Protein AF-0000000072575997 (afdb_homodimer)

Nearest PDB structures (foldseek):
  5w1e-assembly1_A  TM=9.800E-01  e=3.463E-80  Streptomyces coelicolor A3(2)
  2ia2-assembly3_B  TM=9.191E-01  e=2.306E-19  Rhodococcus jostii RHA1
  2ia2-assembly3_D  TM=6.245E-01  e=1.404E-18  Rhodococcus jostii RHA1
  8ejv-assembly1_B  TM=6.085E-01  e=8.178E-17  Pseudomonas putida KT2440
  2xro-assembly1_E  TM=7.992E-01  e=2.295E-11  Pseudomonas putida

Sequence (1048 aa):
MPAHTTHDAARDEAVAPLLRGIAVLGRLTGADGGTLSLSALERTTGLARSTVDRLTATLARMGYVRLDGRDVVLAPRLMELGNAYLAALRLPALLSARADGLADELDESVSLAVGDRDGIRFIHQATRRRAMSLSFRIGDLLPAERTAPGPLFAAEWTASDWHRWRERRAADPGDHSFPAVPPREPGAPGEDFARRAAKAAADGWALDDQLIEPGLVAVSVPVRDPGTGRVACVASVVSHTSRHTAPDLRAALLPRLRAAVAAMEDDLRAAPAPEPGPPPAGLALWTGASKQELGREFVESLARGLTVLTAFGEGRSALTLTQVAQATGLARATARRALLTHARAGLVAPAAGHTFTLTPRVLSLGFPPLSRTSLPEIAQPHLTALAERVHESASLAVLADSGEEIQYTARASAARVLSARVTVGTRLPARATALGRVLLALPEVRARGYALVDEELEAGLRAIAVPVRDRTGRVVAALNVALHAARRTADDCVAQILPELRHTADLVETELRVAGRFCRVAVVMPAHTTHDAARDEAVAPLLRGIAVLGRLTGADGGTLSLSALERTTGLARSTVDRLTATLARMGYVRLDGRDVVLAPRLMELGNAYLAALRLPALLSARADGLADELDESVSLAVGDRDGIRFIHQATRRRAMSLSFRIGDLLPAERTAPGPLFAAEWTASDWHRWRERRAADPGDHSFPAVPPREPGAPGEDFARRAAKAAADGWALDDQLIEPGLVAVSVPVRDPGTGRVACVASVVSHTSRHTAPDLRAALLPRLRAAVAAMEDDLRAAPAPEPGPPPAGLALWTGASKQELGREFVESLARGLTVLTAFGEGRSALTLTQVAQATGLARATARRALLTHARAGLVAPAAGHTFTLTPRVLSLGFPPLSRTSLPEIAQPHLTALAERVHESASLAVLADSGEEIQYTARASAARVLSARVTVGTRLPARATALGRVLLALPEVRARGYALVDEELEAGLRAIAVPVRDRTGRVVAALNVALHAARRTADDCVAQILPELRHTADLVETELRVAGRFCRVAVV

Structure (mmCIF, N/CA/C/O backbone):
data_AF-0000000072575997-model_v1
#
loop_
_entity.id
_entity.type
_entity.pdbx_description
1 polymer 'Glycerol operon regulatory protein'
#
loop_
_atom_site.group_PDB
_atom_site.id
_atom_site.type_symbol
_atom_site.label_atom_id
_atom_site.label_alt_id
_atom_site.label_comp_id
_atom_site.label_asym_id
_atom_site.label_entity_id
_atom_site.label_seq_id
_atom_site.pdbx_PDB_ins_code
_atom_site.Cartn_x
_atom_site.Cartn_y
_atom_site.Cartn_z
_atom_site.occupancy
_atom_site.B_iso_or_equiv
_atom_site.auth_seq_id
_atom_site.auth_comp_id
_atom_site.auth_asym_id
_atom_site.auth_atom_id
_atom_site.pdbx_PDB_model_num
ATOM 1 N N . MET A 1 1 ? -1.38 -35.688 -47.594 1 30.09 1 MET A N 1
ATOM 2 C CA . MET A 1 1 ? -2.201 -34.469 -47.531 1 30.09 1 MET A CA 1
ATOM 3 C C . MET A 1 1 ? -1.948 -33.719 -46.25 1 30.09 1 MET A C 1
ATOM 5 O O . MET A 1 1 ? -2.439 -34.094 -45.188 1 30.09 1 MET A O 1
ATOM 9 N N . PRO A 1 2 ? -0.881 -32.844 -46.062 1 29.45 2 PRO A N 1
ATOM 10 C CA . PRO A 1 2 ? 0.096 -32.562 -45.031 1 29.45 2 PRO A CA 1
ATOM 11 C C . PRO A 1 2 ? -0.432 -31.609 -43.969 1 29.45 2 PRO A C 1
ATOM 13 O O . PRO A 1 2 ? -1.416 -30.891 -44.188 1 29.45 2 PRO A O 1
ATOM 16 N N . ALA A 1 3 ? 0.316 -31.531 -42.844 1 43.38 3 ALA A N 1
ATOM 17 C CA . ALA A 1 3 ? 0.332 -30.766 -41.594 1 43.38 3 ALA A CA 1
ATOM 18 C C . ALA A 1 3 ? 0.198 -29.266 -41.875 1 43.38 3 ALA A C 1
ATOM 20 O O . ALA A 1 3 ? 0.031 -28.469 -40.969 1 43.38 3 ALA A O 1
ATOM 21 N N . HIS A 1 4 ? 0.609 -28.875 -43.094 1 40.81 4 HIS A N 1
ATOM 22 C CA . HIS A 1 4 ? 0.658 -27.469 -43.469 1 40.81 4 HIS A CA 1
ATOM 23 C C . HIS A 1 4 ? -0.745 -26.891 -43.594 1 40.81 4 HIS A C 1
ATOM 25 O O . HIS A 1 4 ? -0.932 -25.672 -43.438 1 40.81 4 HIS A O 1
ATOM 31 N N . THR A 1 5 ? -1.746 -27.562 -44.125 1 41.81 5 THR A N 1
ATOM 32 C CA . THR A 1 5 ? -3.072 -27.031 -44.438 1 41.81 5 THR A CA 1
ATOM 33 C C . THR A 1 5 ? -3.83 -26.734 -43.125 1 41.81 5 THR A C 1
ATOM 35 O O . THR A 1 5 ? -4.684 -25.844 -43.094 1 41.81 5 THR A O 1
ATOM 38 N N . THR A 1 6 ? -3.602 -27.5 -42.125 1 42.62 6 THR A N 1
ATOM 39 C CA . THR A 1 6 ? -4.324 -27.328 -40.875 1 42.62 6 THR A CA 1
ATOM 40 C C . THR A 1 6 ? -3.818 -26.094 -40.125 1 42.62 6 THR A C 1
ATOM 42 O O . THR A 1 6 ? -4.59 -25.406 -39.469 1 42.62 6 THR A O 1
ATOM 45 N N . HIS A 1 7 ? -2.547 -25.828 -40.312 1 45.91 7 HIS A N 1
ATOM 46 C CA . HIS A 1 7 ? -1.967 -24.656 -39.656 1 45.91 7 HIS A CA 1
ATOM 47 C C . HIS A 1 7 ? -2.43 -23.359 -40.312 1 45.91 7 HIS A C 1
ATOM 49 O O . HIS A 1 7 ? -2.666 -22.359 -39.625 1 45.91 7 HIS A O 1
ATOM 55 N N . ASP A 1 8 ? -2.453 -23.312 -41.625 1 45.69 8 ASP A N 1
ATOM 56 C CA . ASP A 1 8 ? -2.859 -22.109 -42.375 1 45.69 8 ASP A CA 1
ATOM 57 C C . ASP A 1 8 ? -4.336 -21.797 -42.125 1 45.69 8 ASP A C 1
ATOM 59 O O . ASP A 1 8 ? -4.727 -20.625 -42.031 1 45.69 8 ASP A O 1
ATOM 63 N N . ALA A 1 9 ? -5.129 -22.672 -42.156 1 45.5 9 ALA A N 1
ATOM 64 C CA . ALA A 1 9 ? -6.562 -22.5 -41.938 1 45.5 9 ALA A CA 1
ATOM 65 C C . ALA A 1 9 ? -6.84 -22 -40.531 1 45.5 9 ALA A C 1
ATOM 67 O O . ALA A 1 9 ? -7.809 -21.281 -40.312 1 45.5 9 ALA A O 1
ATOM 68 N N . ALA A 1 10 ? -6.078 -22.484 -39.594 1 51 10 ALA A N 1
ATOM 69 C CA . ALA A 1 10 ? -6.238 -22.047 -38.188 1 51 10 ALA A CA 1
ATOM 70 C C . ALA A 1 10 ? -5.949 -20.562 -38.062 1 51 10 ALA A C 1
ATOM 72 O O . ALA A 1 10 ? -6.547 -19.875 -37.219 1 51 10 ALA A O 1
ATOM 73 N N . ARG A 1 11 ? -5.164 -20.047 -38.906 1 56.81 11 ARG A N 1
ATOM 74 C CA . ARG A 1 11 ? -4.809 -18.625 -38.812 1 56.81 11 ARG A CA 1
ATOM 75 C C . ARG A 1 11 ? -5.984 -17.75 -39.219 1 56.81 11 ARG A C 1
ATOM 77 O O . ARG A 1 11 ? -6.199 -16.688 -38.656 1 56.81 11 ARG A O 1
ATOM 84 N N . ASP A 1 12 ? -6.645 -18.188 -40.25 1 63.88 12 ASP A N 1
ATOM 85 C CA . ASP A 1 12 ? -7.75 -17.406 -40.812 1 63.88 12 ASP A CA 1
ATOM 86 C C . ASP A 1 12 ? -8.961 -17.438 -39.875 1 63.88 12 ASP A C 1
ATOM 88 O O . ASP A 1 12 ? -9.805 -16.531 -39.906 1 63.88 12 ASP A O 1
ATOM 92 N N . GLU A 1 13 ? -9.023 -18.406 -38.906 1 75.88 13 GLU A N 1
ATOM 93 C CA . GLU A 1 13 ? -10.211 -18.547 -38.062 1 75.88 13 GLU A CA 1
ATOM 94 C C . GLU A 1 13 ? -9.938 -18.078 -36.625 1 75.88 13 GLU A C 1
ATOM 96 O O . GLU A 1 13 ? -10.812 -18.172 -35.75 1 75.88 13 GLU A O 1
ATOM 101 N N . ALA A 1 14 ? -8.836 -17.484 -36.438 1 83.94 14 ALA A N 1
ATOM 102 C CA . ALA A 1 14 ? -8.5 -17.078 -35.094 1 83.94 14 ALA A CA 1
ATOM 103 C C . ALA A 1 14 ? -9.281 -15.836 -34.688 1 83.94 14 ALA A C 1
ATOM 105 O O . ALA A 1 14 ? -9.477 -14.93 -35.5 1 83.94 14 ALA A O 1
ATOM 106 N N . VAL A 1 15 ? -9.734 -15.875 -33.438 1 92.06 15 VAL A N 1
ATOM 107 C CA . VAL A 1 15 ? -10.445 -14.75 -32.844 1 92.06 15 VAL A CA 1
ATOM 108 C C . VAL A 1 15 ? -9.445 -13.711 -32.344 1 92.06 15 VAL A C 1
ATOM 110 O O . VAL A 1 15 ? -8.867 -13.859 -31.266 1 92.06 15 VAL A O 1
ATOM 113 N N . ALA A 1 16 ? -9.297 -12.648 -33.062 1 93.31 16 ALA A N 1
ATOM 114 C CA . ALA A 1 16 ? -8.258 -11.656 -32.812 1 93.31 16 ALA A CA 1
ATOM 115 C C . ALA A 1 16 ? -8.383 -11.047 -31.422 1 93.31 16 ALA A C 1
ATOM 117 O O . ALA A 1 16 ? -7.406 -10.969 -30.688 1 93.31 16 ALA A O 1
ATOM 118 N N . PRO A 1 17 ? -9.602 -10.656 -31.031 1 94.75 17 PRO A N 1
ATOM 119 C CA . PRO A 1 17 ? -9.727 -10.062 -29.703 1 94.75 17 PRO A CA 1
ATOM 120 C C . PRO A 1 17 ? -9.312 -11.031 -28.594 1 94.75 17 PRO A C 1
ATOM 122 O O . PRO A 1 17 ? -8.797 -10.602 -27.562 1 94.75 17 PRO A O 1
ATOM 125 N N . LEU A 1 18 ? -9.539 -12.297 -28.812 1 96.81 18 LEU A N 1
ATOM 126 C CA . LEU A 1 18 ? -9.141 -13.297 -27.828 1 96.81 18 LEU A CA 1
ATOM 127 C C . LEU A 1 18 ? -7.617 -13.375 -27.719 1 96.81 18 LEU A C 1
ATOM 129 O O . LEU A 1 18 ? -7.07 -13.375 -26.609 1 96.81 18 LEU A O 1
ATOM 133 N N . LEU A 1 19 ? -6.984 -13.398 -28.844 1 97.25 19 LEU A N 1
ATOM 134 C CA . LEU A 1 19 ? -5.527 -13.422 -28.828 1 97.25 19 LEU A CA 1
ATOM 135 C C . LEU A 1 19 ? -4.965 -12.18 -28.156 1 97.25 19 LEU A C 1
ATOM 137 O O . LEU A 1 19 ? -4.004 -12.266 -27.375 1 97.25 19 LEU A O 1
ATOM 141 N N . ARG A 1 20 ? -5.527 -11.062 -28.438 1 97.31 20 ARG A N 1
ATOM 142 C CA . ARG A 1 20 ? -5.082 -9.812 -27.844 1 97.31 20 ARG A CA 1
ATOM 143 C C . ARG A 1 20 ? -5.305 -9.828 -26.328 1 97.31 20 ARG A C 1
ATOM 145 O O . ARG A 1 20 ? -4.461 -9.344 -25.562 1 97.31 20 ARG A O 1
ATOM 152 N N . GLY A 1 21 ? -6.473 -10.32 -25.906 1 97.75 21 GLY A N 1
ATOM 153 C CA . GLY A 1 21 ? -6.742 -10.445 -24.484 1 97.75 21 GLY A CA 1
ATOM 154 C C . GLY A 1 21 ? -5.742 -11.328 -23.75 1 97.75 21 GLY A C 1
ATOM 155 O O . GLY A 1 21 ? -5.305 -11.008 -22.656 1 97.75 21 GLY A O 1
ATOM 156 N N . ILE A 1 22 ? -5.367 -12.438 -24.406 1 97.44 22 ILE A N 1
ATOM 157 C CA . ILE A 1 22 ? -4.375 -13.352 -23.844 1 97.44 22 ILE A CA 1
ATOM 158 C C . ILE A 1 22 ? -3.033 -12.641 -23.703 1 97.44 22 ILE A C 1
ATOM 160 O O . ILE A 1 22 ? -2.342 -12.805 -22.703 1 97.44 22 ILE A O 1
ATOM 164 N N . ALA A 1 23 ? -2.725 -11.836 -24.672 1 96.75 23 ALA A N 1
ATOM 165 C CA . ALA A 1 23 ? -1.479 -11.07 -24.625 1 96.75 23 ALA A CA 1
ATOM 166 C C . ALA A 1 23 ? -1.481 -10.078 -23.469 1 96.75 23 ALA A C 1
ATOM 168 O O . ALA A 1 23 ? -0.481 -9.938 -22.75 1 96.75 23 ALA A O 1
ATOM 169 N N . VAL A 1 24 ? -2.6 -9.398 -23.266 1 97.62 24 VAL A N 1
ATOM 170 C CA . VAL A 1 24 ? -2.738 -8.438 -22.172 1 97.62 24 VAL A CA 1
ATOM 171 C C . VAL A 1 24 ? -2.564 -9.141 -20.828 1 97.62 24 VAL A C 1
ATOM 173 O O . VAL A 1 24 ? -1.806 -8.68 -19.984 1 97.62 24 VAL A O 1
ATOM 176 N N . LEU A 1 25 ? -3.199 -10.281 -20.672 1 97.81 25 LEU A N 1
ATOM 177 C CA . LEU A 1 25 ? -3.094 -11.047 -19.438 1 97.81 25 LEU A CA 1
ATOM 178 C C . LEU A 1 25 ? -1.67 -11.547 -19.219 1 97.81 25 LEU A C 1
ATOM 180 O O . LEU A 1 25 ? -1.175 -11.57 -18.094 1 97.81 25 LEU A O 1
ATOM 184 N N . GLY A 1 26 ? -1.066 -11.938 -20.328 1 96.06 26 GLY A N 1
ATOM 185 C CA . GLY A 1 26 ? 0.32 -12.367 -20.234 1 96.06 26 GLY A CA 1
ATOM 186 C C . GLY A 1 26 ? 1.249 -11.289 -19.719 1 96.06 26 GLY A C 1
ATOM 187 O O . GLY A 1 26 ? 2.08 -11.539 -18.844 1 96.06 26 GLY A O 1
ATOM 188 N N . ARG A 1 27 ? 1.066 -10.047 -20.219 1 95.62 27 ARG A N 1
ATOM 189 C CA . ARG A 1 27 ? 1.904 -8.93 -19.797 1 95.62 27 ARG A CA 1
ATOM 190 C C . ARG A 1 27 ? 1.659 -8.586 -18.344 1 95.62 27 ARG A C 1
ATOM 192 O O . ARG A 1 27 ? 2.602 -8.305 -17.594 1 95.62 27 ARG A O 1
ATOM 199 N N . LEU A 1 28 ? 0.441 -8.625 -17.922 1 96.44 28 LEU A N 1
ATOM 200 C CA . LEU A 1 28 ? 0.113 -8.367 -16.531 1 96.44 28 LEU A CA 1
ATOM 201 C C . LEU A 1 28 ? 0.728 -9.422 -15.617 1 96.44 28 LEU A C 1
ATOM 203 O O . LEU A 1 28 ? 1.26 -9.102 -14.555 1 96.44 28 LEU A O 1
ATOM 207 N N . THR A 1 29 ? 0.674 -10.625 -16.062 1 95.38 29 THR A N 1
ATOM 208 C CA . THR A 1 29 ? 1.187 -11.742 -15.273 1 95.38 29 THR A CA 1
ATOM 209 C C . THR A 1 29 ? 2.688 -11.594 -15.039 1 95.38 29 THR A C 1
ATOM 211 O O . THR A 1 29 ? 3.191 -11.93 -13.961 1 95.38 29 THR A O 1
ATOM 214 N N . GLY A 1 30 ? 3.346 -11.133 -16.031 1 91.12 30 GLY A N 1
ATOM 215 C CA . GLY A 1 30 ? 4.789 -10.992 -15.945 1 91.12 30 GLY A CA 1
ATOM 216 C C . GLY A 1 30 ? 5.223 -9.734 -15.219 1 91.12 30 GLY A C 1
ATOM 217 O O . GLY A 1 30 ? 6.402 -9.562 -14.906 1 91.12 30 GLY A O 1
ATOM 218 N N . ALA A 1 31 ? 4.277 -8.898 -14.93 1 89.69 31 ALA A N 1
ATOM 219 C CA . ALA A 1 31 ? 4.59 -7.621 -14.305 1 89.69 31 ALA A CA 1
ATOM 220 C C . ALA A 1 31 ? 4.688 -7.762 -12.789 1 89.69 31 ALA A C 1
ATOM 222 O O . ALA A 1 31 ? 4.105 -8.68 -12.203 1 89.69 31 ALA A O 1
ATOM 223 N N . ASP A 1 32 ? 5.445 -6.883 -12.164 1 80.38 32 ASP A N 1
ATOM 224 C CA . ASP A 1 32 ? 5.547 -6.848 -10.711 1 80.38 32 ASP A CA 1
ATOM 225 C C . ASP A 1 32 ? 4.184 -6.602 -10.062 1 80.38 32 ASP A C 1
ATOM 227 O O . ASP A 1 32 ? 3.484 -5.656 -10.43 1 80.38 32 ASP A O 1
ATOM 231 N N . GLY A 1 33 ? 3.867 -7.578 -9.266 1 81.12 33 GLY A N 1
ATOM 232 C CA . GLY A 1 33 ? 2.615 -7.449 -8.539 1 81.12 33 GLY A CA 1
ATOM 233 C C . GLY A 1 33 ? 1.393 -7.648 -9.414 1 81.12 33 GLY A C 1
ATOM 234 O O . GLY A 1 33 ? 0.265 -7.402 -8.977 1 81.12 33 GLY A O 1
ATOM 235 N N . GLY A 1 34 ? 1.575 -7.949 -10.656 1 92.44 34 GLY A N 1
ATOM 236 C CA . GLY A 1 34 ? 0.452 -8.156 -11.555 1 92.44 34 GLY A CA 1
ATOM 237 C C . GLY A 1 34 ? -0.254 -6.871 -11.938 1 92.44 34 GLY A C 1
ATOM 238 O O . GLY A 1 34 ? -1.475 -6.852 -12.109 1 92.44 34 GLY A O 1
ATOM 239 N N . THR A 1 35 ? 0.409 -5.785 -11.906 1 92.38 35 THR A N 1
ATOM 240 C CA . THR A 1 35 ? -0.171 -4.473 -12.172 1 92.38 35 THR A CA 1
ATOM 241 C C . THR A 1 35 ? 0.604 -3.75 -13.266 1 92.38 35 THR A C 1
ATOM 243 O O . THR A 1 35 ? 1.837 -3.771 -13.281 1 92.38 35 THR A O 1
ATOM 246 N N . LEU A 1 36 ? -0.066 -3.219 -14.227 1 93.62 36 LEU A N 1
ATOM 247 C CA . LEU A 1 36 ? 0.489 -2.336 -15.242 1 93.62 36 LEU A CA 1
ATOM 248 C C . LEU A 1 36 ? -0.448 -1.163 -15.516 1 93.62 36 LEU A C 1
ATOM 250 O O . LEU A 1 36 ? -1.668 -1.295 -15.391 1 93.62 36 LEU A O 1
ATOM 254 N N . SER A 1 37 ? 0.12 -0.083 -15.836 1 89.56 37 SER A N 1
ATOM 255 C CA . SER A 1 37 ? -0.711 1.017 -16.312 1 89.56 37 SER A CA 1
ATOM 256 C C . SER A 1 37 ? -1.25 0.734 -17.719 1 89.56 37 SER A C 1
ATOM 258 O O . SER A 1 37 ? -0.704 -0.1 -18.438 1 89.56 37 SER A O 1
ATOM 260 N N . LEU A 1 38 ? -2.297 1.42 -18.062 1 91.56 38 LEU A N 1
ATOM 261 C CA . LEU A 1 38 ? -2.855 1.308 -19.406 1 91.56 38 LEU A CA 1
ATOM 262 C C . LEU A 1 38 ? -1.822 1.693 -20.453 1 91.56 38 LEU A C 1
ATOM 264 O O . LEU A 1 38 ? -1.717 1.041 -21.5 1 91.56 38 LEU A O 1
ATOM 268 N N . SER A 1 39 ? -0.989 2.643 -20.141 1 88.31 39 SER A N 1
ATOM 269 C CA . SER A 1 39 ? 0.058 3.066 -21.062 1 88.31 39 SER A CA 1
ATOM 270 C C . SER A 1 39 ? 1.146 2.006 -21.188 1 88.31 39 SER A C 1
ATOM 272 O O . SER A 1 39 ? 1.672 1.778 -22.281 1 88.31 39 SER A O 1
ATOM 274 N N . ALA A 1 40 ? 1.485 1.41 -20.109 1 91.25 40 ALA A N 1
ATOM 275 C CA . ALA A 1 40 ? 2.48 0.341 -20.141 1 91.25 40 ALA A CA 1
ATOM 276 C C . ALA A 1 40 ? 1.971 -0.853 -20.953 1 91.25 40 ALA A C 1
ATOM 278 O O . ALA A 1 40 ? 2.734 -1.483 -21.688 1 91.25 40 ALA A O 1
ATOM 279 N N . LEU A 1 41 ? 0.707 -1.176 -20.766 1 95.5 41 LEU A N 1
ATOM 280 C CA . LEU A 1 41 ? 0.109 -2.254 -21.547 1 95.5 41 LEU A CA 1
ATOM 281 C C . LEU A 1 41 ? 0.157 -1.937 -23.047 1 95.5 41 LEU A C 1
ATOM 283 O O . LEU A 1 41 ? 0.442 -2.814 -23.859 1 95.5 41 LEU A O 1
ATOM 287 N N . GLU A 1 42 ? -0.131 -0.672 -23.359 1 95.25 42 GLU A N 1
ATOM 288 C CA . GLU A 1 42 ? -0.022 -0.235 -24.75 1 95.25 42 GLU A CA 1
ATOM 289 C C . GLU A 1 42 ? 1.389 -0.456 -25.281 1 95.25 42 GLU A C 1
ATOM 291 O O . GLU A 1 42 ? 1.567 -1.07 -26.344 1 95.25 42 GLU A O 1
ATOM 296 N N . ARG A 1 43 ? 2.334 -0.079 -24.578 1 93.88 43 ARG A N 1
ATOM 297 C CA . ARG A 1 43 ? 3.73 -0.141 -25 1 93.88 43 ARG A CA 1
ATOM 298 C C . ARG A 1 43 ? 4.207 -1.585 -25.109 1 93.88 43 ARG A C 1
ATOM 300 O O . ARG A 1 43 ? 4.871 -1.959 -26.078 1 93.88 43 ARG A O 1
ATOM 307 N N . THR A 1 44 ? 3.861 -2.371 -24.172 1 93.38 44 THR A N 1
ATOM 308 C CA . THR A 1 44 ? 4.426 -3.713 -24.094 1 93.38 44 THR A CA 1
ATOM 309 C C . THR A 1 44 ? 3.693 -4.668 -25.031 1 93.38 44 THR A C 1
ATOM 311 O O . THR A 1 44 ? 4.27 -5.652 -25.5 1 93.38 44 THR A O 1
ATOM 314 N N . THR A 1 45 ? 2.424 -4.441 -25.328 1 95.25 45 THR A N 1
ATOM 315 C CA . THR A 1 45 ? 1.675 -5.316 -26.219 1 95.25 45 THR A CA 1
ATOM 316 C C . THR A 1 45 ? 1.754 -4.816 -27.672 1 95.25 45 THR A C 1
ATOM 318 O O . THR A 1 45 ? 1.503 -5.57 -28.609 1 95.25 45 THR A O 1
ATOM 321 N N . GLY A 1 46 ? 1.952 -3.512 -27.812 1 95.94 46 GLY A N 1
ATOM 322 C CA . GLY A 1 46 ? 1.938 -2.912 -29.141 1 95.94 46 GLY A CA 1
ATOM 323 C C . GLY A 1 46 ? 0.538 -2.639 -29.656 1 95.94 46 GLY A C 1
ATOM 324 O O . GLY A 1 46 ? 0.361 -2.273 -30.828 1 95.94 46 GLY A O 1
ATOM 325 N N . LEU A 1 47 ? -0.455 -2.768 -28.875 1 96.69 47 LEU A N 1
ATOM 326 C CA . LEU A 1 47 ? -1.846 -2.529 -29.25 1 96.69 47 LEU A CA 1
ATOM 327 C C . LEU A 1 47 ? -2.197 -1.051 -29.125 1 96.69 47 LEU A C 1
ATOM 329 O O . LEU A 1 47 ? -1.585 -0.327 -28.328 1 96.69 47 LEU A O 1
ATOM 333 N N . ALA A 1 48 ? -3.182 -0.675 -29.875 1 95.62 48 ALA A N 1
ATOM 334 C CA . ALA A 1 48 ? -3.682 0.691 -29.734 1 95.62 48 ALA A CA 1
ATOM 335 C C . ALA A 1 48 ? -4.328 0.909 -28.375 1 95.62 48 ALA A C 1
ATOM 337 O O . ALA A 1 48 ? -4.887 -0.023 -27.781 1 95.62 48 ALA A O 1
ATOM 338 N N . ARG A 1 49 ? -4.277 2.207 -27.922 1 92.56 49 ARG A N 1
ATOM 339 C CA . ARG A 1 49 ? -4.828 2.539 -26.609 1 92.56 49 ARG A CA 1
ATOM 340 C C . ARG A 1 49 ? -6.316 2.207 -26.531 1 92.56 49 ARG A C 1
ATOM 342 O O . ARG A 1 49 ? -6.793 1.677 -25.531 1 92.56 49 ARG A O 1
ATOM 349 N N . SER A 1 50 ? -6.988 2.496 -27.547 1 93.94 50 SER A N 1
ATOM 350 C CA . SER A 1 50 ? -8.422 2.221 -27.578 1 93.94 50 SER A CA 1
ATOM 351 C C . SER A 1 50 ? -8.703 0.729 -27.438 1 93.94 50 SER A C 1
ATOM 353 O O . SER A 1 50 ? -9.656 0.331 -26.766 1 93.94 50 SER A O 1
ATOM 355 N N . THR A 1 51 ? -7.863 -0.092 -28.047 1 96.06 51 THR A N 1
ATOM 356 C CA . THR A 1 51 ? -7.988 -1.543 -27.953 1 96.06 51 THR A CA 1
ATOM 357 C C . THR A 1 51 ? -7.699 -2.014 -26.516 1 96.06 51 THR A C 1
ATOM 359 O O . THR A 1 51 ? -8.461 -2.803 -25.953 1 96.06 51 THR A O 1
ATOM 362 N N . VAL A 1 52 ? -6.621 -1.485 -25.953 1 96.88 52 VAL A N 1
ATOM 363 C CA . VAL A 1 52 ? -6.258 -1.834 -24.594 1 96.88 52 VAL A CA 1
ATOM 364 C C . VAL A 1 52 ? -7.398 -1.476 -23.641 1 96.88 52 VAL A C 1
ATOM 366 O O . VAL A 1 52 ? -7.773 -2.273 -22.781 1 96.88 52 VAL A O 1
ATOM 369 N N . ASP A 1 53 ? -7.98 -0.378 -23.875 1 94.38 53 ASP A N 1
ATOM 370 C CA . ASP A 1 53 ? -9.07 0.089 -23.031 1 94.38 53 ASP A CA 1
ATOM 371 C C . ASP A 1 53 ? -10.273 -0.845 -23.109 1 94.38 53 ASP A C 1
ATOM 373 O O . ASP A 1 53 ? -10.852 -1.213 -22.094 1 94.38 53 ASP A O 1
ATOM 377 N N . ARG A 1 54 ? -10.625 -1.227 -24.281 1 95.69 54 ARG A N 1
ATOM 378 C CA . ARG A 1 54 ? -11.781 -2.096 -24.469 1 95.69 54 ARG A CA 1
ATOM 379 C C . ARG A 1 54 ? -11.523 -3.48 -23.891 1 95.69 54 ARG A C 1
ATOM 381 O O . ARG A 1 54 ? -12.406 -4.07 -23.266 1 95.69 54 ARG A O 1
ATOM 388 N N . LEU A 1 55 ? -10.32 -3.977 -24.125 1 97.5 55 LEU A N 1
ATOM 389 C CA . LEU A 1 55 ? -9.969 -5.289 -23.594 1 97.5 55 LEU A CA 1
ATOM 390 C C . LEU A 1 55 ? -9.992 -5.277 -22.062 1 97.5 55 LEU A C 1
ATOM 392 O O . LEU A 1 55 ? -10.578 -6.168 -21.453 1 97.5 55 LEU A O 1
ATOM 396 N N . THR A 1 56 ? -9.391 -4.254 -21.453 1 97.06 56 THR A N 1
ATOM 397 C CA . THR A 1 56 ? -9.297 -4.195 -19.984 1 97.06 56 THR A CA 1
ATOM 398 C C . THR A 1 56 ? -10.664 -3.934 -19.375 1 97.06 56 THR A C 1
ATOM 400 O O . THR A 1 56 ? -10.969 -4.43 -18.281 1 97.06 56 THR A O 1
ATOM 403 N N . ALA A 1 57 ? -11.477 -3.178 -20.047 1 95.31 57 ALA A N 1
ATOM 404 C CA . ALA A 1 57 ? -12.844 -2.969 -19.578 1 95.31 57 ALA A CA 1
ATOM 405 C C . ALA A 1 57 ? -13.625 -4.277 -19.578 1 95.31 57 ALA A C 1
ATOM 407 O O . ALA A 1 57 ? -14.367 -4.555 -18.625 1 95.31 57 ALA A O 1
ATOM 408 N N . THR A 1 58 ? -13.477 -5.027 -20.609 1 96.12 58 THR A N 1
ATOM 409 C CA . THR A 1 58 ? -14.141 -6.328 -20.703 1 96.12 58 THR A CA 1
ATOM 410 C C . THR A 1 58 ? -13.641 -7.266 -19.609 1 96.12 58 THR A C 1
ATOM 412 O O . THR A 1 58 ? -14.445 -7.902 -18.922 1 96.12 58 THR A O 1
ATOM 415 N N . LEU A 1 59 ? -12.32 -7.32 -19.438 1 97.44 59 LEU A N 1
ATOM 416 C CA . LEU A 1 59 ? -11.727 -8.164 -18.406 1 97.44 59 LEU A CA 1
ATOM 417 C C . LEU A 1 59 ? -12.18 -7.719 -17.031 1 97.44 59 LEU A C 1
ATOM 419 O O . LEU A 1 59 ? -12.375 -8.555 -16.141 1 97.44 59 LEU A O 1
ATOM 423 N N . ALA A 1 60 ? -12.273 -6.422 -16.812 1 95.94 60 ALA A N 1
ATOM 424 C CA . ALA A 1 60 ? -12.758 -5.887 -15.547 1 95.94 60 ALA A CA 1
ATOM 425 C C . ALA A 1 60 ? -14.203 -6.305 -15.289 1 95.94 60 ALA A C 1
ATOM 427 O O . ALA A 1 60 ? -14.555 -6.684 -14.172 1 95.94 60 ALA A O 1
ATOM 428 N N . ARG A 1 61 ? -15.023 -6.246 -16.312 1 94.19 61 ARG A N 1
ATOM 429 C CA . ARG A 1 61 ? -16.422 -6.672 -16.203 1 94.19 61 ARG A CA 1
ATOM 430 C C . ARG A 1 61 ? -16.516 -8.148 -15.844 1 94.19 61 ARG A C 1
ATOM 432 O O . ARG A 1 61 ? -17.406 -8.562 -15.109 1 94.19 61 ARG A O 1
ATOM 439 N N . MET A 1 62 ? -15.57 -8.914 -16.344 1 94.56 62 MET A N 1
ATOM 440 C CA . MET A 1 62 ? -15.531 -10.344 -16.062 1 94.56 62 MET A CA 1
ATOM 441 C C . MET A 1 62 ? -15 -10.602 -14.656 1 94.56 62 MET A C 1
ATOM 443 O O . MET A 1 62 ? -15.07 -11.727 -14.156 1 94.56 62 MET A O 1
ATOM 447 N N . GLY A 1 63 ? -14.375 -9.578 -14.039 1 94.94 63 GLY A N 1
ATOM 448 C CA . GLY A 1 63 ? -13.789 -9.711 -12.719 1 94.94 63 GLY A CA 1
ATOM 449 C C . GLY A 1 63 ? -12.359 -10.234 -12.742 1 94.94 63 GLY A C 1
ATOM 450 O O . GLY A 1 63 ? -11.82 -10.617 -11.711 1 94.94 63 GLY A O 1
ATOM 451 N N . TYR A 1 64 ? -11.766 -10.242 -13.938 1 97.62 64 TYR A N 1
ATOM 452 C CA . TYR A 1 64 ? -10.438 -10.828 -14.086 1 97.62 64 TYR A CA 1
ATOM 453 C C . TYR A 1 64 ? -9.352 -9.805 -13.766 1 97.62 64 TYR A C 1
ATOM 455 O O . TYR A 1 64 ? -8.227 -10.18 -13.422 1 97.62 64 TYR A O 1
ATOM 463 N N . VAL A 1 65 ? -9.703 -8.508 -13.914 1 97.88 65 VAL A N 1
ATOM 464 C CA . VAL A 1 65 ? -8.82 -7.422 -13.516 1 97.88 65 VAL A CA 1
ATOM 465 C C . VAL A 1 65 ? -9.617 -6.332 -12.812 1 97.88 65 VAL A C 1
ATOM 467 O O . VAL A 1 65 ? -10.852 -6.344 -12.836 1 97.88 65 VAL A O 1
ATOM 470 N N . ARG A 1 66 ? -8.945 -5.566 -12.109 1 96 66 ARG A N 1
ATOM 471 C CA . ARG A 1 66 ? -9.516 -4.352 -11.531 1 96 66 ARG A CA 1
ATOM 472 C C . ARG A 1 66 ? -8.836 -3.107 -12.102 1 96 66 ARG A C 1
ATOM 474 O O . ARG A 1 66 ? -7.617 -3.078 -12.258 1 96 66 ARG A O 1
ATOM 481 N N . LEU A 1 67 ? -9.672 -2.191 -12.398 1 92.5 67 LEU A N 1
ATOM 482 C CA . LEU A 1 67 ? -9.156 -0.896 -12.828 1 92.5 67 LEU A CA 1
ATOM 483 C C . LEU A 1 67 ? -9.039 0.062 -11.648 1 92.5 67 LEU A C 1
ATOM 485 O O . LEU A 1 67 ? -10.039 0.358 -10.984 1 92.5 67 LEU A O 1
ATOM 489 N N . ASP A 1 68 ? -7.891 0.415 -11.336 1 84.62 68 ASP A N 1
ATOM 490 C CA . ASP A 1 68 ? -7.605 1.4 -10.297 1 84.62 68 ASP A CA 1
ATOM 491 C C . ASP A 1 68 ? -6.945 2.645 -10.891 1 84.62 68 ASP A C 1
ATOM 493 O O . ASP A 1 68 ? -5.719 2.73 -10.953 1 84.62 68 ASP A O 1
ATOM 497 N N . GLY A 1 69 ? -7.797 3.574 -11.203 1 77.75 69 GLY A N 1
ATOM 498 C CA . GLY A 1 69 ? -7.281 4.688 -11.984 1 77.75 69 GLY A CA 1
ATOM 499 C C . GLY A 1 69 ? -6.789 4.277 -13.359 1 77.75 69 GLY A C 1
ATOM 500 O O . GLY A 1 69 ? -7.562 3.791 -14.188 1 77.75 69 GLY A O 1
ATOM 501 N N . ARG A 1 70 ? -5.52 4.41 -13.539 1 81.75 70 ARG A N 1
ATOM 502 C CA . ARG A 1 70 ? -4.969 4.047 -14.836 1 81.75 70 ARG A CA 1
ATOM 503 C C . ARG A 1 70 ? -4.215 2.727 -14.766 1 81.75 70 ARG A C 1
ATOM 505 O O . ARG A 1 70 ? -3.6 2.301 -15.742 1 81.75 70 ARG A O 1
ATOM 512 N N . ASP A 1 71 ? -4.297 2.172 -13.633 1 88.94 71 ASP A N 1
ATOM 513 C CA . ASP A 1 71 ? -3.623 0.887 -13.469 1 88.94 71 ASP A CA 1
ATOM 514 C C . ASP A 1 71 ? -4.605 -0.271 -13.641 1 88.94 71 ASP A C 1
ATOM 516 O O . ASP A 1 71 ? -5.781 -0.152 -13.297 1 88.94 71 ASP A O 1
ATOM 520 N N . VAL A 1 72 ? -4.086 -1.234 -14.188 1 95.38 72 VAL A N 1
ATOM 521 C CA . VAL A 1 72 ? -4.793 -2.504 -14.336 1 95.38 72 VAL A CA 1
ATOM 522 C C . VAL A 1 72 ? -4.152 -3.557 -13.43 1 95.38 72 VAL A C 1
ATOM 524 O O . VAL A 1 72 ? -2.945 -3.801 -13.516 1 95.38 72 VAL A O 1
ATOM 527 N N . VAL A 1 73 ? -4.949 -4.121 -12.562 1 95.94 73 VAL A N 1
ATOM 528 C CA . VAL A 1 73 ? -4.438 -5.074 -11.578 1 95.94 73 VAL A CA 1
ATOM 529 C C . VAL A 1 73 ? -5.141 -6.418 -11.742 1 95.94 73 VAL A C 1
ATOM 531 O O . VAL A 1 73 ? -6.367 -6.473 -11.852 1 95.94 73 VAL A O 1
ATOM 534 N N . LEU A 1 74 ? -4.375 -7.484 -11.734 1 97.81 74 LEU A N 1
ATOM 535 C CA . LEU A 1 74 ? -4.973 -8.812 -11.773 1 97.81 74 LEU A CA 1
ATOM 536 C C . LEU A 1 74 ? -5.867 -9.039 -10.555 1 97.81 74 LEU A C 1
ATOM 538 O O . LEU A 1 74 ? -5.527 -8.617 -9.445 1 97.81 74 LEU A O 1
ATOM 542 N N . ALA A 1 75 ? -6.996 -9.711 -10.773 1 97.75 75 ALA A N 1
ATOM 543 C CA . ALA A 1 75 ? -7.941 -9.969 -9.695 1 97.75 75 ALA A CA 1
ATOM 544 C C . ALA A 1 75 ? -8.117 -11.469 -9.469 1 97.75 75 ALA A C 1
ATOM 546 O O . ALA A 1 75 ? -7.98 -12.266 -10.406 1 97.75 75 ALA A O 1
ATOM 547 N N . PRO A 1 76 ? -8.469 -11.883 -8.273 1 97.44 76 PRO A N 1
ATOM 548 C CA . PRO A 1 76 ? -8.484 -13.297 -7.883 1 97.44 76 PRO A CA 1
ATOM 549 C C . PRO A 1 76 ? -9.414 -14.141 -8.758 1 97.44 76 PRO A C 1
ATOM 551 O O . PRO A 1 76 ? -9.141 -15.32 -8.984 1 97.44 76 PRO A O 1
ATOM 554 N N . ARG A 1 77 ? -10.484 -13.617 -9.273 1 97.06 77 ARG A N 1
ATOM 555 C CA . ARG A 1 77 ? -11.43 -14.391 -10.078 1 97.06 77 ARG A CA 1
ATOM 556 C C . ARG A 1 77 ? -10.758 -14.961 -11.32 1 97.06 77 ARG A C 1
ATOM 558 O O . ARG A 1 77 ? -11.195 -15.984 -11.852 1 97.06 77 ARG A O 1
ATOM 565 N N . LEU A 1 78 ? -9.734 -14.289 -11.773 1 97.94 78 LEU A N 1
ATOM 566 C CA . LEU A 1 78 ? -9 -14.758 -12.945 1 97.94 78 LEU A CA 1
ATOM 567 C C . LEU A 1 78 ? -8.453 -16.156 -12.727 1 97.94 78 LEU A C 1
ATOM 569 O O . LEU A 1 78 ? -8.273 -16.922 -13.688 1 97.94 78 LEU A O 1
ATOM 573 N N . MET A 1 79 ? -8.281 -16.562 -11.516 1 98.06 79 MET A N 1
ATOM 574 C CA . MET A 1 79 ? -7.668 -17.859 -11.195 1 98.06 79 MET A CA 1
ATOM 575 C C . MET A 1 79 ? -8.578 -19 -11.617 1 98.06 79 MET A C 1
ATOM 577 O O . MET A 1 79 ? -8.141 -20.156 -11.664 1 98.06 79 MET A O 1
ATOM 581 N N . GLU A 1 80 ? -9.859 -18.719 -11.953 1 96.38 80 GLU A N 1
ATOM 582 C CA . GLU A 1 80 ? -10.758 -19.797 -12.375 1 96.38 80 GLU A CA 1
ATOM 583 C C . GLU A 1 80 ? -10.25 -20.469 -13.648 1 96.38 80 GLU A C 1
ATOM 585 O O . GLU A 1 80 ? -10.484 -21.656 -13.859 1 96.38 80 GLU A O 1
ATOM 590 N N . LEU A 1 81 ? -9.523 -19.688 -14.477 1 97.62 81 LEU A N 1
ATOM 591 C CA . LEU A 1 81 ? -8.977 -20.266 -15.695 1 97.62 81 LEU A CA 1
ATOM 592 C C . LEU A 1 81 ? -7.918 -21.312 -15.367 1 97.62 81 LEU A C 1
ATOM 594 O O . LEU A 1 81 ? -7.953 -22.422 -15.891 1 97.62 81 LEU A O 1
ATOM 598 N N . GLY A 1 82 ? -6.953 -20.953 -14.5 1 98.38 82 GLY A N 1
ATOM 599 C CA . GLY A 1 82 ? -5.953 -21.906 -14.062 1 98.38 82 GLY A CA 1
ATOM 600 C C . GLY A 1 82 ? -6.535 -23.047 -13.242 1 98.38 82 GLY A C 1
ATOM 601 O O . GLY A 1 82 ? -6.07 -24.188 -13.336 1 98.38 82 GLY A O 1
ATOM 602 N N . ASN A 1 83 ? -7.559 -22.75 -12.445 1 97.5 83 ASN A N 1
ATOM 603 C CA . ASN A 1 83 ? -8.234 -23.781 -11.672 1 97.5 83 ASN A CA 1
ATOM 604 C C . ASN A 1 83 ? -8.859 -24.844 -12.57 1 97.5 83 ASN A C 1
ATOM 606 O O . ASN A 1 83 ? -8.898 -26.016 -12.203 1 97.5 83 AS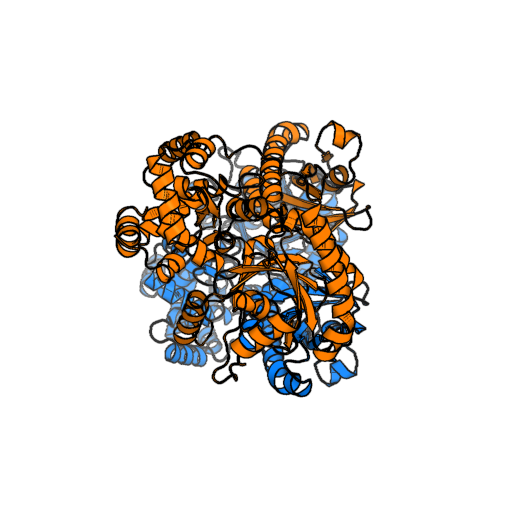N A O 1
ATOM 610 N N . ALA A 1 84 ? -9.367 -24.422 -13.711 1 96.75 84 ALA A N 1
ATOM 611 C CA . ALA A 1 84 ? -9.914 -25.375 -14.664 1 96.75 84 ALA A CA 1
ATOM 612 C C . ALA A 1 84 ? -8.859 -26.406 -15.078 1 96.75 84 ALA A C 1
ATOM 614 O O . ALA A 1 84 ? -9.125 -27.609 -15.094 1 96.75 84 ALA A O 1
ATOM 615 N N . TYR A 1 85 ? -7.703 -25.938 -15.344 1 98.06 85 TYR A N 1
ATOM 616 C CA . TYR A 1 85 ? -6.605 -26.812 -15.719 1 98.06 85 TYR A CA 1
ATOM 617 C C . TYR A 1 85 ? -6.227 -27.734 -14.57 1 98.06 85 TYR A C 1
ATOM 619 O O . TYR A 1 85 ? -6.129 -28.953 -14.742 1 98.06 85 TYR A O 1
ATOM 627 N N . LEU A 1 86 ? -5.988 -27.141 -13.375 1 98.31 86 LEU A N 1
ATOM 628 C CA . LEU A 1 86 ? -5.543 -27.922 -12.227 1 98.31 86 LEU A CA 1
ATOM 629 C C . LEU A 1 86 ? -6.586 -28.953 -11.828 1 98.31 86 LEU A C 1
ATOM 631 O O . LEU A 1 86 ? -6.238 -30.078 -11.453 1 98.31 86 LEU A O 1
ATOM 635 N N . ALA A 1 87 ? -7.836 -28.578 -11.93 1 96.5 87 ALA A N 1
ATOM 636 C CA . ALA A 1 87 ? -8.906 -29.531 -11.641 1 96.5 87 ALA A CA 1
ATOM 637 C C . ALA A 1 87 ? -8.938 -30.656 -12.664 1 96.5 87 ALA A C 1
ATOM 639 O O . ALA A 1 87 ? -9.109 -31.828 -12.305 1 96.5 87 ALA A O 1
ATOM 640 N N . ALA A 1 88 ? -8.781 -30.297 -13.93 1 96.38 88 ALA A N 1
ATOM 641 C CA . ALA A 1 88 ? -8.766 -31.297 -15 1 96.38 88 ALA A CA 1
ATOM 642 C C . ALA A 1 88 ? -7.59 -32.25 -14.836 1 96.38 88 ALA A C 1
ATOM 644 O O . ALA A 1 88 ? -7.715 -33.438 -15.109 1 96.38 88 ALA A O 1
ATOM 645 N N . LEU A 1 89 ? -6.488 -31.703 -14.398 1 96.44 89 LEU A N 1
ATOM 646 C CA . LEU A 1 89 ? -5.262 -32.469 -14.211 1 96.44 89 LEU A CA 1
ATOM 647 C C . LEU A 1 89 ? -5.418 -33.469 -13.078 1 96.44 89 LEU A C 1
ATOM 649 O O . LEU A 1 89 ? -4.863 -34.594 -13.133 1 96.44 89 LEU A O 1
ATOM 653 N N . ARG A 1 90 ? -6.082 -33.125 -11.945 1 96.5 90 ARG A N 1
ATOM 654 C CA . ARG A 1 90 ? -6.434 -33.906 -10.766 1 96.5 90 ARG A CA 1
ATOM 655 C C . ARG A 1 90 ? -5.211 -34.156 -9.883 1 96.5 90 ARG A C 1
ATOM 657 O O . ARG A 1 90 ? -5.344 -34.5 -8.711 1 96.5 90 ARG A O 1
ATOM 664 N N . LEU A 1 91 ? -3.969 -34 -10.445 1 97.75 91 LEU A N 1
ATOM 665 C CA . LEU A 1 91 ? -2.746 -34.344 -9.727 1 97.75 91 LEU A CA 1
ATOM 666 C C . LEU A 1 91 ? -2.631 -33.531 -8.438 1 97.75 91 LEU A C 1
ATOM 668 O O . LEU A 1 91 ? -2.354 -34.094 -7.375 1 97.75 91 LEU A O 1
ATOM 672 N N . PRO A 1 92 ? -2.883 -32.188 -8.492 1 97.38 92 PRO A N 1
ATOM 673 C CA . PRO A 1 92 ? -2.787 -31.469 -7.227 1 97.38 92 PRO A CA 1
ATOM 674 C C . PRO A 1 92 ? -3.754 -31.984 -6.168 1 97.38 92 PRO A C 1
ATOM 676 O O . PRO A 1 92 ? -3.369 -32.156 -5.012 1 97.38 92 PRO A O 1
ATOM 679 N N . ALA A 1 93 ? -4.98 -32.281 -6.543 1 95.31 93 ALA A N 1
ATOM 680 C CA . ALA A 1 93 ? -5.984 -32.781 -5.602 1 95.31 93 ALA A CA 1
ATOM 681 C C . ALA A 1 93 ? -5.594 -34.125 -5.043 1 95.31 93 ALA A C 1
ATOM 683 O O . ALA A 1 93 ? -5.824 -34.406 -3.863 1 95.31 93 ALA A O 1
ATOM 684 N N . LEU A 1 94 ? -4.957 -34.969 -5.836 1 97 94 LEU A N 1
ATOM 685 C CA . LEU A 1 94 ? -4.68 -36.344 -5.465 1 97 94 LEU A CA 1
ATOM 686 C C . LEU A 1 94 ? -3.363 -36.438 -4.699 1 97 94 LEU A C 1
ATOM 688 O O . LEU A 1 94 ? -3.197 -37.312 -3.859 1 97 94 LEU A O 1
ATOM 692 N N . LEU A 1 95 ? -2.42 -35.531 -4.969 1 98.25 95 LEU A N 1
ATOM 693 C CA . LEU A 1 95 ? -1.056 -35.781 -4.523 1 98.25 95 LEU A CA 1
ATOM 694 C C . LEU A 1 95 ? -0.595 -34.719 -3.525 1 98.25 95 LEU A C 1
ATOM 696 O O . LEU A 1 95 ? 0.434 -34.906 -2.867 1 98.25 95 LEU A O 1
ATOM 700 N N . SER A 1 96 ? -1.296 -33.594 -3.387 1 97 96 SER A N 1
ATOM 701 C CA . SER A 1 96 ? -0.834 -32.469 -2.584 1 97 96 SER A CA 1
ATOM 702 C C . SER A 1 96 ? -0.632 -32.875 -1.127 1 97 96 SER A C 1
ATOM 704 O O . SER A 1 96 ? 0.311 -32.406 -0.477 1 97 96 SER A O 1
ATOM 706 N N . ALA A 1 97 ? -1.52 -33.719 -0.594 1 96.38 97 ALA A N 1
ATOM 707 C CA . ALA A 1 97 ? -1.409 -34.125 0.802 1 96.38 97 ALA A CA 1
ATOM 708 C C . ALA A 1 97 ? -0.087 -34.844 1.06 1 96.38 97 ALA A C 1
ATOM 710 O O . ALA A 1 97 ? 0.549 -34.625 2.096 1 96.38 97 ALA A O 1
ATOM 711 N N . ARG A 1 98 ? 0.298 -35.719 0.11 1 97.56 98 ARG A N 1
ATOM 712 C CA . ARG A 1 98 ? 1.569 -36.438 0.218 1 97.56 98 ARG A CA 1
ATOM 713 C C . ARG A 1 98 ? 2.744 -35.469 0.153 1 97.56 98 ARG A C 1
ATOM 715 O O . ARG A 1 98 ? 3.721 -35.625 0.89 1 97.56 98 ARG A O 1
ATOM 722 N N . ALA A 1 99 ? 2.662 -34.531 -0.747 1 97.94 99 ALA A N 1
ATOM 723 C CA . ALA A 1 99 ? 3.719 -33.531 -0.89 1 97.94 99 ALA A CA 1
ATOM 724 C C . ALA A 1 99 ? 3.846 -32.688 0.373 1 97.94 99 ALA A C 1
ATOM 726 O O . ALA A 1 99 ? 4.957 -32.438 0.852 1 97.94 99 ALA A O 1
ATOM 727 N N . ASP A 1 100 ? 2.695 -32.219 0.917 1 96.81 100 ASP A N 1
ATOM 728 C CA . ASP A 1 100 ? 2.688 -31.438 2.145 1 96.81 100 ASP A CA 1
ATOM 729 C C . ASP A 1 100 ? 3.273 -32.219 3.311 1 96.81 100 ASP A C 1
ATOM 731 O O . ASP A 1 100 ? 4.082 -31.703 4.082 1 96.81 100 ASP A O 1
ATOM 735 N N . GLY A 1 101 ? 2.836 -33.469 3.432 1 97.06 101 GLY A N 1
ATOM 736 C CA . GLY A 1 101 ? 3.367 -34.344 4.477 1 97.06 101 GLY A CA 1
ATOM 737 C C . GLY A 1 101 ? 4.867 -34.531 4.387 1 97.06 101 GLY A C 1
ATOM 738 O O . GLY A 1 101 ? 5.562 -34.531 5.402 1 97.06 101 GLY A O 1
ATOM 739 N N . LEU A 1 102 ? 5.367 -34.719 3.201 1 97.75 102 LEU A N 1
ATOM 740 C CA . LEU A 1 102 ? 6.801 -34.875 2.99 1 97.75 102 LEU A CA 1
ATOM 741 C C . LEU A 1 102 ? 7.559 -33.594 3.383 1 97.75 102 LEU A C 1
ATOM 743 O O . LEU A 1 102 ? 8.625 -33.688 3.99 1 97.75 102 LEU A O 1
ATOM 747 N N . ALA A 1 103 ? 7.074 -32.469 2.984 1 96.5 103 ALA A N 1
ATOM 748 C CA . ALA A 1 103 ? 7.68 -31.188 3.357 1 96.5 103 ALA A CA 1
ATOM 749 C C . ALA A 1 103 ? 7.789 -31.062 4.875 1 96.5 103 ALA A C 1
ATOM 751 O O . ALA A 1 103 ? 8.836 -30.656 5.395 1 96.5 103 ALA A O 1
ATOM 752 N N . ASP A 1 104 ? 6.695 -31.422 5.559 1 95.38 104 ASP A N 1
ATOM 753 C CA . ASP A 1 104 ? 6.68 -31.359 7.02 1 95.38 104 ASP A CA 1
ATOM 754 C C . ASP A 1 104 ? 7.715 -32.312 7.613 1 95.38 104 ASP A C 1
ATOM 756 O O . ASP A 1 104 ? 8.453 -31.953 8.531 1 95.38 104 ASP A O 1
ATOM 760 N N . GLU A 1 105 ? 7.754 -33.5 7.078 1 95.81 105 GLU A N 1
ATOM 761 C CA . GLU A 1 105 ? 8.664 -34.531 7.574 1 95.81 105 GLU A CA 1
ATOM 762 C C . GLU A 1 105 ? 10.117 -34.094 7.406 1 95.81 105 GLU A C 1
ATOM 764 O O . GLU A 1 105 ? 10.922 -34.25 8.328 1 95.81 105 GLU A O 1
ATOM 769 N N . LEU A 1 106 ? 10.406 -33.531 6.262 1 95.38 106 LEU A N 1
ATOM 770 C CA . LEU A 1 106 ? 11.797 -33.219 5.926 1 95.38 106 LEU A CA 1
ATOM 771 C C . LEU A 1 106 ? 12.172 -31.812 6.387 1 95.38 106 LEU A C 1
ATOM 773 O O . LEU A 1 106 ? 13.359 -31.469 6.406 1 95.38 106 LEU A O 1
ATOM 777 N N . ASP A 1 107 ? 11.195 -31.016 6.723 1 92.69 107 ASP A N 1
ATOM 778 C CA . ASP A 1 107 ? 11.391 -29.594 7.012 1 92.69 107 ASP A CA 1
ATOM 779 C C . ASP A 1 107 ? 12.102 -28.891 5.859 1 92.69 107 ASP A C 1
ATOM 781 O O . ASP A 1 107 ? 13.102 -28.203 6.07 1 92.69 107 ASP A O 1
ATOM 785 N N . GLU A 1 108 ? 11.734 -29.25 4.648 1 94.38 108 GLU A N 1
ATOM 786 C CA . GLU A 1 108 ? 12.172 -28.656 3.385 1 94.38 108 GLU A CA 1
ATOM 787 C C . GLU A 1 108 ? 10.977 -28.391 2.465 1 94.38 108 GLU A C 1
ATOM 789 O O . GLU A 1 108 ? 9.914 -28.984 2.631 1 94.38 108 GLU A O 1
ATOM 794 N N . SER A 1 109 ? 11.164 -27.5 1.546 1 94.38 109 SER A N 1
ATOM 795 C CA . SER A 1 109 ? 10.102 -27.234 0.586 1 94.38 109 SER A CA 1
ATOM 796 C C . SER A 1 109 ? 9.961 -28.375 -0.413 1 94.38 109 SER A C 1
ATOM 798 O O . SER A 1 109 ? 10.961 -28.969 -0.821 1 94.38 109 SER A O 1
ATOM 800 N N . VAL A 1 110 ? 8.781 -28.703 -0.708 1 97.25 110 VAL A N 1
ATOM 801 C CA . VAL A 1 110 ? 8.477 -29.734 -1.689 1 97.25 110 VAL A CA 1
ATOM 802 C C . VAL A 1 110 ? 7.57 -29.172 -2.779 1 97.25 110 VAL A C 1
ATOM 804 O O . VAL A 1 110 ? 6.656 -28.406 -2.492 1 97.25 110 VAL A O 1
ATOM 807 N N . SER A 1 111 ? 7.848 -29.516 -4.016 1 97.38 111 SER A N 1
ATOM 808 C CA . SER A 1 111 ? 7.031 -29.031 -5.129 1 97.38 111 SER A CA 1
ATOM 809 C C . SER A 1 111 ? 6.656 -30.172 -6.07 1 97.38 111 SER A C 1
ATOM 811 O O . SER A 1 111 ? 7.305 -31.234 -6.074 1 97.38 111 SER A O 1
ATOM 813 N N . LEU A 1 112 ? 5.555 -30.078 -6.711 1 98.62 112 LEU A N 1
ATOM 814 C CA . LEU A 1 112 ? 5.148 -30.891 -7.855 1 98.62 112 LEU A CA 1
ATOM 815 C C . LEU A 1 112 ? 5.121 -30.047 -9.133 1 98.62 112 LEU A C 1
ATOM 817 O O . LEU A 1 112 ? 4.605 -28.938 -9.133 1 98.62 112 LEU A O 1
ATOM 821 N N . ALA A 1 113 ? 5.711 -30.594 -10.18 1 98.69 113 ALA A N 1
ATOM 822 C CA . ALA A 1 113 ? 5.785 -29.844 -11.438 1 98.69 113 ALA A CA 1
ATOM 823 C C . ALA A 1 113 ? 5.422 -30.734 -12.625 1 98.69 113 ALA A C 1
ATOM 825 O O . ALA A 1 113 ? 5.566 -31.953 -12.562 1 98.69 113 ALA A O 1
ATOM 826 N N . VAL A 1 114 ? 4.895 -30.156 -13.648 1 98.62 114 VAL A N 1
ATOM 827 C CA . VAL A 1 114 ? 4.637 -30.812 -14.922 1 98.62 114 VAL A CA 1
ATOM 828 C C . VAL A 1 114 ? 5.48 -30.172 -16.016 1 98.62 114 VAL A C 1
ATOM 830 O O . VAL A 1 114 ? 6.02 -29.078 -15.836 1 98.62 114 VAL A O 1
ATOM 833 N N . GLY A 1 115 ? 5.645 -30.922 -17.062 1 97.94 115 GLY A N 1
ATOM 834 C CA . GLY A 1 115 ? 6.332 -30.359 -18.219 1 97.94 115 GLY A CA 1
ATOM 835 C C . GLY A 1 115 ? 5.473 -29.391 -19.016 1 97.94 115 GLY A C 1
ATOM 836 O O . GLY A 1 115 ? 4.266 -29.594 -19.141 1 97.94 115 GLY A O 1
ATOM 837 N N . ASP A 1 116 ? 6.039 -28.359 -19.484 1 97.19 116 ASP A N 1
ATOM 838 C CA . ASP A 1 116 ? 5.441 -27.422 -20.438 1 97.19 116 ASP A CA 1
ATOM 839 C C . ASP A 1 116 ? 6.418 -27.062 -21.547 1 97.19 116 ASP A C 1
ATOM 841 O O . ASP A 1 116 ? 7.148 -26.078 -21.453 1 97.19 116 ASP A O 1
ATOM 845 N N . ARG A 1 117 ? 6.309 -27.828 -22.609 1 94.5 117 ARG A N 1
ATOM 846 C CA . ARG A 1 117 ? 7.242 -27.719 -23.734 1 94.5 117 ARG A CA 1
ATOM 847 C C . ARG A 1 117 ? 8.688 -27.828 -23.25 1 94.5 117 ARG A C 1
ATOM 849 O O . ARG A 1 117 ? 9.062 -28.828 -22.641 1 94.5 117 ARG A O 1
ATOM 856 N N . ASP A 1 118 ? 9.469 -26.797 -23.391 1 94.5 118 ASP A N 1
ATOM 857 C CA . ASP A 1 118 ? 10.875 -26.891 -23 1 94.5 118 ASP A CA 1
ATOM 858 C C . ASP A 1 118 ? 11.094 -26.297 -21.609 1 94.5 118 ASP A C 1
ATOM 860 O O . ASP A 1 118 ? 12.219 -25.969 -21.25 1 94.5 118 ASP A O 1
ATOM 864 N N . GLY A 1 119 ? 10.008 -26.203 -20.875 1 96.88 119 GLY A N 1
ATOM 865 C CA . GLY A 1 119 ? 10.094 -25.75 -19.484 1 96.88 119 GLY A CA 1
ATOM 866 C C . GLY A 1 119 ? 9.297 -26.625 -18.531 1 96.88 119 GLY A C 1
ATOM 867 O O . GLY A 1 119 ? 8.797 -27.688 -18.922 1 96.88 119 GLY A O 1
ATOM 868 N N . ILE A 1 120 ? 9.289 -26.266 -17.281 1 97.88 120 ILE A N 1
ATOM 869 C CA . ILE A 1 120 ? 8.477 -26.938 -16.266 1 97.88 120 ILE A CA 1
ATOM 870 C C . ILE A 1 120 ? 7.578 -25.906 -15.57 1 97.88 120 ILE A C 1
ATOM 872 O O . ILE A 1 120 ? 7.914 -24.734 -15.5 1 97.88 120 ILE A O 1
ATOM 876 N N . ARG A 1 121 ? 6.422 -26.297 -15.094 1 98 121 ARG A N 1
ATOM 877 C CA . ARG A 1 121 ? 5.5 -25.453 -14.336 1 98 121 ARG A CA 1
ATOM 878 C C . ARG A 1 121 ? 5.102 -26.109 -13.023 1 98 121 ARG A C 1
ATOM 880 O O . ARG A 1 121 ? 4.797 -27.312 -12.992 1 98 121 ARG A O 1
ATOM 887 N N . PHE A 1 122 ? 5.156 -25.344 -12.016 1 97.81 122 PHE A N 1
ATOM 888 C CA . PHE A 1 122 ? 4.75 -25.859 -10.711 1 97.81 122 PHE A CA 1
ATOM 889 C C . PHE A 1 122 ? 3.232 -25.969 -10.625 1 97.81 122 PHE A C 1
ATOM 891 O O . PHE A 1 122 ? 2.514 -25.062 -11.055 1 97.81 122 PHE A O 1
ATOM 898 N N . ILE A 1 123 ? 2.75 -27.078 -10.094 1 98.44 123 ILE A N 1
ATOM 899 C CA . ILE A 1 123 ? 1.312 -27.25 -9.945 1 98.44 123 ILE A CA 1
ATOM 900 C C . ILE A 1 123 ? 0.958 -27.359 -8.461 1 98.44 123 ILE A C 1
ATOM 902 O O . ILE A 1 123 ? -0.218 -27.297 -8.094 1 98.44 123 ILE A O 1
ATOM 906 N N . HIS A 1 124 ? 1.954 -27.5 -7.672 1 97.81 124 HIS A N 1
ATOM 907 C CA . HIS A 1 124 ? 1.804 -27.469 -6.223 1 97.81 124 HIS A CA 1
ATOM 908 C C . HIS A 1 124 ? 3.104 -27.062 -5.539 1 97.81 124 HIS A C 1
ATOM 910 O O . HIS A 1 124 ? 4.191 -27.422 -6 1 97.81 124 HIS A O 1
ATOM 916 N N . GLN A 1 125 ? 2.994 -26.328 -4.527 1 94.69 125 GLN A N 1
ATOM 917 C CA . GLN A 1 125 ? 4.137 -25.875 -3.744 1 94.69 125 GLN A CA 1
ATOM 918 C C . GLN A 1 125 ? 3.857 -25.969 -2.248 1 94.69 125 GLN A C 1
ATOM 920 O O . GLN A 1 125 ? 2.961 -25.312 -1.729 1 94.69 125 GLN A O 1
ATOM 925 N N . ALA A 1 126 ? 4.527 -26.797 -1.582 1 94.31 126 ALA A N 1
ATOM 926 C CA . ALA A 1 126 ? 4.562 -26.828 -0.122 1 94.31 126 ALA A CA 1
ATOM 927 C C . ALA A 1 126 ? 5.805 -26.125 0.415 1 94.31 126 ALA A C 1
ATOM 929 O O . ALA A 1 126 ? 6.848 -26.75 0.615 1 94.31 126 ALA A O 1
ATOM 930 N N . THR A 1 127 ? 5.625 -24.844 0.663 1 87.38 127 THR A N 1
ATOM 931 C CA . THR A 1 127 ? 6.773 -24.031 1.054 1 87.38 127 THR A CA 1
ATOM 932 C C . THR A 1 127 ? 6.898 -23.969 2.574 1 87.38 127 THR A C 1
ATOM 934 O O . THR A 1 127 ? 5.891 -23.922 3.283 1 87.38 127 THR A O 1
ATOM 937 N N . ARG A 1 128 ? 8.086 -24 2.977 1 82.88 128 ARG A N 1
ATOM 938 C CA . ARG A 1 128 ? 8.344 -23.781 4.398 1 82.88 128 ARG A CA 1
ATOM 939 C C . ARG A 1 128 ? 8.492 -22.297 4.707 1 82.88 128 ARG A C 1
ATOM 941 O O . ARG A 1 128 ? 9.125 -21.562 3.951 1 82.88 128 ARG A O 1
ATOM 948 N N . ARG A 1 129 ? 7.75 -21.906 5.75 1 73.94 129 ARG A N 1
ATOM 949 C CA . ARG A 1 129 ? 7.832 -20.516 6.172 1 73.94 129 ARG A CA 1
ATOM 950 C C . ARG A 1 129 ? 9.047 -20.281 7.062 1 73.94 129 ARG A C 1
ATOM 952 O O . ARG A 1 129 ? 9.062 -20.703 8.219 1 73.94 129 ARG A O 1
ATOM 959 N N . ARG A 1 130 ? 10.086 -19.75 6.438 1 81.75 130 ARG A N 1
ATOM 960 C CA . ARG A 1 130 ? 11.32 -19.375 7.117 1 81.75 130 ARG A CA 1
ATOM 961 C C . ARG A 1 130 ? 11.781 -17.984 6.699 1 81.75 130 ARG A C 1
ATOM 963 O O . ARG A 1 130 ? 11.125 -17.328 5.879 1 81.75 130 ARG A O 1
ATOM 970 N N . ALA A 1 131 ? 12.836 -17.484 7.438 1 78.62 131 ALA A N 1
ATOM 971 C CA . ALA A 1 131 ? 13.406 -16.203 7.062 1 78.62 131 ALA A CA 1
ATOM 972 C C . ALA A 1 131 ? 13.961 -16.25 5.641 1 78.62 131 ALA A C 1
ATOM 974 O O . ALA A 1 131 ? 13.805 -15.289 4.879 1 78.62 131 ALA A O 1
ATOM 975 N N . MET A 1 132 ? 14.492 -17.344 5.363 1 81.62 132 MET A N 1
ATOM 976 C CA . MET A 1 132 ? 14.859 -17.625 3.975 1 81.62 132 MET A CA 1
ATOM 977 C C . MET A 1 132 ? 13.781 -18.438 3.275 1 81.62 132 MET A C 1
ATOM 979 O O . MET A 1 132 ? 13.43 -19.531 3.73 1 81.62 132 MET A O 1
ATOM 983 N N . SER A 1 133 ? 13.195 -17.875 2.264 1 83.94 133 SER A N 1
ATOM 984 C CA . SER A 1 133 ? 12.078 -18.562 1.628 1 83.94 133 SER A CA 1
ATOM 985 C C . SER A 1 133 ? 12.227 -18.578 0.111 1 83.94 133 SER A C 1
ATOM 987 O O . SER A 1 133 ? 12.961 -17.766 -0.453 1 83.94 133 SER A O 1
ATOM 989 N N . LEU A 1 134 ? 11.594 -19.594 -0.478 1 87.38 134 LEU A N 1
ATOM 990 C CA . LEU A 1 134 ? 11.555 -19.734 -1.93 1 87.38 134 LEU A CA 1
ATOM 991 C C . LEU A 1 134 ? 10.438 -18.875 -2.523 1 87.38 134 LEU A C 1
ATOM 993 O O . LEU A 1 134 ? 9.344 -18.781 -1.96 1 87.38 134 LEU A O 1
ATOM 997 N N . SER A 1 135 ? 10.758 -18.266 -3.668 1 85.62 135 SER A N 1
ATOM 998 C CA . SER A 1 135 ? 9.812 -17.328 -4.254 1 85.62 135 SER A CA 1
ATOM 999 C C . SER A 1 135 ? 8.977 -18 -5.348 1 85.62 135 SER A C 1
ATOM 1001 O O . SER A 1 135 ? 8.047 -17.391 -5.879 1 85.62 135 SER A O 1
ATOM 1003 N N . PHE A 1 136 ? 9.297 -19.266 -5.711 1 90.81 136 PHE A N 1
ATOM 1004 C CA . PHE A 1 136 ? 8.562 -19.922 -6.781 1 90.81 136 PHE A CA 1
ATOM 1005 C C . PHE A 1 136 ? 7.074 -20 -6.453 1 90.81 136 PHE A C 1
ATOM 1007 O O . PHE A 1 136 ? 6.699 -20.281 -5.312 1 90.81 136 PHE A O 1
ATOM 1014 N N . ARG A 1 137 ? 6.305 -19.844 -7.504 1 93.31 137 ARG A N 1
ATOM 1015 C CA . ARG A 1 137 ? 4.848 -19.844 -7.395 1 93.31 137 ARG A CA 1
ATOM 1016 C C . ARG A 1 137 ? 4.238 -20.953 -8.25 1 93.31 137 ARG A C 1
ATOM 1018 O O . ARG A 1 137 ? 4.871 -21.438 -9.188 1 93.31 137 ARG A O 1
ATOM 1025 N N . ILE A 1 138 ? 3.062 -21.266 -7.844 1 97 138 ILE A N 1
ATOM 1026 C CA . ILE A 1 138 ? 2.326 -22.156 -8.727 1 97 138 ILE A CA 1
ATOM 1027 C C . ILE A 1 138 ? 2.119 -21.484 -10.086 1 97 138 ILE A C 1
ATOM 1029 O O . ILE A 1 138 ? 1.738 -20.312 -10.148 1 97 138 ILE A O 1
ATOM 1033 N N . GLY A 1 139 ? 2.449 -22.188 -11.148 1 97.19 139 GLY A N 1
ATOM 1034 C CA . GLY A 1 139 ? 2.266 -21.688 -12.5 1 97.19 139 GLY A CA 1
ATOM 1035 C C . GLY A 1 139 ? 3.518 -21.047 -13.07 1 97.19 139 GLY A C 1
ATOM 1036 O O . GLY A 1 139 ? 3.594 -20.797 -14.273 1 97.19 139 GLY A O 1
ATOM 1037 N N . ASP A 1 140 ? 4.5 -20.781 -12.273 1 96.06 140 ASP A N 1
ATOM 1038 C CA . ASP A 1 140 ? 5.754 -20.234 -12.781 1 96.06 140 ASP A CA 1
ATOM 1039 C C . ASP A 1 140 ? 6.391 -21.172 -13.805 1 96.06 140 ASP A C 1
ATOM 1041 O O . ASP A 1 140 ? 6.398 -22.391 -13.617 1 96.06 140 ASP A O 1
ATOM 1045 N N . LEU A 1 141 ? 6.879 -20.609 -14.875 1 96.88 141 LEU A N 1
ATOM 1046 C CA . LEU A 1 141 ? 7.598 -21.359 -15.906 1 96.88 141 LEU A CA 1
ATOM 1047 C C . LEU A 1 141 ? 9.102 -21.234 -15.703 1 96.88 141 LEU A C 1
ATOM 1049 O O . LEU A 1 141 ? 9.641 -20.141 -15.617 1 96.88 141 LEU A O 1
ATOM 1053 N N . LEU A 1 142 ? 9.758 -22.359 -15.562 1 96.75 142 LEU A N 1
ATOM 1054 C CA . LEU A 1 142 ? 11.211 -22.406 -15.445 1 96.75 142 LEU A CA 1
ATOM 1055 C C . LEU A 1 142 ? 11.82 -23.188 -16.609 1 96.75 142 LEU A C 1
ATOM 1057 O O . LEU A 1 142 ? 11.203 -24.109 -17.141 1 96.75 142 LEU A O 1
ATOM 1061 N N . PRO A 1 143 ? 12.977 -22.797 -17.062 1 96.06 143 PRO A N 1
ATOM 1062 C CA . PRO A 1 143 ? 13.617 -23.562 -18.141 1 96.06 143 PRO A CA 1
ATOM 1063 C C . PRO A 1 143 ? 14.023 -24.969 -17.703 1 96.06 143 PRO A C 1
ATOM 1065 O O . PRO A 1 143 ? 14.656 -25.141 -16.672 1 96.06 143 PRO A O 1
ATOM 1068 N N . ALA A 1 144 ? 13.711 -25.922 -18.516 1 96.94 144 ALA A N 1
ATOM 1069 C CA . ALA A 1 144 ? 13.953 -27.328 -18.188 1 96.94 144 ALA A CA 1
ATOM 1070 C C . ALA A 1 144 ? 15.422 -27.562 -17.844 1 96.94 144 ALA A C 1
ATOM 1072 O O . ALA A 1 144 ? 15.742 -28.281 -16.891 1 96.94 144 ALA A O 1
ATOM 1073 N N . GLU A 1 145 ? 16.312 -26.922 -18.531 1 95.31 145 GLU A N 1
ATOM 1074 C CA . GLU A 1 145 ? 17.734 -27.219 -18.438 1 95.31 145 GLU A CA 1
ATOM 1075 C C . GLU A 1 145 ? 18.344 -26.609 -17.172 1 95.31 145 GLU A C 1
ATOM 1077 O O . GLU A 1 145 ? 19.5 -26.891 -16.828 1 95.31 145 GLU A O 1
ATOM 1082 N N . ARG A 1 146 ? 17.594 -25.828 -16.391 1 95.06 146 ARG A N 1
ATOM 1083 C CA . ARG A 1 146 ? 18.141 -25.188 -15.203 1 95.06 146 ARG A CA 1
ATOM 1084 C C . ARG A 1 146 ? 17.469 -25.734 -13.938 1 95.06 146 ARG A C 1
ATOM 1086 O O . ARG A 1 146 ? 17.594 -25.125 -12.867 1 95.06 146 ARG A O 1
ATOM 1093 N N . THR A 1 147 ? 16.75 -26.812 -14.07 1 96.06 147 THR A N 1
ATOM 1094 C CA . THR A 1 147 ? 16.031 -27.359 -12.922 1 96.06 147 THR A CA 1
ATOM 1095 C C . THR A 1 147 ? 16.281 -28.859 -12.797 1 96.06 147 THR A C 1
ATOM 1097 O O . THR A 1 147 ? 16.75 -29.5 -13.75 1 96.06 147 THR A O 1
ATOM 1100 N N . ALA A 1 148 ? 16.031 -29.375 -11.641 1 97.06 148 ALA A N 1
ATOM 1101 C CA . ALA A 1 148 ? 16.156 -30.828 -11.422 1 97.06 148 ALA A CA 1
ATOM 1102 C C . ALA A 1 148 ? 15.047 -31.578 -12.156 1 97.06 148 ALA A C 1
ATOM 1104 O O . ALA A 1 148 ? 15.289 -32.625 -12.742 1 97.06 148 ALA A O 1
ATOM 1105 N N . PRO A 1 149 ? 13.781 -31.078 -12.203 1 98.19 149 PRO A N 1
ATOM 1106 C CA . PRO A 1 149 ? 12.727 -31.797 -12.93 1 98.19 149 PRO A CA 1
ATOM 1107 C C . PRO A 1 149 ? 12.992 -31.859 -14.438 1 98.19 149 PRO A C 1
ATOM 1109 O O . PRO A 1 149 ? 12.547 -32.781 -15.109 1 98.19 149 PRO A O 1
ATOM 1112 N N . GLY A 1 150 ? 13.648 -30.891 -14.969 1 98 150 GLY A N 1
ATOM 1113 C CA . GLY A 1 150 ? 13.836 -30.719 -16.406 1 98 150 GLY A CA 1
ATOM 1114 C C . GLY A 1 150 ? 14.375 -31.953 -17.094 1 98 150 GLY A C 1
ATOM 1115 O O . GLY A 1 150 ? 13.742 -32.469 -18.016 1 98 150 GLY A O 1
ATOM 1116 N N . PRO A 1 151 ? 15.539 -32.469 -16.656 1 97.88 151 PRO A N 1
ATOM 1117 C CA . PRO A 1 151 ? 16.125 -33.688 -17.266 1 97.88 151 PRO A CA 1
ATOM 1118 C C . PRO A 1 151 ? 15.195 -34.875 -17.219 1 97.88 151 PRO A C 1
ATOM 1120 O O . PRO A 1 151 ? 15.227 -35.719 -18.125 1 97.88 151 PRO A O 1
ATOM 1123 N N . LEU A 1 152 ? 14.414 -34.969 -16.188 1 98.56 152 LEU A N 1
ATOM 1124 C CA . LEU A 1 152 ? 13.492 -36.094 -16.047 1 98.56 152 LEU A CA 1
ATOM 1125 C C . LEU A 1 152 ? 12.398 -36.031 -17.109 1 98.56 152 LEU A C 1
ATOM 1127 O O . LEU A 1 152 ? 12.008 -37.062 -17.656 1 98.56 152 LEU A O 1
ATOM 1131 N N . PHE A 1 153 ? 11.883 -34.875 -17.391 1 98.38 153 PHE A N 1
ATOM 1132 C CA . PHE A 1 153 ? 10.93 -34.688 -18.484 1 98.38 153 PHE A CA 1
ATOM 1133 C C . PHE A 1 153 ? 11.609 -34.906 -19.828 1 98.38 153 PHE A C 1
ATOM 1135 O O . PHE A 1 153 ? 11.062 -35.562 -20.719 1 98.38 153 PHE A O 1
ATOM 1142 N N . ALA A 1 154 ? 12.805 -34.344 -20 1 97.88 154 ALA A N 1
ATOM 1143 C CA . ALA A 1 154 ? 13.523 -34.375 -21.266 1 97.88 154 ALA A CA 1
ATOM 1144 C C . ALA A 1 154 ? 13.883 -35.781 -21.656 1 97.88 154 ALA A C 1
ATOM 1146 O O . ALA A 1 154 ? 14.078 -36.094 -22.828 1 97.88 154 ALA A O 1
ATOM 1147 N N . ALA A 1 155 ? 13.992 -36.656 -20.656 1 97.31 155 ALA A N 1
ATOM 1148 C CA . ALA A 1 155 ? 14.273 -38.062 -20.922 1 97.31 155 ALA A CA 1
ATOM 1149 C C . ALA A 1 155 ? 13.211 -38.688 -21.828 1 97.31 155 ALA A C 1
ATOM 1151 O O . ALA A 1 155 ? 13.461 -39.688 -22.5 1 97.31 155 ALA A O 1
ATOM 1152 N N . GLU A 1 156 ? 12.039 -38.094 -21.875 1 96.88 156 GLU A N 1
ATOM 1153 C CA . GLU A 1 156 ? 10.938 -38.625 -22.688 1 96.88 156 GLU A CA 1
ATOM 1154 C C . GLU A 1 156 ? 10.656 -37.719 -23.891 1 96.88 156 GLU A C 1
ATOM 1156 O O . GLU A 1 156 ? 9.648 -37.906 -24.578 1 96.88 156 GLU A O 1
ATOM 1161 N N . TRP A 1 157 ? 11.531 -36.781 -24.109 1 97.56 157 TRP A N 1
ATOM 1162 C CA . TRP A 1 157 ? 11.336 -35.844 -25.219 1 97.56 157 TRP A CA 1
ATOM 1163 C C . TRP A 1 157 ? 11.539 -36.562 -26.562 1 97.56 157 TRP A C 1
ATOM 1165 O O . TRP A 1 157 ? 12.43 -37.406 -26.688 1 97.56 157 TRP A O 1
ATOM 1175 N N . THR A 1 158 ? 10.734 -36.188 -27.5 1 96.62 158 THR A N 1
ATOM 1176 C CA . THR A 1 158 ? 10.922 -36.625 -28.875 1 96.62 158 THR A CA 1
ATOM 1177 C C . THR A 1 158 ? 12 -35.812 -29.578 1 96.62 158 THR A C 1
ATOM 1179 O O . THR A 1 158 ? 12.484 -34.812 -29.016 1 96.62 158 THR A O 1
ATOM 1182 N N . ALA A 1 159 ? 12.336 -36.219 -30.766 1 97.06 159 ALA A N 1
ATOM 1183 C CA . ALA A 1 159 ? 13.289 -35.469 -31.562 1 97.06 159 ALA A CA 1
ATOM 1184 C C . ALA A 1 159 ? 12.773 -34.031 -31.812 1 97.06 159 ALA A C 1
ATOM 1186 O O . ALA A 1 159 ? 13.555 -33.094 -31.812 1 97.06 159 ALA A O 1
ATOM 1187 N N . SER A 1 160 ? 11.547 -33.938 -32.031 1 96.25 160 SER A N 1
ATOM 1188 C CA . SER A 1 160 ? 10.938 -32.625 -32.281 1 96.25 160 SER A CA 1
ATOM 1189 C C . SER A 1 160 ? 11.023 -31.75 -31.031 1 96.25 160 SER A C 1
ATOM 1191 O O . SER A 1 160 ? 11.242 -30.531 -31.125 1 96.25 160 SER A O 1
ATOM 1193 N N . ASP A 1 161 ? 10.812 -32.344 -29.875 1 96.62 161 ASP A N 1
ATOM 1194 C CA . ASP A 1 161 ? 10.93 -31.609 -28.625 1 96.62 161 ASP A CA 1
ATOM 1195 C C . ASP A 1 161 ? 12.344 -31.078 -28.422 1 96.62 161 ASP A C 1
ATOM 1197 O O . ASP A 1 161 ? 12.531 -29.922 -28.047 1 96.62 161 ASP A O 1
ATOM 1201 N N . TRP A 1 162 ? 13.344 -31.906 -28.688 1 96.81 162 TRP A N 1
ATOM 1202 C CA . TRP A 1 162 ? 14.742 -31.5 -28.562 1 96.81 162 TRP A CA 1
ATOM 1203 C C . TRP A 1 162 ? 15.062 -30.359 -29.531 1 96.81 162 TRP A C 1
ATOM 1205 O O . TRP A 1 162 ? 15.781 -29.422 -29.172 1 96.81 162 TRP A O 1
ATOM 1215 N N . HIS A 1 163 ? 14.523 -30.453 -30.719 1 96.38 163 HIS A N 1
ATOM 1216 C CA . HIS A 1 163 ? 14.742 -29.406 -31.719 1 96.38 163 HIS A CA 1
ATOM 1217 C C . HIS A 1 163 ? 14.156 -28.078 -31.25 1 96.38 163 HIS A C 1
ATOM 1219 O O . HIS A 1 163 ? 14.797 -27.031 -31.359 1 96.38 163 HIS A O 1
ATOM 1225 N N . ARG A 1 164 ? 12.961 -28.156 -30.75 1 95.06 164 ARG A N 1
ATOM 1226 C CA . ARG A 1 164 ? 12.312 -26.953 -30.234 1 95.06 164 ARG A CA 1
ATOM 1227 C C . ARG A 1 164 ? 13.141 -26.312 -29.125 1 95.06 164 ARG A C 1
ATOM 1229 O O . ARG A 1 164 ? 13.289 -25.094 -29.078 1 95.06 164 ARG A O 1
ATOM 1236 N N . TRP A 1 165 ? 13.625 -27.094 -28.203 1 95.75 165 TRP A N 1
ATOM 1237 C CA . TRP A 1 165 ? 14.453 -26.625 -27.109 1 95.75 165 TRP A CA 1
ATOM 1238 C C . TRP A 1 165 ? 15.703 -25.922 -27.641 1 95.75 165 TRP A C 1
ATOM 1240 O O . TRP A 1 165 ? 16.062 -24.828 -27.188 1 95.75 165 TRP A O 1
ATOM 1250 N N . ARG A 1 166 ? 16.375 -26.562 -28.609 1 95.12 166 ARG A N 1
ATOM 1251 C CA . ARG A 1 166 ? 17.594 -26 -29.172 1 95.12 166 ARG A CA 1
ATOM 1252 C C . ARG A 1 166 ? 17.312 -24.656 -29.859 1 95.12 166 ARG A C 1
ATOM 1254 O O . ARG A 1 166 ? 18.109 -23.719 -29.766 1 95.12 166 ARG A O 1
ATOM 1261 N N . GLU A 1 167 ? 16.219 -24.594 -30.5 1 95.38 167 GLU A N 1
ATOM 1262 C CA . GLU A 1 167 ? 15.82 -23.359 -31.172 1 95.38 167 GLU A CA 1
ATOM 1263 C C . GLU A 1 167 ? 15.562 -22.25 -30.156 1 95.38 167 GLU A C 1
ATOM 1265 O O . GLU A 1 167 ? 15.992 -21.109 -30.344 1 95.38 167 GLU A O 1
ATOM 1270 N N . ARG A 1 168 ? 14.836 -22.562 -29.141 1 94.31 168 ARG A N 1
ATOM 1271 C CA . ARG A 1 168 ? 14.555 -21.578 -28.109 1 94.31 168 ARG A CA 1
ATOM 1272 C C . ARG A 1 168 ? 15.844 -21.094 -27.453 1 94.31 168 ARG A C 1
ATOM 1274 O O . ARG A 1 168 ? 16.016 -19.891 -27.234 1 94.31 168 ARG A O 1
ATOM 1281 N N . ARG A 1 169 ? 16.781 -22 -27.078 1 92.44 169 ARG A N 1
ATOM 1282 C CA . ARG A 1 169 ? 18.047 -21.656 -26.453 1 92.44 169 ARG A CA 1
ATOM 1283 C C . ARG A 1 169 ? 18.859 -20.719 -27.344 1 92.44 169 ARG A C 1
ATOM 1285 O O . ARG A 1 169 ? 19.5 -19.781 -26.844 1 92.44 169 ARG A O 1
ATOM 1292 N N . ALA A 1 170 ? 18.797 -20.984 -28.578 1 92.25 170 ALA A N 1
ATOM 1293 C CA . ALA A 1 170 ? 19.516 -20.141 -29.531 1 92.25 170 ALA A CA 1
ATOM 1294 C C . ALA A 1 170 ? 18.875 -18.766 -29.625 1 92.25 170 ALA A C 1
ATOM 1296 O O . ALA A 1 170 ? 19.578 -17.75 -29.703 1 92.25 170 ALA A O 1
ATOM 1297 N N . ALA A 1 171 ? 17.594 -18.734 -29.625 1 94 171 ALA A N 1
ATOM 1298 C CA . ALA A 1 171 ? 16.844 -17.484 -29.812 1 94 171 ALA A CA 1
ATOM 1299 C C . ALA A 1 171 ? 16.859 -16.641 -28.547 1 94 171 ALA A C 1
ATOM 1301 O O . ALA A 1 171 ? 16.75 -15.414 -28.609 1 94 171 ALA A O 1
ATOM 1302 N N . ASP A 1 172 ? 16.969 -17.266 -27.406 1 93.5 172 ASP A N 1
ATOM 1303 C CA . ASP A 1 172 ? 16.875 -16.578 -26.125 1 93.5 172 ASP A CA 1
ATOM 1304 C C . ASP A 1 172 ? 17.953 -17.078 -25.156 1 93.5 172 ASP A C 1
ATOM 1306 O O . ASP A 1 172 ? 17.641 -17.641 -24.109 1 93.5 172 ASP A O 1
ATOM 1310 N N . PRO A 1 173 ? 19.188 -16.766 -25.438 1 89.31 173 PRO A N 1
ATOM 1311 C CA . PRO A 1 173 ? 20.297 -17.297 -24.625 1 89.31 173 PRO A CA 1
ATOM 1312 C C . PRO A 1 173 ? 20.266 -16.766 -23.188 1 89.31 173 PRO A C 1
ATOM 1314 O O . PRO A 1 173 ? 20.844 -17.375 -22.297 1 89.31 173 PRO A O 1
ATOM 1317 N N . GLY A 1 174 ? 19.609 -15.672 -22.969 1 91.19 174 GLY A N 1
ATOM 1318 C CA . GLY A 1 174 ? 19.562 -15.078 -21.656 1 91.19 174 GLY A CA 1
ATOM 1319 C C . GLY A 1 174 ? 18.375 -15.547 -20.828 1 91.19 174 GLY A C 1
ATOM 1320 O O . GLY A 1 174 ? 18.219 -15.156 -19.672 1 91.19 174 GLY A O 1
ATOM 1321 N N . ASP A 1 175 ? 17.5 -16.391 -21.391 1 92.44 175 ASP A N 1
ATOM 1322 C CA . ASP A 1 175 ? 16.312 -16.953 -20.734 1 92.44 175 ASP A CA 1
ATOM 1323 C C . ASP A 1 175 ? 15.336 -15.844 -20.359 1 92.44 175 ASP A C 1
ATOM 1325 O O . ASP A 1 175 ? 14.727 -15.883 -19.281 1 92.44 175 ASP A O 1
ATOM 1329 N N . HIS A 1 176 ? 15.148 -14.828 -21.156 1 89.25 176 HIS A N 1
ATOM 1330 C CA . HIS A 1 176 ? 14.258 -13.703 -20.891 1 89.25 176 HIS A CA 1
ATOM 1331 C C . HIS A 1 176 ? 12.797 -14.133 -20.953 1 89.25 176 HIS A C 1
ATOM 1333 O O . HIS A 1 176 ? 11.922 -13.453 -20.406 1 89.25 176 HIS A O 1
ATOM 1339 N N . SER A 1 177 ? 12.516 -15.203 -21.562 1 89.94 177 SER A N 1
ATOM 1340 C CA . SER A 1 177 ? 11.148 -15.711 -21.656 1 89.94 177 SER A CA 1
ATOM 1341 C C . SER A 1 177 ? 10.742 -16.453 -20.391 1 89.94 177 SER A C 1
ATOM 1343 O O . SER A 1 177 ? 9.594 -16.891 -20.266 1 89.94 177 SER A O 1
ATOM 1345 N N . PHE A 1 178 ? 11.656 -16.625 -19.453 1 92.88 178 PHE A N 1
ATOM 1346 C CA . PHE A 1 178 ? 11.383 -17.25 -18.172 1 92.88 178 PHE A CA 1
ATOM 1347 C C . PHE A 1 178 ? 11.508 -16.234 -17.047 1 92.88 178 PHE A C 1
ATOM 1349 O O . PHE A 1 178 ? 12.492 -16.234 -16.297 1 92.88 178 PHE A O 1
ATOM 1356 N N . PRO A 1 179 ? 10.484 -15.453 -16.781 1 86.5 179 PRO A N 1
ATOM 1357 C CA . PRO A 1 179 ? 10.57 -14.336 -15.836 1 86.5 179 PRO A CA 1
ATOM 1358 C C . PRO A 1 179 ? 10.711 -14.797 -14.391 1 86.5 179 PRO A C 1
ATOM 1360 O O . PRO A 1 179 ? 11.055 -14 -13.516 1 86.5 179 PRO A O 1
ATOM 1363 N N . ALA A 1 180 ? 10.438 -16.016 -14.117 1 89.62 180 ALA A N 1
ATOM 1364 C CA . ALA A 1 180 ? 10.477 -16.516 -12.742 1 89.62 180 ALA A CA 1
ATOM 1365 C C . ALA A 1 180 ? 11.906 -16.781 -12.289 1 89.62 180 ALA A C 1
ATOM 1367 O O . ALA A 1 180 ? 12.156 -17.047 -11.109 1 89.62 180 ALA A O 1
ATOM 1368 N N . VAL A 1 181 ? 12.875 -16.797 -13.195 1 91.12 181 VAL A N 1
ATOM 1369 C CA . VAL A 1 181 ? 14.266 -17.062 -12.844 1 91.12 181 VAL A CA 1
ATOM 1370 C C . VAL A 1 181 ? 15.141 -15.883 -13.289 1 91.12 181 VAL A C 1
ATOM 1372 O O . VAL A 1 181 ? 14.789 -15.164 -14.227 1 91.12 181 VAL A O 1
ATOM 1375 N N . PRO A 1 182 ? 16.234 -15.656 -12.586 1 86.62 182 PRO A N 1
ATOM 1376 C CA . PRO A 1 182 ? 17.156 -14.625 -13.062 1 86.62 182 PRO A CA 1
ATOM 1377 C C . PRO A 1 182 ? 17.734 -14.938 -14.438 1 86.62 182 PRO A C 1
ATOM 1379 O O . PRO A 1 182 ? 17.891 -16.109 -14.797 1 86.62 182 PRO A O 1
ATOM 1382 N N . PRO A 1 183 ? 18.031 -13.844 -15.148 1 87.56 183 PRO A N 1
ATOM 1383 C CA . PRO A 1 183 ? 18.641 -14.078 -16.453 1 87.56 183 PRO A CA 1
ATOM 1384 C C . PRO A 1 183 ? 19.969 -14.844 -16.359 1 87.56 183 PRO A C 1
ATOM 1386 O O . PRO A 1 183 ? 20.672 -14.719 -15.359 1 87.56 183 PRO A O 1
ATOM 1389 N N . ARG A 1 184 ? 20.188 -15.625 -17.375 1 86.81 184 ARG A N 1
ATOM 1390 C CA . ARG A 1 184 ? 21.438 -16.375 -17.438 1 86.81 184 ARG A CA 1
ATOM 1391 C C . ARG A 1 184 ? 22.625 -15.438 -17.656 1 86.81 184 ARG A C 1
ATOM 1393 O O . ARG A 1 184 ? 22.531 -14.492 -18.453 1 86.81 184 ARG A O 1
ATOM 1400 N N . GLU A 1 185 ? 23.625 -15.703 -16.797 1 78.06 185 GLU A N 1
ATOM 1401 C CA . GLU A 1 185 ? 24.828 -14.93 -17.016 1 78.06 185 GLU A CA 1
ATOM 1402 C C . GLU A 1 185 ? 25.516 -15.336 -18.312 1 78.06 185 GLU A C 1
ATOM 1404 O O . GLU A 1 185 ? 25.531 -16.516 -18.672 1 78.06 185 GLU A O 1
ATOM 1409 N N . PRO A 1 186 ? 26.062 -14.305 -18.922 1 73.5 186 PRO A N 1
ATOM 1410 C CA . PRO A 1 186 ? 26.781 -14.617 -20.156 1 73.5 186 PRO A CA 1
ATOM 1411 C C . PRO A 1 186 ? 27.953 -15.578 -19.938 1 73.5 186 PRO A C 1
ATOM 1413 O O . PRO A 1 186 ? 28.672 -15.438 -18.938 1 73.5 186 PRO A O 1
ATOM 1416 N N . GLY A 1 187 ? 28.109 -16.594 -20.672 1 63.38 187 GLY A N 1
ATOM 1417 C CA . GLY A 1 187 ? 29.25 -17.484 -20.609 1 63.38 187 GLY A CA 1
ATOM 1418 C C . GLY A 1 187 ? 29.047 -18.656 -19.656 1 63.38 187 GLY A C 1
ATOM 1419 O O . GLY A 1 187 ? 29.953 -19.469 -19.453 1 63.38 187 GLY A O 1
ATOM 1420 N N . ALA A 1 188 ? 28.031 -18.609 -18.891 1 64.06 188 ALA A N 1
ATOM 1421 C CA . ALA A 1 188 ? 27.812 -19.719 -17.969 1 64.06 188 ALA A CA 1
ATOM 1422 C C . ALA A 1 188 ? 27.844 -21.062 -18.703 1 64.06 188 ALA A C 1
ATOM 1424 O O . ALA A 1 188 ? 27.297 -21.188 -19.797 1 64.06 188 ALA A O 1
ATOM 1425 N N . PRO A 1 189 ? 28.891 -21.875 -18.219 1 56.38 189 PRO A N 1
ATOM 1426 C CA . PRO A 1 189 ? 28.969 -23.156 -18.922 1 56.38 189 PRO A CA 1
ATOM 1427 C C . PRO A 1 189 ? 27.609 -23.828 -19.062 1 56.38 189 PRO A C 1
ATOM 1429 O O . PRO A 1 189 ? 26.766 -23.734 -18.172 1 56.38 189 PRO A O 1
ATOM 1432 N N . GLY A 1 190 ? 27.094 -23.891 -20.172 1 56.97 190 GLY A N 1
ATOM 1433 C CA . GLY A 1 190 ? 25.875 -24.672 -20.375 1 56.97 190 GLY A CA 1
ATOM 1434 C C . GLY A 1 190 ? 26.062 -26.156 -20.094 1 56.97 190 GLY A C 1
ATOM 1435 O O . GLY A 1 190 ? 26.969 -26.781 -20.656 1 56.97 190 GLY A O 1
ATOM 1436 N N . GLU A 1 191 ? 25.781 -26.641 -18.844 1 62.69 191 GLU A N 1
ATOM 1437 C CA . GLU A 1 191 ? 25.812 -28.078 -18.625 1 62.69 191 GLU A CA 1
ATOM 1438 C C . GLU A 1 191 ? 25.156 -28.828 -19.797 1 62.69 191 GLU A C 1
ATOM 1440 O O . GLU A 1 191 ? 24.25 -28.297 -20.438 1 62.69 191 GLU A O 1
ATOM 1445 N N . ASP A 1 192 ? 25.766 -29.891 -20.203 1 86.94 192 ASP A N 1
ATOM 1446 C CA . ASP A 1 192 ? 25.172 -30.656 -21.281 1 86.94 192 ASP A CA 1
ATOM 1447 C C . ASP A 1 192 ? 23.812 -31.219 -20.891 1 86.94 192 ASP A C 1
ATOM 1449 O O . ASP A 1 192 ? 23.734 -32.219 -20.172 1 86.94 192 ASP A O 1
ATOM 1453 N N . PHE A 1 193 ? 22.828 -30.5 -21.125 1 94.62 193 PHE A N 1
ATOM 1454 C CA . PHE A 1 193 ? 21.453 -30.828 -20.797 1 94.62 193 PHE A CA 1
ATOM 1455 C C . PHE A 1 193 ? 21.094 -32.219 -21.312 1 94.62 193 PHE A C 1
ATOM 1457 O O . PHE A 1 193 ? 20.422 -33 -20.625 1 94.62 193 PHE A O 1
ATOM 1464 N N . ALA A 1 194 ? 21.578 -32.531 -22.484 1 94.88 194 ALA A N 1
ATOM 1465 C CA . ALA A 1 194 ? 21.312 -33.844 -23.062 1 94.88 194 ALA A CA 1
ATOM 1466 C C . ALA A 1 194 ? 21.922 -34.969 -22.219 1 94.88 194 ALA A C 1
ATOM 1468 O O . ALA A 1 194 ? 21.312 -36.031 -22.031 1 94.88 194 ALA A O 1
ATOM 1469 N N . ARG A 1 195 ? 23.141 -34.719 -21.797 1 95.69 195 ARG A N 1
ATOM 1470 C CA . ARG A 1 195 ? 23.812 -35.688 -20.938 1 95.69 195 ARG A CA 1
ATOM 1471 C C . ARG A 1 195 ? 23.062 -35.875 -19.625 1 95.69 195 ARG A C 1
ATOM 1473 O O . ARG A 1 195 ? 22.891 -36.969 -19.125 1 95.69 195 ARG A O 1
ATOM 1480 N N . ARG A 1 196 ? 22.625 -34.781 -19.031 1 96.38 196 ARG A N 1
ATOM 1481 C CA . ARG A 1 196 ? 21.875 -34.844 -17.781 1 96.38 196 ARG A CA 1
ATOM 1482 C C . ARG A 1 196 ? 20.547 -35.562 -17.953 1 96.38 196 ARG A C 1
ATOM 1484 O O . ARG A 1 196 ? 20.109 -36.281 -17.062 1 96.38 196 ARG A O 1
ATOM 1491 N N . ALA A 1 197 ? 19.891 -35.375 -19.078 1 97.44 197 ALA A N 1
ATOM 1492 C CA . ALA A 1 197 ? 18.641 -36.062 -19.375 1 97.44 197 ALA A CA 1
ATOM 1493 C C . ALA A 1 197 ? 18.859 -37.562 -19.484 1 97.44 197 ALA A C 1
ATOM 1495 O O . ALA A 1 197 ? 18.062 -38.344 -18.953 1 97.44 197 ALA A O 1
ATOM 1496 N N . ALA A 1 198 ? 19.938 -37.938 -20.172 1 97.06 198 ALA A N 1
ATOM 1497 C CA . ALA A 1 198 ? 20.25 -39.344 -20.312 1 97.06 198 ALA A CA 1
ATOM 1498 C C . ALA A 1 198 ? 20.547 -39.969 -18.953 1 97.06 198 ALA A C 1
ATOM 1500 O O . ALA A 1 198 ? 20.094 -41.094 -18.672 1 97.06 198 ALA A O 1
ATOM 1501 N N . LYS A 1 199 ? 21.312 -39.281 -18.156 1 97.25 199 LYS A N 1
ATOM 1502 C CA . LYS A 1 199 ? 21.625 -39.75 -16.812 1 97.25 199 LYS A CA 1
ATOM 1503 C C . LYS A 1 199 ? 20.359 -39.875 -15.961 1 97.25 199 LYS A C 1
ATOM 1505 O O . LYS A 1 199 ? 20.219 -40.844 -15.211 1 97.25 199 LYS A O 1
ATOM 1510 N N . ALA A 1 200 ? 19.484 -38.938 -16.047 1 97.94 200 ALA A N 1
ATOM 1511 C CA . ALA A 1 200 ? 18.234 -38.938 -15.297 1 97.94 200 ALA A CA 1
ATOM 1512 C C . ALA A 1 200 ? 17.375 -40.156 -15.695 1 97.94 200 ALA A C 1
ATOM 1514 O O . ALA A 1 200 ? 16.719 -40.75 -14.852 1 97.94 200 ALA A O 1
ATOM 1515 N N . ALA A 1 201 ? 17.344 -40.438 -16.984 1 97.25 201 ALA A N 1
ATOM 1516 C CA . ALA A 1 201 ? 16.609 -41.594 -17.484 1 97.25 201 ALA A CA 1
ATOM 1517 C C . ALA A 1 201 ? 17.141 -42.906 -16.859 1 97.25 201 ALA A C 1
ATOM 1519 O O . ALA A 1 201 ? 16.375 -43.781 -16.5 1 97.25 201 ALA A O 1
ATOM 1520 N N . ALA A 1 202 ? 18.438 -42.969 -16.766 1 97.69 202 ALA A N 1
ATOM 1521 C CA . ALA A 1 202 ? 19.094 -44.156 -16.25 1 97.69 202 ALA A CA 1
ATOM 1522 C C . ALA A 1 202 ? 18.922 -44.281 -14.742 1 97.69 202 ALA A C 1
ATOM 1524 O O . ALA A 1 202 ? 18.656 -45.375 -14.227 1 97.69 202 ALA A O 1
ATOM 1525 N N . ASP A 1 203 ? 19.047 -43.188 -14.031 1 97.19 203 ASP A N 1
ATOM 1526 C CA . ASP A 1 203 ? 19.094 -43.188 -12.57 1 97.19 203 ASP A CA 1
ATOM 1527 C C . ASP A 1 203 ? 17.672 -43.125 -11.992 1 97.19 203 ASP A C 1
ATOM 1529 O O . ASP A 1 203 ? 17.438 -43.562 -10.859 1 97.19 203 ASP A O 1
ATOM 1533 N N . GLY A 1 204 ? 16.75 -42.5 -12.711 1 97.5 204 GLY A N 1
ATOM 1534 C CA . GLY A 1 204 ? 15.391 -42.312 -12.242 1 97.5 204 GLY A CA 1
ATOM 1535 C C . GLY A 1 204 ? 15.25 -41.156 -11.289 1 97.5 204 GLY A C 1
ATOM 1536 O O . GLY A 1 204 ? 14.289 -41.062 -10.516 1 97.5 204 GLY A O 1
ATOM 1537 N N . TRP A 1 205 ? 16.234 -40.375 -11.125 1 98.12 205 TRP A N 1
ATOM 1538 C CA . TRP A 1 205 ? 16.234 -39.156 -10.336 1 98.12 205 TRP A CA 1
ATOM 1539 C C . TRP A 1 205 ? 17.203 -38.125 -10.93 1 98.12 205 TRP A C 1
ATOM 1541 O O . TRP A 1 205 ? 18 -38.469 -11.812 1 98.12 205 TRP A O 1
ATOM 1551 N N . ALA A 1 206 ? 17.078 -36.844 -10.539 1 98.06 206 ALA A N 1
ATOM 1552 C CA . ALA A 1 206 ? 17.969 -35.781 -11.008 1 98.06 206 ALA A CA 1
ATOM 1553 C C . ALA A 1 206 ? 18.266 -34.781 -9.906 1 98.06 206 ALA A C 1
ATOM 1555 O O . ALA A 1 206 ? 17.484 -34.625 -8.961 1 98.06 206 ALA A O 1
ATOM 1556 N N . LEU A 1 207 ? 19.391 -34.125 -10.023 1 96.75 207 LEU A N 1
ATOM 1557 C CA . LEU A 1 207 ? 19.875 -33.188 -9.016 1 96.75 207 LEU A CA 1
ATOM 1558 C C . LEU A 1 207 ? 20.125 -31.812 -9.633 1 96.75 207 LEU A C 1
ATOM 1560 O O . LEU A 1 207 ? 20.656 -31.703 -10.742 1 96.75 207 LEU A O 1
ATOM 1564 N N . ASP A 1 208 ? 19.625 -30.781 -9.039 1 95.31 208 ASP A N 1
ATOM 1565 C CA . ASP A 1 208 ? 19.969 -29.406 -9.336 1 95.31 208 ASP A CA 1
ATOM 1566 C C . ASP A 1 208 ? 21.031 -28.891 -8.367 1 95.31 208 ASP A C 1
ATOM 1568 O O . ASP A 1 208 ? 20.781 -28.75 -7.172 1 95.31 208 ASP A O 1
ATOM 1572 N N . ASP A 1 209 ? 22.172 -28.656 -8.781 1 94.62 209 ASP A N 1
ATOM 1573 C CA . ASP A 1 209 ? 23.266 -28.078 -8 1 94.62 209 ASP A CA 1
ATOM 1574 C C . ASP A 1 209 ? 23.516 -26.625 -8.391 1 94.62 209 ASP A C 1
ATOM 1576 O O . ASP A 1 209 ? 24.484 -26.328 -9.07 1 94.62 209 ASP A O 1
ATOM 1580 N N . GLN A 1 210 ? 22.578 -25.781 -7.859 1 91.88 210 GLN A N 1
ATOM 1581 C CA . GLN A 1 210 ? 22.734 -24.344 -7.934 1 91.88 210 GLN A CA 1
ATOM 1582 C C . GLN A 1 210 ? 22.672 -23.859 -9.383 1 91.88 210 GLN A C 1
ATOM 1584 O O . GLN A 1 210 ? 23.469 -23 -9.789 1 91.88 210 GLN A O 1
ATOM 1589 N N . LEU A 1 211 ? 21.766 -24.422 -10.141 1 91.62 211 LEU A N 1
ATOM 1590 C CA . LEU A 1 211 ? 21.656 -24.109 -11.562 1 91.62 211 LEU A CA 1
ATOM 1591 C C . LEU A 1 211 ? 20.938 -22.781 -11.781 1 91.62 211 LEU A C 1
ATOM 1593 O O . LEU A 1 211 ? 21.219 -22.062 -12.742 1 91.62 211 LEU A O 1
ATOM 1597 N N . ILE A 1 212 ? 19.906 -22.484 -11.008 1 90.44 212 ILE A N 1
ATOM 1598 C CA . ILE A 1 212 ? 19.141 -21.25 -11.156 1 90.44 212 ILE A CA 1
ATOM 1599 C C . ILE A 1 212 ? 19.844 -20.109 -10.43 1 90.44 212 ILE A C 1
ATOM 1601 O O . ILE A 1 212 ? 19.984 -19.016 -10.977 1 90.44 212 ILE A O 1
ATOM 1605 N N . GLU A 1 213 ? 20.297 -20.328 -9.25 1 87.81 213 GLU A N 1
ATOM 1606 C CA . GLU A 1 213 ? 20.984 -19.328 -8.438 1 87.81 213 GLU A CA 1
ATOM 1607 C C . GLU A 1 213 ? 21.953 -19.984 -7.449 1 87.81 213 GLU A C 1
ATOM 1609 O O . GLU A 1 213 ? 21.703 -21.094 -6.977 1 87.81 213 GLU A O 1
ATOM 1614 N N . PRO A 1 214 ? 23.031 -19.266 -7.148 1 87 214 PRO A N 1
ATOM 1615 C CA . PRO A 1 214 ? 23.938 -19.797 -6.133 1 87 214 PRO A CA 1
ATOM 1616 C C . PRO A 1 214 ? 23.234 -20.078 -4.805 1 87 214 PRO A C 1
ATOM 1618 O O . PRO A 1 214 ? 22.438 -19.25 -4.344 1 87 214 PRO A O 1
ATOM 1621 N N . GLY A 1 215 ? 23.453 -21.297 -4.293 1 89.94 215 GLY A N 1
ATOM 1622 C CA . GLY A 1 215 ? 22.922 -21.641 -2.986 1 89.94 215 GLY A CA 1
ATOM 1623 C C . GLY A 1 215 ? 21.672 -22.5 -3.064 1 89.94 215 GLY A C 1
ATOM 1624 O O . GLY A 1 215 ? 21.281 -23.141 -2.082 1 89.94 215 GLY A O 1
ATOM 1625 N N . LEU A 1 216 ? 21.016 -22.516 -4.254 1 92.31 216 LEU A N 1
ATOM 1626 C CA . LEU A 1 216 ? 19.766 -23.266 -4.414 1 92.31 216 LEU A CA 1
ATOM 1627 C C . LEU A 1 216 ? 20.047 -24.672 -4.914 1 92.31 216 LEU A C 1
ATOM 1629 O O . LEU A 1 216 ? 20.703 -24.859 -5.938 1 92.31 216 LEU A O 1
ATOM 1633 N N . VAL A 1 217 ? 19.609 -25.672 -4.184 1 94.75 217 VAL A N 1
ATOM 1634 C CA . VAL A 1 217 ? 19.797 -27.062 -4.582 1 94.75 217 VAL A CA 1
ATOM 1635 C C . VAL A 1 217 ? 18.453 -27.797 -4.531 1 94.75 217 VAL A C 1
ATOM 1637 O O . VAL A 1 217 ? 17.562 -27.422 -3.777 1 94.75 217 VAL A O 1
ATOM 1640 N N . ALA A 1 218 ? 18.312 -28.828 -5.352 1 97.06 218 ALA A N 1
ATOM 1641 C CA . ALA A 1 218 ? 17.078 -29.609 -5.367 1 97.06 218 ALA A CA 1
ATOM 1642 C C . ALA A 1 218 ? 17.328 -31.016 -5.879 1 97.06 218 ALA A C 1
ATOM 1644 O O . ALA A 1 218 ? 18.281 -31.266 -6.637 1 97.06 218 ALA A O 1
ATOM 1645 N N . VAL A 1 219 ? 16.578 -31.938 -5.41 1 98.38 219 VAL A N 1
ATOM 1646 C CA . VAL A 1 219 ? 16.547 -33.312 -5.918 1 98.38 219 VAL A CA 1
ATOM 1647 C C . VAL A 1 219 ? 15.133 -33.688 -6.336 1 98.38 219 VAL A C 1
ATOM 1649 O O . VAL A 1 219 ? 14.164 -33.281 -5.676 1 98.38 219 VAL A O 1
ATOM 1652 N N . SER A 1 220 ? 15.023 -34.375 -7.492 1 98.75 220 SER A N 1
ATOM 1653 C CA . SER A 1 220 ? 13.711 -34.625 -8.07 1 98.75 220 SER A CA 1
ATOM 1654 C C . SER A 1 220 ? 13.578 -36.125 -8.445 1 98.75 220 SER A C 1
ATOM 1656 O O . SER A 1 220 ? 14.555 -36.75 -8.812 1 98.75 220 SER A O 1
ATOM 1658 N N . VAL A 1 221 ? 12.383 -36.625 -8.305 1 98.81 221 VAL A N 1
ATOM 1659 C CA . VAL A 1 221 ? 11.992 -38 -8.703 1 98.81 221 VAL A CA 1
ATOM 1660 C C . VAL A 1 221 ? 10.68 -37.938 -9.477 1 98.81 221 VAL A C 1
ATOM 1662 O O . VAL A 1 221 ? 9.734 -37.25 -9.07 1 98.81 221 VAL A O 1
ATOM 1665 N N . PRO A 1 222 ? 10.555 -38.594 -10.625 1 98.75 222 PRO A N 1
ATOM 1666 C CA . PRO A 1 222 ? 9.32 -38.562 -11.406 1 98.75 222 PRO A CA 1
ATOM 1667 C C . PRO A 1 222 ? 8.219 -39.438 -10.797 1 98.75 222 PRO A C 1
ATOM 1669 O O . PRO A 1 222 ? 8.492 -40.5 -10.258 1 98.75 222 PRO A O 1
ATOM 1672 N N . VAL A 1 223 ? 7.035 -38.938 -10.773 1 98.81 223 VAL A N 1
ATOM 1673 C CA . VAL A 1 223 ? 5.82 -39.688 -10.5 1 98.81 223 VAL A CA 1
ATOM 1674 C C . VAL A 1 223 ? 5.223 -40.188 -11.805 1 98.81 223 VAL A C 1
ATOM 1676 O O . VAL A 1 223 ? 4.852 -39.406 -12.68 1 98.81 223 VAL A O 1
ATOM 1679 N N . ARG A 1 224 ? 5.055 -41.406 -11.922 1 97.94 224 ARG A N 1
ATOM 1680 C CA . ARG A 1 224 ? 4.645 -41.969 -13.203 1 97.94 224 ARG A CA 1
ATOM 1681 C C . ARG A 1 224 ? 3.16 -42.312 -13.195 1 97.94 224 ARG A C 1
ATOM 1683 O O . ARG A 1 224 ? 2.615 -42.719 -12.164 1 97.94 224 ARG A O 1
ATOM 1690 N N . ASP A 1 225 ? 2.566 -42.094 -14.289 1 95.94 225 ASP A N 1
ATOM 1691 C CA . ASP A 1 225 ? 1.187 -42.531 -14.508 1 95.94 225 ASP A CA 1
ATOM 1692 C C . ASP A 1 225 ? 1.076 -44.062 -14.508 1 95.94 225 ASP A C 1
ATOM 1694 O O . ASP A 1 225 ? 1.745 -44.719 -15.297 1 95.94 225 ASP A O 1
ATOM 1698 N N . PRO A 1 226 ? 0.265 -44.594 -13.711 1 93.25 226 PRO A N 1
ATOM 1699 C CA . PRO A 1 226 ? 0.201 -46.062 -13.602 1 93.25 226 PRO A CA 1
ATOM 1700 C C . PRO A 1 226 ? -0.282 -46.719 -14.883 1 93.25 226 PRO A C 1
ATOM 1702 O O . PRO A 1 226 ? 0.05 -47.906 -15.148 1 93.25 226 PRO A O 1
ATOM 1705 N N . GLY A 1 227 ? -1.021 -46.156 -15.609 1 91.81 227 GLY A N 1
ATOM 1706 C CA . GLY A 1 227 ? -1.537 -46.719 -16.828 1 91.81 227 GLY A CA 1
ATOM 1707 C C . GLY A 1 227 ? -0.542 -46.688 -17.984 1 91.81 227 GLY A C 1
ATOM 1708 O O . GLY A 1 227 ? -0.334 -47.688 -18.672 1 91.81 227 GLY A O 1
ATOM 1709 N N . THR A 1 228 ? 0.173 -45.625 -18.141 1 92.56 228 THR A N 1
ATOM 1710 C CA . THR A 1 228 ? 1.018 -45.438 -19.312 1 92.56 228 THR A CA 1
ATOM 1711 C C . THR A 1 228 ? 2.49 -45.625 -18.953 1 92.56 228 THR A C 1
ATOM 1713 O O . THR A 1 228 ? 3.324 -45.844 -19.828 1 92.56 228 THR A O 1
ATOM 1716 N N . GLY A 1 229 ? 2.797 -45.406 -17.703 1 94.62 229 GLY A N 1
ATOM 1717 C CA . GLY A 1 229 ? 4.188 -45.438 -17.266 1 94.62 229 GLY A CA 1
ATOM 1718 C C . GLY A 1 229 ? 4.945 -44.156 -17.562 1 94.62 229 GLY A C 1
ATOM 1719 O O . GLY A 1 229 ? 6.105 -44.031 -17.156 1 94.62 229 GLY A O 1
ATOM 1720 N N . ARG A 1 230 ? 4.348 -43.281 -18.234 1 96 230 ARG A N 1
ATOM 1721 C CA . ARG A 1 230 ? 4.973 -42 -18.547 1 96 230 ARG A CA 1
ATOM 1722 C C . ARG A 1 230 ? 5.012 -41.094 -17.312 1 96 230 ARG A C 1
ATOM 1724 O O . ARG A 1 230 ? 4.266 -41.312 -16.359 1 96 230 ARG A O 1
ATOM 1731 N N . VAL A 1 231 ? 5.852 -40.125 -17.344 1 97.94 231 VAL A N 1
ATOM 1732 C CA . VAL A 1 231 ? 5.961 -39.188 -16.234 1 97.94 231 VAL A CA 1
ATOM 1733 C C . VAL A 1 231 ? 4.703 -38.312 -16.156 1 97.94 231 VAL A C 1
ATOM 1735 O O . VAL A 1 231 ? 4.41 -37.562 -17.078 1 97.94 231 VAL A O 1
ATOM 1738 N N . ALA A 1 232 ? 3.953 -38.469 -15.117 1 97.94 232 ALA A N 1
ATOM 1739 C CA . ALA A 1 232 ? 2.77 -37.625 -14.883 1 97.94 232 ALA A CA 1
ATOM 1740 C C . ALA A 1 232 ? 3.156 -36.25 -14.312 1 97.94 232 ALA A C 1
ATOM 1742 O O . ALA A 1 232 ? 2.637 -35.25 -14.75 1 97.94 232 ALA A O 1
ATOM 1743 N N . CYS A 1 233 ? 4.008 -36.219 -13.375 1 98.69 233 CYS A N 1
ATOM 1744 C CA . CYS A 1 233 ? 4.621 -35.031 -12.789 1 98.69 233 CYS A CA 1
ATOM 1745 C C . CYS A 1 233 ? 5.926 -35.406 -12.086 1 98.69 233 CYS A C 1
ATOM 1747 O O . CYS A 1 233 ? 6.344 -36.562 -12.086 1 98.69 233 CYS A O 1
ATOM 1749 N N . VAL A 1 234 ? 6.641 -34.406 -11.625 1 98.81 234 VAL A N 1
ATOM 1750 C CA . VAL A 1 234 ? 7.906 -34.625 -10.93 1 98.81 234 VAL A CA 1
ATOM 1751 C C . VAL A 1 234 ? 7.832 -34 -9.531 1 98.81 234 VAL A C 1
ATOM 1753 O O . VAL A 1 234 ? 7.379 -32.875 -9.359 1 98.81 234 VAL A O 1
ATOM 1756 N N . ALA A 1 235 ? 8.148 -34.75 -8.523 1 98.81 235 ALA A N 1
ATOM 1757 C CA . ALA A 1 235 ? 8.258 -34.281 -7.145 1 98.81 235 ALA A CA 1
ATOM 1758 C C . ALA A 1 235 ? 9.688 -33.844 -6.824 1 98.81 235 ALA A C 1
ATOM 1760 O O . ALA A 1 235 ? 10.641 -34.562 -7.152 1 98.81 235 ALA A O 1
ATOM 1761 N N . SER A 1 236 ? 9.836 -32.688 -6.227 1 98.31 236 SER A N 1
ATOM 1762 C CA . SER A 1 236 ? 11.156 -32.156 -5.91 1 98.31 236 SER A CA 1
ATOM 1763 C C . SER A 1 236 ? 11.25 -31.719 -4.457 1 98.31 236 SER A C 1
ATOM 1765 O O . SER A 1 236 ? 10.289 -31.172 -3.912 1 98.31 236 SER A O 1
ATOM 1767 N N . VAL A 1 237 ? 12.328 -31.969 -3.807 1 97.69 237 VAL A N 1
ATOM 1768 C CA . VAL A 1 237 ? 12.703 -31.359 -2.539 1 97.69 237 VAL A CA 1
ATOM 1769 C C . VAL A 1 237 ? 13.75 -30.266 -2.783 1 97.69 237 VAL A C 1
ATOM 1771 O O . VAL A 1 237 ? 14.773 -30.516 -3.424 1 97.69 237 VAL A O 1
ATOM 1774 N N . VAL A 1 238 ? 13.453 -29.094 -2.324 1 95.06 238 VAL A N 1
ATOM 1775 C CA . VAL A 1 238 ? 14.32 -27.953 -2.559 1 95.06 238 VAL A CA 1
ATOM 1776 C C . VAL A 1 238 ? 14.898 -27.453 -1.233 1 95.06 238 VAL A C 1
ATOM 1778 O O . VAL A 1 238 ? 14.188 -27.359 -0.236 1 95.06 238 VAL A O 1
ATOM 1781 N N . SER A 1 239 ? 16.141 -27.203 -1.219 1 92.81 239 SER A N 1
ATOM 1782 C CA . SER A 1 239 ? 16.875 -26.719 -0.058 1 92.81 239 SER A CA 1
ATOM 1783 C C . SER A 1 239 ? 17.922 -25.672 -0.462 1 92.81 239 SER A C 1
ATOM 1785 O O . SER A 1 239 ? 17.812 -25.078 -1.534 1 92.81 239 SER A O 1
ATOM 1787 N N . HIS A 1 240 ? 18.766 -25.281 0.409 1 90.5 240 HIS A N 1
ATOM 1788 C CA . HIS A 1 240 ? 19.875 -24.375 0.107 1 90.5 240 HIS A CA 1
ATOM 1789 C C . HIS A 1 240 ? 21.188 -24.875 0.715 1 90.5 240 HIS A C 1
ATOM 1791 O O . HIS A 1 240 ? 21.172 -25.688 1.652 1 90.5 240 HIS A O 1
ATOM 1797 N N . THR A 1 241 ? 22.25 -24.422 0.281 1 90.62 241 THR A N 1
ATOM 1798 C CA . THR A 1 241 ? 23.578 -25 0.516 1 90.62 241 THR A CA 1
ATOM 1799 C C . THR A 1 241 ? 23.984 -24.828 1.974 1 90.62 241 THR A C 1
ATOM 1801 O O . THR A 1 241 ? 24.859 -25.547 2.463 1 90.62 241 THR A O 1
ATOM 1804 N N . SER A 1 242 ? 23.453 -23.922 2.684 1 88.38 242 SER A N 1
ATOM 1805 C CA . SER A 1 242 ? 23.797 -23.75 4.094 1 88.38 242 SER A CA 1
ATOM 1806 C C . SER A 1 242 ? 23.172 -24.859 4.941 1 88.38 242 SER A C 1
ATOM 1808 O O . SER A 1 242 ? 23.609 -25.109 6.07 1 88.38 242 SER A O 1
ATOM 1810 N N . ARG A 1 243 ? 22.219 -25.547 4.449 1 88.81 243 ARG A N 1
ATOM 1811 C CA . ARG A 1 243 ? 21.609 -26.688 5.133 1 88.81 243 ARG A CA 1
ATOM 1812 C C . ARG A 1 243 ? 22.125 -28 4.551 1 88.81 243 ARG A C 1
ATOM 1814 O O . ARG A 1 243 ? 22.484 -28.906 5.293 1 88.81 243 ARG A O 1
ATOM 1821 N N . HIS A 1 244 ? 22.109 -28.031 3.199 1 91.19 244 HIS A N 1
ATOM 1822 C CA . HIS A 1 244 ? 22.547 -29.219 2.475 1 91.19 244 HIS A CA 1
ATOM 1823 C C . HIS A 1 244 ? 23.375 -28.844 1.249 1 91.19 244 HIS A C 1
ATOM 1825 O O . HIS A 1 244 ? 22.906 -28.078 0.395 1 91.19 244 HIS A O 1
ATOM 1831 N N . THR A 1 245 ? 24.516 -29.484 1.155 1 91.5 245 THR A N 1
ATOM 1832 C CA . THR A 1 245 ? 25.125 -29.484 -0.167 1 91.5 245 THR A CA 1
ATOM 1833 C C . THR A 1 245 ? 24.359 -30.375 -1.129 1 91.5 245 THR A C 1
ATOM 1835 O O . THR A 1 245 ? 23.531 -31.188 -0.703 1 91.5 245 THR A O 1
ATOM 1838 N N . ALA A 1 246 ? 24.641 -30.25 -2.434 1 92.12 246 ALA A N 1
ATOM 1839 C CA . ALA A 1 246 ? 23.922 -31.047 -3.42 1 92.12 246 ALA A CA 1
ATOM 1840 C C . ALA A 1 246 ? 24.141 -32.531 -3.184 1 92.12 246 ALA A C 1
ATOM 1842 O O . ALA A 1 246 ? 23.172 -33.312 -3.123 1 92.12 246 ALA A O 1
ATOM 1843 N N . PRO A 1 247 ? 25.328 -32.969 -2.957 1 93.06 247 PRO A N 1
ATOM 1844 C CA . PRO A 1 247 ? 25.531 -34.406 -2.68 1 93.06 247 PRO A CA 1
ATOM 1845 C C . PRO A 1 247 ? 24.875 -34.844 -1.372 1 93.06 247 PRO A C 1
ATOM 1847 O O . PRO A 1 247 ? 24.328 -35.938 -1.295 1 93.06 247 PRO A O 1
ATOM 1850 N N . ASP A 1 248 ? 24.922 -33.969 -0.433 1 94.5 248 ASP A N 1
ATOM 1851 C CA . ASP A 1 248 ? 24.312 -34.312 0.858 1 94.5 248 ASP A CA 1
ATOM 1852 C C . ASP A 1 248 ? 22.797 -34.375 0.749 1 94.5 248 ASP A C 1
ATOM 1854 O O . ASP A 1 248 ? 22.172 -35.219 1.404 1 94.5 248 ASP A O 1
ATOM 1858 N N . LEU A 1 249 ? 22.266 -33.469 -0.016 1 94.5 249 LEU A N 1
ATOM 1859 C CA . LEU A 1 249 ? 20.828 -33.5 -0.242 1 94.5 249 LEU A CA 1
ATOM 1860 C C . LEU A 1 249 ? 20.375 -34.812 -0.834 1 94.5 249 LEU A C 1
ATOM 1862 O O . LEU A 1 249 ? 19.422 -35.438 -0.357 1 94.5 249 LEU A O 1
ATOM 1866 N N . ARG A 1 250 ? 21.062 -35.25 -1.809 1 94.81 250 ARG A N 1
ATOM 1867 C CA . ARG A 1 250 ? 20.75 -36.531 -2.447 1 94.81 250 ARG A CA 1
ATOM 1868 C C . ARG A 1 250 ? 20.859 -37.688 -1.452 1 94.81 250 ARG A C 1
ATOM 1870 O O . ARG A 1 250 ? 19.938 -38.469 -1.328 1 94.81 250 ARG A O 1
ATOM 1877 N N . ALA A 1 251 ? 21.938 -37.719 -0.774 1 95.38 251 ALA A N 1
ATOM 1878 C CA . ALA A 1 251 ? 22.203 -38.812 0.152 1 95.38 251 ALA A CA 1
ATOM 1879 C C . ALA A 1 251 ? 21.156 -38.844 1.272 1 95.38 251 ALA A C 1
ATOM 1881 O O . ALA A 1 251 ? 20.672 -39.906 1.654 1 95.38 251 ALA A O 1
ATOM 1882 N N . ALA A 1 252 ? 20.828 -37.688 1.708 1 95.12 252 ALA A N 1
ATOM 1883 C CA . ALA A 1 252 ? 19.984 -37.594 2.906 1 95.12 252 ALA A CA 1
ATOM 1884 C C . ALA A 1 252 ? 18.516 -37.688 2.555 1 95.12 252 ALA A C 1
ATOM 1886 O O . ALA A 1 252 ? 17.719 -38.219 3.318 1 95.12 252 ALA A O 1
ATOM 1887 N N . LEU A 1 253 ? 18.109 -37.125 1.398 1 96.75 253 LEU A N 1
ATOM 1888 C CA . LEU A 1 253 ? 16.688 -36.875 1.234 1 96.75 253 LEU A CA 1
ATOM 1889 C C . LEU A 1 253 ? 16.109 -37.719 0.096 1 96.75 253 LEU A C 1
ATOM 1891 O O . LEU A 1 253 ? 14.898 -37.938 0.026 1 96.75 253 LEU A O 1
ATOM 1895 N N . LEU A 1 254 ? 16.891 -38.281 -0.792 1 97.56 254 LEU A N 1
ATOM 1896 C CA . LEU A 1 254 ? 16.422 -39 -1.953 1 97.56 254 LEU A CA 1
ATOM 1897 C C . LEU A 1 254 ? 15.641 -40.25 -1.522 1 97.56 254 LEU A C 1
ATOM 1899 O O . LEU A 1 254 ? 14.578 -40.562 -2.072 1 97.56 254 LEU A O 1
ATOM 1903 N N . PRO A 1 255 ? 16.125 -41.031 -0.52 1 97.75 255 PRO A N 1
ATOM 1904 C CA . PRO A 1 255 ? 15.359 -42.219 -0.139 1 97.75 255 PRO A CA 1
ATOM 1905 C C . PRO A 1 255 ? 13.938 -41.906 0.31 1 97.75 255 PRO A C 1
ATOM 1907 O O . PRO A 1 255 ? 12.992 -42.594 -0.079 1 97.75 255 PRO A O 1
ATOM 1910 N N . ARG A 1 256 ? 13.812 -40.844 1.082 1 97.88 256 ARG A N 1
ATOM 1911 C CA . ARG A 1 256 ? 12.492 -40.438 1.558 1 97.88 256 ARG A CA 1
ATOM 1912 C C . ARG A 1 256 ? 11.633 -39.938 0.414 1 97.88 256 ARG A C 1
ATOM 1914 O O . ARG A 1 256 ? 10.422 -40.156 0.372 1 97.88 256 ARG A O 1
ATOM 1921 N N . LEU A 1 257 ? 12.242 -39.219 -0.485 1 98.56 257 LEU A N 1
ATOM 1922 C CA . LEU A 1 257 ? 11.531 -38.719 -1.655 1 98.56 257 LEU A CA 1
ATOM 1923 C C . LEU A 1 257 ? 11.031 -39.844 -2.521 1 98.56 257 LEU A C 1
ATOM 1925 O O . LEU A 1 257 ? 9.891 -39.844 -2.988 1 98.56 257 LEU A O 1
ATOM 1929 N N . ARG A 1 258 ? 11.805 -40.906 -2.713 1 98.38 258 ARG A N 1
ATOM 1930 C CA . ARG A 1 258 ? 11.43 -42.062 -3.494 1 98.38 258 ARG A CA 1
ATOM 1931 C C . ARG A 1 258 ? 10.258 -42.781 -2.848 1 98.38 258 ARG A C 1
ATOM 1933 O O . ARG A 1 258 ? 9.336 -43.25 -3.541 1 98.38 258 ARG A O 1
ATOM 1940 N N . ALA A 1 259 ? 10.352 -42.875 -1.55 1 98.31 259 ALA A N 1
ATOM 1941 C CA . ALA A 1 259 ? 9.25 -43.531 -0.832 1 98.31 259 ALA A CA 1
ATOM 1942 C C . ALA A 1 259 ? 7.953 -42.719 -0.996 1 98.31 259 ALA A C 1
ATOM 1944 O O . ALA A 1 259 ? 6.887 -43.312 -1.186 1 98.31 259 ALA A O 1
ATOM 1945 N N . ALA A 1 260 ? 8.047 -41.469 -0.854 1 98.44 260 ALA A N 1
ATOM 1946 C CA . ALA A 1 260 ? 6.875 -40.625 -1.026 1 98.44 260 ALA A CA 1
ATOM 1947 C C . ALA A 1 260 ? 6.305 -40.75 -2.436 1 98.44 260 ALA A C 1
ATOM 1949 O O . ALA A 1 260 ? 5.086 -40.781 -2.619 1 98.44 260 ALA A O 1
ATOM 1950 N N . VAL A 1 261 ? 7.148 -40.781 -3.434 1 98.56 261 VAL A N 1
ATOM 1951 C CA . VAL A 1 261 ? 6.727 -40.875 -4.828 1 98.56 261 VAL A CA 1
ATOM 1952 C C . VAL A 1 261 ? 6.039 -42.219 -5.051 1 98.56 261 VAL A C 1
ATOM 1954 O O . VAL A 1 261 ? 5.031 -42.312 -5.758 1 98.56 261 VAL A O 1
ATOM 1957 N N . ALA A 1 262 ? 6.586 -43.25 -4.457 1 98.06 262 ALA A N 1
ATOM 1958 C CA . ALA A 1 262 ? 5.938 -44.562 -4.555 1 98.06 262 ALA A CA 1
ATOM 1959 C C . ALA A 1 262 ? 4.52 -44.5 -3.992 1 98.06 262 ALA A C 1
ATOM 1961 O O . ALA A 1 262 ? 3.592 -45.062 -4.582 1 98.06 262 ALA A O 1
ATOM 1962 N N . ALA A 1 263 ? 4.426 -43.875 -2.885 1 98.19 263 ALA A N 1
ATOM 1963 C CA . ALA A 1 263 ? 3.107 -43.719 -2.281 1 98.19 263 ALA A CA 1
ATOM 1964 C C . ALA A 1 263 ? 2.195 -42.875 -3.174 1 98.19 263 ALA A C 1
ATOM 1966 O O . ALA A 1 263 ? 0.997 -43.156 -3.277 1 98.19 263 ALA A O 1
ATOM 1967 N N . MET A 1 264 ? 2.721 -41.844 -3.818 1 98.5 264 MET A N 1
ATOM 1968 C CA . MET A 1 264 ? 1.959 -41 -4.758 1 98.5 264 MET A CA 1
ATOM 1969 C C . MET A 1 264 ? 1.453 -41.844 -5.926 1 98.5 264 MET A C 1
ATOM 1971 O O . MET A 1 264 ? 0.304 -41.688 -6.348 1 98.5 264 MET A O 1
ATOM 1975 N N . GLU A 1 265 ? 2.293 -42.656 -6.43 1 98.25 265 GLU A N 1
ATOM 1976 C CA . GLU A 1 265 ? 1.902 -43.531 -7.539 1 98.25 265 GLU A CA 1
ATOM 1977 C C . GLU A 1 265 ? 0.812 -44.5 -7.117 1 98.25 265 GLU A C 1
ATOM 1979 O O . GLU A 1 265 ? -0.087 -44.812 -7.902 1 98.25 265 GLU A O 1
ATOM 1984 N N . ASP A 1 266 ? 0.896 -45 -5.898 1 97.81 266 ASP A N 1
ATOM 1985 C CA . ASP A 1 266 ? -0.172 -45.812 -5.355 1 97.81 266 ASP A CA 1
ATOM 1986 C C . ASP A 1 266 ? -1.488 -45.062 -5.285 1 97.81 266 ASP A C 1
ATOM 1988 O O . ASP A 1 266 ? -2.551 -45.594 -5.582 1 97.81 266 ASP A O 1
ATOM 1992 N N . ASP A 1 267 ? -1.4 -43.844 -4.812 1 97.56 267 ASP A N 1
ATOM 1993 C CA . ASP A 1 267 ? -2.586 -42.969 -4.758 1 97.56 267 ASP A CA 1
ATOM 1994 C C . ASP A 1 267 ? -3.199 -42.812 -6.145 1 97.56 267 ASP A C 1
ATOM 1996 O O . ASP A 1 267 ? -4.422 -42.812 -6.293 1 97.56 267 ASP A O 1
ATOM 2000 N N . LEU A 1 268 ? -2.344 -42.625 -7.152 1 97.38 268 LEU A N 1
ATOM 2001 C CA . LEU A 1 268 ? -2.838 -42.469 -8.516 1 97.38 268 LEU A CA 1
ATOM 2002 C C . LEU A 1 268 ? -3.527 -43.75 -8.984 1 97.38 268 LEU A C 1
ATOM 2004 O O . LEU A 1 268 ? -4.547 -43.688 -9.68 1 97.38 268 LEU A O 1
ATOM 2008 N N . ARG A 1 269 ? -3.018 -44.875 -8.633 1 96.56 269 ARG A N 1
ATOM 2009 C CA . ARG A 1 269 ? -3.6 -46.156 -9.016 1 96.56 269 ARG A CA 1
ATOM 2010 C C . ARG A 1 269 ? -4.965 -46.344 -8.367 1 96.56 269 ARG A C 1
ATOM 2012 O O . ARG A 1 269 ? -5.887 -46.875 -8.984 1 96.56 269 ARG A O 1
ATOM 2019 N N . ALA A 1 270 ? -5.047 -45.875 -7.184 1 96.19 270 ALA A N 1
ATOM 2020 C CA . ALA A 1 270 ? -6.254 -46.125 -6.395 1 96.19 270 ALA A CA 1
ATOM 2021 C C . ALA A 1 270 ? -7.246 -44.969 -6.555 1 96.19 270 ALA A C 1
ATOM 2023 O O . ALA A 1 270 ? -8.32 -45 -5.949 1 96.19 270 ALA A O 1
ATOM 2024 N N . ALA A 1 271 ? -6.906 -44 -7.289 1 94.56 271 ALA A N 1
ATOM 2025 C CA . ALA A 1 271 ? -7.719 -42.812 -7.375 1 94.56 271 ALA A CA 1
ATOM 2026 C C . ALA A 1 271 ? -9.133 -43.125 -7.848 1 94.56 271 ALA A C 1
ATOM 2028 O O . ALA A 1 271 ? -9.32 -43.844 -8.82 1 94.56 271 ALA A O 1
ATOM 2029 N N . PRO A 1 272 ? -10.156 -42.625 -7.148 1 91.56 272 PRO A N 1
ATOM 2030 C CA . PRO A 1 272 ? -11.531 -42.812 -7.613 1 91.56 272 PRO A CA 1
ATOM 2031 C C . PRO A 1 272 ? -11.82 -42.094 -8.922 1 91.56 272 PRO A C 1
ATOM 2033 O O . PRO A 1 272 ? -11.078 -41.188 -9.305 1 91.56 272 PRO A O 1
ATOM 2036 N N . ALA A 1 273 ? -12.844 -42.5 -9.555 1 90.56 273 ALA A N 1
ATOM 2037 C CA . ALA A 1 273 ? -13.289 -41.781 -10.758 1 90.56 273 ALA A CA 1
ATOM 2038 C C . ALA A 1 273 ? -13.625 -40.344 -10.453 1 90.56 273 ALA A C 1
ATOM 2040 O O . ALA A 1 273 ? -14.188 -40.031 -9.398 1 90.56 273 ALA A O 1
ATOM 2041 N N . PRO A 1 274 ? -13.188 -39.469 -11.344 1 89.12 274 PRO A N 1
ATOM 2042 C CA . PRO A 1 274 ? -13.492 -38.062 -11.109 1 89.12 274 PRO A CA 1
ATOM 2043 C C . PRO A 1 274 ? -14.992 -37.75 -11.07 1 89.12 274 PRO A C 1
ATOM 2045 O O . PRO A 1 274 ? -15.773 -38.469 -11.703 1 89.12 274 PRO A O 1
ATOM 2048 N N . GLU A 1 275 ? -15.398 -36.844 -10.25 1 84.19 275 GLU A N 1
ATOM 2049 C CA . GLU A 1 275 ? -16.766 -36.344 -10.188 1 84.19 275 GLU A CA 1
ATOM 2050 C C . GLU A 1 275 ? -16.891 -34.969 -10.828 1 84.19 275 GLU A C 1
ATOM 2052 O O . GLU A 1 275 ? -16.484 -33.969 -10.234 1 84.19 275 GLU A O 1
ATOM 2057 N N . PRO A 1 276 ? -17.453 -35.031 -12.008 1 81.44 276 PRO A N 1
ATOM 2058 C CA . PRO A 1 276 ? -17.547 -33.719 -12.664 1 81.44 276 PRO A CA 1
ATOM 2059 C C . PRO A 1 276 ? -18.438 -32.75 -11.914 1 81.44 276 PRO A C 1
ATOM 2061 O O . PRO A 1 276 ? -19.484 -33.156 -11.367 1 81.44 276 PRO A O 1
ATOM 2064 N N . GLY A 1 277 ? -17.922 -31.625 -11.555 1 75.81 277 GLY A N 1
ATOM 2065 C CA . GLY A 1 277 ? -18.734 -30.562 -11.008 1 75.81 277 GLY A CA 1
ATOM 2066 C C . GLY A 1 277 ? -19.656 -29.922 -12.039 1 75.81 277 GLY A C 1
ATOM 2067 O O . GLY A 1 277 ? -19.703 -30.359 -13.188 1 75.81 277 GLY A O 1
ATOM 2068 N N . PRO A 1 278 ? -20.469 -28.984 -11.539 1 72.94 278 PRO A N 1
ATOM 2069 C CA . PRO A 1 278 ? -21.344 -28.297 -12.484 1 72.94 278 PRO A CA 1
ATOM 2070 C C . PRO A 1 278 ? -20.578 -27.5 -13.531 1 72.94 278 PRO A C 1
ATOM 2072 O O . PRO A 1 278 ? -19.547 -26.906 -13.219 1 72.94 278 PRO A O 1
ATOM 2075 N N . PRO A 1 279 ? -21.016 -27.656 -14.797 1 70.88 279 PRO A N 1
ATOM 2076 C CA . PRO A 1 279 ? -20.375 -26.812 -15.812 1 70.88 279 PRO A CA 1
ATOM 2077 C C . PRO A 1 279 ? -20.641 -25.328 -15.609 1 70.88 279 PRO A C 1
ATOM 2079 O O . PRO A 1 279 ? -21.562 -24.953 -14.859 1 70.88 279 PRO A O 1
ATOM 2082 N N . PRO A 1 280 ? -19.719 -24.516 -16.219 1 73.44 280 PRO A N 1
ATOM 2083 C CA . PRO A 1 280 ? -20 -23.094 -16.141 1 73.44 280 PRO A CA 1
ATOM 2084 C C . PRO A 1 280 ? -21.359 -22.734 -16.734 1 73.44 280 PRO A C 1
ATOM 2086 O O . PRO A 1 280 ? -21.781 -23.328 -17.734 1 73.44 280 PRO A O 1
ATOM 2089 N N . ALA A 1 281 ? -22.375 -22.25 -15.961 1 64.19 281 ALA A N 1
ATOM 2090 C CA . ALA A 1 281 ? -23.719 -21.922 -16.438 1 64.19 281 ALA A CA 1
ATOM 2091 C C . ALA A 1 281 ? -23.875 -20.422 -16.641 1 64.19 281 ALA A C 1
ATOM 2093 O O . ALA A 1 281 ? -23.188 -19.625 -16 1 64.19 281 ALA A O 1
ATOM 2094 N N . GLY A 1 282 ? -24.625 -20.078 -17.594 1 67.88 282 GLY A N 1
ATOM 2095 C CA . GLY A 1 282 ? -25.188 -18.75 -17.734 1 67.88 282 GLY A CA 1
ATOM 2096 C C . GLY A 1 282 ? -24.266 -17.797 -18.469 1 67.88 282 GLY A C 1
ATOM 2097 O O . GLY A 1 282 ? -24.484 -16.578 -18.422 1 67.88 282 GLY A O 1
ATOM 2098 N N . LEU A 1 283 ? -23.266 -18.328 -19.156 1 71.62 283 LEU A N 1
ATOM 2099 C CA . LEU A 1 283 ? -22.281 -17.469 -19.812 1 71.62 283 LEU A CA 1
ATOM 2100 C C . LEU A 1 283 ? -22.938 -16.656 -20.922 1 71.62 283 LEU A C 1
ATOM 2102 O O . LEU A 1 283 ? -22.719 -15.453 -21.031 1 71.62 283 LEU A O 1
ATOM 2106 N N . ALA A 1 284 ? -23.703 -17.438 -21.719 1 70.62 284 ALA A N 1
ATOM 2107 C CA . ALA A 1 284 ? -24.344 -16.75 -22.844 1 70.62 284 ALA A CA 1
ATOM 2108 C C . ALA A 1 284 ? -25.219 -15.602 -22.359 1 70.62 284 ALA A C 1
ATOM 2110 O O . ALA A 1 284 ? -25.188 -14.508 -22.922 1 70.62 284 ALA A O 1
ATOM 2111 N N . LEU A 1 285 ? -25.969 -15.883 -21.312 1 71.06 285 LEU A N 1
ATOM 2112 C CA . LEU A 1 285 ? -26.844 -14.859 -20.766 1 71.06 285 LEU A CA 1
ATOM 2113 C C . LEU A 1 285 ? -26.031 -13.695 -20.219 1 71.06 285 LEU A C 1
ATOM 2115 O O . LEU A 1 285 ? -26.375 -12.531 -20.438 1 71.06 285 LEU A O 1
ATOM 2119 N N . TRP A 1 286 ? -25.078 -14.016 -19.562 1 79.06 286 TRP A N 1
ATOM 2120 C CA . TRP A 1 286 ? -24.25 -12.984 -18.953 1 79.06 286 TRP A CA 1
ATOM 2121 C C . TRP A 1 286 ? -23.562 -12.125 -20.016 1 79.06 286 TRP A C 1
ATOM 2123 O O . TRP A 1 286 ? -23.531 -10.898 -19.891 1 79.06 286 TRP A O 1
ATOM 2133 N N . THR A 1 287 ? -23.031 -12.719 -21.016 1 78.5 287 THR A N 1
ATOM 2134 C CA . THR A 1 287 ? -22.328 -11.992 -22.078 1 78.5 287 THR A CA 1
ATOM 2135 C C . THR A 1 287 ? -23.297 -11.062 -22.812 1 78.5 287 THR A C 1
ATOM 2137 O O . THR A 1 287 ? -22.938 -9.93 -23.141 1 78.5 287 THR A O 1
ATOM 2140 N N . GLY A 1 288 ? -24.5 -11.578 -23.062 1 75.19 288 GLY A N 1
ATOM 2141 C CA . GLY A 1 288 ? -25.516 -10.734 -23.688 1 75.19 288 GLY A CA 1
ATOM 2142 C C . GLY A 1 288 ? -25.859 -9.516 -22.859 1 75.19 288 GLY A C 1
ATOM 2143 O O . GLY A 1 288 ? -25.922 -8.398 -23.375 1 75.19 288 GLY A O 1
ATOM 2144 N N . ALA A 1 289 ? -26.016 -9.719 -21.641 1 78.5 289 ALA A N 1
ATOM 2145 C CA . ALA A 1 289 ? -26.359 -8.633 -20.719 1 78.5 289 ALA A CA 1
ATOM 2146 C C . ALA A 1 289 ? -25.219 -7.617 -20.625 1 78.5 289 ALA A C 1
ATOM 2148 O O . ALA A 1 289 ? -25.453 -6.41 -20.578 1 78.5 289 ALA A O 1
ATOM 2149 N N . SER A 1 290 ? -24.062 -8.086 -20.578 1 81 290 SER A N 1
ATOM 2150 C CA . SER A 1 290 ? -22.891 -7.223 -20.484 1 81 290 SER A CA 1
ATOM 2151 C C . SER A 1 290 ? -22.734 -6.371 -21.75 1 81 290 SER A C 1
ATOM 2153 O O . SER A 1 290 ? -22.391 -5.188 -21.656 1 81 290 SER A O 1
ATOM 2155 N N . LYS A 1 291 ? -23.031 -6.98 -22.828 1 82.38 291 LYS A N 1
ATOM 2156 C CA . LYS A 1 291 ? -22.953 -6.258 -24.109 1 82.38 291 LYS A CA 1
ATOM 2157 C C . LYS A 1 291 ? -24 -5.141 -24.156 1 82.38 291 LYS A C 1
ATOM 2159 O O . LYS A 1 291 ? -23.703 -4.047 -24.641 1 82.38 291 LYS A O 1
ATOM 2164 N N . GLN A 1 292 ? -25.125 -5.383 -23.625 1 80.81 292 GLN A N 1
ATOM 2165 C CA . GLN A 1 292 ? -26.188 -4.379 -23.594 1 80.81 292 GLN A CA 1
ATOM 2166 C C . GLN A 1 292 ? -25.797 -3.213 -22.688 1 80.81 292 GLN A C 1
ATOM 2168 O O . GLN A 1 292 ? -26.062 -2.053 -23 1 80.81 292 GLN A O 1
ATOM 2173 N N . GLU A 1 293 ? -25.188 -3.5 -21.625 1 80 293 GLU A N 1
ATOM 2174 C CA . GLU A 1 293 ? -24.828 -2.496 -20.625 1 80 293 GLU A CA 1
ATOM 2175 C C . GLU A 1 293 ? -23.625 -1.671 -21.062 1 80 293 GLU A C 1
ATOM 2177 O O . GLU A 1 293 ? -23.625 -0.444 -20.953 1 80 293 GLU A O 1
ATOM 2182 N N . LEU A 1 294 ? -22.578 -2.262 -21.625 1 81.38 294 LEU A N 1
ATOM 2183 C CA . LEU A 1 294 ? -21.312 -1.58 -21.875 1 81.38 294 LEU A CA 1
ATOM 2184 C C . LEU A 1 294 ? -21.188 -1.225 -23.359 1 81.38 294 LEU A C 1
ATOM 2186 O O . LEU A 1 294 ? -20.328 -0.421 -23.734 1 81.38 294 LEU A O 1
ATOM 2190 N N . GLY A 1 295 ? -22.031 -1.789 -24.141 1 87 295 GLY A N 1
ATOM 2191 C CA . GLY A 1 295 ? -22.047 -1.47 -25.547 1 87 295 GLY A CA 1
ATOM 2192 C C . GLY A 1 295 ? -20.766 -1.826 -26.266 1 87 295 GLY A C 1
ATOM 2193 O O . GLY A 1 295 ? -20.281 -2.957 -26.156 1 87 295 GLY A O 1
ATOM 2194 N N . ARG A 1 296 ? -20.172 -0.801 -26.906 1 83 296 ARG A N 1
ATOM 2195 C CA . ARG A 1 296 ? -19 -1.009 -27.75 1 83 296 ARG A CA 1
ATOM 2196 C C . ARG A 1 296 ? -17.75 -1.27 -26.906 1 83 296 ARG A C 1
ATOM 2198 O O . ARG A 1 296 ? -16.75 -1.799 -27.406 1 83 296 ARG A O 1
ATOM 2205 N N . GLU A 1 297 ? -17.844 -0.985 -25.719 1 87.62 297 GLU A N 1
ATOM 2206 C CA . GLU A 1 297 ? -16.688 -1.139 -24.844 1 87.62 297 GLU A CA 1
ATOM 2207 C C . GLU A 1 297 ? -16.5 -2.594 -24.406 1 87.62 297 GLU A C 1
ATOM 2209 O O . GLU A 1 297 ? -15.422 -2.988 -23.969 1 87.62 297 GLU A O 1
ATOM 2214 N N . PHE A 1 298 ? -17.516 -3.332 -24.719 1 91.88 298 PHE A N 1
ATOM 2215 C CA . PHE A 1 298 ? -17.469 -4.734 -24.312 1 91.88 298 PHE A CA 1
ATOM 2216 C C . PHE A 1 298 ? -17.094 -5.621 -25.5 1 91.88 298 PHE A C 1
ATOM 2218 O O . PHE A 1 298 ? -17.812 -5.664 -26.5 1 91.88 298 PHE A O 1
ATOM 2225 N N . VAL A 1 299 ? -16.047 -6.336 -25.328 1 94.19 299 VAL A N 1
ATOM 2226 C CA . VAL A 1 299 ? -15.57 -7.234 -26.375 1 94.19 299 VAL A CA 1
ATOM 2227 C C . VAL A 1 299 ? -16.094 -8.648 -26.125 1 94.19 299 VAL A C 1
ATOM 2229 O O . VAL A 1 299 ? -15.414 -9.469 -25.5 1 94.19 299 VAL A O 1
ATOM 2232 N N . GLU A 1 300 ? -17.141 -8.984 -26.734 1 92.56 300 GLU A N 1
ATOM 2233 C CA . GLU A 1 300 ? -17.859 -10.234 -26.5 1 92.56 300 GLU A CA 1
ATOM 2234 C C . GLU A 1 300 ? -17 -11.438 -26.859 1 92.56 300 GLU A C 1
ATOM 2236 O O . GLU A 1 300 ? -17.016 -12.445 -26.141 1 92.56 300 GLU A O 1
ATOM 2241 N N . SER A 1 301 ? -16.312 -11.375 -27.984 1 93.56 301 SER A N 1
ATOM 2242 C CA . SER A 1 301 ? -15.508 -12.5 -28.438 1 93.56 301 SER A CA 1
ATOM 2243 C C . SER A 1 301 ? -14.406 -12.836 -27.453 1 93.56 301 SER A C 1
ATOM 2245 O O . SER A 1 301 ? -14.031 -14 -27.297 1 93.56 301 SER A O 1
ATOM 2247 N N . LEU A 1 302 ? -13.898 -11.828 -26.75 1 95.56 302 LEU A N 1
ATOM 2248 C CA . LEU A 1 302 ? -12.914 -12.062 -25.703 1 95.56 302 LEU A CA 1
ATOM 2249 C C . LEU A 1 302 ? -13.539 -12.789 -24.531 1 95.56 302 LEU A C 1
ATOM 2251 O O . LEU A 1 302 ? -13.016 -13.812 -24.062 1 95.56 302 LEU A O 1
ATOM 2255 N N . ALA A 1 303 ? -14.656 -12.297 -24.062 1 94.44 303 ALA A N 1
ATOM 2256 C CA . ALA A 1 303 ? -15.336 -12.875 -22.906 1 94.44 303 ALA A CA 1
ATOM 2257 C C . ALA A 1 303 ? -15.75 -14.32 -23.188 1 94.44 303 ALA A C 1
ATOM 2259 O O . ALA A 1 303 ? -15.492 -15.211 -22.375 1 94.44 303 ALA A O 1
ATOM 2260 N N . ARG A 1 304 ? -16.312 -14.562 -24.328 1 93 304 ARG A N 1
ATOM 2261 C CA . ARG A 1 304 ? -16.75 -15.898 -24.719 1 93 304 ARG A CA 1
ATOM 2262 C C . ARG A 1 304 ? -15.555 -16.844 -24.828 1 93 304 ARG A C 1
ATOM 2264 O O . ARG A 1 304 ? -15.609 -17.984 -24.359 1 93 304 ARG A O 1
ATOM 2271 N N . GLY A 1 305 ? -14.531 -16.344 -25.453 1 95.12 305 GLY A N 1
ATOM 2272 C CA . GLY A 1 305 ? -13.336 -17.156 -25.641 1 95.12 305 GLY A CA 1
ATOM 2273 C C . GLY A 1 305 ? -12.711 -17.594 -24.328 1 95.12 305 GLY A C 1
ATOM 2274 O O . GLY A 1 305 ? -12.367 -18.766 -24.172 1 95.12 305 GLY A O 1
ATOM 2275 N N . LEU A 1 306 ? -12.57 -16.672 -23.391 1 95.19 306 LEU A N 1
ATOM 2276 C CA . LEU A 1 306 ? -11.945 -17.016 -22.109 1 95.19 306 LEU A CA 1
ATOM 2277 C C . LEU A 1 306 ? -12.82 -17.984 -21.328 1 95.19 306 LEU A C 1
ATOM 2279 O O . LEU A 1 306 ? -12.305 -18.875 -20.641 1 95.19 306 LEU A O 1
ATOM 2283 N N . THR A 1 307 ? -14.062 -17.891 -21.453 1 91.69 307 THR A N 1
ATOM 2284 C CA . THR A 1 307 ? -14.984 -18.75 -20.719 1 91.69 307 THR A CA 1
ATOM 2285 C C . THR A 1 307 ? -14.883 -20.203 -21.203 1 91.69 307 THR A C 1
ATOM 2287 O O . THR A 1 307 ? -15.156 -21.125 -20.438 1 91.69 307 THR A O 1
ATOM 2290 N N . VAL A 1 308 ? -14.516 -20.344 -22.453 1 94.75 308 VAL A N 1
ATOM 2291 C CA . VAL A 1 308 ? -14.375 -21.672 -23.016 1 94.75 308 VAL A CA 1
ATOM 2292 C C . VAL A 1 308 ? -13.398 -22.5 -22.188 1 94.75 308 VAL A C 1
ATOM 2294 O O . VAL A 1 308 ? -13.586 -23.703 -22 1 94.75 308 VAL A O 1
ATOM 2297 N N . LEU A 1 309 ? -12.352 -21.859 -21.609 1 96.44 309 LEU A N 1
ATOM 2298 C CA . LEU A 1 309 ? -11.375 -22.578 -20.797 1 96.44 309 LEU A CA 1
ATOM 2299 C C . LEU A 1 309 ? -12.016 -23.141 -19.531 1 96.44 309 LEU A C 1
ATOM 2301 O O . LEU A 1 309 ? -11.594 -24.188 -19.031 1 96.44 309 LEU A O 1
ATOM 2305 N N . THR A 1 310 ? -13.07 -22.516 -19.031 1 94.44 310 THR A N 1
ATOM 2306 C CA . THR A 1 310 ? -13.703 -22.906 -17.766 1 94.44 310 THR A CA 1
ATOM 2307 C C . THR A 1 310 ? -14.617 -24.109 -17.984 1 94.44 310 THR A C 1
ATOM 2309 O O . THR A 1 310 ? -15.141 -24.672 -17.016 1 94.44 310 THR A O 1
ATOM 2312 N N . ALA A 1 311 ? -14.82 -24.469 -19.25 1 94.25 311 ALA A N 1
ATOM 2313 C CA . ALA A 1 311 ? -15.594 -25.688 -19.531 1 94.25 311 ALA A CA 1
ATOM 2314 C C . ALA A 1 311 ? -14.875 -26.922 -19.016 1 94.25 311 ALA A C 1
ATOM 2316 O O . ALA A 1 311 ? -15.516 -27.938 -18.734 1 94.25 311 ALA A O 1
ATOM 2317 N N . PHE A 1 312 ? -13.594 -26.844 -19 1 95.94 312 PHE A N 1
ATOM 2318 C CA . PHE A 1 312 ? -12.781 -27.969 -18.531 1 95.94 312 PHE A CA 1
ATOM 2319 C C . PHE A 1 312 ? -12.719 -28 -17.016 1 95.94 312 PHE A C 1
ATOM 2321 O O . PHE A 1 312 ? -12.984 -27 -16.359 1 95.94 312 PHE A O 1
ATOM 2328 N N . GLY A 1 313 ? -12.391 -29.125 -16.391 1 94.69 313 GLY A N 1
ATOM 2329 C CA . GLY A 1 313 ? -12.305 -29.328 -14.953 1 94.69 313 GLY A CA 1
ATOM 2330 C C . GLY A 1 313 ? -12.266 -30.781 -14.547 1 94.69 313 GLY A C 1
ATOM 2331 O O . GLY A 1 313 ? -11.93 -31.641 -15.367 1 94.69 313 GLY A O 1
ATOM 2332 N N . GLU A 1 314 ? -12.516 -31.016 -13.328 1 93.69 314 GLU A N 1
ATOM 2333 C CA . GLU A 1 314 ? -12.531 -32.406 -12.859 1 93.69 314 GLU A CA 1
ATOM 2334 C C . GLU A 1 314 ? -13.586 -33.219 -13.602 1 93.69 314 GLU A C 1
ATOM 2336 O O . GLU A 1 314 ? -14.75 -32.812 -13.68 1 93.69 314 GLU A O 1
ATOM 2341 N N . GLY A 1 315 ? -13.18 -34.281 -14.133 1 92.62 315 GLY A N 1
ATOM 2342 C CA . GLY A 1 315 ? -14.078 -35.125 -14.906 1 92.62 315 GLY A CA 1
ATOM 2343 C C . GLY A 1 315 ? -14.281 -34.656 -16.328 1 92.62 315 GLY A C 1
ATOM 2344 O O . GLY A 1 315 ? -15.016 -35.281 -17.094 1 92.62 315 GLY A O 1
ATOM 2345 N N . ARG A 1 316 ? -13.711 -33.562 -16.609 1 94.5 316 ARG A N 1
ATOM 2346 C CA . ARG A 1 316 ? -13.797 -32.969 -17.938 1 94.5 316 ARG A CA 1
ATOM 2347 C C . ARG A 1 316 ? -12.414 -32.562 -18.453 1 94.5 316 ARG A C 1
ATOM 2349 O O . ARG A 1 316 ? -12.203 -31.438 -18.875 1 94.5 316 ARG A O 1
ATOM 2356 N N . SER A 1 317 ? -11.516 -33.531 -18.391 1 95.06 317 SER A N 1
ATOM 2357 C CA . SER A 1 317 ? -10.133 -33.25 -18.766 1 95.06 317 SER A CA 1
ATOM 2358 C C . SER A 1 317 ? -9.969 -33.219 -20.281 1 95.06 317 SER A C 1
ATOM 2360 O O . SER A 1 317 ? -9.055 -32.594 -20.797 1 95.06 317 SER A O 1
ATOM 2362 N N . ALA A 1 318 ? -10.789 -33.938 -20.984 1 96.06 318 ALA A N 1
ATOM 2363 C CA . ALA A 1 318 ? -10.836 -34 -22.438 1 96.06 318 ALA A CA 1
ATOM 2364 C C . ALA A 1 318 ? -12.266 -33.844 -22.953 1 96.06 318 ALA A C 1
ATOM 2366 O O . ALA A 1 318 ? -13.148 -34.625 -22.578 1 96.06 318 ALA A O 1
ATOM 2367 N N . LEU A 1 319 ? -12.461 -32.875 -23.766 1 96.12 319 LEU A N 1
ATOM 2368 C CA . LEU A 1 319 ? -13.812 -32.562 -24.25 1 96.12 319 LEU A CA 1
ATOM 2369 C C . LEU A 1 319 ? -13.844 -32.469 -25.766 1 96.12 319 LEU A C 1
ATOM 2371 O O . LEU A 1 319 ? -12.914 -31.938 -26.375 1 96.12 319 LEU A O 1
ATOM 2375 N N . THR A 1 320 ? -14.898 -33 -26.312 1 96.94 320 THR A N 1
ATOM 2376 C CA . THR A 1 320 ? -15.156 -32.75 -27.719 1 96.94 320 THR A CA 1
ATOM 2377 C C . THR A 1 320 ? -15.672 -31.328 -27.938 1 96.94 320 THR A C 1
ATOM 2379 O O . THR A 1 320 ? -16.047 -30.641 -26.984 1 96.94 320 THR A O 1
ATOM 2382 N N . LEU A 1 321 ? -15.633 -30.922 -29.188 1 96.31 321 LEU A N 1
ATOM 2383 C CA . LEU A 1 321 ? -16.188 -29.625 -29.531 1 96.31 321 LEU A CA 1
ATOM 2384 C C . LEU A 1 321 ? -17.625 -29.5 -29.062 1 96.31 321 LEU A C 1
ATOM 2386 O O . LEU A 1 321 ? -18.031 -28.469 -28.531 1 96.31 321 LEU A O 1
ATOM 2390 N N . THR A 1 322 ? -18.375 -30.516 -29.234 1 95.56 322 THR A N 1
ATOM 2391 C CA . THR A 1 322 ? -19.781 -30.516 -28.859 1 95.56 322 THR A CA 1
ATOM 2392 C C . THR A 1 322 ? -19.938 -30.375 -27.344 1 95.56 322 THR A C 1
ATOM 2394 O O . THR A 1 322 ? -20.797 -29.625 -26.875 1 95.56 322 THR A O 1
ATOM 2397 N N . GLN A 1 323 ? -19.156 -31.062 -26.672 1 94.31 323 GLN A N 1
ATOM 2398 C CA . GLN A 1 323 ? -19.219 -31 -25.219 1 94.31 323 GLN A CA 1
ATOM 2399 C C . GLN A 1 323 ? -18.828 -29.609 -24.703 1 94.31 323 GLN A C 1
ATOM 2401 O O . GLN A 1 323 ? -19.422 -29.109 -23.75 1 94.31 323 GLN A O 1
ATOM 2406 N N . VAL A 1 324 ? -17.828 -28.953 -25.297 1 94.62 324 VAL A N 1
ATOM 2407 C CA . VAL A 1 324 ? -17.438 -27.594 -24.922 1 94.62 324 VAL A CA 1
ATOM 2408 C C . VAL A 1 324 ? -18.578 -26.625 -25.203 1 94.62 324 VAL A C 1
ATOM 2410 O O . VAL A 1 324 ? -18.906 -25.781 -24.359 1 94.62 324 VAL A O 1
ATOM 2413 N N . ALA A 1 325 ? -19.203 -26.766 -26.344 1 93.56 325 ALA A N 1
ATOM 2414 C CA . ALA A 1 325 ? -20.344 -25.906 -26.719 1 93.56 325 ALA A CA 1
ATOM 2415 C C . ALA A 1 325 ? -21.484 -26.062 -25.719 1 93.56 325 ALA A C 1
ATOM 2417 O O . ALA A 1 325 ? -22.078 -25.078 -25.281 1 93.56 325 ALA A O 1
ATOM 2418 N N . GLN A 1 326 ? -21.781 -27.25 -25.344 1 91.69 326 GLN A N 1
ATOM 2419 C CA . GLN A 1 326 ? -22.844 -27.547 -24.391 1 91.69 326 GLN A CA 1
ATOM 2420 C C . GLN A 1 326 ? -22.531 -26.969 -23.016 1 91.69 326 GLN A C 1
ATOM 2422 O O . GLN A 1 326 ? -23.375 -26.359 -22.375 1 91.69 326 GLN A O 1
ATOM 2427 N N . ALA A 1 327 ? -21.297 -27.188 -22.578 1 90.19 327 ALA A N 1
ATOM 2428 C CA . ALA A 1 327 ? -20.891 -26.75 -21.25 1 90.19 327 ALA A CA 1
ATOM 2429 C C . ALA A 1 327 ? -20.938 -25.219 -21.125 1 90.19 327 ALA A C 1
ATOM 2431 O O . ALA A 1 327 ? -21.219 -24.688 -20.062 1 90.19 327 ALA A O 1
ATOM 2432 N N . THR A 1 328 ? -20.672 -24.484 -22.156 1 89.94 328 THR A N 1
ATOM 2433 C CA . THR A 1 328 ? -20.562 -23.031 -22.094 1 89.94 328 THR A CA 1
ATOM 2434 C C . THR A 1 328 ? -21.844 -22.375 -22.578 1 89.94 328 THR A C 1
ATOM 2436 O O . THR A 1 328 ? -22.062 -21.172 -22.375 1 89.94 328 THR A O 1
ATOM 2439 N N . GLY A 1 329 ? -22.672 -23.078 -23.297 1 88.19 329 GLY A N 1
ATOM 2440 C CA . GLY A 1 329 ? -23.875 -22.531 -23.891 1 88.19 329 GLY A CA 1
ATOM 2441 C C . GLY A 1 329 ? -23.609 -21.719 -25.141 1 88.19 329 GLY A C 1
ATOM 2442 O O . GLY A 1 329 ? -24.453 -20.953 -25.594 1 88.19 329 GLY A O 1
ATOM 2443 N N . LEU A 1 330 ? -22.484 -21.906 -25.719 1 90.5 330 LEU A N 1
ATOM 2444 C CA . LEU A 1 330 ? -22.109 -21.172 -26.922 1 90.5 330 LEU A CA 1
ATOM 2445 C C . LEU A 1 330 ? -22.5 -21.953 -28.172 1 90.5 330 LEU A C 1
ATOM 2447 O O . LEU A 1 330 ? -22.672 -23.188 -28.125 1 90.5 330 LEU A O 1
ATOM 2451 N N . ALA A 1 331 ? -22.672 -21.203 -29.281 1 91.88 331 ALA A N 1
ATOM 2452 C CA . ALA A 1 331 ? -22.812 -21.859 -30.578 1 91.88 331 ALA A CA 1
ATOM 2453 C C . ALA A 1 331 ? -21.562 -22.672 -30.906 1 91.88 331 ALA A C 1
ATOM 2455 O O . ALA A 1 331 ? -20.453 -22.281 -30.578 1 91.88 331 ALA A O 1
ATOM 2456 N N . ARG A 1 332 ? -21.781 -23.828 -31.562 1 94.25 332 ARG A N 1
ATOM 2457 C CA . ARG A 1 332 ? -20.703 -24.734 -31.906 1 94.25 332 ARG A CA 1
ATOM 2458 C C . ARG A 1 332 ? -19.609 -24.016 -32.688 1 94.25 332 ARG A C 1
ATOM 2460 O O . ARG A 1 332 ? -18.422 -24.234 -32.469 1 94.25 332 ARG A O 1
ATOM 2467 N N . ALA A 1 333 ? -20.016 -23.156 -33.562 1 94.56 333 ALA A N 1
ATOM 2468 C CA . ALA A 1 333 ? -19.062 -22.422 -34.375 1 94.56 333 ALA A CA 1
ATOM 2469 C C . ALA A 1 333 ? -18.203 -21.5 -33.531 1 94.56 333 ALA A C 1
ATOM 2471 O O . ALA A 1 333 ? -17 -21.359 -33.75 1 94.56 333 ALA A O 1
ATOM 2472 N N . THR A 1 334 ? -18.844 -20.844 -32.562 1 92.69 334 THR A N 1
ATOM 2473 C CA . THR A 1 334 ? -18.125 -19.938 -31.672 1 92.69 334 THR A CA 1
ATOM 2474 C C . THR A 1 334 ? -17.141 -20.719 -30.797 1 92.69 334 THR A C 1
ATOM 2476 O O . THR A 1 334 ? -16 -20.297 -30.625 1 92.69 334 THR A O 1
ATOM 2479 N N . ALA A 1 335 ? -17.578 -21.797 -30.281 1 94.56 335 ALA A N 1
ATOM 2480 C CA . ALA A 1 335 ? -16.719 -22.656 -29.469 1 94.56 335 ALA A CA 1
ATOM 2481 C C . ALA A 1 335 ? -15.523 -23.156 -30.266 1 94.56 335 ALA A C 1
ATOM 2483 O O . ALA A 1 335 ? -14.398 -23.219 -29.766 1 94.56 335 ALA A O 1
ATOM 2484 N N . ARG A 1 336 ? -15.805 -23.531 -31.484 1 95.94 336 ARG A N 1
ATOM 2485 C CA . ARG A 1 336 ? -14.75 -24.047 -32.344 1 95.94 336 ARG A CA 1
ATOM 2486 C C . ARG A 1 336 ? -13.672 -23 -32.562 1 95.94 336 ARG A C 1
ATOM 2488 O O . ARG A 1 336 ? -12.477 -23.281 -32.469 1 95.94 336 ARG A O 1
ATOM 2495 N N . ARG A 1 337 ? -14.102 -21.797 -32.938 1 96.31 337 ARG A N 1
ATOM 2496 C CA . ARG A 1 337 ? -13.148 -20.719 -33.188 1 96.31 337 ARG A CA 1
ATOM 2497 C C . ARG A 1 337 ? -12.32 -20.422 -31.938 1 96.31 337 ARG A C 1
ATOM 2499 O O . ARG A 1 337 ? -11.125 -20.156 -32.031 1 96.31 337 ARG A O 1
ATOM 2506 N N . ALA A 1 338 ? -12.992 -20.438 -30.812 1 96.12 338 ALA A N 1
ATOM 2507 C CA . ALA A 1 338 ? -12.281 -20.203 -29.562 1 96.12 338 ALA A CA 1
ATOM 2508 C C . ALA A 1 338 ? -11.25 -21.297 -29.297 1 96.12 338 ALA A C 1
ATOM 2510 O O . ALA A 1 338 ? -10.094 -21 -28.969 1 96.12 338 ALA A O 1
ATOM 2511 N N . LEU A 1 339 ? -11.602 -22.516 -29.453 1 96.94 339 LEU A N 1
ATOM 2512 C CA . LEU A 1 339 ? -10.711 -23.656 -29.219 1 96.94 339 LEU A CA 1
ATOM 2513 C C . LEU A 1 339 ? -9.508 -23.594 -30.156 1 96.94 339 LEU A C 1
ATOM 2515 O O . LEU A 1 339 ? -8.367 -23.812 -29.734 1 96.94 339 LEU A O 1
ATOM 2519 N N . LEU A 1 340 ? -9.766 -23.281 -31.375 1 96.19 340 LEU A N 1
ATOM 2520 C CA . LEU A 1 340 ? -8.68 -23.188 -32.344 1 96.19 340 LEU A CA 1
ATOM 2521 C C . LEU A 1 340 ? -7.742 -22.031 -31.984 1 96.19 340 LEU A C 1
ATOM 2523 O O . LEU A 1 340 ? -6.523 -22.156 -32.125 1 96.19 340 LEU A O 1
ATOM 2527 N N . THR A 1 341 ? -8.352 -20.969 -31.562 1 97.06 341 THR A N 1
ATOM 2528 C CA . THR A 1 341 ? -7.543 -19.828 -31.156 1 97.06 341 THR A CA 1
ATOM 2529 C C . THR A 1 341 ? -6.684 -20.188 -29.938 1 97.06 341 THR A C 1
ATOM 2531 O O . THR A 1 341 ? -5.496 -19.859 -29.906 1 97.06 341 THR A O 1
ATOM 2534 N N . HIS A 1 342 ? -7.258 -20.859 -28.953 1 97.75 342 HIS A N 1
ATOM 2535 C CA . HIS A 1 342 ? -6.508 -21.312 -27.781 1 97.75 342 HIS A CA 1
ATOM 2536 C C . HIS A 1 342 ? -5.41 -22.297 -28.172 1 97.75 342 HIS A C 1
ATOM 2538 O O . HIS A 1 342 ? -4.34 -22.312 -27.562 1 97.75 342 HIS A O 1
ATOM 2544 N N . ALA A 1 343 ? -5.703 -23.172 -29.109 1 96.5 343 ALA A N 1
ATOM 2545 C CA . ALA A 1 343 ? -4.691 -24.094 -29.594 1 96.5 343 ALA A CA 1
ATOM 2546 C C . ALA A 1 343 ? -3.502 -23.359 -30.203 1 96.5 343 ALA A C 1
ATOM 2548 O O . ALA A 1 343 ? -2.348 -23.719 -29.953 1 96.5 343 ALA A O 1
ATOM 2549 N N . ARG A 1 344 ? -3.826 -22.344 -30.938 1 95.44 344 ARG A N 1
ATOM 2550 C CA . ARG A 1 344 ? -2.779 -21.516 -31.531 1 95.44 344 ARG A CA 1
ATOM 2551 C C . ARG A 1 344 ? -1.949 -20.844 -30.438 1 95.44 344 ARG A C 1
ATOM 2553 O O . ARG A 1 344 ? -0.73 -20.719 -30.578 1 95.44 344 ARG A O 1
ATOM 2560 N N . ALA A 1 345 ? -2.617 -20.422 -29.406 1 96.12 345 ALA A N 1
ATOM 2561 C CA . ALA A 1 345 ? -1.939 -19.75 -28.297 1 96.12 345 ALA A CA 1
ATOM 2562 C C . ALA A 1 345 ? -1.251 -20.75 -27.391 1 96.12 345 ALA A C 1
ATOM 2564 O O . ALA A 1 345 ? -0.554 -20.359 -26.438 1 96.12 345 ALA A O 1
ATOM 2565 N N . GLY A 1 346 ? -1.426 -22.062 -27.609 1 96.25 346 GLY A N 1
ATOM 2566 C CA . GLY A 1 346 ? -0.774 -23.125 -26.828 1 96.25 346 GLY A CA 1
ATOM 2567 C C . GLY A 1 346 ? -1.507 -23.453 -25.547 1 96.25 346 GLY A C 1
ATOM 2568 O O . GLY A 1 346 ? -0.968 -24.156 -24.688 1 96.25 346 GLY A O 1
ATOM 2569 N N . LEU A 1 347 ? -2.754 -22.969 -25.344 1 98.19 347 LEU A N 1
ATOM 2570 C CA . LEU A 1 347 ? -3.506 -23.172 -24.109 1 98.19 347 LEU A CA 1
ATOM 2571 C C . LEU A 1 347 ? -4.328 -24.453 -24.172 1 98.19 347 LEU A C 1
ATOM 2573 O O . LEU A 1 347 ? -4.746 -24.984 -23.141 1 98.19 347 LEU A O 1
ATOM 2577 N N . VAL A 1 348 ? -4.609 -24.906 -25.375 1 97.75 348 VAL A N 1
ATOM 2578 C CA . VAL A 1 348 ? -5.379 -26.125 -25.641 1 97.75 348 VAL A CA 1
ATOM 2579 C C . VAL A 1 348 ? -4.641 -26.984 -26.656 1 97.75 348 VAL A C 1
ATOM 2581 O O . VAL A 1 348 ? -3.941 -26.469 -27.531 1 97.75 348 VAL A O 1
ATOM 2584 N N . ALA A 1 349 ? -4.695 -28.266 -26.469 1 97.06 349 ALA A N 1
ATOM 2585 C CA . ALA A 1 349 ? -4.098 -29.203 -27.406 1 97.06 349 ALA A CA 1
ATOM 2586 C C . ALA A 1 349 ? -5.105 -30.266 -27.844 1 97.06 349 ALA A C 1
ATOM 2588 O O . ALA A 1 349 ? -5.918 -30.734 -27.047 1 97.06 349 ALA A O 1
ATOM 2589 N N . PRO A 1 350 ? -5.02 -30.609 -29.078 1 94.69 350 PRO A N 1
ATOM 2590 C CA . PRO A 1 350 ? -5.844 -31.734 -29.5 1 94.69 350 PRO A CA 1
ATOM 2591 C C . PRO A 1 350 ? -5.426 -33.062 -28.828 1 94.69 350 PRO A C 1
ATOM 2593 O O . PRO A 1 350 ? -4.246 -33.25 -28.531 1 94.69 350 PRO A O 1
ATOM 2596 N N . ALA A 1 351 ? -6.336 -33.875 -28.578 1 93.31 351 ALA A N 1
ATOM 2597 C CA . ALA A 1 351 ? -6.098 -35.156 -27.953 1 93.31 351 ALA A CA 1
ATOM 2598 C C . ALA A 1 351 ? -6.82 -36.281 -28.719 1 93.31 351 ALA A C 1
ATOM 2600 O O . ALA A 1 351 ? -7.426 -36.031 -29.766 1 93.31 351 ALA A O 1
ATOM 2601 N N . ALA A 1 352 ? -6.625 -37.5 -28.312 1 90.31 352 ALA A N 1
ATOM 2602 C CA . ALA A 1 352 ? -7.227 -38.656 -28.969 1 90.31 352 ALA A CA 1
ATOM 2603 C C . ALA A 1 352 ? -8.75 -38.531 -28.969 1 90.31 352 ALA A C 1
ATOM 2605 O O . ALA A 1 352 ? -9.344 -38 -28.047 1 90.31 352 ALA A O 1
ATOM 2606 N N . GLY A 1 353 ? -9.391 -39.062 -29.984 1 92.38 353 GLY A N 1
ATOM 2607 C CA . GLY A 1 353 ? -10.836 -39.125 -30.062 1 92.38 353 GLY A CA 1
ATOM 2608 C C . GLY A 1 353 ? -11.477 -37.781 -30.391 1 92.38 353 GLY A C 1
ATOM 2609 O O . GLY A 1 353 ? -12.562 -37.469 -29.906 1 92.38 353 GLY A O 1
ATOM 2610 N N . HIS A 1 354 ? -10.727 -37 -31.031 1 93.81 354 HIS A N 1
ATOM 2611 C CA . HIS A 1 354 ? -11.211 -35.688 -31.453 1 93.81 354 HIS A CA 1
ATOM 2612 C C . HIS A 1 354 ? -11.57 -34.844 -30.234 1 93.81 354 HIS A C 1
ATOM 2614 O O . HIS A 1 354 ? -12.617 -34.188 -30.219 1 93.81 354 HIS A O 1
ATOM 2620 N N . THR A 1 355 ? -10.883 -34.969 -29.234 1 96.94 355 THR A N 1
ATOM 2621 C CA . THR A 1 355 ? -11.086 -34.188 -28.016 1 96.94 355 THR A CA 1
ATOM 2622 C C . THR A 1 355 ? -9.984 -33.125 -27.859 1 96.94 355 THR A C 1
ATOM 2624 O O . THR A 1 355 ? -9.016 -33.125 -28.641 1 96.94 355 THR A O 1
ATOM 2627 N N . PHE A 1 356 ? -10.25 -32.188 -27.016 1 97.56 356 PHE A N 1
ATOM 2628 C CA . PHE A 1 356 ? -9.297 -31.141 -26.656 1 97.56 356 PHE A CA 1
ATOM 2629 C C . PHE A 1 356 ? -8.961 -31.234 -25.172 1 97.56 356 PHE A C 1
ATOM 2631 O O . PHE A 1 356 ? -9.797 -31.609 -24.359 1 97.56 356 PHE A O 1
ATOM 2638 N N . THR A 1 357 ? -7.738 -30.938 -24.812 1 98 357 THR A N 1
ATOM 2639 C CA . THR A 1 357 ? -7.301 -30.859 -23.422 1 98 357 THR A CA 1
ATOM 2640 C C . THR A 1 357 ? -6.594 -29.531 -23.156 1 98 357 THR A C 1
ATOM 2642 O O . THR A 1 357 ? -6.062 -28.906 -24.078 1 98 357 THR A O 1
ATOM 2645 N N . LEU A 1 358 ? -6.691 -29.078 -21.938 1 98.25 358 LEU A N 1
ATOM 2646 C CA . LEU A 1 358 ? -5.945 -27.875 -21.547 1 98.25 358 LEU A CA 1
ATOM 2647 C C . LEU A 1 358 ? -4.465 -28.203 -21.375 1 98.25 358 LEU A C 1
ATOM 2649 O O . LEU A 1 358 ? -4.105 -29.328 -21.031 1 98.25 358 LEU A O 1
ATOM 2653 N N . THR A 1 359 ? -3.609 -27.25 -21.641 1 98.12 359 THR A N 1
ATOM 2654 C CA . THR A 1 359 ? -2.18 -27.391 -21.391 1 98.12 359 THR A CA 1
ATOM 2655 C C . THR A 1 359 ? -1.774 -26.594 -20.156 1 98.12 359 THR A C 1
ATOM 2657 O O . THR A 1 359 ? -2.525 -25.734 -19.688 1 98.12 359 THR A O 1
ATOM 2660 N N . PRO A 1 360 ? -0.561 -26.844 -19.562 1 98.12 360 PRO A N 1
ATOM 2661 C CA . PRO A 1 360 ? -0.121 -26.109 -18.391 1 98.12 360 PRO A CA 1
ATOM 2662 C C . PRO A 1 360 ? -0.002 -24.594 -18.641 1 98.12 360 PRO A C 1
ATOM 2664 O O . PRO A 1 360 ? -0.012 -23.812 -17.703 1 98.12 360 PRO A O 1
ATOM 2667 N N . ARG A 1 361 ? 0.055 -24.234 -19.875 1 97.62 361 ARG A N 1
ATOM 2668 C CA . ARG A 1 361 ? 0.228 -22.828 -20.234 1 97.62 361 ARG A CA 1
ATOM 2669 C C . ARG A 1 361 ? -0.97 -21.984 -19.797 1 97.62 361 ARG A C 1
ATOM 2671 O O . ARG A 1 361 ? -0.885 -20.766 -19.719 1 97.62 361 ARG A O 1
ATOM 2678 N N . VAL A 1 362 ? -2.102 -22.609 -19.5 1 98.38 362 VAL A N 1
ATOM 2679 C CA . VAL A 1 362 ? -3.275 -21.906 -19 1 98.38 362 VAL A CA 1
ATOM 2680 C C . VAL A 1 362 ? -2.924 -21.188 -17.703 1 98.38 362 VAL A C 1
ATOM 2682 O O . VAL A 1 362 ? -3.469 -20.109 -17.406 1 98.38 362 VAL A O 1
ATOM 2685 N N . LEU A 1 363 ? -1.934 -21.703 -16.938 1 98.06 363 LEU A N 1
ATOM 2686 C CA . LEU A 1 363 ? -1.522 -21.109 -15.68 1 98.06 363 LEU A CA 1
ATOM 2687 C C . LEU A 1 363 ? -0.794 -19.781 -15.906 1 98.06 363 LEU A C 1
ATOM 2689 O O . LEU A 1 363 ? -0.619 -19 -14.969 1 98.06 363 LEU A O 1
ATOM 2693 N N . SER A 1 364 ? -0.376 -19.531 -17.141 1 96.75 364 SER A N 1
ATOM 2694 C CA . SER A 1 364 ? 0.316 -18.281 -17.453 1 96.75 364 SER A CA 1
ATOM 2695 C C . SER A 1 364 ? -0.653 -17.109 -17.5 1 96.75 364 SER A C 1
ATOM 2697 O O . SER A 1 364 ? -0.233 -15.945 -17.594 1 96.75 364 SER A O 1
ATOM 2699 N N . LEU A 1 365 ? -1.928 -17.453 -17.422 1 97.56 365 LEU A N 1
ATOM 2700 C CA . LEU A 1 365 ? -2.932 -16.391 -17.406 1 97.56 365 LEU A CA 1
ATOM 2701 C C . LEU A 1 365 ? -3.223 -15.93 -15.992 1 97.56 365 LEU A C 1
ATOM 2703 O O . LEU A 1 365 ? -4.305 -16.188 -15.461 1 97.56 365 LEU A O 1
ATOM 2707 N N . GLY A 1 366 ? -2.246 -15.227 -15.367 1 97.19 366 GLY A N 1
ATOM 2708 C CA . GLY A 1 366 ? -2.447 -14.516 -14.117 1 97.19 366 GLY A CA 1
ATOM 2709 C C . GLY A 1 366 ? -2.234 -15.383 -12.891 1 97.19 366 GLY A C 1
ATOM 2710 O O . GLY A 1 366 ? -2.131 -14.875 -11.773 1 97.19 366 GLY A O 1
ATOM 2711 N N . PHE A 1 367 ? -2.078 -16.719 -12.984 1 97.62 367 PHE A N 1
ATOM 2712 C CA . PHE A 1 367 ? -2.143 -17.625 -11.836 1 97.62 367 PHE A CA 1
ATOM 2713 C C . PHE A 1 367 ? -0.934 -17.438 -10.93 1 97.62 367 PHE A C 1
ATOM 2715 O O . PHE A 1 367 ? -1.074 -17.375 -9.703 1 97.62 367 PHE A O 1
ATOM 2722 N N . PRO A 1 368 ? 0.293 -17.266 -11.477 1 96.38 368 PRO A N 1
ATOM 2723 C CA . PRO A 1 368 ? 1.462 -17.219 -10.594 1 96.38 368 PRO A CA 1
ATOM 2724 C C . PRO A 1 368 ? 1.398 -16.078 -9.594 1 96.38 368 PRO A C 1
ATOM 2726 O O . PRO A 1 368 ? 1.44 -16.297 -8.383 1 96.38 368 PRO A O 1
ATOM 2729 N N . PRO A 1 369 ? 1.188 -14.82 -10.023 1 95 369 PRO A N 1
ATOM 2730 C CA . PRO A 1 369 ? 1.111 -13.758 -9.016 1 95 369 PRO A CA 1
ATOM 2731 C C . PRO A 1 369 ? -0.083 -13.922 -8.078 1 95 369 PRO A C 1
ATOM 2733 O O . PRO A 1 369 ? 0.013 -13.609 -6.887 1 95 369 PRO A O 1
ATOM 2736 N N . LEU A 1 370 ? -1.157 -14.406 -8.516 1 96.88 370 LEU A N 1
ATOM 2737 C CA . LEU A 1 370 ? -2.375 -14.523 -7.719 1 96.88 370 LEU A CA 1
ATOM 2738 C C . LEU A 1 370 ? -2.287 -15.695 -6.754 1 96.88 370 LEU A C 1
ATOM 2740 O O . LEU A 1 370 ? -3.031 -15.758 -5.773 1 96.88 370 LEU A O 1
ATOM 2744 N N . SER A 1 371 ? -1.393 -16.672 -7.043 1 95.75 371 SER A N 1
ATOM 2745 C CA . SER A 1 371 ? -1.253 -17.844 -6.195 1 95.75 371 SER A CA 1
ATOM 2746 C C . SER A 1 371 ? -0.691 -17.484 -4.828 1 95.75 371 SER A C 1
ATOM 2748 O O . SER A 1 371 ? -0.749 -18.281 -3.893 1 95.75 371 SER A O 1
ATOM 2750 N N . 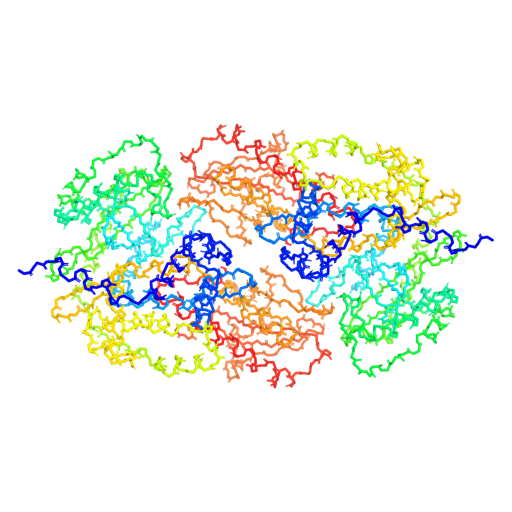ARG A 1 372 ? -0.187 -16.281 -4.645 1 91.38 372 ARG A N 1
ATOM 2751 C CA . ARG A 1 372 ? 0.37 -15.844 -3.371 1 91.38 372 ARG A CA 1
ATOM 2752 C C . ARG A 1 372 ? -0.483 -14.742 -2.752 1 91.38 372 ARG A C 1
ATOM 2754 O O . ARG A 1 372 ? -0.055 -14.07 -1.809 1 91.38 372 ARG A O 1
ATOM 2761 N N . THR A 1 373 ? -1.621 -14.531 -3.264 1 93.75 373 THR A N 1
ATOM 2762 C CA . THR A 1 373 ? -2.512 -13.492 -2.754 1 93.75 373 THR A CA 1
ATOM 2763 C C . THR A 1 373 ? -2.998 -13.844 -1.35 1 93.75 373 THR A C 1
ATOM 2765 O O . THR A 1 373 ? -3.346 -14.992 -1.074 1 93.75 373 THR A O 1
ATOM 2768 N N . SER A 1 374 ? -2.988 -12.898 -0.434 1 94.44 374 SER A N 1
ATOM 2769 C CA . SER A 1 374 ? -3.465 -13.078 0.933 1 94.44 374 SER A CA 1
ATOM 2770 C C . SER A 1 374 ? -4.91 -12.609 1.083 1 94.44 374 SER A C 1
ATOM 2772 O O . SER A 1 374 ? -5.441 -11.938 0.2 1 94.44 374 SER A O 1
ATOM 2774 N N . LEU A 1 375 ? -5.539 -13.023 2.174 1 96.75 375 LEU A N 1
ATOM 2775 C CA . LEU A 1 375 ? -6.922 -12.641 2.43 1 96.75 375 LEU A CA 1
ATOM 2776 C C . LEU A 1 375 ? -7.051 -11.125 2.555 1 96.75 375 LEU A C 1
ATOM 2778 O O . LEU A 1 375 ? -7.969 -10.523 1.991 1 96.75 375 LEU A O 1
ATOM 2782 N N . PRO A 1 376 ? -6.129 -10.453 3.256 1 96.06 376 PRO A N 1
ATOM 2783 C CA . PRO A 1 376 ? -6.223 -8.992 3.297 1 96.06 376 PRO A CA 1
ATOM 2784 C C . PRO A 1 376 ? -6.152 -8.352 1.91 1 96.06 376 PRO A C 1
ATOM 2786 O O . PRO A 1 376 ? -6.875 -7.395 1.631 1 96.06 376 PRO A O 1
ATOM 2789 N N . GLU A 1 377 ? -5.34 -8.875 1.055 1 94.69 377 GLU A N 1
ATOM 2790 C CA . GLU A 1 377 ? -5.227 -8.344 -0.302 1 94.69 377 GLU A CA 1
ATOM 2791 C C . GLU A 1 377 ? -6.512 -8.57 -1.092 1 94.69 377 GLU A C 1
ATOM 2793 O O . GLU A 1 377 ? -6.898 -7.734 -1.911 1 94.69 377 GLU A O 1
ATOM 2798 N N . ILE A 1 378 ? -7.125 -9.688 -0.865 1 97.12 378 ILE A N 1
ATOM 2799 C CA . ILE A 1 378 ? -8.398 -9.984 -1.51 1 97.12 378 ILE A CA 1
ATOM 2800 C C . ILE A 1 378 ? -9.469 -9.023 -1.007 1 97.12 378 ILE A C 1
ATOM 2802 O O . ILE A 1 378 ? -10.266 -8.5 -1.794 1 97.12 378 ILE A O 1
ATOM 2806 N N . ALA A 1 379 ? -9.453 -8.742 0.254 1 98.12 379 ALA A N 1
ATOM 2807 C CA . ALA A 1 379 ? -10.531 -8.008 0.912 1 98.12 379 ALA A CA 1
ATOM 2808 C C . ALA A 1 379 ? -10.383 -6.504 0.693 1 98.12 379 ALA A C 1
ATOM 2810 O O . ALA A 1 379 ? -11.375 -5.773 0.688 1 98.12 379 ALA A O 1
ATOM 2811 N N . GLN A 1 380 ? -9.242 -6.004 0.52 1 96.44 380 GLN A N 1
ATOM 2812 C CA . GLN A 1 380 ? -8.922 -4.582 0.597 1 96.44 380 GLN A CA 1
ATOM 2813 C C . GLN A 1 380 ? -9.734 -3.783 -0.415 1 96.44 380 GLN A C 1
ATOM 2815 O O . GLN A 1 380 ? -10.344 -2.77 -0.068 1 96.44 380 GLN A O 1
ATOM 2820 N N . PRO A 1 381 ? -9.805 -4.207 -1.716 1 95.19 381 PRO A N 1
ATOM 2821 C CA . PRO A 1 381 ? -10.602 -3.42 -2.662 1 95.19 381 PRO A CA 1
ATOM 2822 C C . PRO A 1 381 ? -12.078 -3.375 -2.293 1 95.19 381 PRO A C 1
ATOM 2824 O O . PRO A 1 381 ? -12.75 -2.363 -2.523 1 95.19 381 PRO A O 1
ATOM 2827 N N . HIS A 1 382 ? -12.547 -4.434 -1.736 1 97.69 382 HIS A N 1
ATOM 2828 C CA . HIS A 1 382 ? -13.945 -4.5 -1.345 1 97.69 382 HIS A CA 1
ATOM 2829 C C . HIS A 1 382 ? -14.219 -3.643 -0.112 1 97.69 382 HIS A C 1
ATOM 2831 O O . HIS A 1 382 ? -15.281 -3.029 0.002 1 97.69 382 HIS A O 1
ATOM 2837 N N . LEU A 1 383 ? -13.273 -3.641 0.805 1 97.81 383 LEU A N 1
ATOM 2838 C CA . LEU A 1 383 ? -13.375 -2.77 1.972 1 97.81 383 LEU A CA 1
ATOM 2839 C C . LEU A 1 383 ? -13.391 -1.303 1.555 1 97.81 383 LEU A C 1
ATOM 2841 O O . LEU A 1 383 ? -14.172 -0.512 2.086 1 97.81 383 LEU A O 1
ATOM 2845 N N . THR A 1 384 ? -12.539 -0.964 0.657 1 94.94 384 THR A N 1
ATOM 2846 C CA . THR A 1 384 ? -12.477 0.403 0.153 1 94.94 384 THR A CA 1
ATOM 2847 C C . THR A 1 384 ? -13.812 0.814 -0.469 1 94.94 384 THR A C 1
ATOM 2849 O O . THR A 1 384 ? -14.336 1.89 -0.171 1 94.94 384 THR A O 1
ATOM 2852 N N . ALA A 1 385 ? -14.367 -0.037 -1.307 1 95.31 385 ALA A N 1
ATOM 2853 C CA . ALA A 1 385 ? -15.664 0.239 -1.936 1 95.31 385 ALA A CA 1
ATOM 2854 C C . ALA A 1 385 ? -16.766 0.37 -0.89 1 95.31 385 ALA A C 1
ATOM 2856 O O . ALA A 1 385 ? -17.625 1.242 -0.997 1 95.31 385 ALA A O 1
ATOM 2857 N N . LEU A 1 386 ? -16.703 -0.494 0.11 1 97.38 386 LEU A N 1
ATOM 2858 C CA . LEU A 1 386 ? -17.703 -0.454 1.182 1 97.38 386 LEU A CA 1
ATOM 2859 C C . LEU A 1 386 ? -17.609 0.86 1.95 1 97.38 386 LEU A C 1
ATOM 2861 O O . LEU A 1 386 ? -18.625 1.515 2.182 1 97.38 386 LEU A O 1
ATOM 2865 N N . ALA A 1 387 ? -16.438 1.235 2.328 1 95.44 387 ALA A N 1
ATOM 2866 C CA . ALA A 1 387 ? -16.234 2.477 3.068 1 95.44 387 ALA A CA 1
ATOM 2867 C C . ALA A 1 387 ? -16.75 3.68 2.281 1 95.44 387 ALA A C 1
ATOM 2869 O O . ALA A 1 387 ? -17.359 4.586 2.85 1 95.44 387 ALA A O 1
ATOM 2870 N N . GLU A 1 388 ? -16.5 3.658 1.005 1 91.81 388 GLU A N 1
ATOM 2871 C CA . GLU A 1 388 ? -16.969 4.738 0.141 1 91.81 388 GLU A CA 1
ATOM 2872 C C . GLU A 1 388 ? -18.484 4.77 0.066 1 91.81 388 GLU A C 1
ATOM 2874 O O . GLU A 1 388 ? -19.094 5.844 0.067 1 91.81 388 GLU A O 1
ATOM 2879 N N . ARG A 1 389 ? -19.047 3.625 -0.029 1 94.38 389 ARG A N 1
ATOM 2880 C CA . ARG A 1 389 ? -20.484 3.51 -0.193 1 94.38 389 ARG A CA 1
ATOM 2881 C C . ARG A 1 389 ? -21.219 3.92 1.081 1 94.38 389 ARG A C 1
ATOM 2883 O O . ARG A 1 389 ? -22.234 4.625 1.024 1 94.38 389 ARG A O 1
ATOM 2890 N N . VAL A 1 390 ? -20.672 3.473 2.238 1 94.88 390 VAL A N 1
ATOM 2891 C CA . VAL A 1 390 ? -21.406 3.689 3.479 1 94.88 390 VAL A CA 1
ATOM 2892 C C . VAL A 1 390 ? -20.859 4.914 4.203 1 94.88 390 VAL A C 1
ATOM 2894 O O . VAL A 1 390 ? -21.422 5.367 5.195 1 94.88 390 VAL A O 1
ATOM 2897 N N . HIS A 1 391 ? -19.703 5.434 3.791 1 90.19 391 HIS A N 1
ATOM 2898 C CA . HIS A 1 391 ? -19.031 6.613 4.34 1 90.19 391 HIS A CA 1
ATOM 2899 C C . HIS A 1 391 ? -18.625 6.387 5.789 1 90.19 391 HIS A C 1
ATOM 2901 O O . HIS A 1 391 ? -18.781 7.273 6.633 1 90.19 391 HIS A O 1
ATOM 2907 N N . GLU A 1 392 ? -18.281 5.156 6.109 1 93.12 392 GLU A N 1
ATOM 2908 C CA . GLU A 1 392 ? -17.766 4.738 7.402 1 93.12 392 GLU A CA 1
ATOM 2909 C C . GLU A 1 392 ? -16.547 3.838 7.238 1 93.12 392 GLU A C 1
ATOM 2911 O O . GLU A 1 392 ? -16.312 3.281 6.16 1 93.12 392 GLU A O 1
ATOM 2916 N N . SER A 1 393 ? -15.766 3.686 8.289 1 93.88 393 SER A N 1
ATOM 2917 C CA . SER A 1 393 ? -14.57 2.848 8.219 1 93.88 393 SER A CA 1
ATOM 2918 C C . SER A 1 393 ? -14.938 1.368 8.18 1 93.88 393 SER A C 1
ATOM 2920 O O . SER A 1 393 ? -15.875 0.934 8.852 1 93.88 393 SER A O 1
ATOM 2922 N N . ALA A 1 394 ? -14.227 0.662 7.398 1 97.12 394 ALA A N 1
ATOM 2923 C CA . ALA A 1 394 ? -14.383 -0.787 7.293 1 97.12 394 ALA A CA 1
ATOM 2924 C C . ALA A 1 394 ? -13.062 -1.504 7.559 1 97.12 394 ALA A C 1
ATOM 2926 O O . ALA A 1 394 ? -11.992 -0.983 7.238 1 97.12 394 ALA A O 1
ATOM 2927 N N . SER A 1 395 ? -13.141 -2.697 8.195 1 97.25 395 SER A N 1
ATOM 2928 C CA . SER A 1 395 ? -11.922 -3.42 8.523 1 97.25 395 SER A CA 1
ATOM 2929 C C . SER A 1 395 ? -12.125 -4.93 8.43 1 97.25 395 SER A C 1
ATOM 2931 O O . SER A 1 395 ? -13.266 -5.402 8.375 1 97.25 395 SER A O 1
ATOM 2933 N N . LEU A 1 396 ? -11.031 -5.617 8.312 1 97.94 396 LEU A N 1
ATOM 2934 C CA . LEU A 1 396 ? -10.922 -7.07 8.375 1 97.94 396 LEU A CA 1
ATOM 2935 C C . LEU A 1 396 ? -10.016 -7.5 9.523 1 97.94 396 LEU A C 1
ATOM 2937 O O . LEU A 1 396 ? -8.969 -6.898 9.75 1 97.94 396 LEU A O 1
ATOM 2941 N N . ALA A 1 397 ? -10.469 -8.477 10.258 1 97.56 397 ALA A N 1
ATOM 2942 C CA . ALA A 1 397 ? -9.648 -8.969 11.359 1 97.56 397 ALA A CA 1
ATOM 2943 C C . ALA A 1 397 ? -9.703 -10.492 11.445 1 97.56 397 ALA A C 1
ATOM 2945 O O . ALA A 1 397 ? -10.602 -11.117 10.875 1 97.56 397 ALA A O 1
ATOM 2946 N N . VAL A 1 398 ? -8.711 -11.055 12.07 1 97.06 398 VAL A N 1
ATOM 2947 C CA . VAL A 1 398 ? -8.641 -12.484 12.352 1 97.06 398 VAL A CA 1
ATOM 2948 C C . VAL A 1 398 ? -8.422 -12.711 13.844 1 97.06 398 VAL A C 1
ATOM 2950 O O . VAL A 1 398 ? -8.086 -11.773 14.578 1 97.06 398 VAL A O 1
ATOM 2953 N N . LEU A 1 399 ? -8.75 -13.93 14.25 1 95.56 399 LEU A N 1
ATOM 2954 C CA . LEU A 1 399 ? -8.477 -14.297 15.641 1 95.56 399 LEU A CA 1
ATOM 2955 C C . LEU A 1 399 ? -6.988 -14.586 15.844 1 95.56 399 LEU A C 1
ATOM 2957 O O . LEU A 1 399 ? -6.391 -15.344 15.078 1 95.56 399 LEU A O 1
ATOM 2961 N N . ALA A 1 400 ? -6.422 -13.891 16.797 1 90.75 400 ALA A N 1
ATOM 2962 C CA . ALA A 1 400 ? -5.027 -14.172 17.125 1 90.75 400 ALA A CA 1
ATOM 2963 C C . ALA A 1 400 ? -4.871 -15.586 17.672 1 90.75 400 ALA A C 1
ATOM 2965 O O . ALA A 1 400 ? -5.852 -16.219 18.062 1 90.75 400 ALA A O 1
ATOM 2966 N N . ASP A 1 401 ? -3.656 -16.062 17.75 1 87.25 401 ASP A N 1
ATOM 2967 C CA . ASP A 1 401 ? -3.361 -17.438 18.172 1 87.25 401 ASP A CA 1
ATOM 2968 C C . ASP A 1 401 ? -3.805 -17.672 19.609 1 87.25 401 ASP A C 1
ATOM 2970 O O . ASP A 1 401 ? -4.172 -18.797 19.969 1 87.25 401 ASP A O 1
ATOM 2974 N N . SER A 1 402 ? -3.816 -16.609 20.359 1 87.62 402 SER A N 1
ATOM 2975 C CA . SER A 1 402 ? -4.207 -16.75 21.766 1 87.62 402 SER A CA 1
ATOM 2976 C C . SER A 1 402 ? -5.684 -17.094 21.891 1 87.62 402 SER A C 1
ATOM 2978 O O . SER A 1 402 ? -6.113 -17.625 22.922 1 87.62 402 SER A O 1
ATOM 2980 N N . GLY A 1 403 ? -6.453 -16.781 20.922 1 91.75 403 GLY A N 1
ATOM 2981 C CA . GLY A 1 403 ? -7.891 -17 20.969 1 91.75 403 GLY A CA 1
ATOM 2982 C C . GLY A 1 403 ? -8.633 -15.953 21.781 1 91.75 403 GLY A C 1
ATOM 2983 O O . GLY A 1 403 ? -9.859 -15.977 21.859 1 91.75 403 GLY A O 1
ATOM 2984 N N . GLU A 1 404 ? -7.902 -15 22.281 1 94.25 404 GLU A N 1
ATOM 2985 C CA . GLU A 1 404 ? -8.508 -14.016 23.172 1 94.25 404 GLU A CA 1
ATOM 2986 C C . GLU A 1 404 ? -8.5 -12.625 22.547 1 94.25 404 GLU A C 1
ATOM 2988 O O . GLU A 1 404 ? -9.195 -11.719 23 1 94.25 404 GLU A O 1
ATOM 2993 N N . GLU A 1 405 ? -7.719 -12.516 21.516 1 95 405 GLU A N 1
ATOM 2994 C CA . GLU A 1 405 ? -7.586 -11.219 20.844 1 95 405 GLU A CA 1
ATOM 2995 C C . GLU A 1 405 ? -7.824 -11.344 19.344 1 95 405 GLU A C 1
ATOM 2997 O O . GLU A 1 405 ? -7.691 -12.438 18.781 1 95 405 GLU A O 1
ATOM 3002 N N . ILE A 1 406 ? -8.211 -10.242 18.812 1 95.56 406 ILE A N 1
ATOM 3003 C CA . ILE A 1 406 ? -8.281 -10.156 17.359 1 95.56 406 ILE A CA 1
ATOM 3004 C C . ILE A 1 406 ? -7.105 -9.32 16.844 1 95.56 406 ILE A C 1
ATOM 3006 O O . ILE A 1 406 ? -6.48 -8.578 17.594 1 95.56 406 ILE A O 1
ATOM 3010 N N . GLN A 1 407 ? -6.793 -9.5 15.688 1 92 407 GLN A N 1
ATOM 3011 C CA . GLN A 1 407 ? -5.789 -8.703 14.984 1 92 407 GLN A CA 1
ATOM 3012 C C . GLN A 1 407 ? -6.348 -8.133 13.688 1 92 407 GLN A C 1
ATOM 3014 O O . GLN A 1 407 ? -6.852 -8.875 12.836 1 92 407 GLN A O 1
ATOM 3019 N N . TYR A 1 408 ? -6.277 -6.836 13.539 1 93.25 408 TYR A N 1
ATOM 3020 C CA . TYR A 1 408 ? -6.707 -6.188 12.305 1 93.25 408 TYR A CA 1
ATOM 3021 C C . TYR A 1 408 ? -5.73 -6.477 11.172 1 93.25 408 TYR A C 1
ATOM 3023 O O . TYR A 1 408 ? -4.52 -6.309 11.328 1 93.25 408 TYR A O 1
ATOM 3031 N N . THR A 1 409 ? -6.25 -6.855 9.992 1 93.94 409 THR A N 1
ATOM 3032 C CA . THR A 1 409 ? -5.348 -7.25 8.914 1 93.94 409 THR A CA 1
ATOM 3033 C C . THR A 1 409 ? -5.57 -6.387 7.676 1 93.94 409 THR A C 1
ATOM 3035 O O . THR A 1 409 ? -4.711 -6.316 6.797 1 93.94 409 THR A O 1
ATOM 3038 N N . ALA A 1 410 ? -6.652 -5.75 7.488 1 94.88 410 ALA A N 1
ATOM 3039 C CA . ALA A 1 410 ? -6.945 -4.801 6.418 1 94.88 410 ALA A CA 1
ATOM 3040 C C . ALA A 1 410 ? -7.938 -3.738 6.883 1 94.88 410 ALA A C 1
ATOM 3042 O O . ALA A 1 410 ? -8.695 -3.961 7.832 1 94.88 410 ALA A O 1
ATOM 3043 N N . ARG A 1 411 ? -7.887 -2.645 6.242 1 93.94 411 ARG A N 1
ATOM 3044 C CA . ARG A 1 411 ? -8.75 -1.544 6.656 1 93.94 411 ARG A CA 1
ATOM 3045 C C . ARG A 1 411 ? -8.953 -0.548 5.52 1 93.94 411 ARG A C 1
ATOM 3047 O O . ARG A 1 411 ? -8.102 -0.422 4.641 1 93.94 411 ARG A O 1
ATOM 3054 N N . ALA A 1 412 ? -10.086 0.121 5.496 1 93.5 412 ALA A N 1
ATOM 3055 C CA . ALA A 1 412 ? -10.406 1.265 4.645 1 93.5 412 ALA A CA 1
ATOM 3056 C C . ALA A 1 412 ? -11.117 2.359 5.441 1 93.5 412 ALA A C 1
ATOM 3058 O O . ALA A 1 412 ? -12.086 2.09 6.152 1 93.5 412 ALA A O 1
ATOM 3059 N N . SER A 1 413 ? -10.562 3.545 5.34 1 87.06 413 SER A N 1
ATOM 3060 C CA . SER A 1 413 ? -11.117 4.664 6.09 1 87.06 413 SER A CA 1
ATOM 3061 C C . SER A 1 413 ? -12.008 5.535 5.211 1 87.06 413 SER A C 1
ATOM 3063 O O . SER A 1 413 ? -11.867 5.539 3.986 1 87.06 413 SER A O 1
ATOM 3065 N N . ALA A 1 414 ? -12.938 6.223 5.84 1 80.69 414 ALA A N 1
ATOM 3066 C CA . ALA A 1 414 ? -13.758 7.238 5.188 1 80.69 414 ALA A CA 1
ATOM 3067 C C . ALA A 1 414 ? -13.289 8.641 5.559 1 80.69 414 ALA A C 1
ATOM 3069 O O . ALA A 1 414 ? -12.547 8.82 6.531 1 80.69 414 ALA A O 1
ATOM 3070 N N . ALA A 1 415 ? -13.656 9.578 4.711 1 74.62 415 ALA A N 1
ATOM 3071 C CA . ALA A 1 415 ? -13.289 10.977 4.906 1 74.62 415 ALA A CA 1
ATOM 3072 C C . ALA A 1 415 ? -14.141 11.617 6 1 74.62 415 ALA A C 1
ATOM 3074 O O . ALA A 1 415 ? -15.016 12.43 5.715 1 74.62 415 ALA A O 1
ATOM 3075 N N . ARG A 1 416 ? -13.953 11.164 7.285 1 79.12 416 ARG A N 1
ATOM 3076 C CA . ARG A 1 416 ? -14.641 11.727 8.445 1 79.12 416 ARG A CA 1
ATOM 3077 C C . ARG A 1 416 ? -13.641 12.344 9.422 1 79.12 416 ARG A C 1
ATOM 3079 O O . ARG A 1 416 ? -12.492 11.914 9.492 1 79.12 416 ARG A O 1
ATOM 3086 N N . VAL A 1 417 ? -14.141 13.352 10.055 1 84.06 417 VAL A N 1
ATOM 3087 C CA . VAL A 1 417 ? -13.297 14.016 11.039 1 84.06 417 VAL A CA 1
ATOM 3088 C C . VAL A 1 417 ? -13.148 13.133 12.273 1 84.06 417 VAL A C 1
ATOM 3090 O O . VAL A 1 417 ? -12.047 12.945 12.789 1 84.06 417 VAL A O 1
ATOM 3093 N N . LEU A 1 418 ? -14.297 12.711 12.734 1 84.25 418 LEU A N 1
ATOM 3094 C CA . LEU A 1 418 ? -14.328 11.734 13.828 1 84.25 418 LEU A CA 1
ATOM 3095 C C . LEU A 1 418 ? -14.594 10.336 13.289 1 84.25 418 LEU A C 1
ATOM 3097 O O . LEU A 1 418 ? -15.703 10.031 12.852 1 84.25 418 LEU A O 1
ATOM 3101 N N . SER A 1 419 ? -13.547 9.523 13.289 1 84.5 419 SER A N 1
ATOM 3102 C CA . SER A 1 419 ? -13.695 8.195 12.695 1 84.5 419 SER A CA 1
ATOM 3103 C C . SER A 1 419 ? -12.945 7.145 13.5 1 84.5 419 SER A C 1
ATOM 3105 O O . SER A 1 419 ? -12.094 7.477 14.328 1 84.5 419 SER A O 1
ATOM 3107 N N . ALA A 1 420 ? -13.414 5.977 13.328 1 81.5 420 ALA A N 1
ATOM 3108 C CA . ALA A 1 420 ? -12.672 4.852 13.891 1 81.5 420 ALA A CA 1
ATOM 3109 C C . ALA A 1 420 ? -11.344 4.656 13.172 1 81.5 420 ALA A C 1
ATOM 3111 O O . ALA A 1 420 ? -11.312 4.453 11.953 1 81.5 420 ALA A O 1
ATOM 3112 N N . ARG A 1 421 ? -10.289 4.816 13.93 1 81.19 421 ARG A N 1
ATOM 3113 C CA . ARG A 1 421 ? -8.969 4.637 13.336 1 81.19 421 ARG A CA 1
ATOM 3114 C C . ARG A 1 421 ? -8.18 3.555 14.07 1 81.19 421 ARG A C 1
ATOM 3116 O O . ARG A 1 421 ? -7.871 3.703 15.25 1 81.19 421 ARG A O 1
ATOM 3123 N N . VAL A 1 422 ? -8.148 2.445 13.453 1 82.88 422 VAL A N 1
ATOM 3124 C CA . VAL A 1 422 ? -7.32 1.34 13.938 1 82.88 422 VAL A CA 1
ATOM 3125 C C . VAL A 1 422 ? -6.301 0.957 12.867 1 82.88 422 VAL A C 1
ATOM 3127 O O . VAL A 1 422 ? -6.629 0.9 11.68 1 82.88 422 VAL A O 1
ATOM 3130 N N . THR A 1 423 ? -5.105 0.817 13.281 1 80.19 423 THR A N 1
ATOM 3131 C CA . THR A 1 423 ? -4.07 0.477 12.312 1 80.19 423 THR A CA 1
ATOM 3132 C C . THR A 1 423 ? -4.016 -1.03 12.086 1 80.19 423 THR A C 1
ATOM 3134 O O . THR A 1 423 ? -4.379 -1.811 12.969 1 80.19 423 THR A O 1
ATOM 3137 N N . VAL A 1 424 ? -3.635 -1.398 10.93 1 85.12 424 VAL A N 1
ATOM 3138 C CA . VAL A 1 424 ? -3.406 -2.809 10.633 1 85.12 424 VAL A CA 1
ATOM 3139 C C . VAL A 1 424 ? -2.348 -3.371 11.578 1 85.12 424 VAL A C 1
ATOM 3141 O O . VAL A 1 424 ? -1.334 -2.723 11.836 1 85.12 424 VAL A O 1
ATOM 3144 N N . GLY A 1 425 ? -2.57 -4.586 12.086 1 82.5 425 GLY A N 1
ATOM 3145 C CA . GLY A 1 425 ? -1.671 -5.211 13.039 1 82.5 425 GLY A CA 1
ATOM 3146 C C . GLY A 1 425 ? -2.105 -5.02 14.484 1 82.5 425 GLY A C 1
ATOM 3147 O O . GLY A 1 425 ? -1.642 -5.73 15.375 1 82.5 425 GLY A O 1
ATOM 3148 N N . THR A 1 426 ? -3.002 -3.994 14.75 1 84.81 426 THR A N 1
ATOM 3149 C CA . THR A 1 426 ? -3.498 -3.74 16.094 1 84.81 426 THR A CA 1
ATOM 3150 C C . THR A 1 426 ? -4.262 -4.949 16.641 1 84.81 426 THR A C 1
ATOM 3152 O O . THR A 1 426 ? -5.008 -5.594 15.898 1 84.81 426 THR A O 1
ATOM 3155 N N . ARG A 1 427 ? -4.02 -5.242 17.844 1 88.56 427 ARG A N 1
ATOM 3156 C CA . ARG A 1 427 ? -4.73 -6.316 18.531 1 88.56 427 ARG A CA 1
ATOM 3157 C C . ARG A 1 427 ? -5.68 -5.766 19.594 1 88.56 427 ARG A C 1
ATOM 3159 O O . ARG A 1 427 ? -5.352 -4.793 20.281 1 88.56 427 ARG A O 1
ATOM 3166 N N . LEU A 1 428 ? -6.863 -6.223 19.625 1 93 428 LEU A N 1
ATOM 3167 C CA . LEU A 1 428 ? -7.867 -5.848 20.609 1 93 428 LEU A CA 1
ATOM 3168 C C . LEU A 1 428 ? -8.523 -7.086 21.219 1 93 428 LEU A C 1
ATOM 3170 O O . LEU A 1 428 ? -8.523 -8.156 20.609 1 93 428 LEU A O 1
ATOM 3174 N N . PRO A 1 429 ? -9.055 -6.973 22.438 1 94.31 429 PRO A N 1
ATOM 3175 C CA . PRO A 1 429 ? -9.75 -8.117 23.031 1 94.31 429 PRO A CA 1
ATOM 3176 C C . PRO A 1 429 ? -10.938 -8.586 22.203 1 94.31 429 PRO A C 1
ATOM 3178 O O . PRO A 1 429 ? -11.789 -7.781 21.828 1 94.31 429 PRO A O 1
ATOM 3181 N N . ALA A 1 430 ? -10.977 -9.883 21.953 1 96.25 430 ALA A N 1
ATOM 3182 C CA . ALA A 1 430 ? -11.984 -10.453 21.047 1 96.25 430 ALA A CA 1
ATOM 3183 C C . ALA A 1 430 ? -13.391 -10.242 21.594 1 96.25 430 ALA A C 1
ATOM 3185 O O . ALA A 1 430 ? -14.289 -9.82 20.859 1 96.25 430 ALA A O 1
ATOM 3186 N N . ARG A 1 431 ? -13.648 -10.359 22.828 1 94.69 431 ARG A N 1
ATOM 3187 C CA . ARG A 1 431 ? -14.984 -10.328 23.406 1 94.69 431 ARG A CA 1
ATOM 3188 C C . ARG A 1 431 ? -15.547 -8.914 23.422 1 94.69 431 ARG A C 1
ATOM 3190 O O . ARG A 1 431 ? -16.766 -8.719 23.484 1 94.69 431 ARG A O 1
ATOM 3197 N N . ALA A 1 432 ? -14.664 -7.914 23.312 1 94.31 432 ALA A N 1
ATOM 3198 C CA . ALA A 1 432 ? -15.086 -6.52 23.422 1 94.31 432 ALA A CA 1
ATOM 3199 C C . ALA A 1 432 ? -15.375 -5.922 22.047 1 94.31 432 ALA A C 1
ATOM 3201 O O . ALA A 1 432 ? -15.82 -4.777 21.953 1 94.31 432 ALA A O 1
ATOM 3202 N N . THR A 1 433 ? -15.102 -6.633 20.984 1 95.31 433 THR A N 1
ATOM 3203 C CA . THR A 1 433 ? -15.258 -6.105 19.625 1 95.31 433 THR A CA 1
ATOM 3204 C C . THR A 1 433 ? -16.281 -6.918 18.859 1 95.31 433 THR A C 1
ATOM 3206 O O . THR A 1 433 ? -16.469 -8.109 19.109 1 95.31 433 THR A O 1
ATOM 3209 N N . ALA A 1 434 ? -16.953 -6.23 17.922 1 96.75 434 ALA A N 1
ATOM 3210 C CA . ALA A 1 434 ? -17.891 -6.938 17.047 1 96.75 434 ALA A CA 1
ATOM 3211 C C . ALA A 1 434 ? -17.172 -8.008 16.234 1 96.75 434 ALA A C 1
ATOM 3213 O O . ALA A 1 434 ? -17.672 -9.133 16.109 1 96.75 434 ALA A O 1
ATOM 3214 N N . LEU A 1 435 ? -16.016 -7.719 15.695 1 97.56 435 LEU A N 1
ATOM 3215 C CA . LEU A 1 435 ? -15.203 -8.664 14.93 1 97.56 435 LEU A CA 1
ATOM 3216 C C . LEU A 1 435 ? -14.898 -9.906 15.758 1 97.56 435 LEU A C 1
ATOM 3218 O O . LEU A 1 435 ? -15.055 -11.031 15.273 1 97.56 435 LEU A O 1
ATOM 3222 N N . GLY A 1 436 ? -14.477 -9.664 16.984 1 97.5 436 GLY A N 1
ATOM 3223 C CA . GLY A 1 436 ? -14.125 -10.766 17.875 1 97.5 436 GLY A CA 1
ATOM 3224 C C . GLY A 1 436 ? -15.297 -11.656 18.219 1 97.5 436 GLY A C 1
ATOM 3225 O O . GLY A 1 436 ? -15.156 -12.883 18.266 1 97.5 436 GLY A O 1
ATOM 3226 N N . ARG A 1 437 ? -16.453 -11.109 18.438 1 97 437 ARG A N 1
ATOM 3227 C CA . ARG A 1 437 ? -17.641 -11.883 18.766 1 97 437 ARG A CA 1
ATOM 3228 C C . ARG A 1 437 ? -18.062 -12.773 17.594 1 97 437 ARG A C 1
ATOM 3230 O O . ARG A 1 437 ? -18.578 -13.867 17.812 1 97 437 ARG A O 1
ATOM 3237 N N . VAL A 1 438 ? -17.844 -12.281 16.406 1 97.62 438 VAL A N 1
ATOM 3238 C CA . VAL A 1 438 ? -18.094 -13.094 15.219 1 97.62 438 VAL A CA 1
ATOM 3239 C C . VAL A 1 438 ? -17.078 -14.242 15.164 1 97.62 438 VAL A C 1
ATOM 3241 O O . VAL A 1 438 ? -17.453 -15.398 14.938 1 97.62 438 VAL A O 1
ATOM 3244 N N . LEU A 1 439 ? -15.828 -13.961 15.414 1 97.38 439 LEU A N 1
ATOM 3245 C CA . LEU A 1 439 ? -14.742 -14.914 15.258 1 97.38 439 LEU A CA 1
ATOM 3246 C C . LEU A 1 439 ? -14.781 -15.969 16.359 1 97.38 439 LEU A C 1
ATOM 3248 O O . LEU A 1 439 ? -14.359 -17.109 16.156 1 97.38 439 LEU A O 1
ATOM 3252 N N . LEU A 1 440 ? -15.312 -15.562 17.516 1 95.31 440 LEU A N 1
ATOM 3253 C CA . LEU A 1 440 ? -15.445 -16.5 18.625 1 95.31 440 LEU A CA 1
ATOM 3254 C C . LEU A 1 440 ? -16.672 -17.391 18.438 1 95.31 440 LEU A C 1
ATOM 3256 O O . LEU A 1 440 ? -16.891 -18.328 19.203 1 95.31 440 LEU A O 1
ATOM 3260 N N . ALA A 1 441 ? -17.438 -17.156 17.406 1 90.19 441 ALA A N 1
ATOM 3261 C CA . ALA A 1 441 ? -18.625 -17.938 17.094 1 90.19 441 ALA A CA 1
ATOM 3262 C C . ALA A 1 441 ? -19.547 -18.062 18.297 1 90.19 441 ALA A C 1
ATOM 3264 O O . ALA A 1 441 ? -19.953 -19.156 18.672 1 90.19 441 ALA A O 1
ATOM 3265 N N . LEU A 1 442 ? -19.734 -16.906 18.922 1 88.5 442 LEU A N 1
ATOM 3266 C CA . LEU A 1 442 ? -20.672 -16.922 20.047 1 88.5 442 LEU A CA 1
ATOM 3267 C C . LEU A 1 442 ? -22.062 -17.391 19.594 1 88.5 442 LEU A C 1
ATOM 3269 O O . LEU A 1 442 ? -22.5 -17.062 18.484 1 88.5 442 LEU A O 1
ATOM 3273 N N . PRO A 1 443 ? -22.719 -18.172 20.344 1 89.94 443 PRO A N 1
ATOM 3274 C CA . PRO A 1 443 ? -24 -18.781 19.938 1 89.94 443 PRO A CA 1
ATOM 3275 C C . PRO A 1 443 ? -24.984 -17.75 19.391 1 89.94 443 PRO A C 1
ATOM 3277 O O . PRO A 1 443 ? -25.609 -17.984 18.344 1 89.94 443 PRO A O 1
ATOM 3280 N N . GLU A 1 444 ? -25.141 -16.625 20.094 1 90.81 444 GLU A N 1
ATOM 3281 C CA . GLU A 1 444 ? -26.078 -15.609 19.641 1 90.81 444 GLU A CA 1
ATOM 3282 C C . GLU A 1 444 ? -25.672 -15.031 18.297 1 90.81 444 GLU A C 1
ATOM 3284 O O . GLU A 1 444 ? -26.531 -14.734 17.453 1 90.81 444 GLU A O 1
ATOM 3289 N N . VAL A 1 445 ? -24.406 -14.883 18.078 1 92.06 445 VAL A N 1
ATOM 3290 C CA . VAL A 1 445 ? -23.875 -14.312 16.844 1 92.06 445 VAL A CA 1
ATOM 3291 C C . VAL A 1 445 ? -24.047 -15.312 15.703 1 92.06 445 VAL A C 1
ATOM 3293 O O . VAL A 1 445 ? -24.406 -14.938 14.586 1 92.06 445 VAL A O 1
ATOM 3296 N N . ARG A 1 446 ? -23.844 -16.594 16.016 1 91.06 446 ARG A N 1
ATOM 3297 C CA . ARG A 1 446 ? -24.016 -17.641 15.016 1 91.06 446 ARG A CA 1
ATOM 3298 C C . ARG A 1 446 ? -25.469 -17.719 14.539 1 91.06 446 ARG A C 1
ATOM 3300 O O . ARG A 1 446 ? -25.719 -17.891 13.344 1 91.06 446 ARG A O 1
ATOM 3307 N N . ALA A 1 447 ? -26.328 -17.547 15.469 1 91.94 447 ALA A N 1
ATOM 3308 C CA . ALA A 1 447 ? -27.75 -17.641 15.148 1 91.94 447 ALA A CA 1
ATOM 3309 C C . ALA A 1 447 ? -28.203 -16.469 14.289 1 91.94 447 ALA A C 1
ATOM 3311 O O . ALA A 1 447 ? -28.953 -16.641 13.32 1 91.94 447 ALA A O 1
ATOM 3312 N N . ARG A 1 448 ? -27.75 -15.273 14.625 1 93.19 448 ARG A N 1
ATOM 3313 C CA . ARG A 1 448 ? -28.188 -14.07 13.93 1 93.19 448 ARG A CA 1
ATOM 3314 C C . ARG A 1 448 ? -27.359 -13.828 12.672 1 93.19 448 ARG A C 1
ATOM 3316 O O . ARG A 1 448 ? -27.812 -13.164 11.742 1 93.19 448 ARG A O 1
ATOM 3323 N N . GLY A 1 449 ? -26.094 -14.289 12.672 1 95.19 449 GLY A N 1
ATOM 3324 C CA . GLY A 1 449 ? -25.219 -14.156 11.516 1 95.19 449 GLY A CA 1
ATOM 3325 C C . GLY A 1 449 ? -24.406 -12.883 11.531 1 95.19 449 GLY A C 1
ATOM 3326 O O . GLY A 1 449 ? -23.719 -12.562 10.562 1 95.19 449 GLY A O 1
ATOM 3327 N N . TYR A 1 450 ? -24.594 -12.047 12.594 1 97.88 450 TYR A N 1
ATOM 3328 C CA . TYR A 1 450 ? -23.812 -10.828 12.742 1 97.88 450 TYR A CA 1
ATOM 3329 C C . TYR A 1 450 ? -23.641 -10.461 14.211 1 97.88 450 TYR A C 1
ATOM 3331 O O . TYR A 1 450 ? -24.328 -11.008 15.078 1 97.88 450 TYR A O 1
ATOM 3339 N N . ALA A 1 451 ? -22.672 -9.594 14.484 1 97.94 451 ALA A N 1
ATOM 3340 C CA . ALA A 1 451 ? -22.469 -9.039 15.828 1 97.94 451 ALA A CA 1
ATOM 3341 C C . ALA A 1 451 ? -22.5 -7.516 15.797 1 97.94 451 ALA A C 1
ATOM 3343 O O . ALA A 1 451 ? -21.984 -6.895 14.867 1 97.94 451 ALA A O 1
ATOM 3344 N N . LEU A 1 452 ? -23.141 -6.949 16.703 1 97.12 452 LEU A N 1
ATOM 3345 C CA . LEU A 1 452 ? -23.188 -5.5 16.891 1 97.12 452 LEU A CA 1
ATOM 3346 C C . LEU A 1 452 ? -22.719 -5.117 18.281 1 97.12 452 LEU A C 1
ATOM 3348 O O . LEU A 1 452 ? -23.188 -5.691 19.281 1 97.12 452 LEU A O 1
ATOM 3352 N N . VAL A 1 453 ? -21.75 -4.301 18.359 1 95.44 453 VAL A N 1
ATOM 3353 C CA . VAL A 1 453 ? -21.25 -3.795 19.625 1 95.44 453 VAL A CA 1
ATOM 3354 C C . VAL A 1 453 ? -21.469 -2.285 19.703 1 95.44 453 VAL A C 1
ATOM 3356 O O . VAL A 1 453 ? -21.062 -1.546 18.797 1 95.44 453 VAL A O 1
ATOM 3359 N N . ASP A 1 454 ? -22.078 -1.946 20.734 1 94.44 454 ASP A N 1
ATOM 3360 C CA . ASP A 1 454 ? -22.453 -0.546 20.922 1 94.44 454 ASP A CA 1
ATOM 3361 C C . ASP A 1 454 ? -21.703 0.068 22.109 1 94.44 454 ASP A C 1
ATOM 3363 O O . ASP A 1 454 ? -22.141 -0.02 23.25 1 94.44 454 ASP A O 1
ATOM 3367 N N . GLU A 1 455 ? -20.609 0.762 21.828 1 91.25 455 GLU A N 1
ATOM 3368 C CA . GLU A 1 455 ? -19.859 1.572 22.781 1 91.25 455 GLU A CA 1
ATOM 3369 C C . GLU A 1 455 ? -19.297 0.718 23.922 1 91.25 455 GLU A C 1
ATOM 3371 O O . GLU A 1 455 ? -19.266 1.153 25.078 1 91.25 455 GLU A O 1
ATOM 3376 N N . GLU A 1 456 ? -19 -0.44 23.672 1 88.44 456 GLU A N 1
ATOM 3377 C CA . GLU A 1 456 ? -18.438 -1.315 24.688 1 88.44 456 GLU A CA 1
ATOM 3378 C C . GLU A 1 456 ? -16.922 -1.181 24.75 1 88.44 456 GLU A C 1
ATOM 3380 O O . GLU A 1 456 ? -16.328 -1.085 25.828 1 88.44 456 GLU A O 1
ATOM 3385 N N . LEU A 1 457 ? -16.344 -1.169 23.562 1 87.62 457 LEU A N 1
ATOM 3386 C CA . LEU A 1 457 ? -14.891 -1.027 23.516 1 87.62 457 LEU A CA 1
ATOM 3387 C C . LEU A 1 457 ? -14.469 0.375 23.938 1 87.62 457 LEU A C 1
ATOM 3389 O O . LEU A 1 457 ? -13.484 0.537 24.672 1 87.62 457 LEU A O 1
ATOM 3393 N N . GLU A 1 458 ? -15.195 1.296 23.5 1 89.31 458 GLU A N 1
ATOM 3394 C CA . GLU A 1 458 ? -14.938 2.711 23.734 1 89.31 458 GLU A CA 1
ATOM 3395 C C . GLU A 1 458 ? -16.219 3.535 23.625 1 89.31 458 GLU A C 1
ATOM 3397 O O . GLU A 1 458 ? -17.047 3.273 22.75 1 89.31 458 GLU A O 1
ATOM 3402 N N . ALA A 1 459 ? -16.328 4.508 24.5 1 88.81 459 ALA A N 1
ATOM 3403 C CA . ALA A 1 459 ? -17.469 5.414 24.391 1 88.81 459 ALA A CA 1
ATOM 3404 C C . ALA A 1 459 ? -17.531 6.074 23.016 1 88.81 459 ALA A C 1
ATOM 3406 O O . ALA A 1 459 ? -16.516 6.574 22.516 1 88.81 459 ALA A O 1
ATOM 3407 N N . GLY A 1 460 ? -18.688 5.906 22.328 1 90.19 460 GLY A N 1
ATOM 3408 C CA . GLY A 1 460 ? -18.906 6.574 21.047 1 90.19 460 GLY A CA 1
ATOM 3409 C C . GLY A 1 460 ? -18.656 5.676 19.859 1 90.19 460 GLY A C 1
ATOM 3410 O O . GLY A 1 460 ? -19 6.027 18.719 1 90.19 460 GLY A O 1
ATOM 3411 N N . LEU A 1 461 ? -18.094 4.504 20.172 1 92.56 461 LEU A N 1
ATOM 3412 C CA . LEU A 1 461 ? -17.75 3.6 19.078 1 92.56 461 LEU A CA 1
ATOM 3413 C C . LEU A 1 461 ? -18.812 2.521 18.922 1 92.56 461 LEU A C 1
ATOM 3415 O O . LEU A 1 461 ? -19.094 1.77 19.844 1 92.56 461 LEU A O 1
ATOM 3419 N N . ARG A 1 462 ? -19.469 2.486 17.812 1 94.75 462 ARG A N 1
ATOM 3420 C CA . ARG A 1 462 ? -20.391 1.433 17.406 1 94.75 462 ARG A CA 1
ATOM 3421 C C . ARG A 1 462 ? -19.859 0.646 16.219 1 94.75 462 ARG A C 1
ATOM 3423 O O . ARG A 1 462 ? -19.266 1.223 15.305 1 94.75 462 ARG A O 1
ATOM 3430 N N . ALA A 1 463 ? -19.969 -0.682 16.266 1 96.69 463 ALA A N 1
ATOM 3431 C CA . ALA A 1 463 ? -19.469 -1.506 15.172 1 96.69 463 ALA A CA 1
ATOM 3432 C C . ALA A 1 463 ? -20.391 -2.688 14.898 1 96.69 463 ALA A C 1
ATOM 3434 O O . ALA A 1 463 ? -20.984 -3.248 15.82 1 96.69 463 ALA A O 1
ATOM 3435 N N . ILE A 1 464 ? -20.562 -3.023 13.672 1 98 464 ILE A N 1
ATOM 3436 C CA . ILE A 1 464 ? -21.297 -4.203 13.234 1 98 464 ILE A CA 1
ATOM 3437 C C . ILE A 1 464 ? -20.406 -5.078 12.359 1 98 464 ILE A C 1
ATOM 3439 O O . ILE A 1 464 ? -19.641 -4.57 11.531 1 98 464 ILE A O 1
ATOM 3443 N N . ALA A 1 465 ? -20.406 -6.406 12.609 1 98.5 465 ALA A N 1
ATOM 3444 C CA . ALA A 1 465 ? -19.453 -7.301 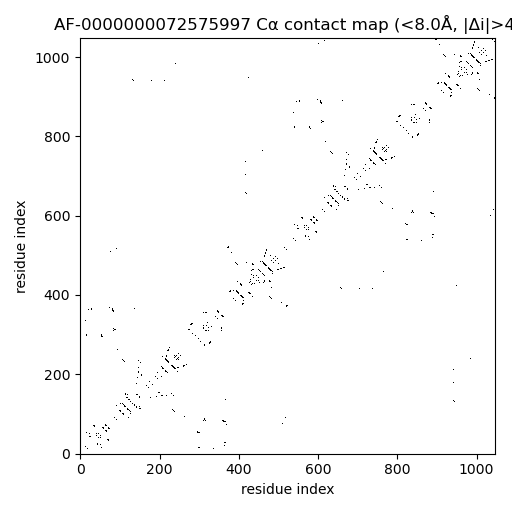11.938 1 98.5 465 ALA A CA 1
ATOM 3445 C C . ALA A 1 465 ? -20.156 -8.555 11.43 1 98.5 465 ALA A C 1
ATOM 3447 O O . ALA A 1 465 ? -21.203 -8.953 11.969 1 98.5 465 ALA A O 1
ATOM 3448 N N . VAL A 1 466 ? -19.672 -9.172 10.383 1 98.56 466 VAL A N 1
ATOM 3449 C CA . VAL A 1 466 ? -20.141 -10.43 9.812 1 98.56 466 VAL A CA 1
ATOM 3450 C C . VAL A 1 466 ? -18.969 -11.359 9.562 1 98.56 466 VAL A C 1
ATOM 3452 O O . VAL A 1 466 ? -17.812 -10.906 9.484 1 98.56 466 VAL A O 1
ATOM 3455 N N . PRO A 1 467 ? -19.219 -12.648 9.492 1 98.06 467 PRO A N 1
ATOM 3456 C CA . PRO A 1 467 ? -18.141 -13.602 9.25 1 98.06 467 PRO A CA 1
ATOM 3457 C C . PRO A 1 467 ? -17.734 -13.688 7.781 1 98.06 467 PRO A C 1
ATOM 3459 O O . PRO A 1 467 ? -18.531 -13.344 6.902 1 98.06 467 PRO A O 1
ATOM 3462 N N . VAL A 1 468 ? -16.562 -13.984 7.52 1 98.19 468 VAL A N 1
ATOM 3463 C CA . VAL A 1 468 ? -16.047 -14.406 6.223 1 98.19 468 VAL A CA 1
ATOM 3464 C C . VAL A 1 468 ? -15.672 -15.883 6.273 1 98.19 468 VAL A C 1
ATOM 3466 O O . VAL A 1 468 ? -14.852 -16.297 7.098 1 98.19 468 VAL A O 1
ATOM 3469 N N . ARG A 1 469 ? -16.219 -16.625 5.383 1 96.56 469 ARG A N 1
ATOM 3470 C CA . ARG A 1 469 ? -16.047 -18.078 5.414 1 96.56 469 ARG A CA 1
ATOM 3471 C C . ARG A 1 469 ? -15.227 -18.547 4.219 1 96.56 469 ARG A C 1
ATOM 3473 O O . ARG A 1 469 ? -15.281 -17.953 3.143 1 96.56 469 ARG A O 1
ATOM 3480 N N . ASP A 1 470 ? -14.445 -19.578 4.461 1 94.31 470 ASP A N 1
ATOM 3481 C CA . ASP A 1 470 ? -13.711 -20.188 3.355 1 94.31 470 ASP A CA 1
ATOM 3482 C C . ASP A 1 470 ? -14.562 -21.234 2.643 1 94.31 470 ASP A C 1
ATOM 3484 O O . ASP A 1 470 ? -15.773 -21.312 2.859 1 94.31 470 ASP A O 1
ATOM 3488 N N . ARG A 1 471 ? -13.969 -22 1.754 1 89.88 471 ARG A N 1
ATOM 3489 C CA . ARG A 1 471 ? -14.672 -22.953 0.897 1 89.88 471 ARG A CA 1
ATOM 3490 C C . ARG A 1 471 ? -15.312 -24.062 1.721 1 89.88 471 ARG A C 1
ATOM 3492 O O . ARG A 1 471 ? -16.312 -24.641 1.308 1 89.88 471 ARG A O 1
ATOM 3499 N N . THR A 1 472 ? -14.797 -24.328 2.885 1 91.44 472 THR A N 1
ATOM 3500 C CA . THR A 1 472 ? -15.312 -25.406 3.73 1 91.44 472 THR A CA 1
ATOM 3501 C C . THR A 1 472 ? -16.438 -24.891 4.633 1 91.44 472 THR A C 1
ATOM 3503 O O . THR A 1 472 ? -17.078 -25.672 5.344 1 91.44 472 THR A O 1
ATOM 3506 N N . GLY A 1 473 ? -16.609 -23.578 4.676 1 92.19 473 GLY A N 1
ATOM 3507 C CA . GLY A 1 473 ? -17.641 -23 5.523 1 92.19 473 GLY A CA 1
ATOM 3508 C C . GLY A 1 473 ? -17.109 -22.5 6.852 1 92.19 473 GLY A C 1
ATOM 3509 O O . GLY A 1 473 ? -17.844 -21.906 7.641 1 92.19 473 GLY A O 1
ATOM 3510 N N . ARG A 1 474 ? -15.891 -22.719 7.07 1 94 474 ARG A N 1
ATOM 3511 C CA . ARG A 1 474 ? -15.258 -22.266 8.305 1 94 474 ARG A CA 1
ATOM 3512 C C . ARG A 1 474 ? -15.062 -20.75 8.305 1 94 474 ARG A C 1
ATOM 3514 O O . ARG A 1 474 ? -14.68 -20.172 7.293 1 94 474 ARG A O 1
ATOM 3521 N N . VAL A 1 475 ? -15.312 -20.141 9.453 1 96.19 475 VAL A N 1
ATOM 3522 C CA . VAL A 1 475 ? -15.078 -18.703 9.602 1 96.19 475 VAL A CA 1
ATOM 3523 C C . VAL A 1 475 ? -13.578 -18.453 9.742 1 96.19 475 VAL A C 1
ATOM 3525 O O . VAL A 1 475 ? -12.945 -18.906 10.695 1 96.19 475 VAL A O 1
ATOM 3528 N N . VAL A 1 476 ? -13.008 -17.719 8.836 1 96.62 476 VAL A N 1
ATOM 3529 C CA . VAL A 1 476 ? -11.562 -17.531 8.828 1 96.62 476 VAL A CA 1
ATOM 3530 C C . VAL A 1 476 ? -11.227 -16.078 9.156 1 96.62 476 VAL A C 1
ATOM 3532 O O . VAL A 1 476 ? -10.078 -15.75 9.477 1 96.62 476 VAL A O 1
ATOM 3535 N N . ALA A 1 477 ? -12.172 -15.164 9.047 1 98.25 477 ALA A N 1
ATOM 3536 C CA . ALA A 1 477 ? -12.023 -13.742 9.359 1 98.25 477 ALA A CA 1
ATOM 3537 C C . ALA A 1 477 ? -13.375 -13.094 9.609 1 98.25 477 ALA A C 1
ATOM 3539 O O . ALA A 1 477 ? -14.422 -13.734 9.461 1 98.25 477 ALA A O 1
ATOM 3540 N N . ALA A 1 478 ? -13.344 -11.883 10.062 1 98.56 478 ALA A N 1
ATOM 3541 C CA . ALA A 1 478 ? -14.555 -11.078 10.227 1 98.56 478 ALA A CA 1
ATOM 3542 C C . ALA A 1 478 ? -14.383 -9.703 9.602 1 98.56 478 ALA A C 1
ATOM 3544 O O . ALA A 1 478 ? -13.281 -9.141 9.602 1 98.56 478 ALA A O 1
ATOM 3545 N N . LEU A 1 479 ? -15.453 -9.242 9.031 1 98.31 479 LEU A N 1
ATOM 3546 C CA . LEU A 1 479 ? -15.531 -7.914 8.43 1 98.31 479 LEU A CA 1
ATOM 3547 C C . LEU A 1 479 ? -16.453 -7.004 9.234 1 98.31 479 LEU A C 1
ATOM 3549 O O . LEU A 1 479 ? -17.516 -7.434 9.695 1 98.31 479 LEU A O 1
ATOM 3553 N N . ASN A 1 480 ? -16.016 -5.715 9.375 1 97.88 480 ASN A N 1
ATOM 3554 C CA . ASN A 1 480 ? -16.922 -4.844 10.125 1 97.88 480 ASN A CA 1
ATOM 3555 C C . ASN A 1 480 ? -16.938 -3.432 9.547 1 97.88 480 ASN A C 1
ATOM 3557 O O . ASN A 1 480 ? -16.141 -3.102 8.672 1 97.88 480 ASN A O 1
ATOM 3561 N N . VAL A 1 481 ? -17.906 -2.701 9.906 1 97.38 481 VAL A N 1
ATOM 3562 C CA . VAL A 1 481 ? -18 -1.251 9.773 1 97.38 481 VAL A CA 1
ATOM 3563 C C . VAL A 1 481 ? -18.062 -0.61 11.156 1 97.38 481 VAL A C 1
ATOM 3565 O O . VAL A 1 481 ? -18.812 -1.057 12.031 1 97.38 481 VAL A O 1
ATOM 3568 N N . ALA A 1 482 ? -17.234 0.306 11.375 1 95.38 482 ALA A N 1
ATOM 3569 C CA . ALA A 1 482 ? -17.188 1.056 12.633 1 95.38 482 ALA A CA 1
ATOM 3570 C C . ALA A 1 482 ? -17.531 2.527 12.398 1 95.38 482 ALA A C 1
ATOM 3572 O O . ALA A 1 482 ? -17.109 3.119 11.406 1 95.38 482 ALA A O 1
ATOM 3573 N N . LEU A 1 483 ? -18.297 3.082 13.281 1 91.5 483 LEU A N 1
ATOM 3574 C CA . LEU A 1 483 ? -18.75 4.461 13.141 1 91.5 483 LEU A CA 1
ATOM 3575 C C . LEU A 1 483 ? -18.969 5.098 14.508 1 91.5 483 LEU A C 1
ATOM 3577 O O . LEU A 1 483 ? -18.984 4.402 15.531 1 91.5 483 LEU A O 1
ATOM 3581 N N . HIS A 1 484 ? -19.062 6.375 14.484 1 89.38 484 HIS A N 1
ATOM 3582 C CA . HIS A 1 484 ? -19.453 7.066 15.703 1 89.38 484 HIS A CA 1
ATOM 3583 C C . HIS A 1 484 ? -20.938 6.867 16 1 89.38 484 HIS A C 1
ATOM 3585 O O . HIS A 1 484 ? -21.781 6.996 15.109 1 89.38 484 HIS A O 1
ATOM 3591 N N . ALA A 1 485 ? -21.234 6.68 17.234 1 90.75 485 ALA A N 1
ATOM 3592 C CA . ALA A 1 485 ? -22.562 6.285 17.672 1 90.75 485 ALA A CA 1
ATOM 3593 C C . ALA A 1 485 ? -23.578 7.398 17.422 1 90.75 485 ALA A C 1
ATOM 3595 O O . ALA A 1 485 ? -24.781 7.141 17.297 1 90.75 485 ALA A O 1
ATOM 3596 N N . ALA A 1 486 ? -23.125 8.594 17.312 1 87.44 486 ALA A N 1
ATOM 3597 C CA . ALA A 1 486 ? -24.016 9.734 17.141 1 87.44 486 ALA A CA 1
ATOM 3598 C C . ALA A 1 486 ? -24.562 9.797 15.711 1 87.44 486 ALA A C 1
ATOM 3600 O O . ALA A 1 486 ? -25.547 10.492 15.438 1 87.44 486 ALA A O 1
ATOM 3601 N N . ARG A 1 487 ? -24.031 9.109 14.766 1 86.94 487 ARG A N 1
ATOM 3602 C CA . ARG A 1 487 ? -24.375 9.25 13.352 1 86.94 487 ARG A CA 1
ATOM 3603 C C . ARG A 1 487 ? -25.516 8.305 12.969 1 86.94 487 ARG A C 1
ATOM 3605 O O . ARG A 1 487 ? -26.344 8.633 12.125 1 86.94 487 ARG A O 1
ATOM 3612 N N . ARG A 1 488 ? -25.438 7.113 13.562 1 89.19 488 ARG A N 1
ATOM 3613 C CA . ARG A 1 488 ? -26.453 6.113 13.266 1 89.19 488 ARG A CA 1
ATOM 3614 C C . ARG A 1 488 ? -26.844 5.336 14.516 1 89.19 488 ARG A C 1
ATOM 3616 O O . ARG A 1 488 ? -25.984 5.004 15.336 1 89.19 488 ARG A O 1
ATOM 3623 N N . THR A 1 489 ? -28.125 5.031 14.617 1 92.25 489 THR A N 1
ATOM 3624 C CA . THR A 1 489 ? -28.594 4.172 15.695 1 92.25 489 THR A CA 1
ATOM 3625 C C . THR A 1 489 ? -28.266 2.709 15.406 1 92.25 489 THR A C 1
ATOM 3627 O O . THR A 1 489 ? -27.906 2.361 14.281 1 92.25 489 THR A O 1
ATOM 3630 N N . ALA A 1 490 ? -28.344 1.892 16.422 1 94.5 490 ALA A N 1
ATOM 3631 C CA . ALA A 1 490 ? -28.109 0.459 16.25 1 94.5 490 ALA A CA 1
ATOM 3632 C C . ALA A 1 490 ? -29.078 -0.133 15.227 1 94.5 490 ALA A C 1
ATOM 3634 O O . ALA A 1 490 ? -28.672 -0.942 14.383 1 94.5 490 ALA A O 1
ATOM 3635 N N . ASP A 1 491 ? -30.297 0.303 15.281 1 95.69 491 ASP A N 1
ATOM 3636 C CA . ASP A 1 491 ? -31.297 -0.183 14.344 1 95.69 491 ASP A CA 1
ATOM 3637 C C . ASP A 1 491 ? -30.969 0.234 12.914 1 95.69 491 ASP A C 1
ATOM 3639 O O . ASP A 1 491 ? -31.156 -0.542 11.977 1 95.69 491 ASP A O 1
ATOM 3643 N N . ASP A 1 492 ? -30.5 1.379 12.812 1 95.19 492 ASP A N 1
ATOM 3644 C CA . ASP A 1 492 ? -30.109 1.871 11.492 1 95.19 492 ASP A CA 1
ATOM 3645 C C . ASP A 1 492 ? -28.938 1.07 10.93 1 95.19 492 ASP A C 1
ATOM 3647 O O . ASP A 1 492 ? -28.875 0.822 9.727 1 95.19 492 ASP A O 1
ATOM 3651 N N . CYS A 1 493 ? -28.031 0.729 11.773 1 96.12 493 CYS A N 1
ATOM 3652 C CA . CYS A 1 493 ? -26.891 -0.083 11.352 1 96.12 493 CYS A CA 1
ATOM 3653 C C . CYS A 1 493 ? -27.359 -1.419 10.789 1 96.12 493 CYS A C 1
ATOM 3655 O O . CYS A 1 493 ? -26.906 -1.844 9.727 1 96.12 493 CYS A O 1
ATOM 3657 N N . VAL A 1 494 ? -28.297 -2.02 11.477 1 97.12 494 VAL A N 1
ATOM 3658 C CA . VAL A 1 494 ? -28.797 -3.32 11.047 1 97.12 494 VAL A CA 1
ATOM 3659 C C . VAL A 1 494 ? -29.578 -3.168 9.742 1 97.12 494 VAL A C 1
ATOM 3661 O O . VAL A 1 494 ? -29.453 -3.99 8.836 1 97.12 494 VAL A O 1
ATOM 3664 N N . ALA A 1 495 ? -30.25 -2.125 9.594 1 96.94 495 ALA A N 1
ATOM 3665 C CA . ALA A 1 495 ? -31.141 -1.939 8.445 1 96.94 495 ALA A CA 1
ATOM 3666 C C . ALA A 1 495 ? -30.359 -1.487 7.219 1 96.94 495 ALA A C 1
ATOM 3668 O O . ALA A 1 495 ? -30.656 -1.901 6.098 1 96.94 495 ALA A O 1
ATOM 3669 N N . GLN A 1 496 ? -29.359 -0.658 7.457 1 96.94 496 GLN A N 1
ATOM 3670 C CA . GLN A 1 496 ? -28.766 0.025 6.316 1 96.94 496 GLN A CA 1
ATOM 3671 C C . GLN A 1 496 ? -27.344 -0.457 6.078 1 96.94 496 GLN A C 1
ATOM 3673 O O . GLN A 1 496 ? -26.859 -0.462 4.941 1 96.94 496 GLN A O 1
ATOM 3678 N N . ILE A 1 497 ? -26.594 -0.805 7.086 1 97.69 497 ILE A N 1
ATOM 3679 C CA . ILE A 1 497 ? -25.188 -1.14 6.961 1 97.69 497 ILE A CA 1
ATOM 3680 C C . ILE A 1 497 ? -25.031 -2.648 6.777 1 97.69 497 ILE A C 1
ATOM 3682 O O . ILE A 1 497 ? -24.219 -3.098 5.965 1 97.69 497 ILE A O 1
ATOM 3686 N N . LEU A 1 498 ? -25.781 -3.441 7.5 1 98.19 498 LEU A N 1
ATOM 3687 C CA . LEU A 1 498 ? -25.641 -4.891 7.52 1 98.19 498 LEU A CA 1
ATOM 3688 C C . LEU A 1 498 ? -25.797 -5.473 6.117 1 98.19 498 LEU A C 1
ATOM 3690 O O . LEU A 1 498 ? -25 -6.305 5.695 1 98.19 498 LEU A O 1
ATOM 3694 N N . PRO A 1 499 ? -26.844 -5.047 5.34 1 98.19 499 PRO A N 1
ATOM 3695 C CA . PRO A 1 499 ? -26.953 -5.613 3.994 1 98.19 499 PRO A CA 1
ATOM 3696 C C . PRO A 1 499 ? -25.734 -5.34 3.135 1 98.19 499 PRO A C 1
ATOM 3698 O O . PRO A 1 499 ? -25.281 -6.219 2.389 1 98.19 499 PRO A O 1
ATOM 3701 N N . GLU A 1 500 ? -25.156 -4.129 3.25 1 98.19 500 GLU A N 1
ATOM 3702 C CA . GLU A 1 500 ? -23.953 -3.777 2.504 1 98.19 500 GLU A CA 1
ATOM 3703 C C . GLU A 1 500 ? -22.75 -4.594 2.977 1 98.19 500 GLU A C 1
ATOM 3705 O O . GLU A 1 500 ? -21.922 -5.012 2.166 1 98.19 500 GLU A O 1
ATOM 3710 N N . LEU A 1 501 ? -22.703 -4.785 4.273 1 98.12 501 LEU A N 1
ATOM 3711 C CA . LEU A 1 501 ? -21.641 -5.57 4.883 1 98.12 501 LEU A CA 1
ATOM 3712 C C . LEU A 1 501 ? -21.703 -7.027 4.43 1 98.12 501 LEU A C 1
ATOM 3714 O O . LEU A 1 501 ? -20.672 -7.621 4.082 1 98.12 501 LEU A O 1
ATOM 3718 N N . ARG A 1 502 ? -22.875 -7.586 4.406 1 98.19 502 ARG A N 1
ATOM 3719 C CA . ARG A 1 502 ? -23.078 -8.961 3.965 1 98.19 502 ARG A CA 1
ATOM 3720 C C . ARG A 1 502 ? -22.703 -9.125 2.494 1 98.19 502 ARG A C 1
ATOM 3722 O O . ARG A 1 502 ? -22.062 -10.109 2.113 1 98.19 502 ARG A O 1
ATOM 3729 N N . HIS A 1 503 ? -23.156 -8.188 1.743 1 98.12 503 HIS A N 1
ATOM 3730 C CA . HIS A 1 503 ? -22.812 -8.219 0.324 1 98.12 503 HIS A CA 1
ATOM 3731 C C . HIS A 1 503 ? -21.312 -8.203 0.114 1 98.12 503 HIS A C 1
ATOM 3733 O O . HIS A 1 503 ? -20.781 -8.977 -0.694 1 98.12 503 HIS A O 1
ATOM 3739 N N . THR A 1 504 ? -20.625 -7.363 0.822 1 98.44 504 THR A N 1
ATOM 3740 C CA . THR A 1 504 ? -19.172 -7.266 0.727 1 98.44 504 THR A CA 1
ATOM 3741 C C . THR A 1 504 ? -18.516 -8.57 1.161 1 98.44 504 THR A C 1
ATOM 3743 O O . THR A 1 504 ? -17.578 -9.047 0.511 1 98.44 504 THR A O 1
ATOM 3746 N N . ALA A 1 505 ? -19 -9.164 2.244 1 98.5 505 ALA A N 1
ATOM 3747 C CA . ALA A 1 505 ? -18.484 -10.453 2.701 1 98.5 505 ALA A CA 1
ATOM 3748 C C . ALA A 1 505 ? -18.656 -11.523 1.634 1 98.5 505 ALA A C 1
ATOM 3750 O O . ALA A 1 505 ? -17.766 -12.344 1.417 1 98.5 505 ALA A O 1
ATOM 3751 N N . ASP A 1 506 ? -19.781 -11.477 0.982 1 98.06 506 ASP A N 1
ATOM 3752 C CA . ASP A 1 506 ? -20.047 -12.438 -0.082 1 98.06 506 ASP A CA 1
ATOM 3753 C C . ASP A 1 506 ? -19.031 -12.297 -1.217 1 98.06 506 ASP A C 1
ATOM 3755 O O . ASP A 1 506 ? -18.562 -13.297 -1.768 1 98.06 506 ASP A O 1
ATOM 3759 N N . LEU A 1 507 ? -18.766 -11.086 -1.589 1 97.88 507 LEU A N 1
ATOM 3760 C CA . LEU A 1 507 ? -17.781 -10.836 -2.633 1 97.88 507 LEU A CA 1
ATOM 3761 C C . LEU A 1 507 ? -16.406 -11.367 -2.23 1 97.88 507 LEU A C 1
ATOM 3763 O O . LEU A 1 507 ? -15.734 -12.031 -3.025 1 97.88 507 LEU A O 1
ATOM 3767 N N . VAL A 1 508 ? -15.969 -11.109 -0.994 1 98.38 508 VAL A N 1
ATOM 3768 C CA . VAL A 1 508 ? -14.68 -11.57 -0.487 1 98.38 508 VAL A CA 1
ATOM 3769 C C . VAL A 1 508 ? -14.641 -13.094 -0.472 1 98.38 508 VAL A C 1
ATOM 3771 O O . VAL A 1 508 ? -13.664 -13.703 -0.91 1 98.38 508 VAL A O 1
ATOM 3774 N N . GLU A 1 509 ? -15.734 -13.711 -0.006 1 98.25 509 GLU A N 1
ATOM 3775 C CA . GLU A 1 509 ? -15.805 -15.164 0.076 1 98.25 509 GLU A CA 1
ATOM 3776 C C . GLU A 1 509 ? -15.727 -15.797 -1.31 1 98.25 509 GLU A C 1
ATOM 3778 O O . GLU A 1 509 ? -15.094 -16.844 -1.484 1 98.25 509 GLU A O 1
ATOM 3783 N N . THR A 1 510 ? -16.391 -15.219 -2.266 1 97.12 510 THR A N 1
ATOM 3784 C CA . THR A 1 510 ? -16.359 -15.734 -3.631 1 97.12 510 THR A CA 1
ATOM 3785 C C . THR A 1 510 ? -14.938 -15.75 -4.176 1 97.12 510 THR A C 1
ATOM 3787 O O . THR A 1 510 ? -14.492 -16.75 -4.738 1 97.12 510 THR A O 1
ATOM 3790 N N . GLU A 1 511 ? -14.227 -14.664 -4.016 1 97.56 511 GLU A N 1
ATOM 3791 C CA . GLU A 1 511 ? -12.852 -14.586 -4.48 1 97.56 511 GLU A CA 1
ATOM 3792 C C . GLU A 1 511 ? -11.945 -15.516 -3.676 1 97.56 511 GLU A C 1
ATOM 3794 O O . GLU A 1 511 ? -11.023 -16.125 -4.227 1 97.56 511 GLU A O 1
ATOM 3799 N N . LEU A 1 512 ? -12.203 -15.586 -2.381 1 97.62 512 LEU A N 1
ATOM 3800 C CA . LEU A 1 512 ? -11.438 -16.484 -1.517 1 97.62 512 LEU A CA 1
ATOM 3801 C C . LEU A 1 512 ? -11.602 -17.922 -1.959 1 97.62 512 LEU A C 1
ATOM 3803 O O . LEU A 1 512 ? -10.633 -18.703 -1.945 1 97.62 512 LEU A O 1
ATOM 3807 N N . ARG A 1 513 ? -12.812 -18.328 -2.363 1 96.31 513 ARG A N 1
ATOM 3808 C CA . ARG A 1 513 ? -13.078 -19.688 -2.832 1 96.31 513 ARG A CA 1
ATOM 3809 C C . ARG A 1 513 ? -12.297 -19.984 -4.105 1 96.31 513 ARG A C 1
ATOM 3811 O O . ARG A 1 513 ? -11.742 -21.078 -4.258 1 96.31 513 ARG A O 1
ATOM 3818 N N . VAL A 1 514 ? -12.227 -19.047 -4.953 1 96.5 514 VAL A N 1
ATOM 3819 C CA . VAL A 1 514 ? -11.492 -19.219 -6.203 1 96.5 514 VAL A CA 1
ATOM 3820 C C . VAL A 1 514 ? -9.992 -19.312 -5.914 1 96.5 514 VAL A C 1
ATOM 3822 O O . VAL A 1 514 ? -9.32 -20.234 -6.367 1 96.5 514 VAL A O 1
ATOM 3825 N N . ALA A 1 515 ? -9.477 -18.344 -5.129 1 96.94 515 ALA A N 1
ATOM 3826 C CA . ALA A 1 515 ? -8.047 -18.266 -4.832 1 96.94 515 ALA A CA 1
ATOM 3827 C C . ALA A 1 515 ? -7.598 -19.469 -4.008 1 96.94 515 ALA A C 1
ATOM 3829 O O . ALA A 1 515 ? -6.461 -19.922 -4.137 1 96.94 515 ALA A O 1
ATOM 3830 N N . GLY A 1 516 ? -8.484 -20 -3.217 1 95.88 516 GLY A N 1
ATOM 3831 C CA . GLY A 1 516 ? -8.125 -21.031 -2.26 1 95.88 516 GLY A CA 1
ATOM 3832 C C . GLY A 1 516 ? -8.375 -22.438 -2.779 1 95.88 516 GLY A C 1
ATOM 3833 O O . GLY A 1 516 ? -8.211 -23.422 -2.045 1 95.88 516 GLY A O 1
ATOM 3834 N N . ARG A 1 517 ? -8.773 -22.609 -4.027 1 95 517 ARG A N 1
ATOM 3835 C CA . ARG A 1 517 ? -9.125 -23.938 -4.527 1 95 517 ARG A CA 1
ATOM 3836 C C . ARG A 1 517 ? -7.898 -24.844 -4.566 1 95 517 ARG A C 1
ATOM 3838 O O . ARG A 1 517 ? -7.969 -26 -4.152 1 95 517 ARG A O 1
ATOM 3845 N N . PHE A 1 518 ? -6.723 -24.328 -5.039 1 96.25 518 PHE A N 1
ATOM 3846 C CA . PHE A 1 518 ? -5.523 -25.141 -5.156 1 96.25 518 PHE A CA 1
ATOM 3847 C C . PHE A 1 518 ? -4.328 -24.453 -4.504 1 96.25 518 PHE A C 1
ATOM 3849 O O . PHE A 1 518 ? -3.186 -24.875 -4.699 1 96.25 518 PHE A O 1
ATOM 3856 N N . CYS A 1 519 ? -4.57 -23.344 -3.828 1 93.94 519 CYS A N 1
ATOM 3857 C CA . CYS A 1 519 ? -3.529 -22.594 -3.125 1 93.94 519 CYS A CA 1
ATOM 3858 C C . CYS A 1 519 ? -3.922 -22.344 -1.672 1 93.94 519 CYS A C 1
ATOM 3860 O O . CYS A 1 519 ? -5.109 -22.297 -1.345 1 93.94 519 CYS A O 1
ATOM 3862 N N . ARG A 1 520 ? -2.941 -22.25 -0.859 1 90.44 520 ARG A N 1
ATOM 3863 C CA . ARG A 1 520 ? -3.184 -21.797 0.504 1 90.44 520 ARG A CA 1
ATOM 3864 C C . ARG A 1 520 ? -3.225 -20.266 0.571 1 90.44 520 ARG A C 1
ATOM 3866 O O . ARG A 1 520 ? -2.26 -19.594 0.197 1 90.44 520 ARG A O 1
ATOM 3873 N N . VAL A 1 521 ? -4.312 -19.703 1.041 1 93.5 521 VAL A N 1
ATOM 3874 C CA . VAL A 1 521 ? -4.441 -18.25 1.158 1 93.5 521 VAL A CA 1
ATOM 3875 C C . VAL A 1 521 ? -4.09 -17.812 2.578 1 93.5 521 VAL A C 1
ATOM 3877 O O . VAL A 1 521 ? -4.766 -18.188 3.537 1 93.5 521 VAL A O 1
ATOM 3880 N N . ALA A 1 522 ? -3.061 -16.984 2.686 1 89.81 522 ALA A N 1
ATOM 3881 C CA . ALA A 1 522 ? -2.652 -16.484 3.994 1 89.81 522 ALA A CA 1
ATOM 3882 C C . ALA A 1 522 ? -3.689 -15.516 4.555 1 89.81 522 ALA A C 1
ATOM 3884 O O . ALA A 1 522 ? -4.246 -14.695 3.816 1 89.81 522 ALA A O 1
ATOM 3885 N N . VAL A 1 523 ? -3.941 -15.602 5.852 1 89.38 523 VAL A N 1
ATOM 3886 C CA . VAL A 1 523 ? -4.98 -14.773 6.441 1 89.38 523 VAL A CA 1
ATOM 3887 C C . VAL A 1 523 ? -4.367 -13.484 6.98 1 89.38 523 VAL A C 1
ATOM 3889 O O . VAL A 1 523 ? -5.086 -12.562 7.387 1 89.38 523 VAL A O 1
ATOM 3892 N N . VAL A 1 524 ? -3.088 -13.469 7.148 1 83.19 524 VAL A N 1
ATOM 3893 C CA . VAL A 1 524 ? -2.393 -12.266 7.594 1 83.19 524 VAL A CA 1
ATOM 3894 C C . VAL A 1 524 ? -1.341 -11.867 6.562 1 83.19 524 VAL A C 1
ATOM 3896 O O . VAL A 1 524 ? -0.786 -12.719 5.871 1 83.19 524 VAL A O 1
ATOM 3899 N N . MET B 1 1 ? -2.963 58.75 -4.41 1 30.28 1 MET B N 1
ATOM 3900 C CA . MET B 1 1 ? -2.25 57.969 -5.426 1 30.28 1 MET B CA 1
ATOM 3901 C C . MET B 1 1 ? -2.26 56.469 -5.098 1 30.28 1 MET B C 1
ATOM 3903 O O . MET B 1 1 ? -1.414 56 -4.34 1 30.28 1 MET B O 1
ATOM 3907 N N . PRO B 1 2 ? -3.381 55.688 -5.172 1 29.19 2 PRO B N 1
ATOM 3908 C CA . PRO B 1 2 ? -4.059 54.688 -4.324 1 29.19 2 PRO B CA 1
ATOM 3909 C C . PRO B 1 2 ? -3.57 53.281 -4.57 1 29.19 2 PRO B C 1
ATOM 3911 O O . PRO B 1 2 ? -2.889 53 -5.566 1 29.19 2 PRO B O 1
ATOM 3914 N N . ALA B 1 3 ? -4.297 52.344 -3.902 1 46.06 3 ALA B N 1
ATOM 3915 C CA . ALA B 1 3 ? -4.273 50.906 -3.689 1 46.06 3 ALA B CA 1
ATOM 3916 C C . ALA B 1 3 ? -4.301 50.156 -5.02 1 46.06 3 ALA B C 1
ATOM 3918 O O . ALA B 1 3 ? -4.141 48.938 -5.051 1 46.06 3 ALA B O 1
ATOM 3919 N N . HIS B 1 4 ? -4.844 50.781 -6.012 1 41.19 4 HIS B N 1
ATOM 3920 C CA . HIS B 1 4 ? -5.07 50.156 -7.309 1 41.19 4 HIS B CA 1
ATOM 3921 C C . HIS B 1 4 ? -3.76 49.969 -8.062 1 41.19 4 HIS B C 1
ATOM 3923 O O . HIS B 1 4 ? -3.66 49.094 -8.922 1 41.19 4 HIS B O 1
ATOM 3929 N N . THR B 1 5 ? -2.801 50.844 -8.055 1 41.78 5 THR B N 1
ATOM 3930 C CA . THR B 1 5 ? -1.583 50.812 -8.859 1 41.78 5 THR B CA 1
ATOM 3931 C C . THR B 1 5 ? -0.658 49.688 -8.391 1 41.78 5 THR B C 1
ATOM 3933 O O . THR B 1 5 ? 0.102 49.125 -9.18 1 41.78 5 THR B O 1
ATOM 3936 N N . THR B 1 6 ? -0.672 49.406 -7.121 1 42.62 6 THR B N 1
ATOM 3937 C CA . THR B 1 6 ? 0.225 48.406 -6.574 1 42.62 6 THR B CA 1
ATOM 3938 C C . THR B 1 6 ? -0.258 47 -6.934 1 42.62 6 THR B C 1
ATOM 3940 O O . THR B 1 6 ? 0.552 46.094 -7.164 1 42.62 6 THR B O 1
ATOM 3943 N N . HIS B 1 7 ? -1.551 46.875 -7.012 1 45.75 7 HIS B N 1
ATOM 3944 C CA . HIS B 1 7 ? -2.113 45.562 -7.367 1 45.75 7 HIS B CA 1
ATOM 3945 C C . HIS B 1 7 ? -1.877 45.25 -8.836 1 45.75 7 HIS B C 1
ATOM 3947 O O . HIS B 1 7 ? -1.62 44.094 -9.195 1 45.75 7 HIS B O 1
ATOM 3953 N N . ASP B 1 8 ? -2.094 46.219 -9.727 1 45.38 8 ASP B N 1
ATOM 3954 C CA . ASP B 1 8 ? -1.917 46.031 -11.164 1 45.38 8 ASP B CA 1
ATOM 3955 C C . ASP B 1 8 ? -0.454 45.75 -11.5 1 45.38 8 ASP B C 1
ATOM 3957 O O . ASP B 1 8 ? -0.158 44.938 -12.398 1 45.38 8 ASP B O 1
ATOM 3961 N N . ALA B 1 9 ? 0.388 46.406 -11.016 1 45.75 9 ALA B N 1
ATOM 3962 C CA . ALA B 1 9 ? 1.818 46.25 -11.25 1 45.75 9 ALA B CA 1
ATOM 3963 C C . ALA B 1 9 ? 2.289 44.875 -10.766 1 45.75 9 ALA B C 1
ATOM 3965 O O . ALA B 1 9 ? 3.23 44.281 -11.32 1 45.75 9 ALA B O 1
ATOM 3966 N N . ALA B 1 10 ? 1.74 44.406 -9.656 1 50.78 10 ALA B N 1
ATOM 3967 C CA . ALA B 1 10 ? 2.086 43.094 -9.125 1 50.78 10 ALA B CA 1
ATOM 3968 C C . ALA B 1 10 ? 1.703 42 -10.102 1 50.78 10 ALA B C 1
ATOM 3970 O O . ALA B 1 10 ? 2.373 40.969 -10.18 1 50.78 10 ALA B O 1
ATOM 3971 N N . ARG B 1 11 ? 0.748 42.25 -10.891 1 56.53 11 ARG B N 1
ATOM 3972 C CA . ARG B 1 11 ? 0.294 41.25 -11.852 1 56.53 11 ARG B CA 1
ATOM 3973 C C . ARG B 1 11 ? 1.31 41.062 -12.969 1 56.53 11 ARG B C 1
ATOM 3975 O O . ARG B 1 11 ? 1.529 39.938 -13.438 1 56.53 11 ARG B O 1
ATOM 3982 N N . ASP B 1 12 ? 1.832 42.156 -13.406 1 63.53 12 ASP B N 1
ATOM 3983 C CA . ASP B 1 12 ? 2.762 42.125 -14.531 1 63.53 12 ASP B CA 1
ATOM 3984 C C . ASP B 1 12 ? 4.109 41.531 -14.125 1 63.53 12 ASP B C 1
ATOM 3986 O O . ASP B 1 12 ? 4.855 41.031 -14.969 1 63.53 12 ASP B O 1
ATOM 3990 N N . GLU B 1 13 ? 4.418 41.438 -12.766 1 75.38 13 GLU B N 1
ATOM 3991 C CA . GLU B 1 13 ? 5.734 41 -12.328 1 75.38 13 GLU B CA 1
ATOM 3992 C C . GLU B 1 13 ? 5.664 39.594 -11.734 1 75.38 13 GLU B C 1
ATOM 3994 O O . GLU B 1 13 ? 6.672 39.062 -11.25 1 75.38 13 GLU B O 1
ATOM 3999 N N . ALA B 1 14 ? 4.57 38.969 -11.875 1 83.75 14 ALA B N 1
ATOM 4000 C CA . ALA B 1 14 ? 4.434 37.656 -11.258 1 83.75 14 ALA B CA 1
ATOM 4001 C C . ALA B 1 14 ? 5.168 36.594 -12.062 1 83.75 14 ALA B C 1
ATOM 4003 O O . ALA B 1 14 ? 5.168 36.625 -13.297 1 83.75 14 ALA B O 1
ATOM 4004 N N . VAL B 1 15 ? 5.828 35.719 -11.305 1 92.19 15 VAL B N 1
ATOM 4005 C CA . VAL B 1 15 ? 6.539 34.594 -11.891 1 92.19 15 VAL B CA 1
ATOM 4006 C C . VAL B 1 15 ? 5.559 33.469 -12.188 1 92.19 15 VAL B C 1
ATOM 4008 O O . VAL B 1 15 ? 5.18 32.719 -11.289 1 92.19 15 VAL B O 1
ATOM 4011 N N . ALA B 1 16 ? 5.207 33.312 -13.422 1 93.38 16 ALA B N 1
ATOM 4012 C CA . ALA B 1 16 ? 4.145 32.406 -13.844 1 93.38 16 ALA B CA 1
ATOM 4013 C C . ALA B 1 16 ? 4.453 30.953 -13.43 1 93.38 16 ALA B C 1
ATOM 4015 O O . ALA B 1 16 ? 3.604 30.266 -12.859 1 93.38 16 ALA B O 1
ATOM 4016 N N . PRO B 1 17 ? 5.684 30.5 -13.672 1 94.81 17 PRO B N 1
ATOM 4017 C CA . PRO B 1 17 ? 5.977 29.109 -13.281 1 94.81 17 PRO B CA 1
ATOM 4018 C C . PRO B 1 17 ? 5.824 28.875 -11.781 1 94.81 17 PRO B C 1
ATOM 4020 O O . PRO B 1 17 ? 5.449 27.781 -11.359 1 94.81 17 PRO B O 1
ATOM 4023 N N . LEU B 1 18 ? 6.105 29.891 -11 1 96.88 18 LEU B N 1
ATOM 4024 C CA . LEU B 1 18 ? 5.949 29.766 -9.555 1 96.88 18 LEU B CA 1
ATOM 4025 C C . LEU B 1 18 ? 4.477 29.625 -9.18 1 96.88 18 LEU B C 1
ATOM 4027 O O . LEU B 1 18 ? 4.117 28.75 -8.383 1 96.88 18 LEU B O 1
ATOM 4031 N N . LEU B 1 19 ? 3.67 30.438 -9.781 1 97.25 19 LEU B N 1
ATOM 4032 C CA . LEU B 1 19 ? 2.238 30.344 -9.516 1 97.25 19 LEU B CA 1
ATOM 4033 C C . LEU B 1 19 ? 1.701 28.984 -9.93 1 97.25 19 LEU B C 1
ATOM 4035 O O . LEU B 1 19 ? 0.884 28.391 -9.219 1 97.25 19 LEU B O 1
ATOM 4039 N N . ARG B 1 20 ? 2.127 28.516 -11.039 1 97.38 20 ARG B N 1
ATOM 4040 C CA . ARG B 1 20 ? 1.692 27.219 -11.523 1 97.38 20 ARG B CA 1
ATOM 4041 C C . ARG B 1 20 ? 2.158 26.094 -10.586 1 97.38 20 ARG B C 1
ATOM 4043 O O . ARG B 1 20 ? 1.418 25.156 -10.328 1 97.38 20 ARG B O 1
ATOM 4050 N N . GLY B 1 21 ? 3.412 26.188 -10.133 1 97.75 21 GLY B N 1
ATOM 4051 C CA . GLY B 1 21 ? 3.918 25.219 -9.172 1 97.75 21 GLY B CA 1
ATOM 4052 C C . GLY B 1 21 ? 3.121 25.188 -7.887 1 97.75 21 GLY B C 1
ATOM 4053 O O . GLY B 1 21 ? 2.844 24.109 -7.352 1 97.75 21 GLY B O 1
ATOM 4054 N N . ILE B 1 22 ? 2.732 26.359 -7.402 1 97.44 22 ILE B N 1
ATOM 4055 C CA . ILE B 1 22 ? 1.917 26.469 -6.195 1 97.44 22 ILE B CA 1
ATOM 4056 C C . ILE B 1 22 ? 0.565 25.797 -6.426 1 97.44 22 ILE B C 1
ATOM 4058 O O . ILE B 1 22 ? 0.061 25.094 -5.547 1 97.44 22 ILE B O 1
ATOM 4062 N N . ALA B 1 23 ? 0.047 25.969 -7.59 1 96.75 23 ALA B N 1
ATOM 4063 C CA . ALA B 1 23 ? -1.229 25.344 -7.934 1 96.75 23 ALA B CA 1
ATOM 4064 C C . ALA B 1 23 ? -1.114 23.828 -7.938 1 96.75 23 ALA B C 1
ATOM 4066 O O . ALA B 1 23 ? -1.999 23.125 -7.438 1 96.75 23 ALA B O 1
ATOM 4067 N N . VAL B 1 24 ? -0.041 23.312 -8.5 1 97.62 24 VAL B N 1
ATOM 4068 C CA . VAL B 1 24 ? 0.196 21.875 -8.555 1 97.62 24 VAL B CA 1
ATOM 4069 C C . VAL B 1 24 ? 0.295 21.312 -7.137 1 97.62 24 VAL B C 1
ATOM 4071 O O . VAL B 1 24 ? -0.349 20.312 -6.812 1 97.62 24 VAL B O 1
ATOM 4074 N N . LEU B 1 25 ? 1.041 21.984 -6.277 1 97.81 25 LEU B N 1
ATOM 4075 C CA . LEU B 1 25 ? 1.196 21.547 -4.895 1 97.81 25 LEU B CA 1
ATOM 4076 C C . LEU B 1 25 ? -0.133 21.609 -4.148 1 97.81 25 LEU B C 1
ATOM 4078 O O . LEU B 1 25 ? -0.435 20.734 -3.332 1 97.81 25 LEU B O 1
ATOM 4082 N N . GLY B 1 26 ? -0.874 22.656 -4.469 1 96.12 26 GLY B N 1
ATOM 4083 C CA . GLY B 1 26 ? -2.191 22.766 -3.863 1 96.12 26 GLY B CA 1
ATOM 4084 C C . GLY B 1 26 ? -3.104 21.609 -4.195 1 96.12 26 GLY B C 1
ATOM 4085 O O . GLY B 1 26 ? -3.762 21.047 -3.312 1 96.12 26 GLY B O 1
ATOM 4086 N N . ARG B 1 27 ? -3.1 21.188 -5.484 1 95.69 27 ARG B N 1
ATOM 4087 C CA . ARG B 1 27 ? -3.939 20.078 -5.914 1 95.69 27 ARG B CA 1
ATOM 4088 C C . ARG B 1 27 ? -3.488 18.766 -5.273 1 95.69 27 ARG B C 1
ATOM 4090 O O . ARG B 1 27 ? -4.316 17.953 -4.855 1 95.69 27 ARG B O 1
ATOM 4097 N N . LEU B 1 28 ? -2.219 18.578 -5.18 1 96.5 28 LEU B N 1
ATOM 4098 C CA . LEU B 1 28 ? -1.69 17.375 -4.539 1 96.5 28 LEU B CA 1
ATOM 4099 C C . LEU B 1 28 ? -2.066 17.344 -3.061 1 96.5 28 LEU B C 1
ATOM 4101 O O . LEU B 1 28 ? -2.447 16.281 -2.535 1 96.5 28 LEU B O 1
ATOM 4105 N N . THR B 1 29 ? -1.993 18.469 -2.447 1 95.5 29 THR B N 1
ATOM 4106 C CA . THR B 1 29 ? -2.283 18.562 -1.021 1 95.5 29 THR B CA 1
ATOM 4107 C C . THR B 1 29 ? -3.734 18.188 -0.738 1 95.5 29 THR B C 1
ATOM 4109 O O . THR B 1 29 ? -4.031 17.562 0.283 1 95.5 29 THR B O 1
ATOM 4112 N N . GLY B 1 30 ? -4.574 18.578 -1.612 1 91.12 30 GLY B N 1
ATOM 4113 C CA . GLY B 1 30 ? -5.992 18.312 -1.423 1 91.12 30 GLY B CA 1
ATOM 4114 C C . GLY B 1 30 ? -6.395 16.906 -1.832 1 91.12 30 GLY B C 1
ATOM 4115 O O . GLY B 1 30 ? -7.52 16.469 -1.562 1 91.12 30 GLY B O 1
ATOM 4116 N N . ALA B 1 31 ? -5.484 16.219 -2.436 1 89.81 31 ALA B N 1
ATOM 4117 C CA . ALA B 1 31 ? -5.789 14.891 -2.945 1 89.81 31 ALA B CA 1
ATOM 4118 C C . ALA B 1 31 ? -5.633 13.836 -1.853 1 89.81 31 ALA B C 1
ATOM 4120 O O . ALA B 1 31 ? -4.891 14.039 -0.888 1 89.81 31 ALA B O 1
ATOM 4121 N N . ASP B 1 32 ? -6.344 12.742 -1.985 1 80.19 32 ASP B N 1
ATOM 4122 C CA . ASP B 1 32 ? -6.211 11.617 -1.065 1 80.19 32 ASP B CA 1
ATOM 4123 C C . ASP B 1 32 ? -4.785 11.07 -1.064 1 80.19 32 ASP B C 1
ATOM 4125 O O . ASP B 1 32 ? -4.234 10.758 -2.123 1 80.19 32 ASP B O 1
ATOM 4129 N N . GLY B 1 33 ? -4.266 11.125 0.122 1 81.12 33 GLY B N 1
ATOM 4130 C CA . GLY B 1 33 ? -2.926 10.586 0.283 1 81.12 33 GLY B CA 1
ATOM 4131 C C . GLY B 1 33 ? -1.851 11.461 -0.327 1 81.12 33 GLY B C 1
ATOM 4132 O O . GLY B 1 33 ? -0.689 11.062 -0.418 1 81.12 33 GLY B O 1
ATOM 4133 N N . GLY B 1 34 ? -2.211 12.594 -0.859 1 92.5 34 GLY B N 1
ATOM 4134 C CA . GLY B 1 34 ? -1.235 13.484 -1.462 1 92.5 34 GLY B CA 1
ATOM 4135 C C . GLY B 1 34 ? -0.7 12.984 -2.787 1 92.5 34 GLY B C 1
ATOM 4136 O O . GLY B 1 34 ? 0.473 13.188 -3.107 1 92.5 34 GLY B O 1
ATOM 4137 N N . THR B 1 35 ? -1.427 12.203 -3.48 1 92.5 35 THR B N 1
ATOM 4138 C CA . THR B 1 35 ? -0.998 11.578 -4.73 1 92.5 35 THR B CA 1
ATOM 4139 C C . THR B 1 35 ? -1.994 11.875 -5.848 1 92.5 35 THR B C 1
ATOM 4141 O O . THR B 1 35 ? -3.207 11.805 -5.641 1 92.5 35 THR B O 1
ATOM 4144 N N . LEU B 1 36 ? -1.532 12.289 -6.961 1 93.69 36 LEU B N 1
ATOM 4145 C CA . LEU B 1 36 ? -2.312 12.438 -8.188 1 93.69 36 LEU B CA 1
ATOM 4146 C C . LEU B 1 36 ? -1.522 11.945 -9.391 1 93.69 36 LEU B C 1
ATOM 4148 O O . LEU B 1 36 ? -0.292 12.023 -9.414 1 93.69 36 LEU B O 1
ATOM 4152 N N . SER B 1 37 ? -2.209 11.438 -10.328 1 89.62 37 SER B N 1
ATOM 4153 C CA . SER B 1 37 ? -1.554 11.141 -11.594 1 89.62 37 SER B CA 1
ATOM 4154 C C . SER B 1 37 ? -1.231 12.414 -12.367 1 89.62 37 SER B C 1
ATOM 4156 O O . SER B 1 37 ? -1.821 13.469 -12.109 1 89.62 37 SER B O 1
ATOM 4158 N N . LEU B 1 38 ? -0.31 12.305 -13.266 1 91.62 38 LEU B N 1
ATOM 4159 C CA . LEU B 1 38 ? 0.031 13.43 -14.133 1 91.62 38 LEU B CA 1
ATOM 4160 C C . LEU B 1 38 ? -1.187 13.891 -14.922 1 91.62 38 LEU B C 1
ATOM 4162 O O . LEU B 1 38 ? -1.409 15.094 -15.078 1 91.62 38 LEU B O 1
ATOM 4166 N N . SER B 1 39 ? -2.023 12.977 -15.297 1 88.38 39 SER B N 1
ATOM 4167 C CA . SER B 1 39 ? -3.236 13.312 -16.031 1 88.38 39 SER B CA 1
ATOM 4168 C C . SER B 1 39 ? -4.246 14.023 -15.141 1 88.38 39 SER B C 1
ATOM 4170 O O . SER B 1 39 ? -4.926 14.953 -15.578 1 88.38 39 SER B O 1
ATOM 4172 N N . ALA B 1 40 ? -4.363 13.578 -13.945 1 91.19 40 ALA B N 1
ATOM 4173 C CA . ALA B 1 40 ? -5.266 14.234 -13 1 91.19 40 ALA B CA 1
ATOM 4174 C C . ALA B 1 40 ? -4.809 15.656 -12.703 1 91.19 40 ALA B C 1
ATOM 4176 O O . ALA B 1 40 ? -5.629 16.562 -12.562 1 91.19 40 ALA B O 1
ATOM 4177 N N . LEU B 1 41 ? -3.508 15.82 -12.555 1 95.56 41 LEU B N 1
ATOM 4178 C CA . LEU B 1 41 ? -2.965 17.156 -12.344 1 95.56 41 LEU B CA 1
ATOM 4179 C C . LEU B 1 41 ? -3.281 18.062 -13.523 1 95.56 41 LEU B C 1
ATOM 4181 O O . LEU B 1 41 ? -3.627 19.234 -13.336 1 95.56 41 LEU B O 1
ATOM 4185 N N . GLU B 1 42 ? -3.15 17.5 -14.719 1 95.31 42 GLU B N 1
ATOM 4186 C CA . GLU B 1 42 ? -3.52 18.25 -15.922 1 95.31 42 GLU B CA 1
ATOM 4187 C C . GLU B 1 42 ? -4.977 18.703 -15.859 1 95.31 42 GLU B C 1
ATOM 4189 O O . GLU B 1 42 ? -5.277 19.875 -16.047 1 95.31 42 GLU B O 1
ATOM 4194 N N . ARG B 1 43 ? -5.82 17.859 -15.555 1 93.94 43 ARG B N 1
ATOM 4195 C CA . ARG B 1 43 ? -7.258 18.109 -15.547 1 93.94 43 ARG B CA 1
ATOM 4196 C C . ARG B 1 43 ? -7.633 19.094 -14.445 1 93.94 43 ARG B C 1
ATOM 4198 O O . ARG B 1 43 ? -8.422 20.016 -14.672 1 93.94 43 ARG B O 1
ATOM 4205 N N . THR B 1 44 ? -7.078 18.938 -13.32 1 93.44 44 THR B N 1
ATOM 4206 C CA . THR B 1 44 ? -7.52 19.719 -12.164 1 93.44 44 THR B CA 1
ATOM 4207 C C . THR B 1 44 ? -6.879 21.094 -12.172 1 93.44 44 THR B C 1
ATOM 4209 O O . THR B 1 44 ? -7.445 22.047 -11.633 1 93.44 44 THR B O 1
ATOM 4212 N N . THR B 1 45 ? -5.691 21.25 -12.742 1 95.38 45 THR B N 1
ATOM 4213 C CA . THR B 1 45 ? -5.035 22.562 -12.781 1 95.38 45 THR B CA 1
ATOM 4214 C C . THR B 1 45 ? -5.383 23.297 -14.07 1 95.38 45 THR B C 1
ATOM 4216 O O . THR B 1 45 ? -5.23 24.516 -14.141 1 95.38 45 THR B O 1
ATOM 4219 N N . GLY B 1 46 ? -5.707 22.562 -15.117 1 95.94 46 GLY B N 1
ATOM 4220 C CA . GLY B 1 46 ? -5.949 23.172 -16.422 1 95.94 46 GLY B CA 1
ATOM 4221 C C . GLY B 1 46 ? -4.676 23.469 -17.172 1 95.94 46 GLY B C 1
ATOM 4222 O O . GLY B 1 46 ? -4.715 24.109 -18.234 1 95.94 46 GLY B O 1
ATOM 4223 N N . LEU B 1 47 ? -3.561 23.031 -16.734 1 96.69 47 LEU B N 1
ATOM 4224 C CA . LEU B 1 47 ? -2.271 23.25 -17.375 1 96.69 47 LEU B CA 1
ATOM 4225 C C . LEU B 1 47 ? -2.021 22.219 -18.469 1 96.69 47 LEU B C 1
ATOM 4227 O O . LEU B 1 47 ? -2.553 21.109 -18.406 1 96.69 47 LEU B O 1
ATOM 4231 N N . ALA B 1 48 ? -1.194 22.609 -19.391 1 95.69 48 ALA B N 1
ATOM 4232 C CA . ALA B 1 48 ? -0.783 21.656 -20.406 1 95.69 48 ALA B CA 1
ATOM 4233 C C . ALA B 1 48 ? 0.058 20.531 -19.812 1 95.69 48 ALA B C 1
ATOM 4235 O O . ALA B 1 48 ? 0.77 20.75 -18.828 1 95.69 48 ALA B O 1
ATOM 4236 N N . ARG B 1 49 ? -0.015 19.328 -20.484 1 92.56 49 ARG B N 1
ATOM 4237 C CA . ARG B 1 49 ? 0.715 18.172 -19.984 1 92.56 49 ARG B CA 1
ATOM 4238 C C . ARG B 1 49 ? 2.213 18.438 -19.938 1 92.56 49 ARG B C 1
ATOM 4240 O O . ARG B 1 49 ? 2.887 18.062 -18.969 1 92.56 49 ARG B O 1
ATOM 4247 N N . SER B 1 50 ? 2.686 19.062 -20.906 1 94 50 SER B N 1
ATOM 4248 C CA . SER B 1 50 ? 4.109 19.375 -20.953 1 94 50 SER B CA 1
ATOM 4249 C C . SER B 1 50 ? 4.52 20.266 -19.781 1 94 50 SER B C 1
ATOM 4251 O O . SER B 1 50 ? 5.598 20.094 -19.219 1 94 50 SER B O 1
ATOM 4253 N N . THR B 1 51 ? 3.66 21.203 -19.422 1 96 51 THR B N 1
ATOM 4254 C CA . THR B 1 51 ? 3.904 22.094 -18.297 1 96 51 THR B CA 1
ATOM 4255 C C . THR B 1 51 ? 3.887 21.312 -16.984 1 96 51 THR B C 1
ATOM 4257 O O . THR B 1 51 ? 4.785 21.453 -16.156 1 96 51 THR B O 1
ATOM 4260 N N . VAL B 1 52 ? 2.879 20.453 -16.844 1 96.88 52 VAL B N 1
ATOM 4261 C CA . VAL B 1 52 ? 2.768 19.625 -15.641 1 96.88 52 VAL B CA 1
ATOM 4262 C C . VAL B 1 52 ? 4.02 18.766 -15.492 1 96.88 52 VAL B C 1
ATOM 4264 O O . VAL B 1 52 ? 4.582 18.656 -14.398 1 96.88 52 VAL B O 1
ATOM 4267 N N . ASP B 1 53 ? 4.473 18.266 -16.562 1 94.31 53 ASP B N 1
ATOM 4268 C CA . ASP B 1 53 ? 5.645 17.391 -16.547 1 94.31 53 ASP B CA 1
ATOM 4269 C C . ASP B 1 53 ? 6.887 18.156 -16.094 1 94.31 53 ASP B C 1
ATOM 4271 O O . ASP B 1 53 ? 7.652 17.672 -15.266 1 94.31 53 ASP B O 1
ATOM 4275 N N . ARG B 1 54 ? 7.07 19.312 -16.609 1 95.69 54 ARG B N 1
ATOM 4276 C CA . ARG B 1 54 ? 8.242 20.109 -16.266 1 95.69 54 ARG B CA 1
ATOM 4277 C C . ARG B 1 54 ? 8.195 20.562 -14.812 1 95.69 54 ARG B C 1
ATOM 4279 O O . ARG B 1 54 ? 9.203 20.547 -14.117 1 95.69 54 ARG B O 1
ATOM 4286 N N . LEU B 1 55 ? 7.004 20.984 -14.398 1 97.5 55 LEU B N 1
ATOM 4287 C CA . LEU B 1 55 ? 6.84 21.406 -13.016 1 97.5 55 LEU B CA 1
ATOM 4288 C C . LEU B 1 55 ? 7.113 20.266 -12.055 1 97.5 55 LEU B C 1
ATOM 4290 O O . LEU B 1 55 ? 7.855 20.422 -11.078 1 97.5 55 LEU B O 1
ATOM 4294 N N . THR B 1 56 ? 6.531 19.078 -12.328 1 97.06 56 THR B N 1
ATOM 4295 C CA . THR B 1 56 ? 6.672 17.938 -11.422 1 97.06 56 THR B CA 1
ATOM 4296 C C . THR B 1 56 ? 8.102 17.406 -11.445 1 97.06 56 THR B C 1
ATOM 4298 O O . THR B 1 56 ? 8.609 16.938 -10.43 1 97.06 56 THR B O 1
ATOM 4301 N N . ALA B 1 57 ? 8.727 17.469 -12.578 1 95.38 57 ALA B N 1
ATOM 4302 C CA . ALA B 1 57 ? 10.133 17.078 -12.656 1 95.38 57 ALA B CA 1
ATOM 4303 C C . ALA B 1 57 ? 11.008 17.984 -11.797 1 95.38 57 ALA B C 1
ATOM 4305 O O . ALA B 1 57 ? 11.914 17.516 -11.109 1 95.38 57 ALA B O 1
ATOM 4306 N N . THR B 1 58 ? 10.758 19.25 -11.875 1 96.19 58 THR B N 1
ATOM 4307 C CA . THR B 1 58 ? 11.492 20.219 -11.07 1 96.19 58 THR B CA 1
ATOM 4308 C C . THR B 1 58 ? 11.25 19.984 -9.586 1 96.19 58 THR B C 1
ATOM 4310 O O . THR B 1 58 ? 12.195 19.938 -8.797 1 96.19 58 THR B O 1
ATOM 4313 N N . LEU B 1 59 ? 9.977 19.797 -9.227 1 97.5 59 LEU B N 1
ATOM 4314 C CA . LEU B 1 59 ? 9.625 19.531 -7.836 1 97.5 59 LEU B CA 1
ATOM 4315 C C . LEU B 1 59 ? 10.258 18.234 -7.355 1 97.5 59 LEU B C 1
ATOM 4317 O O . LEU B 1 59 ? 10.656 18.125 -6.195 1 97.5 59 LEU B O 1
ATOM 4321 N N . ALA B 1 60 ? 10.289 17.234 -8.219 1 96 60 ALA B N 1
ATOM 4322 C CA . ALA B 1 60 ? 10.93 15.961 -7.883 1 96 60 ALA B CA 1
ATOM 4323 C C . ALA B 1 60 ? 12.43 16.141 -7.641 1 96 60 ALA B C 1
ATOM 4325 O O . ALA B 1 60 ? 12.984 15.578 -6.699 1 96 60 ALA B O 1
ATOM 4326 N N . ARG B 1 61 ? 13.062 16.938 -8.477 1 94.25 61 ARG B N 1
ATOM 4327 C CA . ARG B 1 61 ? 14.484 17.234 -8.305 1 94.25 61 ARG B CA 1
ATOM 4328 C C . ARG B 1 61 ? 14.742 17.938 -6.98 1 94.25 61 ARG B C 1
ATOM 4330 O O . ARG B 1 61 ? 15.781 17.719 -6.348 1 94.25 61 ARG B O 1
ATOM 4337 N N . MET B 1 62 ? 13.797 18.766 -6.574 1 94.69 62 MET B N 1
ATOM 4338 C CA . MET B 1 62 ? 13.914 19.469 -5.305 1 94.69 62 MET B CA 1
ATOM 4339 C C . MET B 1 62 ? 13.633 18.547 -4.129 1 94.69 62 MET B C 1
ATOM 4341 O O . MET B 1 62 ? 13.867 18.922 -2.975 1 94.69 62 MET B O 1
ATOM 4345 N N . GLY B 1 63 ? 13.039 17.359 -4.398 1 95.06 63 GLY B N 1
ATOM 4346 C CA . GLY B 1 63 ? 12.688 16.406 -3.355 1 95.06 63 GLY B CA 1
ATOM 4347 C C . GLY B 1 63 ? 11.32 16.672 -2.75 1 95.06 63 GLY B C 1
ATOM 4348 O O . GLY B 1 63 ? 10.984 16.094 -1.711 1 95.06 63 GLY B O 1
ATOM 4349 N N . TYR B 1 64 ? 10.555 17.531 -3.402 1 97.75 64 TYR B N 1
ATOM 4350 C CA . TYR B 1 64 ? 9.266 17.938 -2.848 1 97.75 64 TYR B CA 1
ATOM 4351 C C . TYR B 1 64 ? 8.172 16.938 -3.234 1 97.75 64 TYR B C 1
ATOM 4353 O O . TYR B 1 64 ? 7.145 16.844 -2.559 1 97.75 64 TYR B O 1
ATOM 4361 N N . VAL B 1 65 ? 8.391 16.234 -4.359 1 97.94 65 VAL B N 1
ATOM 4362 C CA . VAL B 1 65 ? 7.504 15.148 -4.781 1 97.94 65 VAL B CA 1
ATOM 4363 C C . VAL B 1 65 ? 8.328 13.961 -5.277 1 97.94 65 VAL B C 1
ATOM 4365 O O . VAL B 1 65 ? 9.531 14.086 -5.488 1 97.94 65 VAL B O 1
ATOM 4368 N N . ARG B 1 66 ? 7.723 12.883 -5.285 1 96.06 66 ARG B N 1
ATOM 4369 C CA . ARG B 1 66 ? 8.281 11.695 -5.926 1 96.06 66 ARG B CA 1
ATOM 4370 C C . ARG B 1 66 ? 7.43 11.258 -7.113 1 96.06 66 ARG B C 1
ATOM 4372 O O . ARG B 1 66 ? 6.199 11.273 -7.035 1 96.06 66 ARG B O 1
ATOM 4379 N N . LEU B 1 67 ? 8.141 10.938 -8.125 1 92.5 67 LEU B N 1
ATOM 4380 C CA . LEU B 1 67 ? 7.457 10.367 -9.281 1 92.5 67 LEU B CA 1
ATOM 4381 C C . LEU B 1 67 ? 7.461 8.844 -9.227 1 92.5 67 LEU B C 1
ATOM 4383 O O . LEU B 1 67 ? 8.523 8.227 -9.188 1 92.5 67 LEU B O 1
ATOM 4387 N N . ASP B 1 68 ? 6.348 8.297 -9.102 1 84.88 68 ASP B N 1
ATOM 4388 C CA . ASP B 1 68 ? 6.156 6.852 -9.133 1 84.88 68 ASP B CA 1
ATOM 4389 C C . ASP B 1 68 ? 5.316 6.43 -10.336 1 84.88 68 ASP B C 1
ATOM 4391 O O . ASP B 1 68 ? 4.094 6.328 -10.242 1 84.88 68 ASP B O 1
ATOM 4395 N N . GLY B 1 69 ? 6.039 6.125 -11.375 1 77.81 69 GLY B N 1
ATOM 4396 C CA . GLY B 1 69 ? 5.324 5.941 -12.625 1 77.81 69 GLY B CA 1
ATOM 4397 C C . GLY B 1 69 ? 4.648 7.207 -13.117 1 77.81 69 GLY B C 1
ATOM 4398 O O . GLY B 1 69 ? 5.316 8.203 -13.406 1 77.81 69 GLY B O 1
ATOM 4399 N N . ARG B 1 70 ? 3.365 7.16 -13.133 1 81.62 70 ARG B N 1
ATOM 4400 C CA . ARG B 1 70 ? 2.643 8.336 -13.609 1 81.62 70 ARG B CA 1
ATOM 4401 C C . ARG B 1 70 ? 2.01 9.094 -12.445 1 81.62 70 ARG B C 1
ATOM 4403 O O . ARG B 1 70 ? 1.277 10.062 -12.656 1 81.62 70 ARG B O 1
ATOM 4410 N N . ASP B 1 71 ? 2.314 8.617 -11.312 1 88.94 71 ASP B N 1
ATOM 4411 C CA . ASP B 1 71 ? 1.774 9.297 -10.141 1 88.94 71 ASP B CA 1
ATOM 4412 C C . ASP B 1 71 ? 2.799 10.25 -9.531 1 88.94 71 ASP B C 1
ATOM 4414 O O . ASP B 1 71 ? 4.004 10 -9.594 1 88.94 71 ASP B O 1
ATOM 4418 N N . VAL B 1 72 ? 2.281 11.258 -9.086 1 95.44 72 VAL B N 1
ATOM 4419 C CA . VAL B 1 72 ? 3.051 12.242 -8.336 1 95.44 72 VAL B CA 1
ATOM 4420 C C . VAL B 1 72 ? 2.643 12.211 -6.863 1 95.44 72 VAL B C 1
ATOM 4422 O O . VAL B 1 72 ? 1.462 12.344 -6.539 1 95.44 72 VAL B O 1
ATOM 4425 N N . VAL B 1 73 ? 3.602 11.984 -6.012 1 96 73 VAL B N 1
ATOM 4426 C CA . VAL B 1 73 ? 3.332 11.828 -4.586 1 96 73 VAL B CA 1
ATOM 4427 C C . VAL B 1 73 ? 4.098 12.883 -3.797 1 96 73 VAL B C 1
ATOM 4429 O O . VAL B 1 73 ? 5.289 13.094 -4.023 1 96 73 VAL B O 1
ATOM 4432 N N . LEU B 1 74 ? 3.43 13.523 -2.869 1 97.81 74 LEU B N 1
ATOM 4433 C CA . LEU B 1 74 ? 4.113 14.461 -1.988 1 97.81 74 LEU B CA 1
ATOM 4434 C C . LEU B 1 74 ? 5.207 13.766 -1.189 1 97.81 74 LEU B C 1
ATOM 4436 O O . LEU B 1 74 ? 5.027 12.633 -0.741 1 97.81 74 LEU B O 1
ATOM 4440 N N . ALA B 1 75 ? 6.328 14.453 -1.014 1 97.75 75 ALA B N 1
ATOM 4441 C CA . ALA B 1 75 ? 7.457 13.883 -0.28 1 97.75 75 ALA B CA 1
ATOM 4442 C C . ALA B 1 75 ? 7.777 14.711 0.961 1 97.75 75 ALA B C 1
ATOM 4444 O O . ALA B 1 75 ? 7.551 15.922 0.982 1 97.75 75 ALA B O 1
ATOM 4445 N N . PRO B 1 76 ? 8.359 14.109 1.979 1 97.5 76 PRO B N 1
ATOM 4446 C CA . PRO B 1 76 ? 8.547 14.742 3.289 1 97.5 76 PRO B CA 1
ATOM 4447 C C . PRO B 1 76 ? 9.375 16.016 3.217 1 97.5 76 PRO B C 1
ATOM 4449 O O . PRO B 1 76 ? 9.164 16.938 4.004 1 97.5 76 PRO B O 1
ATOM 4452 N N . ARG B 1 77 ? 10.297 16.156 2.312 1 97.12 77 ARG B N 1
ATOM 4453 C CA . ARG B 1 77 ? 11.156 17.328 2.229 1 97.12 77 ARG B CA 1
ATOM 4454 C C . ARG B 1 77 ? 10.344 18.594 1.975 1 97.12 77 ARG B C 1
ATOM 4456 O O . ARG B 1 77 ? 10.766 19.688 2.336 1 97.12 77 ARG B O 1
ATOM 4463 N N . LEU B 1 78 ? 9.211 18.406 1.348 1 98 78 LEU B N 1
ATOM 4464 C CA . LEU B 1 78 ? 8.328 19.547 1.064 1 98 78 LEU B CA 1
ATOM 4465 C C . LEU B 1 78 ? 7.938 20.266 2.352 1 98 78 LEU B C 1
ATOM 4467 O O . LEU B 1 78 ? 7.656 21.469 2.336 1 98 78 LEU B O 1
ATOM 4471 N N . MET B 1 79 ? 7.992 19.594 3.463 1 98.06 79 MET B N 1
ATOM 4472 C CA . MET B 1 79 ? 7.543 20.156 4.734 1 98.06 79 MET B CA 1
ATOM 4473 C C . MET B 1 79 ? 8.453 21.297 5.18 1 98.06 79 MET B C 1
ATOM 4475 O O . MET B 1 79 ? 8.109 22.047 6.09 1 98.06 79 MET B O 1
ATOM 4479 N N . GLU B 1 80 ? 9.641 21.469 4.539 1 96.44 80 GLU B N 1
ATOM 4480 C CA . GLU B 1 80 ? 10.539 22.547 4.926 1 96.44 80 GLU B CA 1
ATOM 4481 C C . GLU B 1 80 ? 9.883 23.906 4.707 1 96.44 80 GLU B C 1
ATOM 4483 O O . GLU B 1 80 ? 10.164 24.859 5.434 1 96.44 80 GLU B O 1
ATOM 4488 N N . LEU B 1 81 ? 8.977 23.953 3.715 1 97.69 81 LEU B N 1
ATOM 4489 C CA . LEU B 1 81 ? 8.281 25.219 3.465 1 97.69 81 LEU B CA 1
ATOM 4490 C C . LEU B 1 81 ? 7.371 25.578 4.637 1 97.69 81 LEU B C 1
ATOM 4492 O O . LEU B 1 81 ? 7.406 26.703 5.133 1 97.69 81 LEU B O 1
ATOM 4496 N N . GLY B 1 82 ? 6.535 24.625 5.059 1 98.38 82 GLY B N 1
ATOM 4497 C CA . GLY B 1 82 ? 5.695 24.844 6.227 1 98.38 82 GLY B CA 1
ATOM 4498 C C . GLY B 1 82 ? 6.488 25.016 7.508 1 98.38 82 GLY B C 1
ATOM 4499 O O . GLY B 1 82 ? 6.105 25.797 8.375 1 98.38 82 GLY B O 1
ATOM 4500 N N . ASN B 1 83 ? 7.602 24.297 7.625 1 97.56 83 ASN B N 1
ATOM 4501 C CA . ASN B 1 83 ? 8.477 24.438 8.781 1 97.56 83 ASN B CA 1
ATOM 4502 C C . ASN B 1 83 ? 9.023 25.859 8.906 1 97.56 83 ASN B C 1
ATOM 4504 O O . ASN B 1 83 ? 9.227 26.344 10.023 1 97.56 83 ASN B O 1
ATOM 4508 N N . ALA B 1 84 ? 9.305 26.469 7.77 1 96.75 84 ALA B N 1
ATOM 4509 C CA . ALA B 1 84 ? 9.766 27.844 7.793 1 96.75 84 ALA B CA 1
ATOM 4510 C C . ALA B 1 84 ? 8.742 28.75 8.469 1 96.75 84 ALA B C 1
ATOM 4512 O O . ALA B 1 84 ? 9.094 29.578 9.32 1 96.75 84 ALA B O 1
ATOM 4513 N N . TYR B 1 85 ? 7.527 28.562 8.172 1 98.19 85 TYR B N 1
ATOM 4514 C CA . TYR B 1 85 ? 6.449 29.344 8.773 1 98.19 85 TYR B CA 1
ATOM 4515 C C . TYR B 1 85 ? 6.336 29.062 10.266 1 98.19 85 TYR B C 1
ATOM 4517 O O . TYR B 1 85 ? 6.293 29.984 11.086 1 98.19 85 TYR B O 1
ATOM 4525 N N . LEU B 1 86 ? 6.234 27.766 10.602 1 98.25 86 LEU B N 1
ATOM 4526 C CA . LEU B 1 86 ? 6.043 27.375 11.992 1 98.25 86 LEU B CA 1
ATOM 4527 C C . LEU B 1 86 ? 7.211 27.844 12.852 1 98.25 86 LEU B C 1
ATOM 4529 O O . LEU B 1 86 ? 7.016 28.266 13.992 1 98.25 86 LEU B O 1
ATOM 4533 N N . ALA B 1 87 ? 8.398 27.766 12.297 1 96.5 87 ALA B N 1
ATOM 4534 C CA . ALA B 1 87 ? 9.57 28.25 13.016 1 96.5 87 ALA B CA 1
ATOM 4535 C C . ALA B 1 87 ? 9.516 29.75 13.211 1 96.5 87 ALA B C 1
ATOM 4537 O O . ALA B 1 87 ? 9.844 30.266 14.281 1 96.5 87 ALA B O 1
ATOM 4538 N N . ALA B 1 88 ? 9.133 30.453 12.156 1 96.38 88 ALA B N 1
ATOM 4539 C CA . ALA B 1 88 ? 9.023 31.906 12.227 1 96.38 88 ALA B CA 1
ATOM 4540 C C . ALA B 1 88 ? 7.969 32.312 13.242 1 96.38 88 ALA B C 1
ATOM 4542 O O . ALA B 1 88 ? 8.141 33.312 13.945 1 96.38 88 ALA B O 1
ATOM 4543 N N . LEU B 1 89 ? 6.922 31.562 13.289 1 96.38 89 LEU B N 1
ATOM 4544 C CA . LEU B 1 89 ? 5.805 31.828 14.188 1 96.38 89 LEU B CA 1
ATOM 4545 C C . LEU B 1 89 ? 6.219 31.641 15.641 1 96.38 89 LEU B C 1
ATOM 4547 O O . LEU B 1 89 ? 5.742 32.375 16.531 1 96.38 89 LEU B O 1
ATOM 4551 N N . ARG B 1 90 ? 7.023 30.625 15.992 1 96.5 90 ARG B N 1
ATOM 4552 C CA . ARG B 1 90 ? 7.617 30.266 17.281 1 96.5 90 ARG B CA 1
ATOM 4553 C C . ARG B 1 90 ? 6.578 29.672 18.219 1 96.5 90 ARG B C 1
ATOM 4555 O O . ARG B 1 90 ? 6.926 29.031 19.203 1 96.5 90 ARG B O 1
ATOM 4562 N N . LEU B 1 91 ? 5.258 29.906 17.953 1 97.75 91 LEU B N 1
ATOM 4563 C CA . LEU B 1 91 ? 4.199 29.5 18.859 1 97.75 91 LEU B CA 1
ATOM 4564 C C . LEU B 1 91 ? 4.234 28 19.109 1 97.75 91 LEU B C 1
ATOM 4566 O O . LEU B 1 91 ? 4.168 27.547 20.25 1 97.75 91 LEU B O 1
ATOM 4570 N N . PRO B 1 92 ? 4.371 27.172 18.016 1 97.38 92 PRO B N 1
ATOM 4571 C CA . PRO B 1 92 ? 4.43 25.734 18.297 1 97.38 92 PRO B CA 1
ATOM 4572 C C . PRO B 1 92 ? 5.59 25.359 19.203 1 97.38 92 PRO B C 1
ATOM 4574 O O . PRO B 1 92 ? 5.414 24.578 20.141 1 97.38 92 PRO B O 1
ATOM 4577 N N . ALA B 1 93 ? 6.762 25.922 18.984 1 95.38 93 ALA B N 1
ATOM 4578 C CA . ALA B 1 93 ? 7.938 25.594 19.781 1 95.38 93 ALA B CA 1
ATOM 4579 C C . ALA B 1 93 ? 7.754 26.047 21.234 1 95.38 93 ALA B C 1
ATOM 4581 O O . ALA B 1 93 ? 8.195 25.359 22.156 1 95.38 93 ALA B O 1
ATOM 4582 N N . LEU B 1 94 ? 7.055 27.125 21.453 1 97 94 LEU B N 1
ATOM 4583 C CA . LEU B 1 94 ? 6.945 27.734 22.781 1 97 94 LEU B CA 1
ATOM 4584 C C . LEU B 1 94 ? 5.781 27.125 23.562 1 97 94 LEU B C 1
ATOM 4586 O O . LEU B 1 94 ? 5.816 27.062 24.797 1 97 94 LEU B O 1
ATOM 4590 N N . LEU B 1 95 ? 4.742 26.656 22.844 1 98.31 95 LEU B N 1
ATOM 4591 C CA . LEU B 1 95 ? 3.492 26.391 23.547 1 98.31 95 LEU B CA 1
ATOM 4592 C C . LEU B 1 95 ? 3.121 24.922 23.469 1 98.31 95 LEU B C 1
ATOM 4594 O O . LEU B 1 95 ? 2.232 24.453 24.188 1 98.31 95 LEU B O 1
ATOM 4598 N N . SER B 1 96 ? 3.744 24.125 22.594 1 97 96 SER B N 1
ATOM 4599 C CA . SER B 1 96 ? 3.336 22.75 22.344 1 97 96 SER B CA 1
ATOM 4600 C C . SER B 1 96 ? 3.406 21.906 23.609 1 97 96 SER B C 1
ATOM 4602 O O . SER B 1 96 ? 2.553 21.047 23.828 1 97 96 SER B O 1
ATOM 4604 N N . ALA B 1 97 ? 4.43 22.125 24.422 1 96.38 97 ALA B N 1
ATOM 4605 C CA . ALA B 1 97 ? 4.578 21.328 25.656 1 96.38 97 ALA B CA 1
ATOM 4606 C C . ALA B 1 97 ? 3.371 21.5 26.562 1 96.38 97 ALA B C 1
ATOM 4608 O O . ALA B 1 97 ? 2.902 20.547 27.172 1 96.38 97 ALA B O 1
ATOM 4609 N N . ARG B 1 98 ? 2.912 22.781 26.688 1 97.56 98 ARG B N 1
ATOM 4610 C CA . ARG B 1 98 ? 1.73 23.062 27.5 1 97.56 98 ARG B CA 1
ATOM 4611 C C . ARG B 1 98 ? 0.492 22.391 26.922 1 97.56 98 ARG B C 1
ATOM 4613 O O . ARG B 1 98 ? -0.34 21.859 27.656 1 97.56 98 ARG B O 1
ATOM 4620 N N . ALA B 1 99 ? 0.351 22.453 25.625 1 97.94 99 ALA B N 1
ATOM 4621 C CA . ALA B 1 99 ? -0.787 21.828 24.953 1 97.94 99 ALA B CA 1
ATOM 4622 C C . ALA B 1 99 ? -0.772 20.312 25.141 1 97.94 99 ALA B C 1
ATOM 4624 O O . ALA B 1 99 ? -1.806 19.719 25.438 1 97.94 99 ALA B O 1
ATOM 4625 N N . ASP B 1 100 ? 0.412 19.703 24.953 1 96.81 100 ASP B N 1
ATOM 4626 C CA . ASP B 1 100 ? 0.559 18.25 25.141 1 96.81 100 ASP B CA 1
ATOM 4627 C C . ASP B 1 100 ? 0.233 17.844 26.578 1 96.81 100 ASP B C 1
ATOM 4629 O O . ASP B 1 100 ? -0.471 16.859 26.812 1 96.81 100 ASP B O 1
ATOM 4633 N N . GLY B 1 101 ? 0.777 18.609 27.531 1 97.12 101 GLY B N 1
ATOM 4634 C CA . GLY B 1 101 ? 0.491 18.344 28.938 1 97.12 101 GLY B CA 1
ATOM 4635 C C . GLY B 1 101 ? -0.986 18.438 29.266 1 97.12 101 GLY B C 1
ATOM 4636 O O . GLY B 1 101 ? -1.504 17.609 30.031 1 97.12 101 GLY B O 1
ATOM 4637 N N . LEU B 1 102 ? -1.651 19.406 28.719 1 97.75 102 LEU B N 1
ATOM 4638 C CA . LEU B 1 102 ? -3.082 19.562 28.938 1 97.75 102 LEU B CA 1
ATOM 4639 C C . LEU B 1 102 ? -3.861 18.375 28.375 1 97.75 102 LEU B C 1
ATOM 4641 O O . LEU B 1 102 ? -4.812 17.906 28.984 1 97.75 102 LEU B O 1
ATOM 4645 N N . ALA B 1 103 ? -3.539 17.969 27.188 1 96.5 103 ALA B N 1
ATOM 4646 C CA . ALA B 1 103 ? -4.172 16.812 26.562 1 96.5 103 ALA B CA 1
ATOM 4647 C C . ALA B 1 103 ? -4.043 15.578 27.453 1 96.5 103 ALA B C 1
ATOM 4649 O O . ALA B 1 103 ? -5.016 14.844 27.656 1 96.5 103 ALA B O 1
ATOM 4650 N N . ASP B 1 104 ? -2.832 15.375 27.984 1 95.31 104 ASP B N 1
ATOM 4651 C CA . ASP B 1 104 ? -2.584 14.242 28.859 1 95.31 104 ASP B CA 1
ATOM 4652 C C . ASP B 1 104 ? -3.43 14.344 30.141 1 95.31 104 ASP B C 1
ATOM 4654 O O . ASP B 1 104 ? -4.031 13.352 30.562 1 95.31 104 ASP B O 1
ATOM 4658 N N . GLU B 1 105 ? -3.467 15.516 30.672 1 95.88 105 GLU B N 1
ATOM 4659 C CA . GLU B 1 105 ? -4.195 15.75 31.906 1 95.88 105 GLU B CA 1
ATOM 4660 C C . GLU B 1 105 ? -5.691 15.5 31.734 1 95.88 105 GLU B C 1
ATOM 4662 O O . GLU B 1 105 ? -6.324 14.852 32.562 1 95.88 105 GLU B O 1
ATOM 4667 N N . LEU B 1 106 ? -6.199 15.945 30.609 1 95.38 106 LEU B N 1
ATOM 4668 C CA . LEU B 1 106 ? -7.641 15.906 30.406 1 95.38 106 LEU B CA 1
ATOM 4669 C C . LEU B 1 106 ? -8.047 14.617 29.703 1 95.38 106 LEU B C 1
ATOM 4671 O O . LEU B 1 106 ? -9.234 14.281 29.641 1 95.38 106 LEU B O 1
ATOM 4675 N N . ASP B 1 107 ? -7.105 13.906 29.141 1 92.75 107 ASP B N 1
ATOM 4676 C CA . ASP B 1 107 ? -7.355 12.742 28.297 1 92.75 107 ASP B CA 1
ATOM 4677 C C . ASP B 1 107 ? -8.297 13.102 27.141 1 92.75 107 ASP B C 1
ATOM 4679 O O . ASP B 1 107 ? -9.297 12.414 26.922 1 92.75 107 ASP B O 1
ATOM 4683 N N . GLU B 1 108 ? -8.086 14.266 26.578 1 94.38 108 GLU B N 1
ATOM 4684 C CA . GLU B 1 108 ? -8.766 14.797 25.406 1 94.38 108 GLU B CA 1
ATOM 4685 C C . GLU B 1 108 ? -7.762 15.406 24.422 1 94.38 108 GLU B C 1
ATOM 4687 O O . GLU B 1 108 ? -6.645 15.758 24.812 1 94.38 108 GLU B O 1
ATOM 4692 N N . SER B 1 109 ? -8.172 15.492 23.203 1 94.38 109 SER B N 1
ATOM 4693 C CA . SER B 1 109 ? -7.293 16.125 22.219 1 94.38 109 SER B CA 1
ATOM 4694 C C . SER B 1 109 ? -7.238 17.641 22.406 1 94.38 109 SER B C 1
ATOM 4696 O O . SER B 1 109 ? -8.242 18.266 22.766 1 94.38 109 SER B O 1
ATOM 4698 N N . VAL B 1 110 ? -6.09 18.172 22.281 1 97.25 110 VAL B N 1
ATOM 4699 C CA . VAL B 1 110 ? -5.875 19.609 22.391 1 97.25 110 VAL B CA 1
ATOM 4700 C C . VAL B 1 110 ? -5.203 20.125 21.109 1 97.25 110 VAL B C 1
ATOM 4702 O O . VAL B 1 110 ? -4.32 19.469 20.562 1 97.25 110 VAL B O 1
ATOM 4705 N N . SER B 1 111 ? -5.652 21.25 20.625 1 97.38 111 SER B N 1
ATOM 4706 C CA . SER B 1 111 ? -5.07 21.828 19.422 1 97.38 111 SER B CA 1
ATOM 4707 C C . SER B 1 111 ? -4.762 23.312 19.609 1 97.38 111 SER B C 1
ATOM 4709 O O . SER B 1 111 ? -5.32 23.953 20.5 1 97.38 111 SER B O 1
ATOM 4711 N N . LEU B 1 112 ? -3.791 23.812 18.953 1 98.69 112 LEU B N 1
ATOM 4712 C CA . LEU B 1 112 ? -3.518 25.234 18.766 1 98.69 112 LEU B CA 1
ATOM 4713 C C . LEU B 1 112 ? -3.762 25.656 17.312 1 98.69 112 LEU B C 1
ATOM 4715 O O . LEU B 1 112 ? -3.346 24.953 16.391 1 98.69 112 LEU B O 1
ATOM 4719 N N . ALA B 1 113 ? -4.473 26.75 17.141 1 98.69 113 ALA B N 1
ATOM 4720 C CA . ALA B 1 113 ? -4.805 27.188 15.789 1 98.69 113 ALA B CA 1
ATOM 4721 C C . ALA B 1 113 ? -4.574 28.688 15.641 1 98.69 113 ALA B C 1
ATOM 4723 O O . ALA B 1 113 ? -4.605 29.438 16.625 1 98.69 113 ALA B O 1
ATOM 4724 N N . VAL B 1 114 ? -4.273 29.125 14.461 1 98.62 114 VAL B N 1
ATOM 4725 C CA . VAL B 1 114 ? -4.176 30.531 14.102 1 98.62 114 VAL B CA 1
ATOM 4726 C C . VAL B 1 114 ? -5.234 30.875 13.055 1 98.62 114 VAL B C 1
ATOM 4728 O O . VAL B 1 114 ? -5.82 29.984 12.438 1 98.62 114 VAL B O 1
ATOM 4731 N N . GLY B 1 115 ? -5.516 32.156 12.977 1 97.88 115 GLY B N 1
ATOM 4732 C CA . GLY B 1 115 ? -6.422 32.594 11.93 1 97.88 115 GLY B CA 1
ATOM 4733 C C . GLY B 1 115 ? -5.781 32.625 10.562 1 97.88 115 GLY B C 1
ATOM 4734 O O . GLY B 1 115 ? -4.598 32.938 10.43 1 97.88 115 GLY B O 1
ATOM 4735 N N . ASP B 1 116 ? -6.492 32.25 9.562 1 97.25 116 ASP B N 1
ATOM 4736 C CA . ASP B 1 116 ? -6.129 32.406 8.156 1 97.25 116 ASP B CA 1
ATOM 4737 C C . ASP B 1 116 ? -7.301 32.938 7.336 1 97.25 116 ASP B C 1
ATOM 4739 O O . ASP B 1 116 ? -8.078 32.156 6.777 1 97.25 116 ASP B O 1
ATOM 4743 N N . ARG B 1 117 ? -7.301 34.219 7.215 1 94.44 117 ARG B N 1
ATOM 4744 C CA . ARG B 1 117 ? -8.414 34.906 6.566 1 94.44 117 ARG B CA 1
ATOM 4745 C C . ARG B 1 117 ? -9.742 34.531 7.199 1 94.44 117 ARG B C 1
ATOM 4747 O O . ARG B 1 117 ? -9.938 34.688 8.406 1 94.44 117 ARG B O 1
ATOM 4754 N N . ASP B 1 118 ? -10.617 33.906 6.461 1 94.44 118 ASP B N 1
ATOM 4755 C CA . ASP B 1 118 ? -11.93 33.562 6.996 1 94.44 118 ASP B CA 1
ATOM 4756 C C . ASP B 1 118 ? -11.961 32.125 7.488 1 94.44 118 ASP B C 1
ATOM 4758 O O . ASP B 1 118 ? -13.031 31.531 7.645 1 94.44 118 ASP B O 1
ATOM 4762 N N . GLY B 1 119 ? -10.781 31.578 7.707 1 96.88 119 GLY B N 1
ATOM 4763 C CA . GLY B 1 119 ? -10.664 30.234 8.266 1 96.88 119 GLY B CA 1
ATOM 4764 C C . GLY B 1 119 ? -9.656 30.156 9.398 1 96.88 119 GLY B C 1
ATOM 4765 O O . GLY B 1 119 ? -9.156 31.172 9.875 1 96.88 119 GLY B O 1
ATOM 4766 N N . ILE B 1 120 ? -9.477 28.984 9.922 1 97.88 120 ILE B N 1
ATOM 4767 C CA . ILE B 1 120 ? -8.461 28.719 10.938 1 97.88 120 ILE B CA 1
ATOM 4768 C C . ILE B 1 120 ? -7.539 27.594 10.469 1 97.88 120 ILE B C 1
ATOM 4770 O O . ILE B 1 120 ? -7.949 26.734 9.68 1 97.88 120 ILE B O 1
ATOM 4774 N N . ARG B 1 121 ? -6.297 27.562 10.883 1 98 121 ARG B N 1
ATOM 4775 C CA . ARG B 1 121 ? -5.332 26.5 10.586 1 98 121 ARG B CA 1
ATOM 4776 C C . ARG B 1 121 ? -4.68 25.984 11.867 1 98 121 ARG B C 1
ATOM 4778 O O . ARG B 1 121 ? -4.289 26.766 12.727 1 98 121 ARG B O 1
ATOM 4785 N N . PHE B 1 122 ? -4.625 24.734 11.938 1 97.81 122 PHE B N 1
ATOM 4786 C CA . PHE B 1 122 ? -3.973 24.125 13.086 1 97.81 122 PHE B CA 1
ATOM 4787 C C . PHE B 1 122 ? -2.457 24.234 12.977 1 97.81 122 PHE B C 1
ATOM 4789 O O . PHE B 1 122 ? -1.888 24.031 11.906 1 97.81 122 PHE B O 1
ATOM 4796 N N . ILE B 1 123 ? -1.82 24.594 14.07 1 98.44 123 ILE B N 1
ATOM 4797 C CA . ILE B 1 123 ? -0.366 24.703 14.07 1 98.44 123 ILE B CA 1
ATOM 4798 C C . ILE B 1 123 ? 0.229 23.688 15.031 1 98.44 123 ILE B C 1
ATOM 4800 O O . ILE B 1 123 ? 1.442 23.469 15.039 1 98.44 123 ILE B O 1
ATOM 4804 N N . HIS B 1 124 ? -0.606 23.109 15.805 1 97.88 124 HIS B N 1
ATOM 4805 C CA . HIS B 1 124 ? -0.225 22.016 16.688 1 97.88 124 HIS B CA 1
ATOM 4806 C C . HIS B 1 124 ? -1.426 21.141 17.031 1 97.88 124 HIS B C 1
ATOM 4808 O O . HIS B 1 124 ? -2.545 21.641 17.172 1 97.88 124 HIS B O 1
ATOM 4814 N N . GLN B 1 125 ? -1.201 19.906 17.109 1 94.69 125 GLN B N 1
ATOM 4815 C CA . GLN B 1 125 ? -2.234 18.938 17.453 1 94.69 125 GLN B CA 1
ATOM 4816 C C . GLN B 1 125 ? -1.708 17.906 18.438 1 94.69 125 GLN B C 1
ATOM 4818 O O . GLN B 1 125 ? -0.793 17.141 18.125 1 94.69 125 GLN B O 1
ATOM 4823 N N . ALA B 1 126 ? -2.201 17.891 19.594 1 94.38 126 ALA B N 1
ATOM 4824 C CA . ALA B 1 126 ? -1.995 16.812 20.547 1 94.38 126 ALA B CA 1
ATOM 4825 C C . ALA B 1 126 ? -3.182 15.852 20.562 1 94.38 126 ALA B C 1
ATOM 4827 O O . ALA B 1 126 ? -4.121 16.031 21.344 1 94.38 126 ALA B O 1
ATOM 4828 N N . THR B 1 127 ? -3.062 14.836 19.734 1 87.31 127 THR B N 1
ATOM 4829 C CA . THR B 1 127 ? -4.188 13.93 19.562 1 87.31 127 THR B CA 1
ATOM 4830 C C . THR B 1 127 ? -4.066 12.734 20.5 1 87.31 127 THR B C 1
ATOM 4832 O O . THR B 1 127 ? -2.963 12.25 20.766 1 87.31 127 THR B O 1
ATOM 4835 N N . ARG B 1 128 ? -5.176 12.352 20.953 1 82.75 128 ARG B N 1
ATOM 4836 C CA . ARG B 1 128 ? -5.219 11.133 21.75 1 82.75 128 ARG B CA 1
ATOM 4837 C C . ARG B 1 128 ? -5.414 9.906 20.859 1 82.75 128 ARG B C 1
ATOM 4839 O O . ARG B 1 128 ? -6.195 9.945 19.906 1 82.75 128 ARG B O 1
ATOM 4846 N N . ARG B 1 129 ? -4.555 8.922 21.156 1 73.69 129 ARG B N 1
ATOM 4847 C CA . ARG B 1 129 ? -4.668 7.672 20.406 1 73.69 129 ARG B CA 1
ATOM 4848 C C . ARG B 1 129 ? -5.746 6.773 20.984 1 73.69 129 ARG B C 1
ATOM 4850 O O . ARG B 1 129 ? -5.559 6.191 22.062 1 73.69 129 ARG B O 1
ATOM 4857 N N . ARG B 1 130 ? -6.898 6.824 20.344 1 81.56 130 ARG B N 1
ATOM 4858 C CA . ARG B 1 130 ? -8.039 5.988 20.703 1 81.56 130 ARG B CA 1
ATOM 4859 C C . ARG B 1 130 ? -8.656 5.355 19.453 1 81.56 130 ARG B C 1
ATOM 4861 O O . ARG B 1 130 ? -8.195 5.586 18.344 1 81.56 130 ARG B O 1
ATOM 4868 N N . ALA B 1 131 ? -9.625 4.395 19.734 1 78.56 131 ALA B N 1
ATOM 4869 C CA . ALA B 1 131 ? -10.344 3.793 18.625 1 78.56 131 ALA B CA 1
ATOM 4870 C C . ALA B 1 131 ? -11.117 4.848 17.828 1 78.56 131 ALA B C 1
ATOM 4872 O O . ALA B 1 131 ? -11.164 4.797 16.594 1 78.56 131 ALA B O 1
ATOM 4873 N N . MET B 1 132 ? -11.586 5.75 18.562 1 81.62 132 MET B N 1
ATOM 4874 C CA . MET B 1 132 ? -12.148 6.941 17.938 1 81.62 132 MET B CA 1
ATOM 4875 C C . MET B 1 132 ? -11.141 8.078 17.906 1 81.62 132 MET B C 1
ATOM 4877 O O . MET B 1 132 ? -10.633 8.484 18.969 1 81.62 132 MET B O 1
ATOM 4881 N N . SER B 1 133 ? -10.773 8.508 16.75 1 83.94 133 SER B N 1
ATOM 4882 C CA . SER B 1 133 ? -9.719 9.516 16.656 1 83.94 133 SER B CA 1
ATOM 4883 C C . SER B 1 133 ? -10.117 10.656 15.734 1 83.94 133 SER B C 1
ATOM 4885 O O . SER B 1 133 ? -11 10.492 14.883 1 83.94 133 SER B O 1
ATOM 4887 N N . LEU B 1 134 ? -9.516 11.812 16.016 1 87.31 134 LEU B N 1
ATOM 4888 C CA . LEU B 1 134 ? -9.695 13 15.188 1 87.31 134 LEU B CA 1
ATOM 4889 C C . LEU B 1 134 ? -8.766 12.961 13.984 1 87.31 134 LEU B C 1
ATOM 4891 O O . LEU B 1 134 ? -7.602 12.57 14.102 1 87.31 134 LEU B O 1
ATOM 4895 N N . SER B 1 135 ? -9.32 13.398 12.852 1 85.62 135 SER B N 1
ATOM 4896 C CA . SER B 1 135 ? -8.547 13.289 11.617 1 85.62 135 SER B CA 1
ATOM 4897 C C . SER B 1 135 ? -7.863 14.609 11.281 1 85.62 135 SER B C 1
ATOM 4899 O O . SER B 1 135 ? -7.082 14.68 10.328 1 85.62 135 SER B O 1
ATOM 4901 N N . PHE B 1 136 ? -8.133 15.695 12.07 1 90.75 136 PHE B N 1
ATOM 4902 C CA . PHE B 1 136 ? -7.531 16.984 11.758 1 90.75 136 PHE B CA 1
ATOM 4903 C C . PHE B 1 136 ? -6.012 16.906 11.781 1 90.75 136 PHE B C 1
ATOM 4905 O O . PHE B 1 136 ? -5.434 16.25 12.648 1 90.75 136 PHE B O 1
ATOM 4912 N N . ARG B 1 137 ? -5.43 17.656 10.859 1 93.44 137 ARG B N 1
ATOM 4913 C CA . ARG B 1 137 ? -3.98 17.688 10.695 1 93.44 137 ARG B CA 1
ATOM 4914 C C . ARG B 1 137 ? -3.436 19.094 10.875 1 93.44 137 ARG B C 1
ATOM 4916 O O . ARG B 1 137 ? -4.176 20.078 10.742 1 93.44 137 ARG B O 1
ATOM 4923 N N . ILE B 1 138 ? -2.201 19.078 11.18 1 97 138 ILE B N 1
ATOM 4924 C CA . ILE B 1 138 ? -1.555 20.391 11.164 1 97 138 ILE B CA 1
ATOM 4925 C C . ILE B 1 138 ? -1.623 20.984 9.766 1 97 138 ILE B C 1
ATOM 4927 O O . ILE B 1 138 ? -1.347 20.297 8.773 1 97 138 ILE B O 1
ATOM 4931 N N . GLY B 1 139 ? -2.074 22.219 9.672 1 97.19 139 GLY B N 1
ATOM 4932 C CA . GLY B 1 139 ? -2.146 22.906 8.398 1 97.19 139 GLY B CA 1
ATOM 4933 C C . GLY B 1 139 ? -3.518 22.828 7.754 1 97.19 139 GLY B C 1
ATOM 4934 O O . GLY B 1 139 ? -3.803 23.562 6.801 1 97.19 139 GLY B O 1
ATOM 4935 N N . ASP B 1 140 ? -4.371 21.984 8.227 1 96.06 140 ASP B N 1
ATOM 4936 C CA . ASP B 1 140 ? -5.727 21.922 7.688 1 96.06 140 ASP B CA 1
ATOM 4937 C C . ASP B 1 140 ? -6.449 23.25 7.84 1 96.06 140 ASP B C 1
ATOM 4939 O O . ASP B 1 140 ? -6.332 23.906 8.875 1 96.06 140 ASP B O 1
ATOM 4943 N N . LEU B 1 141 ? -7.145 23.641 6.809 1 96.88 141 LEU B N 1
ATOM 4944 C CA . LEU B 1 141 ? -7.965 24.859 6.828 1 96.88 141 LEU B CA 1
ATOM 4945 C C . LEU B 1 141 ? -9.422 24.516 7.117 1 96.88 141 LEU B C 1
ATOM 4947 O O . LEU B 1 141 ? -10.023 23.688 6.43 1 96.88 141 LEU B O 1
ATOM 4951 N N . LEU B 1 142 ? -9.953 25.094 8.156 1 96.69 142 LEU B N 1
ATOM 4952 C CA . LEU B 1 142 ? -11.352 24.938 8.516 1 96.69 142 LEU B CA 1
ATOM 4953 C C . LEU B 1 142 ? -12.086 26.266 8.453 1 96.69 142 LEU B C 1
ATOM 4955 O O . LEU B 1 142 ? -11.5 27.312 8.711 1 96.69 142 LEU B O 1
ATOM 4959 N N . PRO B 1 143 ? -13.336 26.266 8.07 1 96 143 PRO B N 1
ATOM 4960 C CA . PRO B 1 143 ? -14.086 27.531 8.062 1 96 143 PRO B CA 1
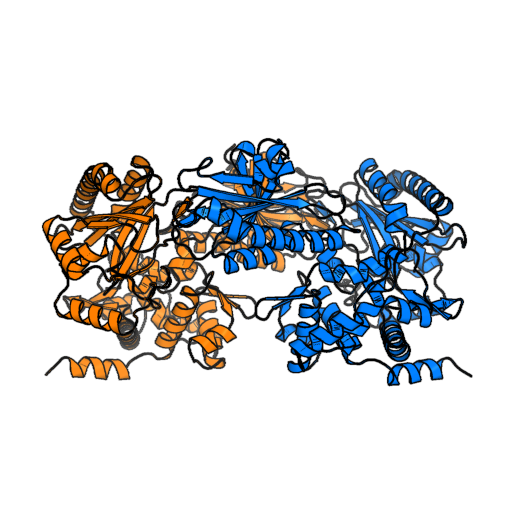ATOM 4961 C C . PRO B 1 143 ? -14.297 28.094 9.461 1 96 143 PRO B C 1
ATOM 4963 O O . PRO B 1 143 ? -14.742 27.375 10.359 1 96 143 PRO B O 1
ATOM 4966 N N . ALA B 1 144 ? -14.055 29.344 9.617 1 96.88 144 ALA B N 1
ATOM 4967 C CA . ALA B 1 144 ? -14.133 30 10.922 1 96.88 144 ALA B CA 1
ATOM 4968 C C . ALA B 1 144 ? -15.508 29.797 11.555 1 96.88 144 ALA B C 1
ATOM 4970 O O . ALA B 1 144 ? -15.609 29.516 12.75 1 96.88 144 ALA B O 1
ATOM 4971 N N . GLU B 1 145 ? -16.547 29.812 10.773 1 95.31 145 GLU B N 1
ATOM 4972 C CA . GLU B 1 145 ? -17.906 29.828 11.297 1 95.31 145 GLU B CA 1
ATOM 4973 C C . GLU B 1 145 ? -18.344 28.438 11.734 1 95.31 145 GLU B C 1
ATOM 4975 O O . GLU B 1 145 ? -19.391 28.281 12.367 1 95.31 145 GLU B O 1
ATOM 4980 N N . ARG B 1 146 ? -17.531 27.406 11.523 1 95.06 146 ARG B N 1
ATOM 4981 C CA . ARG B 1 146 ? -17.922 26.047 11.891 1 95.06 146 ARG B CA 1
ATOM 4982 C C . ARG B 1 146 ? -17.016 25.5 12.992 1 95.06 146 ARG B C 1
ATOM 4984 O O . ARG B 1 146 ? -17 24.297 13.242 1 95.06 146 ARG B O 1
ATOM 4991 N N . THR B 1 147 ? -16.25 26.375 13.609 1 96.06 147 THR B N 1
ATOM 4992 C CA . THR B 1 147 ? -15.32 25.922 14.641 1 96.06 147 THR B CA 1
ATOM 4993 C C . THR B 1 147 ? -15.43 26.781 15.891 1 96.06 147 THR B C 1
ATOM 4995 O O . THR B 1 147 ? -15.992 27.891 15.836 1 96.06 147 THR B O 1
ATOM 4998 N N . ALA B 1 148 ? -14.961 26.281 16.984 1 97.06 148 ALA B N 1
ATOM 4999 C CA . ALA B 1 148 ? -14.93 27.047 18.219 1 97.06 148 ALA B CA 1
ATOM 5000 C C . ALA B 1 148 ? -13.898 28.172 18.141 1 97.06 148 ALA B C 1
ATOM 5002 O O . ALA B 1 148 ? -14.156 29.297 18.609 1 97.06 148 ALA B O 1
ATOM 5003 N N . PRO B 1 149 ? -12.703 27.984 17.531 1 98.19 149 PRO B N 1
ATOM 5004 C CA . PRO B 1 149 ? -11.734 29.078 17.422 1 98.19 149 PRO B CA 1
ATOM 5005 C C . PRO B 1 149 ? -12.242 30.234 16.562 1 98.19 149 PRO B C 1
ATOM 5007 O O . PRO B 1 149 ? -11.844 31.375 16.766 1 98.19 149 PRO B O 1
ATOM 5010 N N . GLY B 1 150 ? -13.039 29.953 15.594 1 97.94 150 GLY B N 1
ATOM 5011 C CA . GLY B 1 150 ? -13.469 30.891 14.578 1 97.94 150 GLY B CA 1
ATOM 5012 C C . GLY B 1 150 ? -14.023 32.188 15.156 1 97.94 150 GLY B C 1
ATOM 5013 O O . GLY B 1 150 ? -13.516 33.281 14.859 1 97.94 150 GLY B O 1
ATOM 5014 N N . PRO B 1 151 ? -15.055 32.125 16.016 1 97.88 151 PRO B N 1
ATOM 5015 C CA . PRO B 1 151 ? -15.641 33.312 16.625 1 97.88 151 PRO B CA 1
ATOM 5016 C C . PRO B 1 151 ? -14.625 34.156 17.406 1 97.88 151 PRO B C 1
ATOM 5018 O O . PRO B 1 151 ? -14.742 35.375 17.484 1 97.88 151 PRO B O 1
ATOM 5021 N N . LEU B 1 152 ? -13.688 33.5 18.016 1 98.56 152 LEU B N 1
ATOM 5022 C CA . LEU B 1 152 ? -12.672 34.188 18.797 1 98.56 152 LEU B CA 1
ATOM 5023 C C . LEU B 1 152 ? -11.766 35.031 17.891 1 98.56 152 LEU B C 1
ATOM 5025 O O . LEU B 1 152 ? -11.406 36.156 18.25 1 98.56 152 LEU B O 1
ATOM 5029 N N . PHE B 1 153 ? -11.406 34.5 16.734 1 98.44 153 PHE B N 1
ATOM 5030 C CA . PHE B 1 153 ? -10.656 35.312 15.766 1 98.44 153 PHE B CA 1
ATOM 5031 C C . PHE B 1 153 ? -11.531 36.406 15.172 1 98.44 153 PHE B C 1
ATOM 5033 O O . PHE B 1 153 ? -11.086 37.531 15.016 1 98.44 153 PHE B O 1
ATOM 5040 N N . ALA B 1 154 ? -12.766 36.031 14.836 1 97.81 154 ALA B N 1
ATOM 5041 C CA . ALA B 1 154 ? -13.68 36.969 14.172 1 97.81 154 ALA B CA 1
ATOM 5042 C C . ALA B 1 154 ? -13.992 38.156 15.055 1 97.81 154 ALA B C 1
ATOM 5044 O O . ALA B 1 154 ? -14.352 39.25 14.555 1 97.81 154 ALA B O 1
ATOM 5045 N N . ALA B 1 155 ? -13.875 38 16.344 1 97.25 155 ALA B N 1
ATOM 5046 C CA . ALA B 1 155 ? -14.086 39.094 17.297 1 97.25 155 ALA B CA 1
ATOM 5047 C C . ALA B 1 155 ? -13.148 40.25 17 1 97.25 155 ALA B C 1
ATOM 5049 O O . ALA B 1 155 ? -13.43 41.406 17.359 1 97.25 155 ALA B O 1
ATOM 5050 N N . GLU B 1 156 ? -12.039 40 16.328 1 96.88 156 GLU B N 1
ATOM 5051 C CA . GLU B 1 156 ? -11.055 41.031 16.031 1 96.88 156 GLU B CA 1
ATOM 5052 C C . GLU B 1 156 ? -11.047 41.375 14.547 1 96.88 156 GLU B C 1
ATOM 5054 O O . GLU B 1 156 ? -10.156 42.062 14.07 1 96.88 156 GLU B O 1
ATOM 5059 N N . TRP B 1 157 ? -12.016 40.844 13.828 1 97.5 157 TRP B N 1
ATOM 5060 C CA . TRP B 1 157 ? -12.078 41.094 12.391 1 97.5 157 TRP B CA 1
ATOM 5061 C C . TRP B 1 157 ? -12.445 42.531 12.102 1 97.5 157 TRP B C 1
ATOM 5063 O O . TRP B 1 157 ? -13.289 43.125 12.797 1 97.5 157 TRP B O 1
ATOM 5073 N N . THR B 1 158 ? -11.836 43.062 11.094 1 96.69 158 THR B N 1
ATOM 5074 C CA . THR B 1 158 ? -12.211 44.375 10.578 1 96.69 158 THR B CA 1
ATOM 5075 C C . THR B 1 158 ? -13.445 44.281 9.688 1 96.69 158 THR B C 1
ATOM 5077 O O . THR B 1 158 ? -13.914 43.188 9.391 1 96.69 158 THR B O 1
ATOM 5080 N N . ALA B 1 159 ? -13.938 45.438 9.305 1 97 159 ALA B N 1
ATOM 5081 C CA . ALA B 1 159 ? -15.062 45.469 8.367 1 97 159 ALA B CA 1
ATOM 5082 C C . ALA B 1 159 ? -14.711 44.75 7.062 1 97 159 ALA B C 1
ATOM 5084 O O . ALA B 1 159 ? -15.547 44.062 6.473 1 97 159 ALA B O 1
ATOM 5085 N N . SER B 1 160 ? -13.555 44.938 6.633 1 96.25 160 SER B N 1
ATOM 5086 C CA . SER B 1 160 ? -13.094 44.312 5.406 1 96.25 160 SER B CA 1
ATOM 5087 C C . SER B 1 160 ? -13.039 42.781 5.559 1 96.25 160 SER B C 1
ATOM 5089 O O . SER B 1 160 ? -13.359 42.062 4.621 1 96.25 160 SER B O 1
ATOM 5091 N N . ASP B 1 161 ? -12.594 42.312 6.695 1 96.62 161 ASP B N 1
ATOM 5092 C CA . ASP B 1 161 ? -12.555 40.906 6.969 1 96.62 161 ASP B CA 1
ATOM 5093 C C . ASP B 1 161 ? -13.953 40.281 6.93 1 96.62 161 ASP B C 1
ATOM 5095 O O . ASP B 1 161 ? -14.164 39.219 6.336 1 96.62 161 ASP B O 1
ATOM 5099 N N . TRP B 1 162 ? -14.914 40.938 7.551 1 96.75 162 TRP B N 1
ATOM 5100 C CA . TRP B 1 162 ? -16.297 40.5 7.555 1 96.75 162 TRP B CA 1
ATOM 5101 C C . TRP B 1 162 ? -16.859 40.438 6.137 1 96.75 162 TRP B C 1
ATOM 5103 O O . TRP B 1 162 ? -17.578 39.5 5.777 1 96.75 162 TRP B O 1
ATOM 5113 N N . HIS B 1 163 ? -16.516 41.438 5.359 1 96.31 163 HIS B N 1
ATOM 5114 C CA . HIS B 1 163 ? -16.969 41.5 3.973 1 96.31 163 HIS B CA 1
ATOM 5115 C C . HIS B 1 163 ? -16.422 40.312 3.178 1 96.31 163 HIS B C 1
ATOM 5117 O O . HIS B 1 163 ? -17.141 39.656 2.422 1 96.31 163 HIS B O 1
ATOM 5123 N N . ARG B 1 164 ? -15.164 40.094 3.342 1 95.06 164 ARG B N 1
ATOM 5124 C CA . ARG B 1 164 ? -14.523 38.938 2.666 1 95.06 164 ARG B CA 1
ATOM 5125 C C . ARG B 1 164 ? -15.203 37.625 3.037 1 95.06 164 ARG B C 1
ATOM 5127 O O . ARG B 1 164 ? -15.422 36.781 2.178 1 95.06 164 ARG B O 1
ATOM 5134 N N . TRP B 1 165 ? -15.469 37.438 4.289 1 95.62 165 TRP B N 1
ATOM 5135 C CA . TRP B 1 165 ? -16.141 36.219 4.766 1 95.62 165 TRP B CA 1
ATOM 5136 C C . TRP B 1 165 ? -17.516 36.062 4.109 1 95.62 165 TRP B C 1
ATOM 5138 O O . TRP B 1 165 ? -17.859 35 3.643 1 95.62 165 TRP B O 1
ATOM 5148 N N . ARG B 1 166 ? -18.281 37.156 4.086 1 94.94 166 ARG B N 1
ATOM 5149 C CA . ARG B 1 166 ? -19.609 37.125 3.492 1 94.94 166 ARG B CA 1
ATOM 5150 C C . ARG B 1 166 ? -19.547 36.781 2.008 1 94.94 166 ARG B C 1
ATOM 5152 O O . ARG B 1 166 ? -20.375 36.031 1.495 1 94.94 166 ARG B O 1
ATOM 5159 N N . GLU B 1 167 ? -18.578 37.312 1.363 1 95.31 167 GLU B N 1
ATOM 5160 C CA . GLU B 1 167 ? -18.391 37.031 -0.056 1 95.31 167 GLU B CA 1
ATOM 5161 C C . GLU B 1 167 ? -18.062 35.562 -0.284 1 95.31 167 GLU B C 1
ATOM 5163 O O . GLU B 1 167 ? -18.594 34.938 -1.195 1 95.31 167 GLU B O 1
ATOM 5168 N N . ARG B 1 168 ? -17.141 35.062 0.478 1 94.31 168 ARG B N 1
ATOM 5169 C CA . ARG B 1 168 ? -16.781 33.656 0.355 1 94.31 168 ARG B CA 1
ATOM 5170 C C . ARG B 1 168 ? -17.969 32.75 0.619 1 94.31 168 ARG B C 1
ATOM 5172 O O . ARG B 1 168 ? -18.203 31.797 -0.109 1 94.31 168 ARG B O 1
ATOM 5179 N N . ARG B 1 169 ? -18.766 33 1.682 1 92.44 169 ARG B N 1
ATOM 5180 C CA . ARG B 1 169 ? -19.938 32.219 2.033 1 92.44 169 ARG B CA 1
ATOM 5181 C C . ARG B 1 169 ? -20.953 32.188 0.891 1 92.44 169 ARG B C 1
ATOM 5183 O O . ARG B 1 169 ? -21.562 31.172 0.616 1 92.44 169 ARG B O 1
ATOM 5190 N N . ALA B 1 170 ? -21.078 33.312 0.305 1 92.19 170 ALA B N 1
ATOM 5191 C CA . ALA B 1 170 ? -22 33.438 -0.817 1 92.19 170 ALA B CA 1
ATOM 5192 C C . ALA B 1 170 ? -21.5 32.656 -2.025 1 92.19 170 ALA B C 1
ATOM 5194 O O . ALA B 1 170 ? -22.281 31.984 -2.717 1 92.19 170 ALA B O 1
ATOM 5195 N N . ALA B 1 171 ? -20.234 32.719 -2.254 1 93.94 171 ALA B N 1
ATOM 5196 C CA . ALA B 1 171 ? -19.625 32.094 -3.438 1 93.94 171 ALA B CA 1
ATOM 5197 C C . ALA B 1 171 ? -19.484 30.594 -3.26 1 93.94 171 ALA B C 1
ATOM 5199 O O . ALA B 1 171 ? -19.5 29.844 -4.238 1 93.94 171 ALA B O 1
ATOM 5200 N N . ASP B 1 172 ? -19.375 30.125 -2.051 1 93.5 172 ASP B N 1
ATOM 5201 C CA . ASP B 1 172 ? -19.109 28.719 -1.753 1 93.5 172 ASP B CA 1
ATOM 5202 C C . ASP B 1 172 ? -19.984 28.234 -0.594 1 93.5 172 ASP B C 1
ATOM 5204 O O . ASP B 1 172 ? -19.469 27.844 0.452 1 93.5 172 ASP B O 1
ATOM 5208 N N . PRO B 1 173 ? -21.266 28.156 -0.802 1 89.25 173 PRO B N 1
ATOM 5209 C CA . PRO B 1 173 ? -22.188 27.797 0.285 1 89.25 173 PRO B CA 1
ATOM 5210 C C . PRO B 1 173 ? -21.953 26.375 0.8 1 89.25 173 PRO B C 1
ATOM 5212 O O . PRO B 1 173 ? -22.328 26.062 1.935 1 89.25 173 PRO B O 1
ATOM 5215 N N . GLY B 1 174 ? -21.359 25.547 0.007 1 91.19 174 GLY B N 1
ATOM 5216 C CA . GLY B 1 174 ? -21.125 24.172 0.401 1 91.19 174 GLY B CA 1
ATOM 5217 C C . GLY B 1 174 ? -19.797 23.953 1.09 1 91.19 174 GLY B C 1
ATOM 5218 O O . GLY B 1 174 ? -19.484 22.844 1.518 1 91.19 174 GLY B O 1
ATOM 5219 N N . ASP B 1 175 ? -18.969 25 1.229 1 92.44 175 ASP B N 1
ATOM 5220 C CA . ASP B 1 175 ? -17.656 24.953 1.865 1 92.44 175 ASP B CA 1
ATOM 5221 C C . ASP B 1 175 ? -16.703 24.031 1.116 1 92.44 175 ASP B C 1
ATOM 5223 O O . ASP B 1 175 ? -15.93 23.297 1.734 1 92.44 175 ASP B O 1
ATOM 5227 N N . HIS B 1 176 ? -16.734 23.984 -0.194 1 89.19 176 HIS B N 1
ATOM 5228 C CA . HIS B 1 176 ? -15.891 23.125 -1.012 1 89.19 176 HIS B CA 1
ATOM 5229 C C . HIS B 1 176 ? -14.43 23.547 -0.958 1 89.19 176 HIS B C 1
ATOM 5231 O O . HIS B 1 176 ? -13.531 22.766 -1.255 1 89.19 176 HIS B O 1
ATOM 5237 N N . SER B 1 177 ? -14.164 24.719 -0.588 1 89.94 177 SER B N 1
ATOM 5238 C CA . SER B 1 177 ? -12.805 25.25 -0.485 1 89.94 177 SER B CA 1
ATOM 5239 C C . SER B 1 177 ? -12.141 24.797 0.815 1 89.94 177 SER B C 1
ATOM 5241 O O . SER B 1 177 ? -10.969 25.078 1.044 1 89.94 177 SER B O 1
ATOM 5243 N N . PHE B 1 178 ? -12.883 24.141 1.682 1 92.94 178 PHE B N 1
ATOM 5244 C CA . PHE B 1 178 ? -12.367 23.594 2.932 1 92.94 178 PHE B CA 1
ATOM 5245 C C . PHE B 1 178 ? -12.383 22.062 2.906 1 92.94 178 PHE B C 1
ATOM 5247 O O . PHE B 1 178 ? -13.234 21.438 3.549 1 92.94 178 PHE B O 1
ATOM 5254 N N . PRO B 1 179 ? -11.383 21.453 2.318 1 86.44 179 PRO B N 1
ATOM 5255 C CA . PRO B 1 179 ? -11.406 20 2.092 1 86.44 179 PRO B CA 1
ATOM 5256 C C . PRO B 1 179 ? -11.273 19.203 3.383 1 86.44 179 PRO B C 1
ATOM 5258 O O . PRO B 1 179 ? -11.523 17.984 3.395 1 86.44 179 PRO B O 1
ATOM 5261 N N . ALA B 1 180 ? -10.867 19.797 4.422 1 89.62 180 ALA B N 1
ATOM 5262 C CA . ALA B 1 180 ? -10.641 19.094 5.68 1 89.62 180 ALA B CA 1
ATOM 5263 C C . ALA B 1 180 ? -11.961 18.812 6.402 1 89.62 180 ALA B C 1
ATOM 5265 O O . ALA B 1 180 ? -11.992 18.078 7.387 1 89.62 180 ALA B O 1
ATOM 5266 N N . VAL B 1 181 ? -13.047 19.438 6.004 1 91.19 181 VAL B N 1
ATOM 5267 C CA . VAL B 1 181 ? -14.336 19.234 6.648 1 91.19 181 VAL B CA 1
ATOM 5268 C C . VAL B 1 181 ? -15.359 18.734 5.625 1 91.19 181 VAL B C 1
ATOM 5270 O O . VAL B 1 181 ? -15.219 19.016 4.43 1 91.19 181 VAL B O 1
ATOM 5273 N N . PRO B 1 182 ? -16.344 17.984 6.078 1 86.62 182 PRO B N 1
ATOM 5274 C CA . PRO B 1 182 ? -17.406 17.594 5.152 1 86.62 182 PRO B CA 1
ATOM 5275 C C . PRO B 1 182 ? -18.172 18.797 4.605 1 86.62 182 PRO B C 1
ATOM 5277 O O . PRO B 1 182 ? -18.312 19.812 5.289 1 86.62 182 PRO B O 1
ATOM 5280 N N . PRO B 1 183 ? -18.656 18.594 3.381 1 87.62 183 PRO B N 1
ATOM 5281 C CA . PRO B 1 183 ? -19.469 19.688 2.822 1 87.62 183 PRO B CA 1
ATOM 5282 C C . PRO B 1 183 ? -20.688 20.016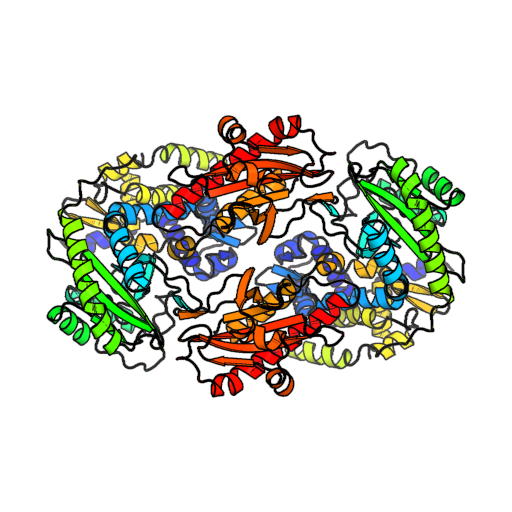 3.678 1 87.62 183 PRO B C 1
ATOM 5284 O O . PRO B 1 183 ? -21.234 19.125 4.332 1 87.62 183 PRO B O 1
ATOM 5287 N N . ARG B 1 184 ? -21 21.266 3.643 1 86.81 184 ARG B N 1
ATOM 5288 C CA . ARG B 1 184 ? -22.188 21.719 4.371 1 86.81 184 ARG B CA 1
ATOM 5289 C C . ARG B 1 184 ? -23.469 21.188 3.723 1 86.81 184 ARG B C 1
ATOM 5291 O O . ARG B 1 184 ? -23.578 21.172 2.496 1 86.81 184 ARG B O 1
ATOM 5298 N N . GLU B 1 185 ? -24.281 20.641 4.652 1 78.06 185 GLU B N 1
ATOM 5299 C CA . GLU B 1 185 ? -25.578 20.203 4.125 1 78.06 185 GLU B CA 1
ATOM 5300 C C . GLU B 1 185 ? -26.438 21.406 3.713 1 78.06 185 GLU B C 1
ATOM 5302 O O . GLU B 1 185 ? -26.406 22.453 4.371 1 78.06 185 GLU B O 1
ATOM 5307 N N . PRO B 1 186 ? -27.156 21.156 2.631 1 73.19 186 PRO B N 1
ATOM 5308 C CA . PRO B 1 186 ? -28.031 22.234 2.197 1 73.19 186 PRO B CA 1
ATOM 5309 C C . PRO B 1 186 ? -29.078 22.609 3.256 1 73.19 186 PRO B C 1
ATOM 5311 O O . PRO B 1 186 ? -29.641 21.734 3.91 1 73.19 186 PRO B O 1
ATOM 5314 N N . GLY B 1 187 ? -29.266 23.812 3.58 1 62.78 187 GLY B N 1
ATOM 5315 C CA . GLY B 1 187 ? -30.297 24.281 4.48 1 62.78 187 GLY B CA 1
ATOM 5316 C C . GLY B 1 187 ? -29.844 24.359 5.926 1 62.78 187 GLY B C 1
ATOM 5317 O O . GLY B 1 187 ? -30.641 24.688 6.816 1 62.78 187 GLY B O 1
ATOM 5318 N N . ALA B 1 188 ? -28.703 23.859 6.215 1 63.53 188 ALA B N 1
ATOM 5319 C CA . ALA B 1 188 ? -28.25 23.922 7.598 1 63.53 188 ALA B CA 1
ATOM 5320 C C . ALA B 1 188 ? -28.312 25.344 8.141 1 63.53 188 ALA B C 1
ATOM 5322 O O . ALA B 1 188 ? -27.984 26.297 7.426 1 63.53 188 ALA B O 1
ATOM 5323 N N . PRO B 1 189 ? -29.188 25.438 9.227 1 55.56 189 PRO B N 1
ATOM 5324 C CA . PRO B 1 189 ? -29.312 26.812 9.742 1 55.56 189 PRO B CA 1
ATOM 5325 C C . PRO B 1 189 ? -27.953 27.5 9.898 1 55.56 189 PRO B C 1
ATOM 5327 O O . PRO B 1 189 ? -26.969 26.859 10.25 1 55.56 189 PRO B O 1
ATOM 5330 N N . GLY B 1 190 ? -27.656 28.391 9.125 1 56.44 190 GLY B N 1
ATOM 5331 C CA . GLY B 1 190 ? -26.453 29.188 9.359 1 56.44 190 GLY B CA 1
ATOM 5332 C C . GLY B 1 190 ? -26.453 29.891 10.695 1 56.44 190 GLY B C 1
ATOM 5333 O O . GLY B 1 190 ? -27.391 30.625 11.016 1 56.44 190 GLY B O 1
ATOM 5334 N N . GLU B 1 191 ? -25.953 29.25 11.766 1 61.88 191 GLU B N 1
ATOM 5335 C CA . GLU B 1 191 ? -25.828 29.984 13.016 1 61.88 191 GLU B CA 1
ATOM 5336 C C . GLU B 1 191 ? -25.312 31.406 12.773 1 61.88 191 GLU B C 1
ATOM 5338 O O . GLU B 1 191 ? -24.578 31.641 11.812 1 61.88 191 GLU B O 1
ATOM 5343 N N . ASP B 1 192 ? -25.875 32.375 13.445 1 86.38 192 ASP B N 1
ATOM 5344 C CA . ASP B 1 192 ? -25.422 33.75 13.297 1 86.38 192 ASP B CA 1
ATOM 5345 C C . ASP B 1 192 ? -23.984 33.906 13.75 1 86.38 192 ASP B C 1
ATOM 5347 O O . ASP B 1 192 ? -23.703 34 14.945 1 86.38 192 ASP B O 1
ATOM 5351 N N . PHE B 1 193 ? -23.141 33.656 12.875 1 94.44 193 PHE B N 1
ATOM 5352 C CA . PHE B 1 193 ? -21.703 33.719 13.109 1 94.44 193 PHE B CA 1
ATOM 5353 C C . PHE B 1 193 ? -21.328 35.062 13.766 1 94.44 193 PHE B C 1
ATOM 5355 O O . PHE B 1 193 ? -20.484 35.094 14.664 1 94.44 193 PHE B O 1
ATOM 5362 N N . ALA B 1 194 ? -21.953 36.094 13.336 1 94.75 194 ALA B N 1
ATOM 5363 C CA . ALA B 1 194 ? -21.688 37.438 13.906 1 94.75 194 ALA B CA 1
ATOM 5364 C C . ALA B 1 194 ? -22.062 37.469 15.383 1 94.75 194 ALA B C 1
ATOM 5366 O O . ALA B 1 194 ? -21.344 38.062 16.188 1 94.75 194 ALA B O 1
ATOM 5367 N N . ARG B 1 195 ? -23.219 36.906 15.672 1 95.62 195 ARG B N 1
ATOM 5368 C CA . ARG B 1 195 ? -23.656 36.844 17.062 1 95.62 195 ARG B CA 1
ATOM 5369 C C . ARG B 1 195 ? -22.688 36 17.906 1 95.62 195 ARG B C 1
ATOM 5371 O O . ARG B 1 195 ? -22.359 36.375 19.031 1 95.62 195 ARG B O 1
ATOM 5378 N N . ARG B 1 196 ? -22.25 34.906 17.406 1 96.25 196 ARG B N 1
ATOM 5379 C CA . ARG B 1 196 ? -21.312 34.062 18.109 1 96.25 196 ARG B CA 1
ATOM 5380 C C . ARG B 1 196 ? -19.969 34.75 18.328 1 96.25 196 ARG B C 1
ATOM 5382 O O . ARG B 1 196 ? -19.344 34.594 19.375 1 96.25 196 ARG B O 1
ATOM 5389 N N . ALA B 1 197 ? -19.531 35.5 17.359 1 97.38 197 ALA B N 1
ATOM 5390 C CA . ALA B 1 197 ? -18.297 36.281 17.484 1 97.38 197 ALA B CA 1
ATOM 5391 C C . ALA B 1 197 ? -18.406 37.344 18.578 1 97.38 197 ALA B C 1
ATOM 5393 O O . ALA B 1 197 ? -17.484 37.5 19.375 1 97.38 197 ALA B O 1
ATOM 5394 N N . ALA B 1 198 ? -19.547 38 18.594 1 97.06 198 ALA B N 1
ATOM 5395 C CA . ALA B 1 198 ? -19.781 39.031 19.625 1 97.06 198 ALA B CA 1
ATOM 5396 C C . ALA B 1 198 ? -19.797 38.375 21.016 1 97.06 198 ALA B C 1
ATOM 5398 O O . ALA B 1 198 ? -19.234 38.938 21.969 1 97.06 198 ALA B O 1
ATOM 5399 N N . LYS B 1 199 ? -20.469 37.281 21.109 1 97.25 199 LYS B N 1
ATOM 5400 C CA . LYS B 1 199 ? -20.531 36.562 22.391 1 97.25 199 LYS B CA 1
ATOM 5401 C C . LYS B 1 199 ? -19.141 36.094 22.812 1 97.25 199 LYS B C 1
ATOM 5403 O O . LYS B 1 199 ? -18.797 36.156 24 1 97.25 199 LYS B O 1
ATOM 5408 N N . ALA B 1 200 ? -18.375 35.594 21.906 1 97.88 200 ALA B N 1
ATOM 5409 C CA . ALA B 1 200 ? -17.016 35.156 22.188 1 97.88 200 ALA B CA 1
ATOM 5410 C C . ALA B 1 200 ? -16.141 36.281 22.703 1 97.88 200 ALA B C 1
ATOM 5412 O O . ALA B 1 200 ? -15.305 36.094 23.594 1 97.88 200 ALA B O 1
ATOM 5413 N N . ALA B 1 201 ? -16.297 37.469 22.094 1 97.25 201 ALA B N 1
ATOM 5414 C CA . ALA B 1 201 ? -15.562 38.656 22.531 1 97.25 201 ALA B CA 1
ATOM 5415 C C . ALA B 1 201 ? -15.891 39 23.984 1 97.25 201 ALA B C 1
ATOM 5417 O O . ALA B 1 201 ? -15.008 39.344 24.766 1 97.25 201 ALA B O 1
ATOM 5418 N N . ALA B 1 202 ? -17.141 38.875 24.312 1 97.69 202 ALA B N 1
ATOM 5419 C CA . ALA B 1 202 ? -17.625 39.219 25.641 1 97.69 202 ALA B CA 1
ATOM 5420 C C . ALA B 1 202 ? -17.188 38.156 26.672 1 97.69 202 ALA B C 1
ATOM 5422 O O . ALA B 1 202 ? -16.766 38.5 27.781 1 97.69 202 ALA B O 1
ATOM 5423 N N . ASP B 1 203 ? -17.281 36.906 26.328 1 97.19 203 ASP B N 1
ATOM 5424 C CA . ASP B 1 203 ? -17.078 35.812 27.266 1 97.19 203 ASP B CA 1
ATOM 5425 C C . ASP B 1 203 ? -15.602 35.438 27.359 1 97.19 203 ASP B C 1
ATOM 5427 O O . ASP B 1 203 ? -15.156 34.875 28.359 1 97.19 203 ASP B O 1
ATOM 5431 N N . GLY B 1 204 ? -14.852 35.656 26.266 1 97.56 204 GLY B N 1
ATOM 5432 C CA . GLY B 1 204 ? -13.453 35.25 26.203 1 97.56 204 GLY B CA 1
ATOM 5433 C C . GLY B 1 204 ? -13.242 33.781 25.922 1 97.56 204 GLY B C 1
ATOM 5434 O O . GLY B 1 204 ? -12.172 33.25 26.203 1 97.56 204 GLY B O 1
ATOM 5435 N N . TRP B 1 205 ? -14.242 33.094 25.609 1 98.19 205 TRP B N 1
ATOM 5436 C CA . TRP B 1 205 ? -14.211 31.703 25.188 1 98.19 205 TRP B CA 1
ATOM 5437 C C . TRP B 1 205 ? -15.336 31.406 24.203 1 98.19 205 TRP B C 1
ATOM 5439 O O . TRP B 1 205 ? -16.234 32.219 24.016 1 98.19 205 TRP B O 1
ATOM 5449 N N . ALA B 1 206 ? -15.242 30.266 23.469 1 98.06 206 ALA B N 1
ATOM 5450 C CA . ALA B 1 206 ? -16.281 29.875 22.516 1 98.06 206 ALA B CA 1
ATOM 5451 C C . ALA B 1 206 ? -16.469 28.359 22.516 1 98.06 206 ALA B C 1
ATOM 5453 O O . ALA B 1 206 ? -15.555 27.609 22.875 1 98.06 206 ALA B O 1
ATOM 5454 N N . LEU B 1 207 ? -17.641 27.938 22.109 1 96.75 207 LEU B N 1
ATOM 5455 C CA . LEU B 1 207 ? -18.031 26.531 22.125 1 96.75 207 LEU B CA 1
ATOM 5456 C C . LEU B 1 207 ? -18.469 26.062 20.75 1 96.75 207 LEU B C 1
ATOM 5458 O O . LEU B 1 207 ? -19.188 26.797 20.047 1 96.75 207 LEU B O 1
ATOM 5462 N N . ASP B 1 208 ? -17.969 24.984 20.281 1 95.31 208 ASP B N 1
ATOM 5463 C CA . ASP B 1 208 ? -18.453 24.266 19.109 1 95.31 208 ASP B CA 1
ATOM 5464 C C . ASP B 1 208 ? -19.391 23.125 19.516 1 95.31 208 ASP B C 1
ATOM 5466 O O . ASP B 1 208 ? -18.953 22.156 20.141 1 95.31 208 ASP B O 1
ATOM 5470 N N . ASP B 1 209 ? -20.594 23.203 19.25 1 94.75 209 ASP B N 1
ATOM 5471 C CA . ASP B 1 209 ? -21.578 22.156 19.5 1 94.75 209 ASP B CA 1
ATOM 5472 C C . ASP B 1 209 ? -21.984 21.484 18.188 1 94.75 209 ASP B C 1
ATOM 5474 O O . ASP B 1 209 ? -23.078 21.734 17.672 1 94.75 209 ASP B O 1
ATOM 5478 N N . GLN B 1 210 ? -21.062 20.594 17.75 1 91.88 210 GLN B N 1
ATOM 5479 C CA . GLN B 1 210 ? -21.328 19.688 16.625 1 91.88 210 GLN B CA 1
ATOM 5480 C C . GLN B 1 210 ? -21.547 20.469 15.336 1 91.88 210 GLN B C 1
ATOM 5482 O O . GLN B 1 210 ? -22.453 20.156 14.555 1 91.88 210 GLN B O 1
ATOM 5487 N N . LEU B 1 211 ? -20.734 21.484 15.133 1 91.62 211 LEU B N 1
ATOM 5488 C CA . LEU B 1 211 ? -20.891 22.359 13.977 1 91.62 211 LEU B CA 1
ATOM 5489 C C . LEU B 1 211 ? -20.312 21.703 12.719 1 91.62 211 LEU B C 1
ATOM 5491 O O . LEU B 1 211 ? -20.812 21.938 11.617 1 91.62 211 LEU B O 1
ATOM 5495 N N . ILE B 1 212 ? -19.203 21 12.82 1 90.44 212 ILE B N 1
ATOM 5496 C CA . ILE B 1 212 ? -18.562 20.359 11.672 1 90.44 212 ILE B CA 1
ATOM 5497 C C . ILE B 1 212 ? -19.219 19 11.398 1 90.44 212 ILE B C 1
ATOM 5499 O O . ILE B 1 212 ? -19.531 18.672 10.25 1 90.44 212 ILE B O 1
ATOM 5503 N N . GLU B 1 213 ? -19.453 18.234 12.398 1 87.94 213 GLU B N 1
ATOM 5504 C CA . GLU B 1 213 ? -20.062 16.906 12.281 1 87.94 213 GLU B CA 1
ATOM 5505 C C . GLU B 1 213 ? -20.797 16.531 13.562 1 87.94 213 GLU B C 1
ATOM 5507 O O . GLU B 1 213 ? -20.406 16.938 14.656 1 87.94 213 GLU B O 1
ATOM 5512 N N . PRO B 1 214 ? -21.891 15.734 13.383 1 87.06 214 PRO B N 1
ATOM 5513 C CA . PRO B 1 214 ? -22.562 15.266 14.594 1 87.06 214 PRO B CA 1
ATOM 5514 C C . PRO B 1 214 ? -21.641 14.5 15.531 1 87.06 214 PRO B C 1
ATOM 5516 O O . PRO B 1 214 ? -20.828 13.688 15.086 1 87.06 214 PRO B O 1
ATOM 5519 N N . GLY B 1 215 ? -21.672 14.906 16.812 1 90 215 GLY B N 1
ATOM 5520 C CA . GLY B 1 215 ? -20.922 14.195 17.828 1 90 215 GLY B CA 1
ATOM 5521 C C . GLY B 1 215 ? -19.625 14.906 18.203 1 90 215 GLY B C 1
ATOM 5522 O O . GLY B 1 215 ? -19.047 14.625 19.266 1 90 215 GLY B O 1
ATOM 5523 N N . LEU B 1 216 ? -19.188 15.859 17.344 1 92.38 216 LEU B N 1
ATOM 5524 C CA . LEU B 1 216 ? -17.922 16.562 17.594 1 92.38 216 LEU B CA 1
ATOM 5525 C C . LEU B 1 216 ? -18.172 17.844 18.391 1 92.38 216 LEU B C 1
ATOM 5527 O O . LEU B 1 216 ? -18.984 18.688 17.984 1 92.38 216 LEU B O 1
ATOM 5531 N N . VAL B 1 217 ? -17.547 17.984 19.547 1 94.81 217 VAL B N 1
ATOM 5532 C CA . VAL B 1 217 ? -17.688 19.188 20.359 1 94.81 217 VAL B CA 1
ATOM 5533 C C . VAL B 1 217 ? -16.312 19.719 20.734 1 94.81 217 VAL B C 1
ATOM 5535 O O . VAL B 1 217 ? -15.328 18.969 20.781 1 94.81 217 VAL B O 1
ATOM 5538 N N . ALA B 1 218 ? -16.234 21.016 20.953 1 97.06 218 ALA B N 1
ATOM 5539 C CA . ALA B 1 218 ? -14.961 21.641 21.328 1 97.06 218 ALA B CA 1
ATOM 5540 C C . ALA B 1 218 ? -15.18 22.922 22.109 1 97.06 218 ALA B C 1
ATOM 5542 O O . ALA B 1 218 ? -16.219 23.578 21.953 1 97.06 218 ALA B O 1
ATOM 5543 N N . VAL B 1 219 ? -14.289 23.234 22.953 1 98.38 219 VAL B N 1
ATOM 5544 C CA . VAL B 1 219 ? -14.25 24.516 23.656 1 98.38 219 VAL B CA 1
ATOM 5545 C C . VAL B 1 219 ? -12.891 25.172 23.438 1 98.38 219 VAL B C 1
ATOM 5547 O O . VAL B 1 219 ? -11.859 24.5 23.422 1 98.38 219 VAL B O 1
ATOM 5550 N N . SER B 1 220 ? -12.914 26.5 23.203 1 98.75 220 SER B N 1
ATOM 5551 C CA . SER B 1 220 ? -11.695 27.219 22.828 1 98.75 220 SER B CA 1
ATOM 5552 C C . SER B 1 220 ? -11.516 28.469 23.672 1 98.75 220 SER B C 1
ATOM 5554 O O . SER B 1 220 ? -12.492 29.094 24.094 1 98.75 220 SER B O 1
ATOM 5556 N N . VAL B 1 221 ? -10.273 28.812 23.969 1 98.81 221 VAL B N 1
ATOM 5557 C CA . VAL B 1 221 ? -9.859 30.031 24.672 1 98.81 221 VAL B CA 1
ATOM 5558 C C . VAL B 1 221 ? -8.695 30.672 23.922 1 98.81 221 VAL B C 1
ATOM 5560 O O . VAL B 1 221 ? -7.754 30 23.516 1 98.81 221 VAL B O 1
ATOM 5563 N N . PRO B 1 222 ? -8.719 31.969 23.672 1 98.75 222 PRO B N 1
ATOM 5564 C CA . PRO B 1 222 ? -7.625 32.625 22.938 1 98.75 222 PRO B CA 1
ATOM 5565 C C . PRO B 1 222 ? -6.375 32.812 23.797 1 98.75 222 PRO B C 1
ATOM 5567 O O . PRO B 1 222 ? -6.48 33.094 25 1 98.75 222 PRO B O 1
ATOM 5570 N N . VAL B 1 223 ? -5.246 32.562 23.234 1 98.81 223 VAL B N 1
ATOM 5571 C CA . VAL B 1 223 ? -3.949 32.938 23.781 1 98.81 223 VAL B CA 1
ATOM 5572 C C . VAL B 1 223 ? -3.535 34.312 23.234 1 98.81 223 VAL B C 1
ATOM 5574 O O . VAL B 1 223 ? -3.371 34.469 22.031 1 98.81 223 VAL B O 1
ATOM 5577 N N . ARG B 1 224 ? -3.297 35.188 24.047 1 98 224 ARG B N 1
ATOM 5578 C CA . ARG B 1 224 ? -3.057 36.562 23.594 1 98 224 ARG B CA 1
ATOM 5579 C C . ARG B 1 224 ? -1.569 36.875 23.609 1 98 224 ARG B C 1
ATOM 5581 O O . ARG B 1 224 ? -0.836 36.406 24.484 1 98 224 ARG B O 1
ATOM 5588 N N . ASP B 1 225 ? -1.185 37.625 22.656 1 95.94 225 ASP B N 1
ATOM 5589 C CA . ASP B 1 225 ? 0.169 38.156 22.609 1 95.94 225 ASP B CA 1
ATOM 5590 C C . ASP B 1 225 ? 0.389 39.156 23.734 1 95.94 225 ASP B C 1
ATOM 5592 O O . ASP B 1 225 ? -0.342 40.156 23.844 1 95.94 225 ASP B O 1
ATOM 5596 N N . PRO B 1 226 ? 1.363 39 24.531 1 93.38 226 PRO B N 1
ATOM 5597 C CA . PRO B 1 226 ? 1.551 39.875 25.688 1 93.38 226 PRO B CA 1
ATOM 5598 C C . PRO B 1 226 ? 1.867 41.312 25.297 1 93.38 226 PRO B C 1
ATOM 5600 O O . PRO B 1 226 ? 1.583 42.25 26.047 1 93.38 226 PRO B O 1
ATOM 5603 N N . GLY B 1 227 ? 2.428 41.5 24.281 1 91.94 227 GLY B N 1
ATOM 5604 C CA . GLY B 1 227 ? 2.783 42.844 23.844 1 91.94 227 GLY B CA 1
ATOM 5605 C C . GLY B 1 227 ? 1.618 43.625 23.234 1 91.94 227 GLY B C 1
ATOM 5606 O O . GLY B 1 227 ? 1.386 44.781 23.578 1 91.94 227 GLY B O 1
ATOM 5607 N N . THR B 1 228 ? 0.805 43 22.469 1 92.56 228 THR B N 1
ATOM 5608 C CA . THR B 1 228 ? -0.23 43.688 21.719 1 92.56 228 THR B CA 1
ATOM 5609 C C . THR B 1 228 ? -1.608 43.438 22.312 1 92.56 228 THR B C 1
ATOM 5611 O O . THR B 1 228 ? -2.551 44.188 22.078 1 92.56 228 THR B O 1
ATOM 5614 N N . GLY B 1 229 ? -1.728 42.312 23 1 94.69 229 GLY B N 1
ATOM 5615 C CA . GLY B 1 229 ? -3.023 41.938 23.531 1 94.69 229 GLY B CA 1
ATOM 5616 C C . GLY B 1 229 ? -3.912 41.25 22.5 1 94.69 229 GLY B C 1
ATOM 5617 O O . GLY B 1 229 ? -5 40.781 22.844 1 94.69 229 GLY B O 1
ATOM 5618 N N . ARG B 1 230 ? -3.492 41.219 21.312 1 96.06 230 ARG B N 1
ATOM 5619 C CA . ARG B 1 230 ? -4.254 40.562 20.25 1 96.06 230 ARG B CA 1
ATOM 5620 C C . ARG B 1 230 ? -4.156 39.062 20.375 1 96.06 230 ARG B C 1
ATOM 5622 O O . ARG B 1 230 ? -3.254 38.531 21.031 1 96.06 230 ARG B O 1
ATOM 5629 N N . VAL B 1 231 ? -5.062 38.375 19.75 1 97.94 231 VAL B N 1
ATOM 5630 C CA . VAL B 1 231 ? -5.059 36.906 19.766 1 97.94 231 VAL B CA 1
ATOM 5631 C C . VAL B 1 231 ? -3.873 36.375 18.953 1 97.94 231 VAL B C 1
ATOM 5633 O O . VAL B 1 231 ? -3.791 36.594 17.75 1 97.94 231 VAL B O 1
ATOM 5636 N N . ALA B 1 232 ? -2.961 35.75 19.609 1 97.94 232 ALA B N 1
ATOM 5637 C CA . ALA B 1 232 ? -1.82 35.125 18.953 1 97.94 232 ALA B CA 1
ATOM 5638 C C . ALA B 1 232 ? -2.211 33.781 18.344 1 97.94 232 ALA B C 1
ATOM 5640 O O . ALA B 1 232 ? -1.843 33.469 17.203 1 97.94 232 ALA B O 1
ATOM 5641 N N . CYS B 1 233 ? -2.893 32.969 19.062 1 98.69 233 CYS B N 1
ATOM 5642 C CA . CYS B 1 233 ? -3.49 31.703 18.641 1 98.69 233 CYS B CA 1
ATOM 5643 C C . CYS B 1 233 ? -4.633 31.312 19.562 1 98.69 233 CYS B C 1
ATOM 5645 O O . CYS B 1 233 ? -4.961 32.031 20.5 1 98.69 233 CYS B O 1
ATOM 5647 N N . VAL B 1 234 ? -5.332 30.266 19.234 1 98.81 234 VAL B N 1
ATOM 5648 C CA . VAL B 1 234 ? -6.445 29.781 20.047 1 98.81 234 VAL B CA 1
ATOM 5649 C C . VAL B 1 234 ? -6.191 28.344 20.469 1 98.81 234 VAL B C 1
ATOM 5651 O O . VAL B 1 234 ? -5.809 27.5 19.656 1 98.81 234 VAL B O 1
ATOM 5654 N N . ALA B 1 235 ? -6.281 28.047 21.719 1 98.81 235 ALA B N 1
ATOM 5655 C CA . ALA B 1 235 ? -6.203 26.703 22.266 1 98.81 235 ALA B CA 1
ATOM 5656 C C . ALA B 1 235 ? -7.59 26.078 22.375 1 98.81 235 ALA B C 1
ATOM 5658 O O . ALA B 1 235 ? -8.531 26.719 22.859 1 98.81 235 ALA B O 1
ATOM 5659 N N . SER B 1 236 ? -7.727 24.859 21.922 1 98.38 236 SER B N 1
ATOM 5660 C CA . SER B 1 236 ? -9.016 24.172 21.938 1 98.38 236 SER B CA 1
ATOM 5661 C C . SER B 1 236 ? -8.898 22.781 22.547 1 98.38 236 SER B C 1
ATOM 5663 O O . SER B 1 236 ? -7.91 22.078 22.328 1 98.38 236 SER B O 1
ATOM 5665 N N . VAL B 1 237 ? -9.836 22.375 23.328 1 97.69 237 VAL B N 1
ATOM 5666 C CA . VAL B 1 237 ? -10.047 20.984 23.734 1 97.69 237 VAL B CA 1
ATOM 5667 C C . VAL B 1 237 ? -11.195 20.391 22.922 1 97.69 237 VAL B C 1
ATOM 5669 O O . VAL B 1 237 ? -12.289 20.953 22.875 1 97.69 237 VAL B O 1
ATOM 5672 N N . VAL B 1 238 ? -10.922 19.281 22.297 1 95.06 238 VAL B N 1
ATOM 5673 C CA . VAL B 1 238 ? -11.898 18.641 21.422 1 95.06 238 VAL B CA 1
ATOM 5674 C C . VAL B 1 238 ? -12.289 17.281 22 1 95.06 238 VAL B C 1
ATOM 5676 O O . VAL B 1 238 ? -11.43 16.516 22.438 1 95.06 238 VAL B O 1
ATOM 5679 N N . SER B 1 239 ? -13.523 17.016 22.016 1 92.88 239 SER B N 1
ATOM 5680 C CA . SER B 1 239 ? -14.102 15.773 22.516 1 92.88 239 SER B CA 1
ATOM 5681 C C . SER B 1 239 ? -15.266 15.32 21.641 1 92.88 239 SER B C 1
ATOM 5683 O O . SER B 1 239 ? -15.383 15.734 20.484 1 92.88 239 SER B O 1
ATOM 5685 N N . HIS B 1 240 ? -16.016 14.352 22.047 1 90.5 240 HIS B N 1
ATOM 5686 C CA . HIS B 1 240 ? -17.219 13.906 21.359 1 90.5 240 HIS B CA 1
ATOM 5687 C C . HIS B 1 240 ? -18.359 13.672 22.344 1 90.5 240 HIS B C 1
ATOM 5689 O O . HIS B 1 240 ? -18.125 13.5 23.531 1 90.5 240 HIS B O 1
ATOM 5695 N N . THR B 1 241 ? -19.531 13.609 21.891 1 90.75 241 THR B N 1
ATOM 5696 C CA . THR B 1 241 ? -20.734 13.711 22.688 1 90.75 241 THR B CA 1
ATOM 5697 C C . THR B 1 241 ? -20.922 12.469 23.562 1 90.75 241 THR B C 1
ATOM 5699 O O . THR B 1 241 ? -21.656 12.5 24.547 1 90.75 241 THR B O 1
ATOM 5702 N N . SER B 1 242 ? -20.344 11.391 23.25 1 88.5 242 SER B N 1
ATOM 5703 C CA . SER B 1 242 ? -20.453 10.195 24.078 1 88.5 242 SER B CA 1
ATOM 5704 C C . SER B 1 242 ? -19.625 10.336 25.359 1 88.5 242 SER B C 1
ATOM 5706 O O . SER B 1 242 ? -19.844 9.609 26.328 1 88.5 242 SER B O 1
ATOM 5708 N N . ARG B 1 243 ? -18.703 11.211 25.391 1 88.88 243 ARG B N 1
ATOM 5709 C CA . ARG B 1 243 ? -17.906 11.484 26.578 1 88.88 243 ARG B CA 1
ATOM 5710 C C . ARG B 1 243 ? -18.406 12.75 27.281 1 88.88 243 ARG B C 1
ATOM 5712 O O . ARG B 1 243 ? -18.562 12.766 28.5 1 88.88 243 ARG B O 1
ATOM 5719 N N . HIS B 1 244 ? -18.609 13.797 26.438 1 91.44 244 HIS B N 1
ATOM 5720 C CA . HIS B 1 244 ? -19.078 15.086 26.938 1 91.44 244 HIS B CA 1
ATOM 5721 C C . HIS B 1 244 ? -20.125 15.695 26 1 91.44 244 HIS B C 1
ATOM 5723 O O . HIS B 1 244 ? -19.859 15.875 24.812 1 91.44 244 HIS B O 1
ATOM 5729 N N . THR B 1 245 ? -21.203 16.109 26.625 1 91.69 245 THR B N 1
ATOM 5730 C CA . THR B 1 245 ? -22.016 17.047 25.875 1 91.69 245 THR B CA 1
ATOM 5731 C C . THR B 1 245 ? -21.359 18.422 25.812 1 91.69 245 THR B C 1
ATOM 5733 O O . THR B 1 245 ? -20.406 18.688 26.547 1 91.69 245 THR B O 1
ATOM 5736 N N . ALA B 1 246 ? -21.875 19.297 24.922 1 92.31 246 ALA B N 1
ATOM 5737 C CA . ALA B 1 246 ? -21.266 20.609 24.766 1 92.31 246 ALA B CA 1
ATOM 5738 C C . ALA B 1 246 ? -21.328 21.391 26.078 1 92.31 246 ALA B C 1
ATOM 5740 O O . ALA B 1 246 ? -20.312 21.922 26.547 1 92.31 246 ALA B O 1
ATOM 5741 N N . PRO B 1 247 ? -22.422 21.422 26.75 1 93.19 247 PRO B N 1
ATOM 5742 C CA . PRO B 1 247 ? -22.469 22.141 28.031 1 93.19 247 PRO B CA 1
ATOM 5743 C C . PRO B 1 247 ? -21.578 21.5 29.094 1 93.19 247 PRO B C 1
ATOM 5745 O O . PRO B 1 247 ? -20.938 22.203 29.875 1 93.19 247 PRO B O 1
ATOM 5748 N N . ASP B 1 248 ? -21.531 20.219 29.047 1 94.62 248 ASP B N 1
ATOM 5749 C CA . ASP B 1 248 ? -20.703 19.516 30.016 1 94.62 248 ASP B CA 1
ATOM 5750 C C . ASP B 1 248 ? -19.219 19.766 29.766 1 94.62 248 ASP B C 1
ATOM 5752 O O . ASP B 1 248 ? -18.438 19.859 30.703 1 94.62 248 ASP B O 1
ATOM 5756 N N . LEU B 1 249 ? -18.906 19.781 28.516 1 94.69 249 LEU B N 1
ATOM 5757 C CA . LEU B 1 249 ? -17.516 20.062 28.141 1 94.69 249 LEU B CA 1
ATOM 5758 C C . LEU B 1 249 ? -17.078 21.406 28.688 1 94.69 249 LEU B C 1
ATOM 5760 O O . LEU B 1 249 ? -16 21.516 29.281 1 94.69 249 LEU B O 1
ATOM 5764 N N . ARG B 1 250 ? -17.875 22.375 28.484 1 94.94 250 ARG B N 1
ATOM 5765 C CA . ARG B 1 250 ? -17.578 23.719 28.984 1 94.94 250 ARG B CA 1
ATOM 5766 C C . ARG B 1 250 ? -17.422 23.719 30.5 1 94.94 250 ARG B C 1
ATOM 5768 O O . ARG B 1 250 ? -16.438 24.219 31.047 1 94.94 250 ARG B O 1
ATOM 5775 N N . ALA B 1 251 ? -18.375 23.156 31.156 1 95.5 251 ALA B N 1
ATOM 5776 C CA . ALA B 1 251 ? -18.391 23.172 32.625 1 95.5 251 ALA B CA 1
ATOM 5777 C C . ALA B 1 251 ? -17.188 22.422 33.188 1 95.5 251 ALA B C 1
ATOM 5779 O O . ALA B 1 251 ? -16.578 22.859 34.156 1 95.5 251 ALA B O 1
ATOM 5780 N N . ALA B 1 252 ? -16.875 21.359 32.562 1 95.25 252 ALA B N 1
ATOM 5781 C CA . ALA B 1 252 ? -15.875 20.438 33.094 1 95.25 252 ALA B CA 1
ATOM 5782 C C . ALA B 1 252 ? -14.469 20.859 32.688 1 95.25 252 ALA B C 1
ATOM 5784 O O . ALA B 1 252 ? -13.523 20.703 33.469 1 95.25 252 ALA B O 1
ATOM 5785 N N . LEU B 1 253 ? -14.305 21.406 31.484 1 96.75 253 LEU B N 1
ATOM 5786 C CA . LEU B 1 253 ? -12.945 21.469 30.953 1 96.75 253 LEU B CA 1
ATOM 5787 C C . LEU B 1 253 ? -12.5 22.906 30.766 1 96.75 253 LEU B C 1
ATOM 5789 O O . LEU B 1 253 ? -11.305 23.188 30.688 1 96.75 253 LEU B O 1
ATOM 5793 N N . LEU B 1 254 ? -13.375 23.891 30.734 1 97.56 254 LEU B N 1
ATOM 5794 C CA . LEU B 1 254 ? -13.039 25.281 30.469 1 97.56 254 LEU B CA 1
ATOM 5795 C C . LEU B 1 254 ? -12.109 25.828 31.562 1 97.56 254 LEU B C 1
ATOM 5797 O O . LEU B 1 254 ? -11.133 26.516 31.25 1 97.56 254 LEU B O 1
ATOM 5801 N N . PRO B 1 255 ? -12.359 25.547 32.875 1 97.75 255 PRO B N 1
ATOM 5802 C CA . PRO B 1 255 ? -11.461 26.109 33.875 1 97.75 255 PRO B CA 1
ATOM 5803 C C . PRO B 1 255 ? -10.008 25.656 33.688 1 97.75 255 PRO B C 1
ATOM 5805 O O . PRO B 1 255 ? -9.094 26.469 33.812 1 97.75 255 PRO B O 1
ATOM 5808 N N . ARG B 1 256 ? -9.844 24.406 33.375 1 97.88 256 ARG B N 1
ATOM 5809 C CA . ARG B 1 256 ? -8.492 23.891 33.156 1 97.88 256 ARG B CA 1
ATOM 5810 C C . ARG B 1 256 ? -7.875 24.469 31.891 1 97.88 256 ARG B C 1
ATOM 5812 O O . ARG B 1 256 ? -6.676 24.734 31.844 1 97.88 256 ARG B O 1
ATOM 5819 N N . LEU B 1 257 ? -8.68 24.609 30.891 1 98.56 257 LEU B N 1
ATOM 5820 C CA . LEU B 1 257 ? -8.203 25.219 29.641 1 98.56 257 LEU B CA 1
ATOM 5821 C C . LEU B 1 257 ? -7.77 26.656 29.875 1 98.56 257 LEU B C 1
ATOM 5823 O O . LEU B 1 257 ? -6.727 27.078 29.375 1 98.56 257 LEU B O 1
ATOM 5827 N N . ARG B 1 258 ? -8.477 27.422 30.656 1 98.38 258 ARG B N 1
ATOM 5828 C CA . ARG B 1 258 ? -8.141 28.812 30.969 1 98.38 258 ARG B CA 1
ATOM 5829 C C . ARG B 1 258 ? -6.828 28.891 31.75 1 98.38 258 ARG B C 1
ATOM 5831 O O . ARG B 1 258 ? -6.004 29.766 31.484 1 98.38 258 ARG B O 1
ATOM 5838 N N . ALA B 1 259 ? -6.707 27.953 32.625 1 98.31 259 ALA B N 1
ATOM 5839 C CA . ALA B 1 259 ? -5.461 27.922 33.406 1 98.31 259 ALA B CA 1
ATOM 5840 C C . ALA B 1 259 ? -4.27 27.625 32.5 1 98.31 259 ALA B C 1
ATOM 5842 O O . ALA B 1 259 ? -3.205 28.234 32.656 1 98.31 259 ALA B O 1
ATOM 5843 N N . ALA B 1 260 ? -4.43 26.688 31.641 1 98.5 260 ALA B N 1
ATOM 5844 C CA . ALA B 1 260 ? -3.371 26.344 30.703 1 98.5 260 ALA B CA 1
ATOM 5845 C C . ALA B 1 260 ? -3.031 27.531 29.797 1 98.5 260 ALA B C 1
ATOM 5847 O O . ALA B 1 260 ? -1.858 27.781 29.516 1 98.5 260 ALA B O 1
ATOM 5848 N N . VAL B 1 261 ? -4.023 28.234 29.344 1 98.56 261 VAL B N 1
ATOM 5849 C CA . VAL B 1 261 ? -3.828 29.391 28.469 1 98.56 261 VAL B CA 1
ATOM 5850 C C . VAL B 1 261 ? -3.086 30.484 29.219 1 98.56 261 VAL B C 1
ATOM 5852 O O . VAL B 1 261 ? -2.203 31.141 28.656 1 98.56 261 VAL B O 1
ATOM 5855 N N . ALA B 1 262 ? -3.449 30.672 30.453 1 98.12 262 ALA B N 1
ATOM 5856 C CA . ALA B 1 262 ? -2.727 31.641 31.266 1 98.12 262 ALA B CA 1
ATOM 5857 C C . ALA B 1 262 ? -1.245 31.297 31.344 1 98.12 262 ALA B C 1
ATOM 5859 O O . ALA B 1 262 ? -0.385 32.188 31.25 1 98.12 262 ALA B O 1
ATOM 5860 N N . ALA B 1 263 ? -1.018 30.062 31.578 1 98.19 263 ALA B N 1
ATOM 5861 C CA . ALA B 1 263 ? 0.366 29.594 31.625 1 98.19 263 ALA B CA 1
ATOM 5862 C C . ALA B 1 263 ? 1.056 29.781 30.266 1 98.19 263 ALA B C 1
ATOM 5864 O O . ALA B 1 263 ? 2.238 30.125 30.219 1 98.19 263 ALA B O 1
ATOM 5865 N N . MET B 1 264 ? 0.354 29.547 29.172 1 98.5 264 MET B N 1
ATOM 5866 C CA . MET B 1 264 ? 0.889 29.766 27.828 1 98.5 264 MET B CA 1
ATOM 5867 C C . MET B 1 264 ? 1.261 31.234 27.625 1 98.5 264 MET B C 1
ATOM 5869 O O . MET B 1 264 ? 2.311 31.547 27.062 1 98.5 264 MET B O 1
ATOM 5873 N N . GLU B 1 265 ? 0.413 32.094 28.062 1 98.25 265 GLU B N 1
ATOM 5874 C CA . GLU B 1 265 ? 0.683 33.531 27.938 1 98.25 265 GLU B CA 1
ATOM 5875 C C . GLU B 1 265 ? 1.897 33.938 28.766 1 98.25 265 GLU B C 1
ATOM 5877 O O . GLU B 1 265 ? 2.676 34.781 28.359 1 98.25 265 GLU B O 1
ATOM 5882 N N . ASP B 1 266 ? 2.049 33.312 29.922 1 97.81 266 ASP B N 1
ATOM 5883 C CA . ASP B 1 266 ? 3.248 33.531 30.719 1 97.81 266 ASP B CA 1
ATOM 5884 C C . ASP B 1 266 ? 4.5 33.094 29.969 1 97.81 266 ASP B C 1
ATOM 5886 O O . ASP B 1 266 ? 5.539 33.75 30.016 1 97.81 266 ASP B O 1
ATOM 5890 N N . ASP B 1 267 ? 4.391 31.906 29.359 1 97.56 267 ASP B N 1
ATOM 5891 C CA . ASP B 1 267 ? 5.504 31.406 28.562 1 97.56 267 ASP B CA 1
ATOM 5892 C C . ASP B 1 267 ? 5.871 32.375 27.453 1 97.56 267 ASP B C 1
ATOM 5894 O O . ASP B 1 267 ? 7.051 32.562 27.156 1 97.56 267 ASP B O 1
ATOM 5898 N N . LEU B 1 268 ? 4.855 32.969 26.812 1 97.31 268 LEU B N 1
ATOM 5899 C CA . LEU B 1 268 ? 5.109 33.906 25.75 1 97.31 268 LEU B CA 1
ATOM 5900 C C . LEU B 1 268 ? 5.809 35.156 26.297 1 97.31 268 LEU B C 1
ATOM 5902 O O . LEU B 1 268 ? 6.695 35.719 25.641 1 97.31 268 LEU B O 1
ATOM 5906 N N . ARG B 1 269 ? 5.449 35.594 27.453 1 96.56 269 ARG B N 1
ATOM 5907 C CA . ARG B 1 269 ? 6.059 36.75 28.078 1 96.56 269 ARG B CA 1
ATOM 5908 C C . ARG B 1 269 ? 7.523 36.5 28.422 1 96.56 269 ARG B C 1
ATOM 5910 O O . ARG B 1 269 ? 8.367 37.375 28.281 1 96.56 269 ARG B O 1
ATOM 5917 N N . ALA B 1 270 ? 7.75 35.312 28.797 1 96.19 270 ALA B N 1
ATOM 5918 C CA . ALA B 1 270 ? 9.086 34.969 29.281 1 96.19 270 ALA B CA 1
ATOM 5919 C C . ALA B 1 270 ? 9.945 34.406 28.156 1 96.19 270 ALA B C 1
ATOM 5921 O O . ALA B 1 270 ? 11.109 34.031 28.375 1 96.19 270 ALA B O 1
ATOM 5922 N N . ALA B 1 271 ? 9.438 34.281 27.016 1 94.5 271 ALA B N 1
ATOM 5923 C CA . ALA B 1 271 ? 10.133 33.625 25.922 1 94.5 271 ALA B CA 1
ATOM 5924 C C . ALA B 1 271 ? 11.477 34.281 25.641 1 94.5 271 ALA B C 1
ATOM 5926 O O . ALA B 1 271 ? 11.555 35.531 25.547 1 94.5 271 ALA B O 1
ATOM 5927 N N . PRO B 1 272 ? 12.547 33.5 25.531 1 91.5 272 PRO B N 1
ATOM 5928 C CA . PRO B 1 272 ? 13.844 34.094 25.156 1 91.5 272 PRO B CA 1
ATOM 5929 C C . PRO B 1 272 ? 13.859 34.625 23.719 1 91.5 272 PRO B C 1
ATOM 5931 O O . PRO B 1 272 ? 13 34.25 22.922 1 91.5 272 PRO B O 1
ATOM 5934 N N . ALA B 1 273 ? 14.797 35.438 23.469 1 90.5 273 ALA B N 1
ATOM 5935 C CA . ALA B 1 273 ? 14.977 35.906 22.094 1 90.5 273 ALA B CA 1
ATOM 5936 C C . ALA B 1 273 ? 15.25 34.75 21.141 1 90.5 273 ALA B C 1
ATOM 5938 O O . ALA B 1 273 ? 15.945 33.812 21.484 1 90.5 273 ALA B O 1
ATOM 5939 N N . PRO B 1 274 ? 14.609 34.844 19.984 1 89.06 274 PRO B N 1
ATOM 5940 C CA . PRO B 1 274 ? 14.828 33.75 19.016 1 89.06 274 PRO B CA 1
ATOM 5941 C C . PRO B 1 274 ? 16.281 33.656 18.578 1 89.06 274 PRO B C 1
ATOM 5943 O O . PRO B 1 274 ? 17 34.656 18.562 1 89.06 274 PRO B O 1
ATOM 5946 N N . GLU B 1 275 ? 16.75 32.469 18.328 1 84.12 275 GLU B N 1
ATOM 5947 C CA . GLU B 1 275 ? 18.078 32.219 17.781 1 84.12 275 GLU B CA 1
ATOM 5948 C C . GLU B 1 275 ? 17.984 31.797 16.312 1 84.12 275 GLU B C 1
ATOM 5950 O O . GLU B 1 275 ? 17.609 30.656 16 1 84.12 275 GLU B O 1
ATOM 5955 N N . PRO B 1 276 ? 18.328 32.75 15.523 1 81.31 276 PRO B N 1
ATOM 5956 C CA . PRO B 1 276 ? 18.219 32.406 14.102 1 81.31 276 PRO B CA 1
ATOM 5957 C C . PRO B 1 276 ? 19.141 31.266 13.703 1 81.31 276 PRO B C 1
ATOM 5959 O O . PRO B 1 276 ? 20.281 31.188 14.18 1 81.31 276 PRO B O 1
ATOM 5962 N N . GLY B 1 277 ? 18.609 30.234 13.156 1 75.69 277 GLY B N 1
ATOM 5963 C CA . GLY B 1 277 ? 19.422 29.172 12.57 1 75.69 277 GLY B CA 1
ATOM 5964 C C . GLY B 1 277 ? 20.125 29.594 11.289 1 75.69 277 GLY B C 1
ATOM 5965 O O . GLY B 1 277 ? 20.031 30.766 10.883 1 75.69 277 GLY B O 1
ATOM 5966 N N . PRO B 1 278 ? 20.922 28.656 10.773 1 72.38 278 PRO B N 1
ATOM 5967 C CA . PRO B 1 278 ? 21.609 29 9.523 1 72.38 278 PRO B CA 1
ATOM 5968 C C . PRO B 1 278 ? 20.641 29.203 8.359 1 72.38 278 PRO B C 1
ATOM 5970 O O . PRO B 1 278 ? 19.625 28.516 8.273 1 72.38 278 PRO B O 1
ATOM 5973 N N . PRO B 1 279 ? 20.875 30.281 7.602 1 70.25 279 PRO B N 1
ATOM 5974 C CA . PRO B 1 279 ? 20.031 30.453 6.414 1 70.25 279 PRO B CA 1
ATOM 5975 C C . PRO B 1 279 ? 20.219 29.344 5.395 1 70.25 279 PRO B C 1
ATOM 5977 O O . PRO B 1 279 ? 21.188 28.578 5.461 1 70.25 279 PRO B O 1
ATOM 5980 N N . PRO B 1 280 ? 19.109 29.203 4.543 1 73.75 280 PRO B N 1
ATOM 5981 C CA . PRO B 1 280 ? 19.297 28.219 3.48 1 73.75 280 PRO B CA 1
ATOM 5982 C C . PRO B 1 280 ? 20.516 28.5 2.604 1 73.75 280 PRO B C 1
ATOM 5984 O O . PRO B 1 280 ? 20.812 29.672 2.324 1 73.75 280 PRO B O 1
ATOM 5987 N N . ALA B 1 281 ? 21.594 27.688 2.588 1 64.5 281 ALA B N 1
ATOM 5988 C CA . ALA B 1 281 ? 22.812 27.922 1.814 1 64.5 281 ALA B CA 1
ATOM 5989 C C . ALA B 1 281 ? 22.797 27.109 0.522 1 64.5 281 ALA B C 1
ATOM 5991 O O . ALA B 1 281 ? 22.156 26.047 0.448 1 64.5 281 ALA B O 1
ATOM 5992 N N . GLY B 1 282 ? 23.344 27.688 -0.458 1 68.25 282 GLY B N 1
ATOM 5993 C CA . GLY B 1 282 ? 23.766 26.969 -1.649 1 68.25 282 GLY B CA 1
ATOM 5994 C C . GLY B 1 282 ? 22.656 26.828 -2.676 1 68.25 282 GLY B C 1
ATOM 5995 O O . GLY B 1 282 ? 22.766 26 -3.594 1 68.25 282 GLY B O 1
ATOM 5996 N N . LEU B 1 283 ? 21.609 27.625 -2.561 1 72.62 283 LEU B N 1
ATOM 5997 C CA . LEU B 1 283 ? 20.469 27.484 -3.467 1 72.62 283 LEU B CA 1
ATOM 5998 C C . LEU B 1 283 ? 20.875 27.828 -4.895 1 72.62 283 LEU B C 1
ATOM 6000 O O . LEU B 1 283 ? 20.531 27.109 -5.836 1 72.62 283 LEU B O 1
ATOM 6004 N N . ALA B 1 284 ? 21.562 28.984 -4.953 1 71.75 284 ALA B N 1
ATOM 6005 C CA . ALA B 1 284 ? 21.969 29.438 -6.285 1 71.75 284 ALA B CA 1
ATOM 6006 C C . ALA B 1 284 ? 22.828 28.391 -6.98 1 71.75 284 ALA B C 1
ATOM 6008 O O . ALA B 1 284 ? 22.609 28.078 -8.156 1 71.75 284 ALA B O 1
ATOM 6009 N N . LEU B 1 285 ? 23.766 27.844 -6.23 1 71.62 285 LEU B N 1
ATOM 6010 C CA . LEU B 1 285 ? 24.641 26.828 -6.789 1 71.62 285 LEU B CA 1
ATOM 6011 C C . LEU B 1 285 ? 23.844 25.578 -7.176 1 71.62 285 LEU B C 1
ATOM 6013 O O . LEU B 1 285 ? 24.062 25.016 -8.25 1 71.62 285 LEU B O 1
ATOM 6017 N N . TRP B 1 286 ? 23.031 25.219 -6.359 1 79.5 286 TRP B N 1
ATOM 6018 C CA . TRP B 1 286 ? 22.234 24.031 -6.605 1 79.5 286 TRP B CA 1
ATOM 6019 C C . TRP B 1 286 ? 21.328 24.203 -7.816 1 79.5 286 TRP B C 1
ATOM 6021 O O . TRP B 1 286 ? 21.219 23.312 -8.656 1 79.5 286 TRP B O 1
ATOM 6031 N N . THR B 1 287 ? 20.688 25.312 -7.938 1 79.56 287 THR B N 1
ATOM 6032 C CA . THR B 1 287 ? 19.781 25.578 -9.047 1 79.56 287 THR B CA 1
ATOM 6033 C C . THR B 1 287 ? 20.531 25.578 -10.375 1 79.56 287 THR B C 1
ATOM 6035 O O . THR B 1 287 ? 20.031 25.062 -11.375 1 79.56 287 THR B O 1
ATOM 6038 N N . GLY B 1 288 ? 21.719 26.203 -10.344 1 75.75 288 GLY B N 1
ATOM 6039 C CA . GLY B 1 288 ? 22.547 26.188 -11.539 1 75.75 288 GLY B CA 1
ATOM 6040 C C . GLY B 1 288 ? 22.938 24.781 -11.977 1 75.75 288 GLY B C 1
ATOM 6041 O O . GLY B 1 288 ? 22.844 24.438 -13.156 1 75.75 288 GLY B O 1
ATOM 6042 N N . ALA B 1 289 ? 23.297 24.016 -11.07 1 78.69 289 ALA B N 1
ATOM 6043 C CA . ALA B 1 289 ? 23.688 22.641 -11.344 1 78.69 289 ALA B CA 1
ATOM 6044 C C . ALA B 1 289 ? 22.516 21.828 -11.859 1 78.69 289 ALA B C 1
ATOM 6046 O O . ALA B 1 289 ? 22.672 21.016 -12.773 1 78.69 289 ALA B O 1
ATOM 6047 N N . SER B 1 290 ? 21.422 22.016 -11.297 1 81.19 290 SER B N 1
ATOM 6048 C CA . SER B 1 290 ? 20.219 21.281 -11.695 1 81.19 290 SER B CA 1
ATOM 6049 C C . SER B 1 290 ? 19.797 21.656 -13.109 1 81.19 290 SER B C 1
ATOM 6051 O O . SER B 1 290 ? 19.375 20.797 -13.891 1 81.19 290 SER B O 1
ATOM 6053 N N . LYS B 1 291 ? 19.938 22.906 -13.406 1 82.38 291 LYS B N 1
ATOM 6054 C CA . LYS B 1 291 ? 19.609 23.375 -14.75 1 82.38 291 LYS B CA 1
ATOM 6055 C C . LYS B 1 291 ? 20.547 22.75 -15.789 1 82.38 291 LYS B C 1
ATOM 6057 O O . LYS B 1 291 ? 20.109 22.375 -16.875 1 82.38 291 LYS B O 1
ATOM 6062 N N . GLN B 1 292 ? 21.766 22.594 -15.461 1 80.38 292 GLN B N 1
ATOM 6063 C CA . GLN B 1 292 ? 22.734 21.984 -16.359 1 80.38 292 GLN B CA 1
ATOM 6064 C C . GLN B 1 292 ? 22.422 20.516 -16.594 1 80.38 292 GLN B C 1
ATOM 6066 O O . GLN B 1 292 ? 22.547 20 -17.703 1 80.38 292 GLN B O 1
ATOM 6071 N N . GLU B 1 293 ? 22 19.859 -15.594 1 80.44 293 GLU B N 1
ATOM 6072 C CA . GLU B 1 293 ? 21.75 18.422 -15.648 1 80.44 293 GLU B CA 1
ATOM 6073 C C . GLU B 1 293 ? 20.422 18.125 -16.359 1 80.44 293 GLU B C 1
ATOM 6075 O O . GLU B 1 293 ? 20.359 17.234 -17.203 1 80.44 293 GLU B O 1
ATOM 6080 N N . LEU B 1 294 ? 19.344 18.859 -16.094 1 81.8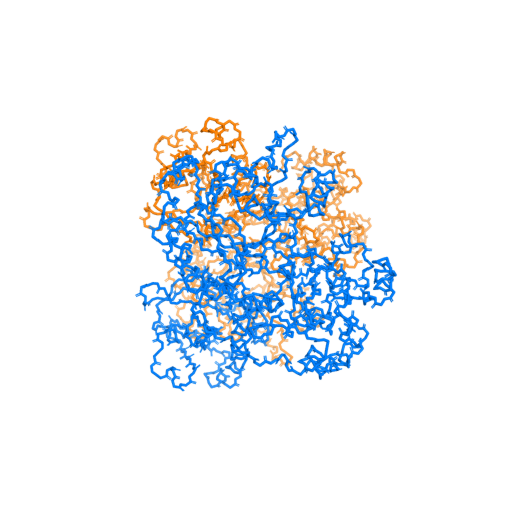1 294 LEU B N 1
ATOM 6081 C CA . LEU B 1 294 ? 18 18.516 -16.562 1 81.81 294 LEU B CA 1
ATOM 6082 C C . LEU B 1 294 ? 17.609 19.375 -17.75 1 81.81 294 LEU B C 1
ATOM 6084 O O . LEU B 1 294 ? 16.656 19.062 -18.469 1 81.81 294 LEU B O 1
ATOM 6088 N N . GLY B 1 295 ? 18.359 20.391 -17.953 1 87.12 295 GLY B N 1
ATOM 6089 C CA . GLY B 1 295 ? 18.125 21.25 -19.109 1 87.12 295 GLY B CA 1
ATOM 6090 C C . GLY B 1 295 ? 16.766 21.922 -19.078 1 87.12 295 GLY B C 1
ATOM 6091 O O . GLY B 1 295 ? 16.406 22.547 -18.078 1 87.12 295 GLY B O 1
ATOM 6092 N N . ARG B 1 296 ? 16 21.719 -20.172 1 83.06 296 ARG B N 1
ATOM 6093 C CA . ARG B 1 296 ? 14.734 22.406 -20.375 1 83.06 296 ARG B CA 1
ATOM 6094 C C . ARG B 1 296 ? 13.664 21.844 -19.438 1 83.06 296 ARG B C 1
ATOM 6096 O O . ARG B 1 296 ? 12.648 22.516 -19.188 1 83.06 296 ARG B O 1
ATOM 6103 N N . GLU B 1 297 ? 13.93 20.781 -18.906 1 88.06 297 GLU B N 1
ATOM 6104 C CA . GLU B 1 297 ? 12.953 20.125 -18.031 1 88.06 297 GLU B CA 1
ATOM 6105 C C . GLU B 1 297 ? 12.945 20.75 -16.641 1 88.06 297 GLU B C 1
ATOM 6107 O O . GLU B 1 297 ? 11.977 20.609 -15.891 1 88.06 297 GLU B O 1
ATOM 6112 N N . PHE B 1 298 ? 13.953 21.516 -16.438 1 92 298 PHE B N 1
ATOM 6113 C CA . PHE B 1 298 ? 14.07 22.125 -15.117 1 92 298 PHE B CA 1
ATOM 6114 C C . PHE B 1 298 ? 13.578 23.578 -15.148 1 92 298 PHE B C 1
ATOM 6116 O O . PHE B 1 298 ? 14.125 24.406 -15.875 1 92 298 PHE B O 1
ATOM 6123 N N . VAL B 1 299 ? 12.617 23.828 -14.344 1 94.31 299 VAL B N 1
ATOM 6124 C CA . VAL B 1 299 ? 12.055 25.172 -14.258 1 94.31 299 VAL B CA 1
ATOM 6125 C C . VAL B 1 299 ? 12.719 25.938 -13.125 1 94.31 299 VAL B C 1
ATOM 6127 O O . VAL B 1 299 ? 12.203 25.969 -12 1 94.31 299 VAL B O 1
ATOM 6130 N N . GLU B 1 300 ? 13.68 26.719 -13.43 1 92.81 300 GLU B N 1
ATOM 6131 C CA . GLU B 1 300 ? 14.523 27.406 -12.461 1 92.81 300 GLU B CA 1
ATOM 6132 C C . GLU B 1 300 ? 13.703 28.406 -11.641 1 92.81 300 GLU B C 1
ATOM 6134 O O . GLU B 1 300 ? 13.914 28.547 -10.43 1 92.81 300 GLU B O 1
ATOM 6139 N N . SER B 1 301 ? 12.836 29.172 -12.289 1 93.69 301 SER B N 1
ATOM 6140 C CA . SER B 1 301 ? 12.047 30.188 -11.609 1 93.69 301 SER B CA 1
ATOM 6141 C C . SER B 1 301 ? 11.148 29.578 -10.539 1 93.69 301 SER B C 1
ATOM 6143 O O . SER B 1 301 ? 10.898 30.203 -9.508 1 93.69 301 SER B O 1
ATOM 6145 N N . LEU B 1 302 ? 10.68 28.359 -10.766 1 95.62 302 LEU B N 1
ATOM 6146 C CA . LEU B 1 302 ? 9.906 27.656 -9.766 1 95.62 302 LEU B CA 1
ATOM 6147 C C . LEU B 1 302 ? 10.766 27.281 -8.562 1 95.62 302 LEU B C 1
ATOM 6149 O O . LEU B 1 302 ? 10.398 27.578 -7.418 1 95.62 302 LEU B O 1
ATOM 6153 N N . ALA B 1 303 ? 11.898 26.703 -8.828 1 94.56 303 ALA B N 1
ATOM 6154 C CA . ALA B 1 303 ? 12.805 26.266 -7.77 1 94.56 303 ALA B CA 1
ATOM 6155 C C . ALA B 1 303 ? 13.273 27.453 -6.926 1 94.56 303 ALA B C 1
ATOM 6157 O O . ALA B 1 303 ? 13.227 27.391 -5.695 1 94.56 303 ALA B O 1
ATOM 6158 N N . ARG B 1 304 ? 13.672 28.516 -7.559 1 93.25 304 ARG B N 1
ATOM 6159 C CA . ARG B 1 304 ? 14.133 29.703 -6.863 1 93.25 304 ARG B CA 1
ATOM 6160 C C . ARG B 1 304 ? 13.008 30.328 -6.035 1 93.25 304 ARG B C 1
ATOM 6162 O O . ARG B 1 304 ? 13.227 30.719 -4.887 1 93.25 304 ARG B O 1
ATOM 6169 N N . GLY B 1 305 ? 11.859 30.391 -6.645 1 95.25 305 GLY B N 1
ATOM 6170 C CA . GLY B 1 305 ? 10.719 30.969 -5.957 1 95.25 305 GLY B CA 1
ATOM 6171 C C . GLY B 1 305 ? 10.352 30.234 -4.684 1 95.25 305 GLY B C 1
ATOM 6172 O O . GLY B 1 305 ? 10.117 30.844 -3.645 1 95.25 305 GLY B O 1
ATOM 6173 N N . LEU B 1 306 ? 10.289 28.906 -4.754 1 95.31 306 LEU B N 1
ATOM 6174 C CA . LEU B 1 306 ? 9.906 28.109 -3.588 1 95.31 306 LEU B CA 1
ATOM 6175 C C . LEU B 1 306 ? 10.969 28.219 -2.492 1 95.31 306 LEU B C 1
ATOM 6177 O O . LEU B 1 306 ? 10.633 28.25 -1.306 1 95.31 306 LEU B O 1
ATOM 6181 N N . THR B 1 307 ? 12.172 28.359 -2.834 1 91.81 307 THR B N 1
ATOM 6182 C CA . THR B 1 307 ? 13.266 28.422 -1.865 1 91.81 307 THR B CA 1
ATOM 6183 C C . THR B 1 307 ? 13.195 29.734 -1.076 1 91.81 307 THR B C 1
ATOM 6185 O O . THR B 1 307 ? 13.672 29.797 0.059 1 91.81 307 THR B O 1
ATOM 6188 N N . VAL B 1 308 ? 12.641 30.75 -1.7 1 94.81 308 VAL B N 1
ATOM 6189 C CA . VAL B 1 308 ? 12.516 32.031 -1.044 1 94.81 308 VAL B CA 1
ATOM 6190 C C . VAL B 1 308 ? 11.75 31.875 0.27 1 94.81 308 VAL B C 1
ATOM 6192 O O . VAL B 1 308 ? 12.055 32.562 1.258 1 94.81 308 VAL B O 1
ATOM 6195 N N . LEU B 1 309 ? 10.766 30.953 0.331 1 96.5 309 LEU B N 1
ATOM 6196 C CA . LEU B 1 309 ? 9.984 30.75 1.544 1 96.5 309 LEU B CA 1
ATOM 6197 C C . LEU B 1 309 ? 10.867 30.219 2.67 1 96.5 309 LEU B C 1
ATOM 6199 O O . LEU B 1 309 ? 10.617 30.484 3.846 1 96.5 309 LEU B O 1
ATOM 6203 N N . THR B 1 310 ? 11.945 29.5 2.344 1 94.56 310 THR B N 1
ATOM 6204 C CA . THR B 1 310 ? 12.797 28.859 3.336 1 94.56 310 THR B CA 1
ATOM 6205 C C . THR B 1 310 ? 13.758 29.875 3.957 1 94.56 310 THR B C 1
ATOM 6207 O O . THR B 1 310 ? 14.477 29.562 4.91 1 94.56 310 THR B O 1
ATOM 6210 N N . ALA B 1 311 ? 13.781 31.078 3.398 1 94.25 311 ALA B N 1
ATOM 6211 C CA . ALA B 1 311 ? 14.586 32.125 3.992 1 94.25 311 ALA B CA 1
ATOM 6212 C C . ALA B 1 311 ? 14.055 32.531 5.371 1 94.25 311 ALA B C 1
ATOM 6214 O O . ALA B 1 311 ? 14.805 33 6.215 1 94.25 311 ALA B O 1
ATOM 6215 N N . PHE B 1 312 ? 12.789 32.344 5.535 1 95.94 312 PHE B N 1
ATOM 6216 C CA . PHE B 1 312 ? 12.156 32.688 6.805 1 95.94 312 PHE B CA 1
ATOM 6217 C C . PHE B 1 312 ? 12.336 31.562 7.816 1 95.94 312 PHE B C 1
ATOM 6219 O O . PHE B 1 312 ? 12.641 30.422 7.441 1 95.94 312 PHE B O 1
ATOM 6226 N N . GLY B 1 313 ? 12.195 31.781 9.117 1 94.75 313 GLY B N 1
ATOM 6227 C CA . GLY B 1 313 ? 12.367 30.828 10.195 1 94.75 313 GLY B CA 1
ATOM 6228 C C . GLY B 1 313 ? 12.5 31.484 11.555 1 94.75 313 GLY B C 1
ATOM 6229 O O . GLY B 1 313 ? 12.094 32.625 11.742 1 94.75 313 GLY B O 1
ATOM 6230 N N . GLU B 1 314 ? 12.953 30.75 12.461 1 93.69 314 GLU B N 1
ATOM 6231 C CA . GLU B 1 314 ? 13.156 31.312 13.797 1 93.69 314 GLU B CA 1
ATOM 6232 C C . GLU B 1 314 ? 14.141 32.469 13.773 1 93.69 314 GLU B C 1
ATOM 6234 O O . GLU B 1 314 ? 15.234 32.344 13.227 1 93.69 314 GLU B O 1
ATOM 6239 N N . GLY B 1 315 ? 13.727 33.562 14.312 1 92.62 315 GLY B N 1
ATOM 6240 C CA . GLY B 1 315 ? 14.547 34.75 14.312 1 92.62 315 GLY B CA 1
ATOM 6241 C C . GLY B 1 315 ? 14.484 35.531 13.008 1 92.62 315 GLY B C 1
ATOM 6242 O O . GLY B 1 315 ? 15.117 36.562 12.859 1 92.62 315 GLY B O 1
ATOM 6243 N N . ARG B 1 316 ? 13.789 34.969 12.094 1 94.5 316 ARG B N 1
ATOM 6244 C CA . ARG B 1 316 ? 13.617 35.562 10.781 1 94.5 316 ARG B CA 1
ATOM 6245 C C . ARG B 1 316 ? 12.148 35.594 10.383 1 94.5 316 ARG B C 1
ATOM 6247 O O . ARG B 1 316 ? 11.789 35.156 9.289 1 94.5 316 ARG B O 1
ATOM 6254 N N . SER B 1 317 ? 11.344 36.125 11.281 1 95.12 317 SER B N 1
ATOM 6255 C CA . SER B 1 317 ? 9.898 36.125 11.062 1 95.12 317 SER B CA 1
ATOM 6256 C C . SER B 1 317 ? 9.484 37.219 10.109 1 95.12 317 SER B C 1
ATOM 6258 O O . SER B 1 317 ? 8.453 37.125 9.438 1 95.12 317 SER B O 1
ATOM 6260 N N . ALA B 1 318 ? 10.242 38.312 10.07 1 96.06 318 ALA B N 1
ATOM 6261 C CA . ALA B 1 318 ? 10.055 39.438 9.164 1 96.06 318 ALA B CA 1
ATOM 6262 C C . ALA B 1 318 ? 11.367 39.812 8.5 1 96.06 318 ALA B C 1
ATOM 6264 O O . ALA B 1 318 ? 12.352 40.125 9.18 1 96.06 318 ALA B O 1
ATOM 6265 N N . LEU B 1 319 ? 11.352 39.812 7.195 1 96.06 319 LEU B N 1
ATOM 6266 C CA . LEU B 1 319 ? 12.578 40.062 6.461 1 96.06 319 LEU B CA 1
ATOM 6267 C C . LEU B 1 319 ? 12.352 41.156 5.402 1 96.06 319 LEU B C 1
ATOM 6269 O O . LEU B 1 319 ? 11.297 41.188 4.766 1 96.06 319 LEU B O 1
ATOM 6273 N N . THR B 1 320 ? 13.359 41.969 5.277 1 96.88 320 THR B N 1
ATOM 6274 C CA . THR B 1 320 ? 13.359 42.906 4.145 1 96.88 320 THR B CA 1
ATOM 6275 C C . THR B 1 320 ? 13.727 42.156 2.855 1 96.88 320 THR B C 1
ATOM 6277 O O . THR B 1 320 ? 14.188 41.031 2.893 1 96.88 320 THR B O 1
ATOM 6280 N N . LEU B 1 321 ? 13.438 42.844 1.758 1 96.31 321 LEU B N 1
ATOM 6281 C CA . LEU B 1 321 ? 13.828 42.281 0.463 1 96.31 321 LEU B CA 1
ATOM 6282 C C . LEU B 1 321 ? 15.32 41.969 0.435 1 96.31 321 LEU B C 1
ATOM 6284 O O . LEU B 1 321 ? 15.719 40.906 -0.07 1 96.31 321 LEU B O 1
ATOM 6288 N N . THR B 1 322 ? 16.109 42.812 0.969 1 95.56 322 THR B N 1
ATOM 6289 C CA . THR B 1 322 ? 17.547 42.625 0.992 1 95.56 322 THR B CA 1
ATOM 6290 C C . THR B 1 322 ? 17.938 41.406 1.822 1 95.56 322 THR B C 1
ATOM 6292 O O . THR B 1 322 ? 18.797 40.625 1.423 1 95.56 322 THR B O 1
ATOM 6295 N N . GLN B 1 323 ? 17.328 41.281 2.895 1 94.38 323 GLN B N 1
ATOM 6296 C CA . GLN B 1 323 ? 17.625 40.156 3.77 1 94.38 323 GLN B CA 1
ATOM 6297 C C . GLN B 1 323 ? 17.219 38.844 3.113 1 94.38 323 GLN B C 1
ATOM 6299 O O . GLN B 1 323 ? 17.906 37.844 3.258 1 94.38 323 GLN B O 1
ATOM 6304 N N . VAL B 1 324 ? 16.109 38.781 2.402 1 94.62 324 VAL B N 1
ATOM 6305 C CA . VAL B 1 324 ? 15.672 37.594 1.687 1 94.62 324 VAL B CA 1
ATOM 6306 C C . VAL B 1 324 ? 16.688 37.25 0.595 1 94.62 324 VAL B C 1
ATOM 6308 O O . VAL B 1 324 ? 17.062 36.094 0.442 1 94.62 324 VAL B O 1
ATOM 6311 N N . ALA B 1 325 ? 17.109 38.25 -0.143 1 93.56 325 ALA B N 1
ATOM 6312 C CA . ALA B 1 325 ? 18.094 38.031 -1.196 1 93.56 325 ALA B CA 1
ATOM 6313 C C . ALA B 1 325 ? 19.391 37.469 -0.627 1 93.56 325 ALA B C 1
ATOM 6315 O O . ALA B 1 325 ? 19.984 36.562 -1.196 1 93.56 325 ALA B O 1
ATOM 6316 N N . GLN B 1 326 ? 19.844 38 0.457 1 91.75 326 GLN B N 1
ATOM 6317 C CA . GLN B 1 326 ? 21.062 37.562 1.101 1 91.75 326 GLN B CA 1
ATOM 6318 C C . GLN B 1 326 ? 20.938 36.125 1.608 1 91.75 326 GLN B C 1
ATOM 6320 O O . GLN B 1 326 ? 21.844 35.312 1.421 1 91.75 326 GLN B O 1
ATOM 6325 N N . ALA B 1 327 ? 19.812 35.812 2.234 1 90.25 327 ALA B N 1
ATOM 6326 C CA . ALA B 1 327 ? 19.594 34.5 2.824 1 90.25 327 ALA B CA 1
ATOM 6327 C C . ALA B 1 327 ? 19.547 33.438 1.75 1 90.25 327 ALA B C 1
ATOM 6329 O O . ALA B 1 327 ? 19.969 32.281 1.979 1 90.25 327 ALA B O 1
ATOM 6330 N N . THR B 1 328 ? 19.062 33.688 0.585 1 89.94 328 THR B N 1
ATOM 6331 C CA . THR B 1 328 ? 18.844 32.688 -0.458 1 89.94 328 THR B CA 1
ATOM 6332 C C . THR B 1 328 ? 20 32.719 -1.47 1 89.94 328 THR B C 1
ATOM 6334 O O . THR B 1 328 ? 20.141 31.781 -2.266 1 89.94 328 THR B O 1
ATOM 6337 N N . GLY B 1 329 ? 20.75 33.781 -1.521 1 88.31 329 GLY B N 1
ATOM 6338 C CA . GLY B 1 329 ? 21.781 33.969 -2.516 1 88.31 329 GLY B CA 1
ATOM 6339 C C . GLY B 1 329 ? 21.25 34.344 -3.881 1 88.31 329 GLY B C 1
ATOM 6340 O O . GLY B 1 329 ? 21.953 34.25 -4.883 1 88.31 329 GLY B O 1
ATOM 6341 N N . LEU B 1 330 ? 20.062 34.812 -3.934 1 90.62 330 LEU B N 1
ATOM 6342 C CA . LEU B 1 330 ? 19.453 35.219 -5.191 1 90.62 330 LEU B CA 1
ATOM 6343 C C . LEU B 1 330 ? 19.688 36.688 -5.469 1 90.62 330 LEU B C 1
ATOM 6345 O O . LEU B 1 330 ? 19.953 37.469 -4.543 1 90.62 330 LEU B O 1
ATOM 6349 N N . ALA B 1 331 ? 19.625 37.031 -6.762 1 92.06 331 ALA B N 1
ATOM 6350 C CA . ALA B 1 331 ? 19.609 38.469 -7.109 1 92.06 331 ALA B CA 1
ATOM 6351 C C . ALA B 1 331 ? 18.391 39.156 -6.508 1 92.06 331 ALA B C 1
ATOM 6353 O O . ALA B 1 331 ? 17.312 38.562 -6.41 1 92.06 331 ALA B O 1
ATOM 6354 N N . ARG B 1 332 ? 18.578 40.406 -6.098 1 94.25 332 ARG B N 1
ATOM 6355 C CA . ARG B 1 332 ? 17.531 41.188 -5.461 1 94.25 332 ARG B CA 1
ATOM 6356 C C . ARG B 1 332 ? 16.281 41.219 -6.328 1 94.25 332 ARG B C 1
ATOM 6358 O O . ARG B 1 332 ? 15.156 41.125 -5.824 1 94.25 332 ARG B O 1
ATOM 6365 N N . ALA B 1 333 ? 16.469 41.344 -7.594 1 94.56 333 ALA B N 1
ATOM 6366 C CA . ALA B 1 333 ? 15.344 41.406 -8.516 1 94.56 333 ALA B CA 1
ATOM 6367 C C . ALA B 1 333 ? 14.562 40.094 -8.523 1 94.56 333 ALA B C 1
ATOM 6369 O O . ALA B 1 333 ? 13.328 40.125 -8.578 1 94.56 333 ALA B O 1
ATOM 6370 N N . THR B 1 334 ? 15.289 39 -8.508 1 92.75 334 THR B N 1
ATOM 6371 C CA . THR B 1 334 ? 14.664 37.688 -8.484 1 92.75 334 THR B CA 1
ATOM 6372 C C . THR B 1 334 ? 13.898 37.469 -7.188 1 92.75 334 THR B C 1
ATOM 6374 O O . THR B 1 334 ? 12.766 36.969 -7.203 1 92.75 334 THR B O 1
ATOM 6377 N N . ALA B 1 335 ? 14.492 37.812 -6.109 1 94.56 335 ALA B N 1
ATOM 6378 C CA . ALA B 1 335 ? 13.844 37.688 -4.805 1 94.56 335 ALA B CA 1
ATOM 6379 C C . ALA B 1 335 ? 12.578 38.562 -4.742 1 94.56 335 ALA B C 1
ATOM 6381 O O . ALA B 1 335 ? 11.562 38.125 -4.184 1 94.56 335 ALA B O 1
ATOM 6382 N N . ARG B 1 336 ? 12.695 39.719 -5.281 1 96 336 ARG B N 1
ATOM 6383 C CA . ARG B 1 336 ? 11.547 40.625 -5.273 1 96 336 ARG B CA 1
ATOM 6384 C C . ARG B 1 336 ? 10.375 40.031 -6.043 1 96 336 ARG B C 1
ATOM 6386 O O . ARG B 1 336 ? 9.242 40.062 -5.559 1 96 336 ARG B O 1
ATOM 6393 N N . ARG B 1 337 ? 10.641 39.562 -7.23 1 96.31 337 ARG B N 1
ATOM 6394 C CA . ARG B 1 337 ? 9.586 38.969 -8.047 1 96.31 337 ARG B CA 1
ATOM 6395 C C . ARG B 1 337 ? 8.953 37.781 -7.344 1 96.31 337 ARG B C 1
ATOM 6397 O O . ARG B 1 337 ? 7.738 37.594 -7.41 1 96.31 337 ARG B O 1
ATOM 6404 N N . ALA B 1 338 ? 9.797 36.969 -6.727 1 96.12 338 ALA B N 1
ATOM 6405 C CA . ALA B 1 338 ? 9.281 35.844 -5.988 1 96.12 338 ALA B CA 1
ATOM 6406 C C . ALA B 1 338 ? 8.391 36.281 -4.832 1 96.12 338 ALA B C 1
ATOM 6408 O O . ALA B 1 338 ? 7.293 35.75 -4.645 1 96.12 338 ALA B O 1
ATOM 6409 N N . LEU B 1 339 ? 8.797 37.219 -4.066 1 96.94 339 LEU B N 1
ATOM 6410 C CA . LEU B 1 339 ? 8.039 37.719 -2.926 1 96.94 339 LEU B CA 1
ATOM 6411 C C . LEU B 1 339 ? 6.703 38.312 -3.371 1 96.94 339 LEU B C 1
ATOM 6413 O O . LEU B 1 339 ? 5.672 38.031 -2.74 1 96.94 339 LEU B O 1
ATOM 6417 N N . LEU B 1 340 ? 6.75 39.031 -4.418 1 96.19 340 LEU B N 1
ATOM 6418 C CA . LEU B 1 340 ? 5.516 39.625 -4.938 1 96.19 340 LEU B CA 1
ATOM 6419 C C . LEU B 1 340 ? 4.559 38.531 -5.414 1 96.19 340 LEU B C 1
ATOM 6421 O O . LEU B 1 340 ? 3.348 38.625 -5.219 1 96.19 340 LEU B O 1
ATOM 6425 N N . THR B 1 341 ? 5.145 37.562 -6.055 1 97.06 341 THR B N 1
ATOM 6426 C CA . THR B 1 341 ? 4.332 36.438 -6.516 1 97.06 341 THR B CA 1
ATOM 6427 C C . THR B 1 341 ? 3.709 35.688 -5.332 1 97.06 341 THR B C 1
ATOM 6429 O O . THR B 1 341 ? 2.527 35.344 -5.363 1 97.06 341 THR B O 1
ATOM 6432 N N . HIS B 1 342 ? 4.492 35.438 -4.277 1 97.75 342 HIS B N 1
ATOM 6433 C CA . HIS B 1 342 ? 3.979 34.812 -3.074 1 97.75 342 HIS B CA 1
ATOM 6434 C C . HIS B 1 342 ? 2.906 35.656 -2.406 1 97.75 342 HIS B C 1
ATOM 6436 O O . HIS B 1 342 ? 1.958 35.125 -1.825 1 97.75 342 HIS B O 1
ATOM 6442 N N . ALA B 1 343 ? 3.109 36.938 -2.395 1 96.5 343 ALA B N 1
ATOM 6443 C CA . ALA B 1 343 ? 2.104 37.844 -1.839 1 96.5 343 ALA B CA 1
ATOM 6444 C C . ALA B 1 343 ? 0.779 37.719 -2.588 1 96.5 343 ALA B C 1
ATOM 6446 O O . ALA B 1 343 ? -0.289 37.688 -1.974 1 96.5 343 ALA B O 1
ATOM 6447 N N . ARG B 1 344 ? 0.897 37.656 -3.881 1 95.44 344 ARG B N 1
ATOM 6448 C CA . ARG B 1 344 ? -0.29 37.469 -4.707 1 95.44 344 ARG B CA 1
ATOM 6449 C C . ARG B 1 344 ? -0.98 36.125 -4.387 1 95.44 344 ARG B C 1
ATOM 6451 O O . ARG B 1 344 ? -2.211 36.062 -4.375 1 95.44 344 ARG B O 1
ATOM 6458 N N . ALA B 1 345 ? -0.18 35.156 -4.148 1 96.12 345 ALA B N 1
ATOM 6459 C CA . ALA B 1 345 ? -0.716 33.812 -3.84 1 96.12 345 ALA B CA 1
ATOM 6460 C C . ALA B 1 345 ? -1.169 33.75 -2.385 1 96.12 345 ALA B C 1
ATOM 6462 O O . ALA B 1 345 ? -1.738 32.719 -1.961 1 96.12 345 ALA B O 1
ATOM 6463 N N . GLY B 1 346 ? -0.942 34.781 -1.565 1 96.25 346 GLY B N 1
ATOM 6464 C CA . GLY B 1 346 ? -1.38 34.844 -0.18 1 96.25 346 GLY B CA 1
ATOM 6465 C C . GLY B 1 346 ? -0.425 34.156 0.778 1 96.25 346 GLY B C 1
ATOM 6466 O O . GLY B 1 346 ? -0.764 33.906 1.94 1 96.25 346 GLY B O 1
ATOM 6467 N N . LEU B 1 347 ? 0.803 33.781 0.34 1 98.25 347 LEU B N 1
ATOM 6468 C CA . LEU B 1 347 ? 1.76 33.031 1.156 1 98.25 347 LEU B CA 1
ATOM 6469 C C . LEU B 1 347 ? 2.654 34 1.941 1 98.25 347 LEU B C 1
ATOM 6471 O O . LEU B 1 347 ? 3.271 33.594 2.934 1 98.25 347 LEU B O 1
ATOM 6475 N N . VAL B 1 348 ? 2.762 35.188 1.466 1 97.81 348 VAL B N 1
ATOM 6476 C CA . VAL B 1 348 ? 3.568 36.25 2.078 1 97.81 348 VAL B CA 1
ATOM 6477 C C . VAL B 1 348 ? 2.738 37.531 2.209 1 97.81 348 VAL B C 1
ATOM 6479 O O . VAL B 1 348 ? 1.866 37.781 1.38 1 97.81 348 VAL B O 1
ATOM 6482 N N . ALA B 1 349 ? 2.924 38.25 3.275 1 97.06 349 ALA B N 1
ATOM 6483 C CA . ALA B 1 349 ? 2.256 39.531 3.482 1 97.06 349 ALA B CA 1
ATOM 6484 C C . ALA B 1 349 ? 3.26 40.625 3.836 1 97.06 349 ALA B C 1
ATOM 6486 O O . ALA B 1 349 ? 4.227 40.375 4.559 1 97.06 349 ALA B O 1
ATOM 6487 N N . PRO B 1 350 ? 2.984 41.781 3.328 1 94.69 350 PRO B N 1
ATOM 6488 C CA . PRO B 1 350 ? 3.816 42.875 3.779 1 94.69 350 PRO B CA 1
ATOM 6489 C C . PRO B 1 350 ? 3.611 43.219 5.258 1 94.69 350 PRO B C 1
ATOM 6491 O O . PRO B 1 350 ? 2.514 43.031 5.789 1 94.69 350 PRO B O 1
ATOM 6494 N N . ALA B 1 351 ? 4.609 43.625 5.883 1 93.31 351 ALA B N 1
ATOM 6495 C CA . ALA B 1 351 ? 4.574 44 7.293 1 93.31 351 ALA B CA 1
ATOM 6496 C C . ALA B 1 351 ? 5.246 45.344 7.52 1 93.31 351 ALA B C 1
ATOM 6498 O O . ALA B 1 351 ? 5.652 46 6.566 1 93.31 351 ALA B O 1
ATOM 6499 N N . ALA B 1 352 ? 5.215 45.812 8.719 1 90.25 352 ALA B N 1
ATOM 6500 C CA . ALA B 1 352 ? 5.789 47.125 9.07 1 90.25 352 ALA B CA 1
ATOM 6501 C C . ALA B 1 352 ? 7.277 47.156 8.742 1 90.25 352 ALA B C 1
ATOM 6503 O O . ALA B 1 352 ? 7.973 46.156 8.82 1 90.25 352 ALA B O 1
ATOM 6504 N N . GLY B 1 353 ? 7.773 48.312 8.375 1 92.38 353 GLY B N 1
ATOM 6505 C CA . GLY B 1 353 ? 9.195 48.531 8.141 1 92.38 353 GLY B CA 1
ATOM 6506 C C . GLY B 1 353 ? 9.664 47.938 6.82 1 92.38 353 GLY B C 1
ATOM 6507 O O . GLY B 1 353 ? 10.789 47.438 6.719 1 92.38 353 GLY B O 1
ATOM 6508 N N . HIS B 1 354 ? 8.773 47.844 5.941 1 93.81 354 HIS B N 1
ATOM 6509 C CA . HIS B 1 354 ? 9.086 47.344 4.613 1 93.81 354 HIS B CA 1
ATOM 6510 C C . HIS B 1 354 ? 9.562 45.875 4.684 1 93.81 354 HIS B C 1
ATOM 6512 O O . HIS B 1 354 ? 10.547 45.531 4.035 1 93.81 354 HIS B O 1
ATOM 6518 N N . THR B 1 355 ? 9.062 45.156 5.555 1 97 355 THR B N 1
ATOM 6519 C CA . THR B 1 355 ? 9.398 43.75 5.699 1 97 355 THR B CA 1
ATOM 6520 C C . THR B 1 355 ? 8.258 42.875 5.191 1 97 355 THR B C 1
ATOM 6522 O O . THR B 1 355 ? 7.184 43.375 4.852 1 97 355 THR B O 1
ATOM 6525 N N . PHE B 1 356 ? 8.594 41.625 4.977 1 97.56 356 PHE B N 1
ATOM 6526 C CA . PHE B 1 356 ? 7.637 40.594 4.582 1 97.56 356 PHE B CA 1
ATOM 6527 C C . PHE B 1 356 ? 7.547 39.5 5.648 1 97.56 356 PHE B C 1
ATOM 6529 O O . PHE B 1 356 ? 8.531 39.219 6.324 1 97.56 356 PHE B O 1
ATOM 6536 N N . THR B 1 357 ? 6.379 38.969 5.848 1 97.94 357 THR B N 1
ATOM 6537 C CA . THR B 1 357 ? 6.168 37.844 6.742 1 97.94 357 THR B CA 1
ATOM 6538 C C . THR B 1 357 ? 5.422 36.719 6.027 1 97.94 357 THR B C 1
ATOM 6540 O O . THR B 1 357 ? 4.699 36.969 5.059 1 97.94 357 THR B O 1
ATOM 6543 N N . LEU B 1 358 ? 5.688 35.5 6.453 1 98.25 358 LEU B N 1
ATOM 6544 C CA . LEU B 1 358 ? 4.926 34.375 5.93 1 98.25 358 LEU B CA 1
ATOM 6545 C C . LEU B 1 358 ? 3.521 34.344 6.523 1 98.25 358 LEU B C 1
ATOM 6547 O O . LEU B 1 358 ? 3.311 34.812 7.648 1 98.25 358 LEU B O 1
ATOM 6551 N N . THR B 1 359 ? 2.57 33.875 5.785 1 98.12 359 THR B N 1
ATOM 6552 C CA . THR B 1 359 ? 1.215 33.656 6.277 1 98.12 359 THR B CA 1
ATOM 6553 C C . THR B 1 359 ? 0.958 32.188 6.543 1 98.12 359 THR B C 1
ATOM 6555 O O . THR B 1 359 ? 1.71 31.328 6.074 1 98.12 359 THR B O 1
ATOM 6558 N N . PRO B 1 360 ? -0.122 31.828 7.305 1 98.12 360 PRO B N 1
ATOM 6559 C CA . PRO B 1 360 ? -0.42 30.406 7.574 1 98.12 360 PRO B CA 1
ATOM 6560 C C . PRO B 1 360 ? -0.691 29.609 6.301 1 98.12 360 PRO B C 1
ATOM 6562 O O . PRO B 1 360 ? -0.586 28.391 6.305 1 98.12 360 PRO B O 1
ATOM 6565 N N . ARG B 1 361 ? -0.974 30.281 5.238 1 97.62 361 ARG B N 1
ATOM 6566 C CA . ARG B 1 361 ? -1.307 29.625 3.98 1 97.62 361 ARG B CA 1
ATOM 6567 C C . ARG B 1 361 ? -0.118 28.828 3.447 1 97.62 361 ARG B C 1
ATOM 6569 O O . ARG B 1 361 ? -0.28 27.969 2.588 1 97.62 361 ARG B O 1
ATOM 6576 N N . VAL B 1 362 ? 1.077 29.109 3.91 1 98.44 362 VAL B N 1
ATOM 6577 C CA . VAL B 1 362 ? 2.264 28.344 3.521 1 98.44 362 VAL B CA 1
ATOM 6578 C C . VAL B 1 362 ? 2.074 26.875 3.863 1 98.44 362 VAL B C 1
ATOM 6580 O O . VAL B 1 362 ? 2.574 26 3.158 1 98.44 362 VAL B O 1
ATOM 6583 N N . LEU B 1 363 ? 1.263 26.578 4.895 1 98.06 363 LEU B N 1
ATOM 6584 C CA . LEU B 1 363 ? 1.02 25.203 5.324 1 98.06 363 LEU B CA 1
ATOM 6585 C C . LEU B 1 363 ? 0.166 24.453 4.309 1 98.06 363 LEU B C 1
ATOM 6587 O O . LEU B 1 363 ? 0.083 23.219 4.344 1 98.06 363 LEU B O 1
ATOM 6591 N N . SER B 1 364 ? -0.459 25.188 3.391 1 96.75 364 SER B N 1
ATOM 6592 C CA . SER B 1 364 ? -1.285 24.547 2.369 1 96.75 364 SER B CA 1
ATOM 6593 C C . SER B 1 364 ? -0.426 23.875 1.303 1 96.75 364 SER B C 1
ATOM 6595 O O . SER B 1 364 ? -0.941 23.156 0.448 1 96.75 364 SER B O 1
ATOM 6597 N N . LEU B 1 365 ? 0.862 24.141 1.396 1 97.62 365 LEU B N 1
ATOM 6598 C CA . LEU B 1 365 ? 1.769 23.516 0.441 1 97.62 365 LEU B CA 1
ATOM 6599 C C . LEU B 1 365 ? 2.25 22.172 0.959 1 97.62 365 LEU B C 1
ATOM 6601 O O . LEU B 1 365 ? 3.418 22.016 1.325 1 97.62 365 LEU B O 1
ATOM 6605 N N . GLY B 1 366 ? 1.345 21.172 0.981 1 97.25 366 GLY B N 1
ATOM 6606 C CA . GLY B 1 366 ? 1.69 19.781 1.212 1 97.25 366 GLY B CA 1
ATOM 6607 C C . GLY B 1 366 ? 1.747 19.406 2.684 1 97.25 366 GLY B C 1
ATOM 6608 O O . GLY B 1 366 ? 1.788 18.234 3.033 1 97.25 366 GLY B O 1
ATOM 6609 N N . PHE B 1 367 ? 1.686 20.344 3.654 1 97.62 367 PHE B N 1
ATOM 6610 C CA . PHE B 1 367 ? 2.002 20.078 5.055 1 97.62 367 PHE B CA 1
ATOM 6611 C C . PHE B 1 367 ? 0.947 19.188 5.688 1 97.62 367 PHE B C 1
ATOM 6613 O O . PHE B 1 367 ? 1.278 18.25 6.41 1 97.62 367 PHE B O 1
ATOM 6620 N N . PRO B 1 368 ? -0.365 19.391 5.41 1 96.38 368 PRO B N 1
ATOM 6621 C CA . PRO B 1 368 ? -1.376 18.609 6.129 1 96.38 368 PRO B CA 1
ATOM 6622 C C . PRO B 1 368 ? -1.238 17.109 5.891 1 96.38 368 PRO B C 1
ATOM 6624 O O . PRO B 1 368 ? -1.066 16.344 6.84 1 96.38 368 PRO B O 1
ATOM 6627 N N . PRO B 1 369 ? -1.194 16.641 4.641 1 95 369 PRO B N 1
AT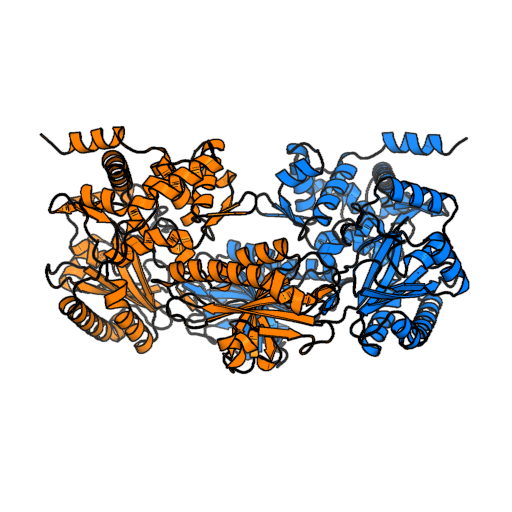OM 6628 C CA . PRO B 1 369 ? -1.035 15.188 4.477 1 95 369 PRO B CA 1
ATOM 6629 C C . PRO B 1 369 ? 0.304 14.68 5.004 1 95 369 PRO B C 1
ATOM 6631 O O . PRO B 1 369 ? 0.378 13.57 5.543 1 95 369 PRO B O 1
ATOM 6634 N N . LEU B 1 370 ? 1.323 15.406 4.918 1 96.94 370 LEU B N 1
ATOM 6635 C CA . LEU B 1 370 ? 2.658 14.977 5.312 1 96.94 370 LEU B CA 1
ATOM 6636 C C . LEU B 1 370 ? 2.818 15.008 6.828 1 96.94 370 LEU B C 1
ATOM 6638 O O . LEU B 1 370 ? 3.715 14.367 7.379 1 96.94 370 LEU B O 1
ATOM 6642 N N . SER B 1 371 ? 1.964 15.797 7.516 1 95.81 371 SER B N 1
ATOM 6643 C CA . SER B 1 371 ? 2.053 15.922 8.969 1 95.81 371 SER B CA 1
ATOM 6644 C C . SER B 1 371 ? 1.696 14.609 9.656 1 95.81 371 SER B C 1
ATOM 6646 O O . SER B 1 371 ? 1.969 14.438 10.844 1 95.81 371 SER B O 1
ATOM 6648 N N . ARG B 1 372 ? 1.135 13.656 8.953 1 91.44 372 ARG B N 1
ATOM 6649 C CA . ARG B 1 372 ? 0.759 12.367 9.523 1 91.44 372 ARG B CA 1
ATOM 6650 C C . ARG B 1 372 ? 1.616 11.242 8.953 1 91.44 372 ARG B C 1
ATOM 6652 O O . ARG B 1 372 ? 1.296 10.062 9.117 1 91.44 372 ARG B O 1
ATOM 6659 N N . THR B 1 373 ? 2.635 11.57 8.281 1 93.81 373 THR B N 1
ATOM 6660 C CA . THR B 1 373 ? 3.516 10.57 7.688 1 93.81 373 THR B CA 1
ATOM 6661 C C . THR B 1 373 ? 4.25 9.781 8.766 1 93.81 373 THR B C 1
ATOM 6663 O O . THR B 1 373 ? 4.715 10.352 9.75 1 93.81 373 THR B O 1
ATOM 6666 N N . SER B 1 374 ? 4.328 8.484 8.641 1 94.44 374 SER B N 1
ATOM 6667 C CA . SER B 1 374 ? 5.035 7.613 9.578 1 94.44 374 SER B CA 1
ATOM 6668 C C . SER B 1 374 ? 6.441 7.293 9.086 1 94.44 374 SER B C 1
ATOM 6670 O O . SER B 1 374 ? 6.773 7.555 7.926 1 94.44 374 SER B O 1
ATOM 6672 N N . LEU B 1 375 ? 7.266 6.789 9.992 1 96.75 375 LEU B N 1
ATOM 6673 C CA . LEU B 1 375 ? 8.641 6.445 9.641 1 96.75 375 LEU B CA 1
ATOM 6674 C C . LEU B 1 375 ? 8.672 5.371 8.555 1 96.75 375 LEU B C 1
ATOM 6676 O O . LEU B 1 375 ? 9.438 5.469 7.598 1 96.75 375 LEU B O 1
ATOM 6680 N N . PRO B 1 376 ? 7.824 4.336 8.648 1 96.06 376 PRO B N 1
ATOM 6681 C CA . PRO B 1 376 ? 7.816 3.354 7.562 1 96.06 376 PRO B CA 1
ATOM 6682 C C . PRO B 1 376 ? 7.477 3.977 6.211 1 96.06 376 PRO B C 1
ATOM 6684 O O . PRO B 1 376 ? 8.062 3.611 5.191 1 96.06 376 PRO B O 1
ATOM 6687 N N . GLU B 1 377 ? 6.574 4.898 6.184 1 94.69 377 GLU B N 1
ATOM 6688 C CA . GLU B 1 377 ? 6.199 5.566 4.941 1 94.69 377 GLU B CA 1
ATOM 6689 C C . GLU B 1 377 ? 7.355 6.402 4.395 1 94.69 377 GLU B C 1
ATOM 6691 O O . GLU B 1 377 ? 7.539 6.5 3.18 1 94.69 377 GLU B O 1
ATOM 6696 N N . ILE B 1 378 ? 8.078 7.012 5.285 1 97.19 378 ILE B N 1
ATOM 6697 C CA . ILE B 1 378 ? 9.25 7.789 4.891 1 97.19 378 ILE B CA 1
ATOM 6698 C C . ILE B 1 378 ? 10.312 6.859 4.312 1 97.19 378 ILE B C 1
ATOM 6700 O O . ILE B 1 378 ? 10.93 7.168 3.291 1 97.19 378 ILE B O 1
ATOM 6704 N N . ALA B 1 379 ? 10.477 5.727 4.914 1 98.19 379 ALA B N 1
ATOM 6705 C CA . ALA B 1 379 ? 11.586 4.832 4.605 1 98.19 379 ALA B CA 1
ATOM 6706 C C . ALA B 1 379 ? 11.297 3.998 3.363 1 98.19 379 ALA B C 1
ATOM 6708 O O . ALA B 1 379 ? 12.219 3.594 2.646 1 98.19 379 ALA B O 1
ATOM 6709 N N . GLN B 1 380 ? 10.102 3.705 3.061 1 96.5 380 GLN B N 1
ATOM 6710 C CA . GLN B 1 380 ? 9.695 2.691 2.092 1 96.5 380 GLN B CA 1
ATOM 6711 C C . GLN B 1 380 ? 10.273 2.99 0.71 1 96.5 380 GLN B C 1
ATOM 6713 O O . GLN B 1 380 ? 10.859 2.109 0.072 1 96.5 380 GLN B O 1
ATOM 6718 N N . PRO B 1 381 ? 10.164 4.254 0.186 1 95.25 381 PRO B N 1
ATOM 6719 C CA . PRO B 1 381 ? 10.734 4.508 -1.139 1 95.25 381 PRO B CA 1
ATOM 6720 C C . PRO B 1 381 ? 12.25 4.309 -1.177 1 95.25 381 PRO B C 1
ATOM 6722 O O . PRO B 1 381 ? 12.797 3.869 -2.193 1 95.25 381 PRO B O 1
ATOM 6725 N N . HIS B 1 382 ? 12.875 4.621 -0.098 1 97.75 382 HIS B N 1
ATOM 6726 C CA . HIS B 1 382 ? 14.32 4.477 -0.025 1 97.75 382 HIS B CA 1
ATOM 6727 C C . HIS B 1 382 ? 14.727 3.006 0.074 1 97.75 382 HIS B C 1
ATOM 6729 O O . HIS B 1 382 ? 15.742 2.598 -0.485 1 97.75 382 HIS B O 1
ATOM 6735 N N . LEU B 1 383 ? 13.938 2.24 0.813 1 97.81 383 LEU B N 1
ATOM 6736 C CA . LEU B 1 383 ? 14.172 0.802 0.887 1 97.81 383 LEU B CA 1
ATOM 6737 C C . LEU B 1 383 ? 14.008 0.156 -0.485 1 97.81 383 LEU B C 1
ATOM 6739 O O . LEU B 1 383 ? 14.812 -0.703 -0.868 1 97.81 383 LEU B O 1
ATOM 6743 N N . THR B 1 384 ? 13 0.543 -1.186 1 95 384 THR B N 1
ATOM 6744 C CA . THR B 1 384 ? 12.758 0.02 -2.525 1 95 384 THR B CA 1
ATOM 6745 C C . THR B 1 384 ? 13.938 0.317 -3.445 1 95 384 THR B C 1
ATOM 6747 O O . THR B 1 384 ? 14.422 -0.572 -4.148 1 95 384 THR B O 1
ATOM 6750 N N . ALA B 1 385 ? 14.414 1.552 -3.434 1 95.38 385 ALA B N 1
ATOM 6751 C CA . ALA B 1 385 ? 15.562 1.939 -4.25 1 95.38 385 ALA B CA 1
ATOM 6752 C C . ALA B 1 385 ? 16.812 1.149 -3.861 1 95.38 385 ALA B C 1
ATOM 6754 O O . ALA B 1 385 ? 17.578 0.723 -4.727 1 95.38 385 ALA B O 1
ATOM 6755 N N . LEU B 1 386 ? 16.984 0.965 -2.557 1 97.44 386 LEU B N 1
ATOM 6756 C CA . LEU B 1 386 ? 18.125 0.207 -2.062 1 97.44 386 LEU B CA 1
ATOM 6757 C C . LEU B 1 386 ? 18.062 -1.238 -2.545 1 97.44 386 LEU B C 1
ATOM 6759 O O . LEU B 1 386 ? 19.062 -1.766 -3.057 1 97.44 386 LEU B O 1
ATOM 6763 N N . ALA B 1 387 ? 16.953 -1.86 -2.395 1 95.5 387 ALA B N 1
ATOM 6764 C CA . ALA B 1 387 ? 16.781 -3.248 -2.818 1 95.5 387 ALA B CA 1
ATOM 6765 C C . ALA B 1 387 ? 17.062 -3.404 -4.309 1 95.5 387 ALA B C 1
ATOM 6767 O O . ALA B 1 387 ? 17.688 -4.379 -4.73 1 95.5 387 ALA B O 1
ATOM 6768 N N . GLU B 1 388 ? 16.625 -2.441 -5.078 1 91.88 388 GLU B N 1
ATOM 6769 C CA . GLU B 1 388 ? 16.859 -2.469 -6.52 1 91.88 388 GLU B CA 1
ATOM 6770 C C . GLU B 1 388 ? 18.344 -2.318 -6.84 1 91.88 388 GLU B C 1
ATOM 6772 O O . GLU B 1 388 ? 18.859 -2.979 -7.742 1 91.88 388 GLU B O 1
ATOM 6777 N N . ARG B 1 389 ? 18.953 -1.452 -6.129 1 94.38 389 ARG B N 1
ATOM 6778 C CA . ARG B 1 389 ? 20.359 -1.144 -6.387 1 94.38 389 ARG B CA 1
ATOM 6779 C C . ARG B 1 389 ? 21.25 -2.314 -6 1 94.38 389 ARG B C 1
ATOM 6781 O O . ARG B 1 389 ? 22.188 -2.658 -6.73 1 94.38 389 ARG B O 1
ATOM 6788 N N . VAL B 1 390 ? 20.938 -2.932 -4.836 1 94.88 390 VAL B N 1
ATOM 6789 C CA . VAL B 1 390 ? 21.859 -3.951 -4.328 1 94.88 390 VAL B CA 1
ATOM 6790 C C . VAL B 1 390 ? 21.328 -5.34 -4.691 1 94.88 390 VAL B C 1
ATOM 6792 O O . VAL B 1 390 ? 22.016 -6.34 -4.492 1 94.88 390 VAL B O 1
ATOM 6795 N N . HIS B 1 391 ? 20.078 -5.461 -5.16 1 90.19 391 HIS B N 1
ATOM 6796 C CA . HIS B 1 391 ? 19.438 -6.699 -5.586 1 90.19 391 HIS B CA 1
ATOM 6797 C C . HIS B 1 391 ? 19.281 -7.672 -4.422 1 90.19 391 HIS B C 1
ATOM 6799 O O . HIS B 1 391 ? 19.516 -8.875 -4.578 1 90.19 391 HIS B O 1
ATOM 6805 N N . GLU B 1 392 ? 19.094 -7.125 -3.23 1 93.12 392 GLU B N 1
ATOM 6806 C CA . GLU B 1 392 ? 18.812 -7.863 -2.004 1 93.12 392 GLU B CA 1
ATOM 6807 C C . GLU B 1 392 ? 17.656 -7.238 -1.234 1 93.12 392 GLU B C 1
ATOM 6809 O O . GLU B 1 392 ? 17.312 -6.082 -1.463 1 93.12 392 GLU B O 1
ATOM 6814 N N . SER B 1 393 ? 17.078 -7.988 -0.324 1 93.88 393 SER B N 1
ATOM 6815 C CA . SER B 1 393 ? 15.953 -7.48 0.454 1 93.88 393 SER B CA 1
ATOM 6816 C C . SER B 1 393 ? 16.406 -6.453 1.482 1 93.88 393 SER B C 1
ATOM 6818 O O . SER B 1 393 ? 17.469 -6.605 2.088 1 93.88 393 SER B O 1
ATOM 6820 N N . ALA B 1 394 ? 15.641 -5.453 1.632 1 97.19 394 ALA B N 1
ATOM 6821 C CA . ALA B 1 394 ? 15.883 -4.414 2.629 1 97.19 394 ALA B CA 1
ATOM 6822 C C . ALA B 1 394 ? 14.68 -4.242 3.551 1 97.19 394 ALA B C 1
ATOM 6824 O O . ALA B 1 394 ? 13.539 -4.426 3.131 1 97.19 394 ALA B O 1
ATOM 6825 N N . SER B 1 395 ? 14.953 -3.932 4.844 1 97.31 395 SER B N 1
ATOM 6826 C CA . SER B 1 395 ? 13.859 -3.801 5.797 1 97.31 395 SER B CA 1
ATOM 6827 C C . SER B 1 395 ? 14.164 -2.725 6.836 1 97.31 395 SER B C 1
ATOM 6829 O O . SER B 1 395 ? 15.305 -2.285 6.973 1 97.31 395 SER B O 1
ATOM 6831 N N . LEU B 1 396 ? 13.117 -2.27 7.453 1 98 396 LEU B N 1
ATOM 6832 C CA . LEU B 1 396 ? 13.125 -1.37 8.602 1 98 396 LEU B CA 1
ATOM 6833 C C . LEU B 1 396 ? 12.453 -2.021 9.812 1 98 396 LEU B C 1
ATOM 6835 O O . LEU B 1 396 ? 11.414 -2.668 9.672 1 98 396 LEU B O 1
ATOM 6839 N N . ALA B 1 397 ? 13.086 -1.899 10.938 1 97.62 397 ALA B N 1
ATOM 6840 C CA . ALA B 1 397 ? 12.5 -2.465 12.148 1 97.62 397 ALA B CA 1
ATOM 6841 C C . ALA B 1 397 ? 12.688 -1.526 13.344 1 97.62 397 ALA B C 1
ATOM 6843 O O . ALA B 1 397 ? 13.516 -0.62 13.305 1 97.62 397 ALA B O 1
ATOM 6844 N N . VAL B 1 398 ? 11.852 -1.699 14.328 1 97.06 398 VAL B N 1
ATOM 6845 C CA . VAL B 1 398 ? 11.93 -0.979 15.594 1 97.06 398 VAL B CA 1
ATOM 6846 C C . VAL B 1 398 ? 11.977 -1.974 16.75 1 97.06 398 VAL B C 1
ATOM 6848 O O . VAL B 1 398 ? 11.695 -3.162 16.562 1 97.06 398 VAL B O 1
ATOM 6851 N N . LEU B 1 399 ? 12.453 -1.448 17.875 1 95.56 399 LEU B N 1
ATOM 6852 C CA . LEU B 1 399 ? 12.438 -2.271 19.078 1 95.56 399 LEU B CA 1
ATOM 6853 C C . LEU B 1 399 ? 11.031 -2.35 19.672 1 95.56 399 LEU B C 1
ATOM 6855 O O . LEU B 1 399 ? 10.367 -1.322 19.844 1 95.56 399 LEU B O 1
ATOM 6859 N N . ALA B 1 400 ? 10.578 -3.572 19.859 1 90.62 400 ALA B N 1
ATOM 6860 C CA . ALA B 1 400 ? 9.281 -3.742 20.516 1 90.62 400 ALA B CA 1
ATOM 6861 C C . ALA B 1 400 ? 9.32 -3.236 21.953 1 90.62 400 ALA B C 1
ATOM 6863 O O . ALA B 1 400 ? 10.398 -3.039 22.516 1 90.62 400 ALA B O 1
ATOM 6864 N N . ASP B 1 401 ? 8.172 -3.07 22.547 1 87.12 401 ASP B N 1
ATOM 6865 C CA . ASP B 1 401 ? 8.055 -2.51 23.891 1 87.12 401 ASP B CA 1
ATOM 6866 C C . ASP B 1 401 ? 8.75 -3.398 24.922 1 87.12 401 ASP B C 1
ATOM 6868 O O . ASP B 1 401 ? 9.25 -2.91 25.938 1 87.12 401 ASP B O 1
ATOM 6872 N N . SER B 1 402 ? 8.797 -4.66 24.609 1 87.5 402 SER B N 1
ATOM 6873 C CA . SER B 1 402 ? 9.422 -5.598 25.531 1 87.5 402 SER B CA 1
ATOM 6874 C C . SER B 1 402 ? 10.922 -5.352 25.641 1 87.5 402 SER B C 1
ATOM 6876 O O . SER B 1 402 ? 11.555 -5.746 26.625 1 87.5 402 SER B O 1
ATOM 6878 N N . GLY B 1 403 ? 11.508 -4.777 24.656 1 91.75 403 GLY B N 1
ATOM 6879 C CA . GLY B 1 403 ? 12.945 -4.555 24.609 1 91.75 403 GLY B CA 1
ATOM 6880 C C . GLY B 1 403 ? 13.727 -5.793 24.219 1 91.75 403 GLY B C 1
ATOM 6881 O O . GLY B 1 403 ? 14.953 -5.746 24.094 1 91.75 403 GLY B O 1
ATOM 6882 N N . GLU B 1 404 ? 13.023 -6.852 23.938 1 94.19 404 GLU B N 1
ATOM 6883 C CA . GLU B 1 404 ? 13.695 -8.117 23.672 1 94.19 404 GLU B CA 1
ATOM 6884 C C . GLU B 1 404 ? 13.477 -8.555 22.219 1 94.19 404 GLU B C 1
ATOM 6886 O O . GLU B 1 404 ? 14.172 -9.445 21.719 1 94.19 404 GLU B O 1
ATOM 6891 N N . GLU B 1 405 ? 12.531 -7.922 21.609 1 95.06 405 GLU B N 1
ATOM 6892 C CA . GLU B 1 405 ? 12.188 -8.281 20.234 1 95.06 405 GLU B CA 1
ATOM 6893 C C . GLU B 1 405 ? 12.18 -7.047 19.344 1 95.06 405 GLU B C 1
ATOM 6895 O O . GLU B 1 405 ? 12.039 -5.922 19.812 1 95.06 405 GLU B O 1
ATOM 6900 N N . ILE B 1 406 ? 12.406 -7.34 18.094 1 95.62 406 ILE B N 1
ATOM 6901 C CA . ILE B 1 406 ? 12.219 -6.301 17.094 1 95.62 406 ILE B CA 1
ATOM 6902 C C . ILE B 1 406 ? 10.914 -6.547 16.328 1 95.62 406 ILE B C 1
ATOM 6904 O O . ILE B 1 406 ? 10.375 -7.652 16.359 1 95.62 406 ILE B O 1
ATOM 6908 N N . GLN B 1 407 ? 10.438 -5.586 15.781 1 92.06 407 GLN B N 1
ATOM 6909 C CA . GLN B 1 407 ? 9.273 -5.656 14.898 1 92.06 407 GLN B CA 1
ATOM 6910 C C . GLN B 1 407 ? 9.57 -5.016 13.547 1 92.06 407 GLN B C 1
ATOM 6912 O O . GLN B 1 407 ? 9.984 -3.855 13.477 1 92.06 407 GLN B O 1
ATOM 6917 N N . TYR B 1 408 ? 9.375 -5.762 12.492 1 93.31 408 TYR B N 1
ATOM 6918 C CA . TYR B 1 408 ? 9.547 -5.23 11.148 1 93.31 408 TYR B CA 1
ATOM 6919 C C . TYR B 1 408 ? 8.422 -4.258 10.797 1 93.31 408 TYR B C 1
ATOM 6921 O O . TYR B 1 408 ? 7.242 -4.578 10.969 1 93.31 408 TYR B O 1
ATOM 6929 N N . THR B 1 409 ? 8.773 -3.078 10.242 1 94 409 THR B N 1
ATOM 6930 C CA . THR B 1 409 ? 7.742 -2.076 10 1 94 409 THR B CA 1
ATOM 6931 C C . THR B 1 409 ? 7.691 -1.702 8.516 1 94 409 THR B C 1
ATOM 6933 O O . THR B 1 409 ? 6.695 -1.149 8.047 1 94 409 THR B O 1
ATOM 6936 N N . ALA B 1 410 ? 8.68 -1.896 7.742 1 94.94 410 ALA B N 1
ATOM 6937 C CA . ALA B 1 410 ? 8.719 -1.692 6.297 1 94.94 410 ALA B CA 1
ATOM 6938 C C . ALA B 1 410 ? 9.695 -2.662 5.633 1 94.94 410 ALA B C 1
ATOM 6940 O O . ALA B 1 410 ? 10.609 -3.17 6.281 1 94.94 410 ALA B O 1
ATOM 6941 N N . ARG B 1 411 ? 9.461 -2.896 4.41 1 93.94 411 ARG B N 1
ATOM 6942 C CA . ARG B 1 411 ? 10.297 -3.863 3.705 1 93.94 411 ARG B CA 1
ATOM 6943 C C . ARG B 1 411 ? 10.234 -3.646 2.197 1 93.94 411 ARG B C 1
ATOM 6945 O O . ARG B 1 411 ? 9.242 -3.135 1.679 1 93.94 411 ARG B O 1
ATOM 6952 N N . ALA B 1 412 ? 11.297 -3.98 1.501 1 93.56 412 ALA B N 1
ATOM 6953 C CA . ALA B 1 412 ? 11.391 -4.066 0.046 1 93.56 412 ALA B CA 1
ATOM 6954 C C . ALA B 1 412 ? 12.133 -5.332 -0.38 1 93.56 412 ALA B C 1
ATOM 6956 O O . ALA B 1 412 ? 13.234 -5.609 0.109 1 93.56 412 ALA B O 1
ATOM 6957 N N . SER B 1 413 ? 11.477 -6.074 -1.245 1 87.12 413 SER B N 1
ATOM 6958 C CA . SER B 1 413 ? 12.062 -7.332 -1.698 1 87.12 413 SER B CA 1
ATOM 6959 C C . SER B 1 413 ? 12.742 -7.172 -3.057 1 87.12 413 SER B C 1
ATOM 6961 O O . SER B 1 413 ? 12.414 -6.254 -3.812 1 87.12 413 SER B O 1
ATOM 6963 N N . ALA B 1 414 ? 13.703 -8.039 -3.324 1 80.56 414 ALA B N 1
ATOM 6964 C CA . ALA B 1 414 ? 14.336 -8.148 -4.637 1 80.56 414 ALA B CA 1
ATOM 6965 C C . ALA B 1 414 ? 13.828 -9.375 -5.387 1 80.56 414 ALA B C 1
ATOM 6967 O O . ALA B 1 414 ? 13.242 -10.281 -4.789 1 80.56 414 ALA B O 1
ATOM 6968 N N . ALA B 1 415 ? 13.977 -9.312 -6.684 1 74.44 415 ALA B N 1
ATOM 6969 C CA . ALA B 1 415 ? 13.547 -10.406 -7.555 1 74.44 415 ALA B CA 1
ATOM 6970 C C . ALA B 1 415 ? 14.516 -11.586 -7.477 1 74.44 415 ALA B C 1
ATOM 6972 O O . ALA B 1 415 ? 15.273 -11.844 -8.414 1 74.44 415 ALA B O 1
ATOM 6973 N N . ARG B 1 416 ? 14.586 -12.266 -6.293 1 79.75 416 ARG B N 1
ATOM 6974 C CA . ARG B 1 416 ? 15.406 -13.453 -6.09 1 79.75 416 ARG B CA 1
ATOM 6975 C C . ARG B 1 416 ? 14.539 -14.664 -5.758 1 79.75 416 ARG B C 1
ATOM 6977 O O . ARG B 1 416 ? 13.453 -14.523 -5.195 1 79.75 416 ARG B O 1
ATOM 6984 N N . VAL B 1 417 ? 15.07 -15.773 -6.199 1 84.56 417 VAL B N 1
ATOM 6985 C CA . VAL B 1 417 ? 14.352 -17.016 -5.93 1 84.56 417 VAL B CA 1
ATOM 6986 C C . VAL B 1 417 ? 14.477 -17.375 -4.453 1 84.56 417 VAL B C 1
ATOM 6988 O O . VAL B 1 417 ? 13.484 -17.719 -3.807 1 84.56 417 VAL B O 1
ATOM 6991 N N . LEU B 1 418 ? 15.695 -17.344 -4.02 1 84.75 418 LEU B N 1
ATOM 6992 C CA . LEU B 1 418 ? 15.984 -17.516 -2.598 1 84.75 418 LEU B CA 1
ATOM 6993 C C . LEU B 1 418 ? 16.25 -16.172 -1.931 1 84.75 418 LEU B C 1
ATOM 6995 O O . LEU B 1 418 ? 17.297 -15.562 -2.162 1 84.75 418 LEU B O 1
ATOM 6999 N N . SER B 1 419 ? 15.281 -15.734 -1.162 1 84.62 419 SER B N 1
ATOM 7000 C CA . SER B 1 419 ? 15.422 -14.406 -0.573 1 84.62 419 SER B CA 1
ATOM 7001 C C . SER B 1 419 ? 14.898 -14.375 0.858 1 84.62 419 SER B C 1
ATOM 7003 O O . SER B 1 419 ? 14.172 -15.281 1.276 1 84.62 419 SER B O 1
ATOM 7005 N N . ALA B 1 420 ? 15.414 -13.438 1.55 1 81.69 420 ALA B N 1
ATOM 7006 C CA . ALA B 1 420 ? 14.859 -13.188 2.877 1 81.69 420 ALA B CA 1
ATOM 7007 C C . ALA B 1 420 ? 13.445 -12.617 2.781 1 81.69 420 ALA B C 1
ATOM 7009 O O . ALA B 1 420 ? 13.234 -11.57 2.162 1 81.69 420 ALA B O 1
ATOM 7010 N N . ARG B 1 421 ? 12.531 -13.367 3.314 1 81.56 421 ARG B N 1
ATOM 7011 C CA . ARG B 1 421 ? 11.141 -12.906 3.291 1 81.56 421 ARG B CA 1
ATOM 7012 C C . ARG B 1 421 ? 10.57 -12.82 4.703 1 81.56 421 ARG B C 1
ATOM 7014 O O . ARG B 1 421 ? 10.461 -13.828 5.398 1 81.56 421 ARG B O 1
ATOM 7021 N N . VAL B 1 422 ? 10.5 -11.625 5.156 1 83.12 422 VAL B N 1
ATOM 7022 C CA . VAL B 1 422 ? 9.844 -11.328 6.426 1 83.12 422 VAL B CA 1
ATOM 7023 C C . VAL B 1 422 ? 8.695 -10.359 6.199 1 83.12 422 VAL B C 1
ATOM 7025 O O . VAL B 1 422 ? 8.82 -9.406 5.422 1 83.12 422 VAL B O 1
ATOM 7028 N N . THR B 1 423 ? 7.598 -10.672 6.77 1 80.38 423 THR B N 1
ATOM 7029 C CA . THR B 1 423 ? 6.441 -9.805 6.582 1 80.38 423 THR B CA 1
ATOM 7030 C C . THR B 1 423 ? 6.469 -8.648 7.578 1 80.38 423 THR B C 1
ATOM 7032 O O . THR B 1 423 ? 7.023 -8.773 8.672 1 80.38 423 THR B O 1
ATOM 7035 N N . VAL B 1 424 ? 5.941 -7.566 7.176 1 85.38 424 VAL B N 1
ATOM 7036 C CA . VAL B 1 424 ? 5.777 -6.434 8.078 1 85.38 424 VAL B CA 1
ATOM 7037 C C . VAL B 1 424 ? 4.938 -6.848 9.281 1 85.38 424 VAL B C 1
ATOM 7039 O O . VAL B 1 424 ? 3.93 -7.547 9.133 1 85.38 424 VAL B O 1
ATOM 7042 N N . GLY B 1 425 ? 5.324 -6.414 10.484 1 82.5 425 GLY B N 1
ATOM 7043 C CA . GLY B 1 425 ? 4.645 -6.789 11.711 1 82.5 425 GLY B CA 1
ATOM 7044 C C . GLY B 1 425 ? 5.293 -7.965 12.422 1 82.5 425 GLY B C 1
ATOM 7045 O O . GLY B 1 425 ? 5.035 -8.203 13.602 1 82.5 425 GLY B O 1
ATOM 7046 N N . THR B 1 426 ? 6.141 -8.773 11.672 1 84.88 426 THR B N 1
ATOM 7047 C CA . THR B 1 426 ? 6.832 -9.914 12.258 1 84.88 426 THR B CA 1
ATOM 7048 C C . THR B 1 426 ? 7.762 -9.469 13.383 1 84.88 426 THR B C 1
ATOM 7050 O O . THR B 1 426 ? 8.43 -8.438 13.266 1 84.88 426 THR B O 1
ATOM 7053 N N . ARG B 1 427 ? 7.738 -10.195 14.414 1 88.62 427 ARG B N 1
ATOM 7054 C CA . ARG B 1 427 ? 8.633 -9.953 15.547 1 88.62 427 ARG B CA 1
ATOM 7055 C C . ARG B 1 427 ? 9.695 -11.039 15.648 1 88.62 427 ARG B C 1
ATOM 7057 O O . ARG B 1 427 ? 9.414 -12.219 15.414 1 88.62 427 ARG B O 1
ATOM 7064 N N . LEU B 1 428 ? 10.898 -10.68 15.82 1 93 428 LEU B N 1
ATOM 7065 C CA . LEU B 1 428 ? 12.016 -11.602 16 1 93 428 LEU B CA 1
ATOM 7066 C C . LEU B 1 428 ? 12.859 -11.195 17.219 1 93 428 LEU B C 1
ATOM 7068 O O . LEU B 1 428 ? 12.836 -10.031 17.625 1 93 428 LEU B O 1
ATOM 7072 N N . PRO B 1 429 ? 13.57 -12.148 17.828 1 94.25 429 PRO B N 1
ATOM 7073 C CA . PRO B 1 429 ? 14.438 -11.797 18.953 1 94.25 429 PRO B CA 1
ATOM 7074 C C . PRO B 1 429 ? 15.508 -10.766 18.578 1 94.25 429 PRO B C 1
ATOM 7076 O O . PRO B 1 429 ? 16.219 -10.953 17.578 1 94.25 429 PRO B O 1
ATOM 7079 N N . ALA B 1 430 ? 15.609 -9.734 19.375 1 96.19 430 ALA B N 1
ATOM 7080 C CA . ALA B 1 430 ? 16.484 -8.609 19.062 1 96.19 430 ALA B CA 1
ATOM 7081 C C . ALA B 1 430 ? 17.953 -9.055 19.016 1 96.19 430 ALA B C 1
ATOM 7083 O O . ALA B 1 430 ? 18.672 -8.711 18.094 1 96.19 430 ALA B O 1
ATOM 7084 N N . ARG B 1 431 ? 18.422 -9.891 19.859 1 94.69 431 ARG B N 1
ATOM 7085 C CA . ARG B 1 431 ? 19.828 -10.242 19.984 1 94.69 431 ARG B CA 1
ATOM 7086 C C . ARG B 1 431 ? 20.281 -11.133 18.844 1 94.69 431 ARG B C 1
ATOM 7088 O O . ARG B 1 431 ? 21.469 -11.219 18.531 1 94.69 431 ARG B O 1
ATOM 7095 N N . ALA B 1 432 ? 19.312 -11.766 18.172 1 94.31 432 ALA B N 1
ATOM 7096 C CA . ALA B 1 432 ? 19.641 -12.727 17.125 1 94.31 432 ALA B CA 1
ATOM 7097 C C . ALA B 1 432 ? 19.656 -12.062 15.742 1 94.31 432 ALA B C 1
ATOM 7099 O O . ALA B 1 432 ? 19.984 -12.703 14.742 1 94.31 432 ALA B O 1
ATOM 7100 N N . THR B 1 433 ? 19.25 -10.82 15.641 1 95.31 433 THR B N 1
ATOM 7101 C CA . THR B 1 433 ? 19.156 -10.133 14.352 1 95.31 433 THR B CA 1
ATOM 7102 C C . THR B 1 433 ? 20.094 -8.938 14.305 1 95.31 433 THR B C 1
ATOM 7104 O O . THR B 1 433 ? 20.406 -8.344 15.336 1 95.31 433 THR B O 1
ATOM 7107 N N . ALA B 1 434 ? 20.562 -8.648 13.094 1 96.75 434 ALA B N 1
ATOM 7108 C CA . ALA B 1 434 ? 21.391 -7.461 12.914 1 96.75 434 ALA B CA 1
ATOM 7109 C C . ALA B 1 434 ? 20.625 -6.195 13.312 1 96.75 434 ALA B C 1
ATOM 7111 O O . ALA B 1 434 ? 21.188 -5.324 13.992 1 96.75 434 ALA B O 1
ATOM 7112 N N . LEU B 1 435 ? 19.375 -6.07 12.938 1 97.56 435 LEU B N 1
ATOM 7113 C CA . LEU B 1 435 ? 18.516 -4.941 13.289 1 97.56 435 LEU B CA 1
ATOM 7114 C C . LEU B 1 435 ? 18.438 -4.77 14.805 1 97.56 435 LEU B C 1
ATOM 7116 O O . LEU B 1 435 ? 18.609 -3.66 15.32 1 97.56 435 LEU B O 1
ATOM 7120 N N . GLY B 1 436 ? 18.234 -5.883 15.477 1 97.5 436 GLY B N 1
ATOM 7121 C CA . GLY B 1 436 ? 18.094 -5.848 16.922 1 97.5 436 GLY B CA 1
ATOM 7122 C C . GLY B 1 436 ? 19.375 -5.434 17.625 1 97.5 436 GLY B C 1
ATOM 7123 O O . GLY B 1 436 ? 19.344 -4.688 18.609 1 97.5 436 GLY B O 1
ATOM 7124 N N . ARG B 1 437 ? 20.5 -5.875 17.172 1 96.94 437 ARG B N 1
ATOM 7125 C CA . ARG B 1 437 ? 21.797 -5.527 17.766 1 96.94 437 ARG B CA 1
ATOM 7126 C C . ARG B 1 437 ? 22.078 -4.035 17.625 1 96.94 437 ARG B C 1
ATOM 7128 O O . ARG B 1 437 ? 22.703 -3.43 18.5 1 96.94 437 ARG B O 1
ATOM 7135 N N . VAL B 1 438 ? 21.625 -3.469 16.531 1 97.62 438 VAL B N 1
ATOM 7136 C CA . VAL B 1 438 ? 21.734 -2.025 16.344 1 97.62 438 VAL B CA 1
ATOM 7137 C C . VAL B 1 438 ? 20.812 -1.31 17.328 1 97.62 438 VAL B C 1
ATOM 7139 O O . VAL B 1 438 ? 21.234 -0.358 18 1 97.62 438 VAL B O 1
ATOM 7142 N N . LEU B 1 439 ? 19.625 -1.776 17.484 1 97.38 439 LEU B N 1
ATOM 7143 C CA . LEU B 1 439 ? 18.594 -1.115 18.281 1 97.38 439 LEU B CA 1
ATOM 7144 C C . LEU B 1 439 ? 18.891 -1.254 19.766 1 97.38 439 LEU B C 1
ATOM 7146 O O . LEU B 1 439 ? 18.531 -0.383 20.562 1 97.38 439 LEU B O 1
ATOM 7150 N N . LEU B 1 440 ? 19.562 -2.352 20.109 1 95.25 440 LEU B N 1
ATOM 7151 C CA . LEU B 1 440 ? 19.938 -2.561 21.5 1 95.25 440 LEU B CA 1
ATOM 7152 C C . LEU B 1 440 ? 21.188 -1.747 21.859 1 95.25 440 LEU B C 1
ATOM 7154 O O . LEU B 1 440 ? 21.594 -1.691 23.016 1 95.25 440 LEU B O 1
ATOM 7158 N N . ALA B 1 441 ? 21.75 -1.068 20.906 1 90 441 ALA B N 1
ATOM 7159 C CA . ALA B 1 441 ? 22.922 -0.224 21.094 1 90 441 ALA B CA 1
ATOM 7160 C C . ALA B 1 441 ? 24.031 -0.986 21.812 1 90 441 ALA B C 1
ATOM 7162 O O . ALA B 1 441 ? 24.594 -0.506 22.812 1 90 441 ALA B O 1
ATOM 7163 N N . LEU B 1 442 ? 24.25 -2.186 21.312 1 88.25 442 LEU B N 1
ATOM 7164 C CA . LEU B 1 442 ? 25.359 -2.947 21.875 1 88.25 442 LEU B CA 1
ATOM 7165 C C . LEU B 1 442 ? 26.672 -2.199 21.719 1 88.25 442 LEU B C 1
ATOM 7167 O O . LEU B 1 442 ? 26.906 -1.55 20.688 1 88.25 442 LEU B O 1
ATOM 7171 N N . PRO B 1 443 ? 27.516 -2.201 22.688 1 89.88 443 PRO B N 1
ATOM 7172 C CA . PRO B 1 443 ? 28.75 -1.401 22.656 1 89.88 443 PRO B CA 1
ATOM 7173 C C . PRO B 1 443 ? 29.547 -1.59 21.375 1 89.88 443 PRO B C 1
ATOM 7175 O O . PRO B 1 443 ? 30.016 -0.611 20.781 1 89.88 443 PRO B O 1
ATOM 7178 N N . GLU B 1 444 ? 29.719 -2.836 20.969 1 90.69 444 GLU B N 1
ATOM 7179 C CA . GLU B 1 444 ? 30.5 -3.104 19.75 1 90.69 444 GLU B CA 1
ATOM 7180 C C . GLU B 1 444 ? 29.844 -2.492 18.531 1 90.69 444 GLU B C 1
ATOM 7182 O O . GLU B 1 444 ? 30.516 -1.996 17.625 1 90.69 444 GLU B O 1
ATOM 7187 N N . VAL B 1 445 ? 28.547 -2.529 18.484 1 91.94 445 VAL B N 1
ATOM 7188 C CA . VAL B 1 445 ? 27.797 -2.014 17.359 1 91.94 445 VAL B CA 1
ATOM 7189 C C . VAL B 1 445 ? 27.844 -0.488 17.344 1 91.94 445 VAL B C 1
ATOM 7191 O O . VAL B 1 445 ? 27.984 0.131 16.297 1 91.94 445 VAL B O 1
ATOM 7194 N N . ARG B 1 446 ? 27.781 0.099 18.547 1 90.94 446 ARG B N 1
ATOM 7195 C CA . ARG B 1 446 ? 27.875 1.551 18.656 1 90.94 446 ARG B CA 1
ATOM 7196 C C . ARG B 1 446 ? 29.219 2.066 18.172 1 90.94 446 ARG B C 1
ATOM 7198 O O . ARG B 1 446 ? 29.297 3.096 17.5 1 90.94 446 ARG B O 1
ATOM 7205 N N . ALA B 1 447 ? 30.219 1.335 18.5 1 91.88 447 ALA B N 1
ATOM 7206 C CA . ALA B 1 447 ? 31.562 1.745 18.141 1 91.88 447 ALA B CA 1
ATOM 7207 C C . ALA B 1 447 ? 31.781 1.649 16.625 1 91.88 447 ALA B C 1
ATOM 7209 O O . ALA B 1 447 ? 32.375 2.547 16.016 1 91.88 447 ALA B O 1
ATOM 7210 N N . ARG B 1 448 ? 31.281 0.577 16.031 1 93.12 448 ARG B N 1
ATOM 7211 C CA . ARG B 1 448 ? 31.516 0.334 14.602 1 93.12 448 ARG B CA 1
ATOM 7212 C C . ARG B 1 448 ? 30.484 1.061 13.75 1 93.12 448 ARG B C 1
ATOM 7214 O O . ARG B 1 448 ? 30.734 1.359 12.586 1 93.12 448 ARG B O 1
ATOM 7221 N N . GLY B 1 449 ? 29.281 1.276 14.297 1 95.12 449 GLY B N 1
ATOM 7222 C CA . GLY B 1 449 ? 28.219 1.99 13.609 1 95.12 449 GLY B CA 1
ATOM 7223 C C . GLY B 1 449 ? 27.328 1.08 12.789 1 95.12 449 GLY B C 1
ATOM 7224 O O . GLY B 1 449 ? 26.469 1.554 12.039 1 95.12 449 GLY B O 1
ATOM 7225 N N . TYR B 1 450 ? 27.641 -0.248 12.812 1 97.88 450 TYR B N 1
ATOM 7226 C CA . TYR B 1 450 ? 26.797 -1.217 12.117 1 97.88 450 TYR B CA 1
ATOM 7227 C C . TYR B 1 450 ? 26.844 -2.576 12.805 1 97.88 450 TYR B C 1
ATOM 7229 O O . TYR B 1 450 ? 27.703 -2.816 13.664 1 97.88 450 TYR B O 1
ATOM 7237 N N . ALA B 1 451 ? 25.875 -3.422 12.492 1 97.88 451 ALA B N 1
ATOM 7238 C CA . ALA B 1 451 ? 25.859 -4.805 12.961 1 97.88 451 ALA B CA 1
ATOM 7239 C C . ALA B 1 451 ? 25.766 -5.781 11.789 1 97.88 451 ALA B C 1
ATOM 7241 O O . ALA B 1 451 ? 25.062 -5.523 10.812 1 97.88 451 ALA B O 1
ATOM 7242 N N . LEU B 1 452 ? 26.5 -6.797 11.844 1 97.06 452 LEU B N 1
ATOM 7243 C CA . LEU B 1 452 ? 26.469 -7.879 10.867 1 97.06 452 LEU B CA 1
ATOM 7244 C C . LEU B 1 452 ? 26.219 -9.219 11.555 1 97.06 452 LEU B C 1
ATOM 7246 O O . LEU B 1 452 ? 26.875 -9.555 12.539 1 97.06 452 LEU B O 1
ATOM 7250 N N . VAL B 1 453 ? 25.203 -9.867 11.133 1 95.44 453 VAL B N 1
ATOM 7251 C CA . VAL B 1 453 ? 24.875 -11.195 11.648 1 95.44 453 VAL B CA 1
ATOM 7252 C C . VAL B 1 453 ? 25 -12.227 10.523 1 95.44 453 VAL B C 1
ATOM 7254 O O . VAL B 1 453 ? 24.391 -12.062 9.461 1 95.44 453 VAL B O 1
ATOM 7257 N N . ASP B 1 454 ? 25.75 -13.188 10.836 1 94.38 454 ASP B N 1
ATOM 7258 C CA . ASP B 1 454 ? 26.047 -14.219 9.844 1 94.38 454 ASP B CA 1
ATOM 7259 C C . ASP B 1 454 ? 25.438 -15.562 10.258 1 94.38 454 ASP B C 1
ATOM 7261 O O . ASP B 1 454 ? 26.078 -16.328 10.977 1 94.38 454 ASP B O 1
ATOM 7265 N N . GLU B 1 455 ? 24.266 -15.891 9.742 1 91.06 455 GLU B N 1
ATOM 7266 C CA . GLU B 1 455 ? 23.609 -17.188 9.859 1 91.06 455 GLU B CA 1
ATOM 7267 C C . GLU B 1 455 ? 23.328 -17.531 11.32 1 91.06 455 GLU B C 1
ATOM 7269 O O . GLU B 1 455 ? 23.438 -18.688 11.727 1 91.06 455 GLU B O 1
ATOM 7274 N N . GLU B 1 456 ? 23.078 -16.594 12.078 1 88.25 456 GLU B N 1
ATOM 7275 C CA . GLU B 1 456 ? 22.75 -16.828 13.477 1 88.25 456 GLU B CA 1
ATOM 7276 C C . GLU B 1 456 ? 21.25 -17.078 13.656 1 88.25 456 GLU B C 1
ATOM 7278 O O . GLU B 1 456 ? 20.859 -18 14.375 1 88.25 456 GLU B O 1
ATOM 7283 N N . LEU B 1 457 ? 20.484 -16.25 12.984 1 87.69 457 LEU B N 1
ATOM 7284 C CA . LEU B 1 457 ? 19.047 -16.422 13.086 1 87.69 457 LEU B CA 1
ATOM 7285 C C . LEU B 1 457 ? 18.594 -17.688 12.375 1 87.69 457 LEU B C 1
ATOM 7287 O O . LEU B 1 457 ? 17.75 -18.422 12.875 1 87.69 457 LEU B O 1
ATOM 7291 N N . GLU B 1 458 ? 19.188 -17.891 11.281 1 89.25 458 GLU B N 1
ATOM 7292 C CA . GLU B 1 458 ? 18.875 -19.016 10.414 1 89.25 458 GLU B CA 1
ATOM 7293 C C . GLU B 1 458 ? 20.047 -19.375 9.508 1 89.25 458 GLU B C 1
ATOM 7295 O O . GLU B 1 458 ? 20.734 -18.484 9.016 1 89.25 458 GLU B O 1
ATOM 7300 N N . ALA B 1 459 ? 20.219 -20.656 9.312 1 88.62 459 ALA B N 1
ATOM 7301 C CA . ALA B 1 459 ? 21.25 -21.094 8.391 1 88.62 459 ALA B CA 1
ATOM 7302 C C . ALA B 1 459 ? 21.047 -20.484 7.004 1 88.62 459 ALA B C 1
ATOM 7304 O O . ALA B 1 459 ? 19.938 -20.516 6.473 1 88.62 459 ALA B O 1
ATOM 7305 N N . GLY B 1 460 ? 22.094 -19.766 6.488 1 89.94 460 GLY B N 1
ATOM 7306 C CA . GLY B 1 460 ? 22.047 -19.234 5.137 1 89.94 460 GLY B CA 1
ATOM 7307 C C . GLY B 1 460 ? 21.672 -17.766 5.086 1 89.94 460 GLY B C 1
ATOM 7308 O O . GLY B 1 460 ? 21.797 -17.125 4.043 1 89.94 460 GLY B O 1
ATOM 7309 N N . LEU B 1 461 ? 21.25 -17.281 6.27 1 92.56 461 LEU B N 1
ATOM 7310 C CA . LEU B 1 461 ? 20.797 -15.891 6.301 1 92.56 461 LEU B CA 1
ATOM 7311 C C . LEU B 1 461 ? 21.906 -14.984 6.832 1 92.56 461 LEU B C 1
ATOM 7313 O O . LEU B 1 461 ? 22.391 -15.172 7.949 1 92.56 461 LEU B O 1
ATOM 7317 N N . ARG B 1 462 ? 22.359 -14.078 6.051 1 94.69 462 ARG B N 1
ATOM 7318 C CA . ARG B 1 462 ? 23.281 -13.016 6.438 1 94.69 462 ARG B CA 1
ATOM 7319 C C . ARG B 1 462 ? 22.625 -11.648 6.359 1 94.69 462 ARG B C 1
ATOM 7321 O O . ARG B 1 462 ? 21.844 -11.383 5.438 1 94.69 462 ARG B O 1
ATOM 7328 N N . ALA B 1 463 ? 22.844 -10.812 7.363 1 96.69 463 ALA B N 1
ATOM 7329 C CA . ALA B 1 463 ? 22.219 -9.492 7.367 1 96.69 463 ALA B CA 1
ATOM 7330 C C . ALA B 1 463 ? 23.172 -8.438 7.93 1 96.69 463 ALA B C 1
ATOM 7332 O O . ALA B 1 463 ? 23.953 -8.719 8.844 1 96.69 463 ALA B O 1
ATOM 7333 N N . ILE B 1 464 ? 23.172 -7.277 7.371 1 98 464 ILE B N 1
ATOM 7334 C CA . ILE B 1 464 ? 23.906 -6.125 7.859 1 98 464 ILE B CA 1
ATOM 7335 C C . ILE B 1 464 ? 22.953 -4.961 8.109 1 98 464 ILE B C 1
ATOM 7337 O O . ILE B 1 464 ? 22.031 -4.727 7.32 1 98 464 ILE B O 1
ATOM 7341 N N . ALA B 1 465 ? 23.094 -4.285 9.266 1 98.5 465 ALA B N 1
ATOM 7342 C CA . ALA B 1 465 ? 22.125 -3.266 9.664 1 98.5 465 ALA B CA 1
ATOM 7343 C C . ALA B 1 465 ? 22.828 -2.008 10.164 1 98.5 465 ALA B C 1
ATOM 7345 O O . ALA B 1 465 ? 23.969 -2.068 10.633 1 98.5 465 ALA B O 1
ATOM 7346 N N . VAL B 1 466 ? 22.219 -0.849 10.031 1 98.56 466 VAL B N 1
ATOM 7347 C CA . VAL B 1 466 ? 22.688 0.439 10.539 1 98.56 466 VAL B CA 1
ATOM 7348 C C . VAL B 1 466 ? 21.547 1.149 11.273 1 98.56 466 VAL B C 1
ATOM 7350 O O . VAL B 1 466 ? 20.375 0.832 11.07 1 98.56 466 VAL B O 1
ATOM 7353 N N . PRO B 1 467 ? 21.891 2.078 12.148 1 98.06 467 PRO B N 1
ATOM 7354 C CA . PRO B 1 467 ? 20.844 2.801 12.891 1 98.06 467 PRO B CA 1
ATOM 7355 C C . PRO B 1 467 ? 20.219 3.934 12.078 1 98.06 467 PRO B C 1
ATOM 7357 O O . PRO B 1 467 ? 20.828 4.43 11.133 1 98.06 467 PRO B O 1
ATOM 7360 N N . VAL B 1 468 ? 19.047 4.23 12.32 1 98.19 468 VAL B N 1
ATOM 7361 C CA . VAL B 1 468 ? 18.359 5.441 11.898 1 98.19 468 VAL B CA 1
ATOM 7362 C C . VAL B 1 468 ? 18.109 6.348 13.102 1 98.19 468 VAL B C 1
ATOM 7364 O O . VAL B 1 468 ? 17.469 5.938 14.07 1 98.19 468 VAL B O 1
ATOM 7367 N N . ARG B 1 469 ? 18.562 7.551 13.008 1 96.62 469 ARG B N 1
ATOM 7368 C CA . ARG B 1 469 ? 18.5 8.461 14.141 1 96.62 469 ARG B CA 1
ATOM 7369 C C . ARG B 1 469 ? 17.531 9.609 13.867 1 96.62 469 ARG B C 1
ATOM 7371 O O . ARG B 1 469 ? 17.375 10.039 12.727 1 96.62 469 ARG B O 1
ATOM 7378 N N . ASP B 1 470 ? 16.875 10.039 14.914 1 94.31 470 ASP B N 1
ATOM 7379 C CA . ASP B 1 470 ? 16.016 11.211 14.781 1 94.31 470 ASP B CA 1
ATOM 7380 C C . ASP B 1 470 ? 16.812 12.5 14.977 1 94.31 470 ASP B C 1
ATOM 7382 O O . ASP B 1 470 ? 18.047 12.477 14.977 1 94.31 470 ASP B O 1
ATOM 7386 N N . ARG B 1 471 ? 16.141 13.625 15.078 1 90 471 ARG B N 1
ATOM 7387 C CA . ARG B 1 471 ? 16.766 14.945 15.125 1 90 471 ARG B CA 1
ATOM 7388 C C . ARG B 1 471 ? 17.609 15.102 16.391 1 90 471 ARG B C 1
ATOM 7390 O O . ARG B 1 471 ? 18.562 15.875 16.406 1 90 471 ARG B O 1
ATOM 7397 N N . THR B 1 472 ? 17.312 14.359 17.422 1 91.5 472 THR B N 1
ATOM 7398 C CA . THR B 1 472 ? 18.031 14.469 18.688 1 91.5 472 THR B CA 1
ATOM 7399 C C . THR B 1 472 ? 19.25 13.547 18.688 1 91.5 472 THR B C 1
ATOM 7401 O O . THR B 1 472 ? 20.047 13.57 19.625 1 91.5 472 THR B O 1
ATOM 7404 N N . GLY B 1 473 ? 19.344 12.664 17.719 1 92.25 473 GLY B N 1
ATOM 7405 C CA . GLY B 1 473 ? 20.453 11.719 17.656 1 92.25 473 GLY B CA 1
ATOM 7406 C C . GLY B 1 473 ? 20.094 10.352 18.219 1 92.25 473 GLY B C 1
ATOM 7407 O O . GLY B 1 473 ? 20.906 9.43 18.141 1 92.25 473 GLY B O 1
ATOM 7408 N N . ARG B 1 474 ? 18.953 10.242 18.703 1 94 474 ARG B N 1
ATOM 7409 C CA . ARG B 1 474 ? 18.5 8.969 19.266 1 94 474 ARG B CA 1
ATOM 7410 C C . ARG B 1 474 ? 18.203 7.969 18.156 1 94 474 ARG B C 1
ATOM 7412 O O . ARG B 1 474 ? 17.609 8.32 17.141 1 94 474 ARG B O 1
ATOM 7419 N N . VAL B 1 475 ? 18.594 6.723 18.391 1 96.12 475 VAL B N 1
ATOM 7420 C CA . VAL B 1 475 ? 18.281 5.656 17.453 1 96.12 475 VAL B CA 1
ATOM 7421 C C . VAL B 1 475 ? 16.797 5.266 17.594 1 96.12 475 VAL B C 1
ATOM 7423 O O . VAL B 1 475 ? 16.375 4.805 18.641 1 96.12 475 VAL B O 1
ATOM 7426 N N . VAL B 1 476 ? 16.031 5.422 16.547 1 96.62 476 VAL B N 1
ATOM 7427 C CA . VAL B 1 476 ? 14.602 5.191 16.641 1 96.62 476 VAL B CA 1
ATOM 7428 C C . VAL B 1 476 ? 14.219 3.965 15.82 1 96.62 476 VAL B C 1
ATOM 7430 O O . VAL B 1 476 ? 13.117 3.43 15.961 1 96.62 476 VAL B O 1
ATOM 7433 N N . ALA B 1 477 ? 15.062 3.52 14.898 1 98.25 477 ALA B N 1
ATOM 7434 C CA . ALA B 1 477 ? 14.867 2.342 14.055 1 98.25 477 ALA B CA 1
ATOM 7435 C C . ALA B 1 477 ? 16.188 1.825 13.508 1 98.25 477 ALA B C 1
ATOM 7437 O O . ALA B 1 477 ? 17.234 2.438 13.719 1 98.25 477 ALA B O 1
ATOM 7438 N N . ALA B 1 478 ? 16.141 0.706 12.906 1 98.56 478 ALA B N 1
ATOM 7439 C CA . ALA B 1 478 ? 17.297 0.141 12.211 1 98.56 478 ALA B CA 1
ATOM 7440 C C . ALA B 1 478 ? 16.922 -0.305 10.797 1 98.56 478 ALA B C 1
ATOM 7442 O O . ALA B 1 478 ? 15.805 -0.754 10.555 1 98.56 478 ALA B O 1
ATOM 7443 N N . LEU B 1 479 ? 17.859 -0.105 9.914 1 98.31 479 LEU B N 1
ATOM 7444 C CA . LEU B 1 479 ? 17.734 -0.507 8.516 1 98.31 479 LEU B CA 1
ATOM 7445 C C . LEU B 1 479 ? 18.703 -1.641 8.195 1 98.31 479 LEU B C 1
ATOM 7447 O O . LEU B 1 479 ? 19.859 -1.627 8.641 1 98.31 479 LEU B O 1
ATOM 7451 N N . ASN B 1 480 ? 18.203 -2.627 7.395 1 97.88 480 ASN B N 1
ATOM 7452 C CA . ASN B 1 480 ? 19.156 -3.691 7.07 1 97.88 480 ASN B CA 1
ATOM 7453 C C . ASN B 1 480 ? 18.969 -4.18 5.637 1 97.88 480 ASN B C 1
ATOM 7455 O O . ASN B 1 480 ? 18.016 -3.799 4.961 1 97.88 480 ASN B O 1
ATOM 7459 N N . VAL B 1 481 ? 19.922 -4.859 5.156 1 97.44 481 VAL B N 1
ATOM 7460 C CA . VAL B 1 481 ? 19.891 -5.707 3.967 1 97.44 481 VAL B CA 1
ATOM 7461 C C . VAL B 1 481 ? 20.125 -7.16 4.359 1 97.44 481 VAL B C 1
ATOM 7463 O O . VAL B 1 481 ? 21.047 -7.465 5.133 1 97.44 481 VAL B O 1
ATOM 7466 N N . ALA B 1 482 ? 19.281 -7.977 3.945 1 95.38 482 ALA B N 1
ATOM 7467 C CA . ALA B 1 482 ? 19.391 -9.414 4.188 1 95.38 482 ALA B CA 1
ATOM 7468 C C . ALA B 1 482 ? 19.578 -10.18 2.881 1 95.38 482 ALA B C 1
ATOM 7470 O O . ALA B 1 482 ? 18.953 -9.852 1.868 1 95.38 482 ALA B O 1
ATOM 7471 N N . LEU B 1 483 ? 20.438 -11.148 2.902 1 91.44 483 LEU B N 1
ATOM 7472 C CA . LEU B 1 483 ? 20.766 -11.922 1.705 1 91.44 483 LEU B CA 1
ATOM 7473 C C . LEU B 1 483 ? 21.156 -13.352 2.066 1 91.44 483 LEU B C 1
ATOM 7475 O O . LEU B 1 483 ? 21.391 -13.648 3.236 1 91.44 483 LEU B O 1
ATOM 7479 N N . HIS B 1 484 ? 21.156 -14.156 1.071 1 89.31 484 HIS B N 1
ATOM 7480 C CA . HIS B 1 484 ? 21.688 -15.5 1.271 1 89.31 484 HIS B CA 1
ATOM 7481 C C . HIS B 1 484 ? 23.203 -15.484 1.367 1 89.31 484 HIS B C 1
ATOM 7483 O O . HIS B 1 484 ? 23.875 -14.828 0.563 1 89.31 484 HIS B O 1
ATOM 7489 N N . ALA B 1 485 ? 23.719 -16.266 2.254 1 90.56 485 ALA B N 1
ATOM 7490 C CA . ALA B 1 485 ? 25.125 -16.234 2.611 1 90.56 485 ALA B CA 1
ATOM 7491 C C . ALA B 1 485 ? 26 -16.703 1.444 1 90.56 485 ALA B C 1
ATOM 7493 O O . ALA B 1 485 ? 27.172 -16.359 1.368 1 90.56 485 ALA B O 1
ATOM 7494 N N . ALA B 1 486 ? 25.438 -17.438 0.551 1 87.25 486 ALA B N 1
ATOM 7495 C CA . ALA B 1 486 ? 26.203 -17.984 -0.564 1 87.25 486 ALA B CA 1
ATOM 7496 C C . ALA B 1 486 ? 26.5 -16.922 -1.608 1 87.25 486 ALA B C 1
ATOM 7498 O O . ALA B 1 486 ? 27.375 -17.094 -2.465 1 87.25 486 ALA B O 1
ATOM 7499 N N . ARG B 1 487 ? 25.875 -15.789 -1.607 1 86.88 487 ARG B N 1
ATOM 7500 C CA . ARG B 1 487 ? 25.984 -14.797 -2.67 1 86.88 487 ARG B CA 1
ATOM 7501 C C . ARG B 1 487 ? 27.094 -13.797 -2.385 1 86.88 487 ARG B C 1
ATOM 7503 O O . ARG B 1 487 ? 27.766 -13.32 -3.307 1 86.88 487 ARG B O 1
ATOM 7510 N N . ARG B 1 488 ? 27.203 -13.469 -1.095 1 88.88 488 ARG B N 1
ATOM 7511 C CA . ARG B 1 488 ? 28.234 -12.516 -0.698 1 88.88 488 ARG B CA 1
ATOM 7512 C C . ARG B 1 488 ? 28.875 -12.914 0.625 1 88.88 488 ARG B C 1
ATOM 7514 O O . ARG B 1 488 ? 28.188 -13.375 1.539 1 88.88 488 ARG B O 1
ATOM 7521 N N . THR B 1 489 ? 30.172 -12.703 0.713 1 92.06 489 THR B N 1
ATOM 7522 C CA . THR B 1 489 ? 30.875 -12.906 1.977 1 92.06 489 THR B CA 1
ATOM 7523 C C . THR B 1 489 ? 30.609 -11.758 2.941 1 92.06 489 THR B C 1
ATOM 7525 O O . THR B 1 489 ? 30.094 -10.711 2.539 1 92.06 489 THR B O 1
ATOM 7528 N N . ALA B 1 490 ? 30.922 -11.984 4.18 1 94.44 490 ALA B N 1
ATOM 7529 C CA . ALA B 1 490 ? 30.766 -10.93 5.18 1 94.44 490 ALA B CA 1
ATOM 7530 C C . ALA B 1 490 ? 31.594 -9.703 4.812 1 94.44 490 ALA B C 1
ATOM 7532 O O . ALA B 1 490 ? 31.125 -8.57 4.945 1 94.44 490 ALA B O 1
ATOM 7533 N N . ASP B 1 491 ? 32.75 -9.938 4.332 1 95.62 491 ASP B N 1
ATOM 7534 C CA . ASP B 1 491 ? 33.625 -8.836 3.934 1 95.62 491 ASP B CA 1
ATOM 7535 C C . ASP B 1 491 ? 33.062 -8.062 2.756 1 95.62 491 ASP B C 1
ATOM 7537 O O . ASP B 1 491 ? 33.156 -6.836 2.705 1 95.62 491 ASP B O 1
ATOM 7541 N N . ASP B 1 492 ? 32.469 -8.773 1.906 1 95.19 492 ASP B N 1
ATOM 7542 C CA . ASP B 1 492 ? 31.844 -8.141 0.756 1 95.19 492 ASP B CA 1
ATOM 7543 C C . ASP B 1 492 ? 30.656 -7.273 1.189 1 95.19 492 ASP B C 1
ATOM 7545 O O . ASP B 1 492 ? 30.422 -6.211 0.617 1 95.19 492 ASP B O 1
ATOM 7549 N N . CYS B 1 493 ? 29.938 -7.75 2.139 1 96.12 493 CYS B N 1
ATOM 7550 C CA . CYS B 1 493 ? 28.812 -6.984 2.662 1 96.12 493 CYS B CA 1
ATOM 7551 C C . CYS B 1 493 ? 29.281 -5.648 3.23 1 96.12 493 CYS B C 1
ATOM 7553 O O . CYS B 1 493 ? 28.688 -4.605 2.947 1 96.12 493 CYS B O 1
ATOM 7555 N N . VAL B 1 494 ? 30.359 -5.707 3.963 1 97.06 494 VAL B N 1
ATOM 7556 C CA . VAL B 1 494 ? 30.875 -4.492 4.586 1 97.06 494 VAL B CA 1
ATOM 7557 C C . VAL B 1 494 ? 31.422 -3.555 3.514 1 97.06 494 VAL B C 1
ATOM 7559 O O . VAL B 1 494 ? 31.219 -2.34 3.576 1 97.06 494 VAL B O 1
ATOM 7562 N N . ALA B 1 495 ? 31.984 -4.074 2.525 1 96.94 495 ALA B N 1
ATOM 7563 C CA . ALA B 1 495 ? 32.656 -3.266 1.51 1 96.94 495 ALA B CA 1
ATOM 7564 C C . ALA B 1 495 ? 31.656 -2.699 0.511 1 96.94 495 ALA B C 1
ATOM 7566 O O . ALA B 1 495 ? 31.797 -1.561 0.057 1 96.94 495 ALA B O 1
ATOM 7567 N N . GLN B 1 496 ? 30.656 -3.504 0.196 1 96.94 496 GLN B N 1
ATOM 7568 C CA . GLN B 1 496 ? 29.828 -3.143 -0.95 1 96.94 496 GLN B CA 1
ATOM 7569 C C . GLN B 1 496 ? 28.422 -2.756 -0.511 1 96.94 496 GLN B C 1
ATOM 7571 O O . GLN B 1 496 ? 27.766 -1.937 -1.158 1 96.94 496 GLN B O 1
ATOM 7576 N N . ILE B 1 497 ? 27.875 -3.334 0.519 1 97.62 497 ILE B N 1
ATOM 7577 C CA . ILE B 1 497 ? 26.484 -3.127 0.917 1 97.62 497 ILE B CA 1
ATOM 7578 C C . ILE B 1 497 ? 26.422 -2.016 1.962 1 97.62 497 ILE B C 1
ATOM 7580 O O . ILE B 1 497 ? 25.516 -1.171 1.914 1 97.62 497 ILE B O 1
ATOM 7584 N N . LEU B 1 498 ? 27.344 -1.975 2.895 1 98.19 498 LEU B N 1
ATOM 7585 C CA . LEU B 1 498 ? 27.312 -1.05 4.023 1 98.19 498 LEU B CA 1
ATOM 7586 C C . LEU B 1 498 ? 27.266 0.396 3.539 1 98.19 498 LEU B C 1
ATOM 7588 O O . LEU B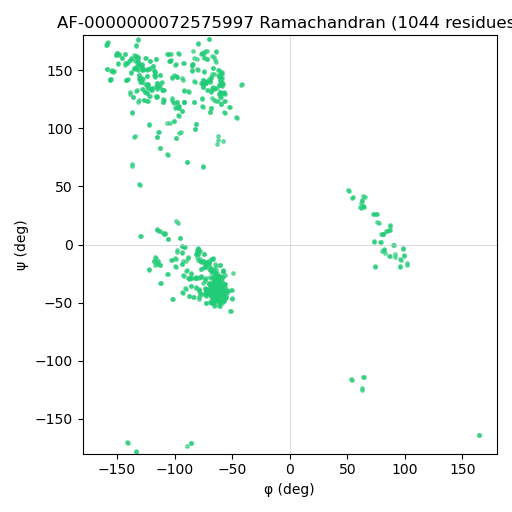 1 498 ? 26.469 1.199 4.027 1 98.19 498 LEU B O 1
ATOM 7592 N N . PRO B 1 499 ? 28.156 0.78 2.547 1 98.19 499 PRO B N 1
ATOM 7593 C CA . PRO B 1 499 ? 28.078 2.172 2.094 1 98.19 499 PRO B CA 1
ATOM 7594 C C . PRO B 1 499 ? 26.703 2.545 1.541 1 98.19 499 PRO B C 1
ATOM 7596 O O . PRO B 1 499 ? 26.219 3.646 1.797 1 98.19 499 PRO B O 1
ATOM 7599 N N . GLU B 1 500 ? 26.062 1.619 0.79 1 98.19 500 GLU B N 1
ATOM 7600 C CA . GLU B 1 500 ? 24.734 1.858 0.246 1 98.19 500 GLU B CA 1
ATOM 7601 C C . GLU B 1 500 ? 23.703 1.949 1.357 1 98.19 500 GLU B C 1
ATOM 7603 O O . GLU B 1 500 ? 22.766 2.764 1.285 1 98.19 500 GLU B O 1
ATOM 7608 N N . LEU B 1 501 ? 23.875 1.105 2.34 1 98.12 501 LEU B N 1
ATOM 7609 C CA . LEU B 1 501 ? 22.984 1.081 3.492 1 98.12 501 LEU B CA 1
ATOM 7610 C C . LEU B 1 501 ? 23.078 2.379 4.285 1 98.12 501 LEU B C 1
ATOM 7612 O O . LEU B 1 501 ? 22.062 2.951 4.68 1 98.12 501 LEU B O 1
ATOM 7616 N N . ARG B 1 502 ? 24.281 2.854 4.504 1 98.19 502 ARG B N 1
ATOM 7617 C CA . ARG B 1 502 ? 24.5 4.102 5.227 1 98.19 502 ARG B CA 1
ATOM 7618 C C . ARG B 1 502 ? 23.922 5.289 4.469 1 98.19 502 ARG B C 1
ATOM 7620 O O . ARG B 1 502 ? 23.297 6.168 5.07 1 98.19 502 ARG B O 1
ATOM 7627 N N . HIS B 1 503 ? 24.156 5.27 3.211 1 98.12 503 HIS B N 1
ATOM 7628 C CA . HIS B 1 503 ? 23.609 6.332 2.383 1 98.12 503 HIS B CA 1
ATOM 7629 C C . HIS B 1 503 ? 22.078 6.367 2.482 1 98.12 503 HIS B C 1
ATOM 7631 O O . HIS B 1 503 ? 21.484 7.438 2.629 1 98.12 503 HIS B O 1
ATOM 7637 N N . THR B 1 504 ? 21.453 5.223 2.41 1 98.44 504 THR B N 1
ATOM 7638 C CA . THR B 1 504 ? 20.016 5.121 2.512 1 98.44 504 THR B CA 1
ATOM 7639 C C . THR B 1 504 ? 19.531 5.598 3.877 1 98.44 504 THR B C 1
ATOM 7641 O O . THR B 1 504 ? 18.531 6.328 3.973 1 98.44 504 THR B O 1
ATOM 7644 N N . ALA B 1 505 ? 20.219 5.219 4.934 1 98.5 505 ALA B N 1
ATOM 7645 C CA . ALA B 1 505 ? 19.875 5.676 6.277 1 98.5 505 ALA B CA 1
ATOM 7646 C C . ALA B 1 505 ? 19.953 7.195 6.375 1 98.5 505 ALA B C 1
ATOM 7648 O O . ALA B 1 505 ? 19.109 7.828 7.004 1 98.5 505 ALA B O 1
ATOM 7649 N N . ASP B 1 506 ? 20.969 7.738 5.738 1 98.12 506 ASP B N 1
ATOM 7650 C CA . ASP B 1 506 ? 21.125 9.188 5.738 1 98.12 506 ASP B CA 1
ATOM 7651 C C . ASP B 1 506 ? 19.922 9.875 5.074 1 98.12 506 ASP B C 1
ATOM 7653 O O . ASP B 1 506 ? 19.453 10.906 5.551 1 98.12 506 ASP B O 1
ATOM 7657 N N . LEU B 1 507 ? 19.5 9.344 3.975 1 97.88 507 LEU B N 1
ATOM 7658 C CA . LEU B 1 507 ? 18.344 9.883 3.275 1 97.88 507 LEU B CA 1
ATOM 7659 C C . LEU B 1 507 ? 17.094 9.828 4.16 1 97.88 507 LEU B C 1
ATOM 7661 O O . LEU B 1 507 ? 16.359 10.812 4.262 1 97.88 507 LEU B O 1
ATOM 7665 N N . VAL B 1 508 ? 16.859 8.703 4.828 1 98.38 508 VAL B N 1
ATOM 7666 C CA . VAL B 1 508 ? 15.711 8.523 5.707 1 98.38 508 VAL B CA 1
ATOM 7667 C C . VAL B 1 508 ? 15.789 9.508 6.871 1 98.38 508 VAL B C 1
ATOM 7669 O O . VAL B 1 508 ? 14.797 10.164 7.207 1 98.38 508 VAL B O 1
ATOM 7672 N N . GLU B 1 509 ? 16.984 9.648 7.445 1 98.25 509 GLU B N 1
ATOM 7673 C CA . GLU B 1 509 ? 17.188 10.547 8.578 1 98.25 509 GLU B CA 1
ATOM 7674 C C . GLU B 1 509 ? 16.922 11.992 8.188 1 98.25 509 GLU B C 1
ATOM 7676 O O . GLU B 1 509 ? 16.344 12.758 8.961 1 98.25 509 GLU B O 1
ATOM 7681 N N . THR B 1 510 ? 17.375 12.375 7.035 1 97.12 510 THR B N 1
ATOM 7682 C CA . THR B 1 510 ? 17.156 13.742 6.551 1 97.12 510 THR B CA 1
ATOM 7683 C C . THR B 1 510 ? 15.672 14.055 6.449 1 97.12 510 THR B C 1
ATOM 7685 O O . THR B 1 510 ? 15.219 15.102 6.914 1 97.12 510 THR B O 1
ATOM 7688 N N . GLU B 1 511 ? 14.922 13.172 5.852 1 97.62 511 GLU B N 1
ATOM 7689 C CA . GLU B 1 511 ? 13.484 13.367 5.723 1 97.62 511 GLU B CA 1
ATOM 7690 C C . GLU B 1 511 ? 12.797 13.305 7.082 1 97.62 511 GLU B C 1
ATOM 7692 O O . GLU B 1 511 ? 11.852 14.055 7.34 1 97.62 511 GLU B O 1
ATOM 7697 N N . LEU B 1 512 ? 13.273 12.391 7.918 1 97.69 512 LEU B N 1
ATOM 7698 C CA . LEU B 1 512 ? 12.727 12.266 9.266 1 97.69 512 LEU B CA 1
ATOM 7699 C C . LEU B 1 512 ? 12.922 13.562 10.055 1 97.69 512 LEU B C 1
ATOM 7701 O O . LEU B 1 512 ? 12.039 13.977 10.797 1 97.69 512 LEU B O 1
ATOM 7705 N N . ARG B 1 513 ? 14.078 14.227 9.891 1 96.44 513 ARG B N 1
ATOM 7706 C CA . ARG B 1 513 ? 14.367 15.484 10.57 1 96.44 513 ARG B CA 1
ATOM 7707 C C . ARG B 1 513 ? 13.406 16.578 10.109 1 96.44 513 ARG B C 1
ATOM 7709 O O . ARG B 1 513 ? 12.93 17.375 10.922 1 96.44 513 ARG B O 1
ATOM 7716 N N . VAL B 1 514 ? 13.125 16.594 8.867 1 96.62 514 VAL B N 1
ATOM 7717 C CA . VAL B 1 514 ? 12.211 17.594 8.328 1 96.62 514 VAL B CA 1
ATOM 7718 C C . VAL B 1 514 ? 10.797 17.328 8.828 1 96.62 514 VAL B C 1
ATOM 7720 O O . VAL B 1 514 ? 10.133 18.234 9.344 1 96.62 514 VAL B O 1
ATOM 7723 N N . ALA B 1 515 ? 10.344 16.062 8.688 1 97 515 ALA B N 1
ATOM 7724 C CA . ALA B 1 515 ? 8.984 15.688 9.055 1 97 515 ALA B CA 1
ATOM 7725 C C . ALA B 1 515 ? 8.766 15.82 10.555 1 97 515 ALA B C 1
ATOM 7727 O O . ALA B 1 515 ? 7.664 16.125 11.008 1 97 515 ALA B O 1
ATOM 7728 N N . GLY B 1 516 ? 9.82 15.641 11.305 1 96 516 GLY B N 1
ATOM 7729 C CA . GLY B 1 516 ? 9.703 15.57 12.758 1 96 516 GLY B CA 1
ATOM 7730 C C . GLY B 1 516 ? 9.961 16.891 13.438 1 96 516 GLY B C 1
ATOM 7731 O O . GLY B 1 516 ? 9.992 16.969 14.672 1 96 516 GLY B O 1
ATOM 7732 N N . ARG B 1 517 ? 10.156 17.984 12.695 1 95.12 517 ARG B N 1
ATOM 7733 C CA . ARG B 1 517 ? 10.516 19.25 13.32 1 95.12 517 ARG B CA 1
ATOM 7734 C C . ARG B 1 517 ? 9.383 19.781 14.18 1 95.12 517 ARG B C 1
ATOM 7736 O O . ARG B 1 517 ? 9.602 20.234 15.305 1 95.12 517 ARG B O 1
ATOM 7743 N N . PHE B 1 518 ? 8.102 19.703 13.68 1 96.38 518 PHE B N 1
ATOM 7744 C CA . PHE B 1 518 ? 6.969 20.234 14.422 1 96.38 518 PHE B CA 1
ATOM 7745 C C . PHE B 1 518 ? 5.848 19.219 14.516 1 96.38 518 PHE B C 1
ATOM 7747 O O . PHE B 1 518 ? 4.723 19.547 14.898 1 96.38 518 PHE B O 1
ATOM 7754 N N . CYS B 1 519 ? 6.109 17.984 14.07 1 94 519 CYS B N 1
ATOM 7755 C CA . CYS B 1 519 ? 5.145 16.891 14.133 1 94 519 CYS B CA 1
ATOM 7756 C C . CYS B 1 519 ? 5.75 15.672 14.812 1 94 519 CYS B C 1
ATOM 7758 O O . CYS B 1 519 ? 6.969 15.477 14.789 1 94 519 CYS B O 1
ATOM 7760 N N . ARG B 1 520 ? 4.918 14.922 15.43 1 90.56 520 ARG B N 1
ATOM 7761 C CA . ARG B 1 520 ? 5.344 13.609 15.914 1 90.56 520 ARG B CA 1
ATOM 7762 C C . ARG B 1 520 ? 5.273 12.57 14.805 1 90.56 520 ARG B C 1
ATOM 7764 O O . ARG B 1 520 ? 4.207 12.336 14.234 1 90.56 520 ARG B O 1
ATOM 7771 N N . VAL B 1 521 ? 6.371 11.914 14.5 1 93.56 521 VAL B N 1
ATOM 7772 C CA . VAL B 1 521 ? 6.402 10.891 13.461 1 93.56 521 VAL B CA 1
ATOM 7773 C C . VAL B 1 521 ? 6.254 9.508 14.094 1 93.56 521 VAL B C 1
ATOM 7775 O O . VAL B 1 521 ? 7.102 9.078 14.875 1 93.56 521 VAL B O 1
ATOM 7778 N N . ALA B 1 522 ? 5.203 8.82 13.711 1 89.94 522 ALA B N 1
ATOM 7779 C CA . ALA B 1 522 ? 4.977 7.477 14.227 1 89.94 522 ALA B CA 1
ATOM 7780 C C . ALA B 1 522 ? 6.016 6.5 13.688 1 89.94 522 ALA B C 1
ATOM 7782 O O . ALA B 1 522 ? 6.387 6.562 12.516 1 89.94 522 ALA B O 1
ATOM 7783 N N . VAL B 1 523 ? 6.477 5.594 14.547 1 89.69 523 VAL B N 1
ATOM 7784 C CA . VAL B 1 523 ? 7.539 4.688 14.125 1 89.69 523 VAL B CA 1
ATOM 7785 C C . VAL B 1 523 ? 6.93 3.389 13.602 1 89.69 523 VAL B C 1
ATOM 7787 O O . VAL B 1 523 ? 7.637 2.541 13.047 1 89.69 523 VAL B O 1
ATOM 7790 N N . VAL B 1 524 ? 5.711 3.152 13.914 1 83.31 524 VAL B N 1
ATOM 7791 C CA . VAL B 1 524 ? 5.012 1.974 13.406 1 83.31 524 VAL B CA 1
ATOM 7792 C C . VAL B 1 524 ? 3.783 2.404 12.609 1 83.31 524 VAL B C 1
ATOM 7794 O O . VAL B 1 524 ? 3.188 3.447 12.891 1 83.31 524 VAL B O 1
#

pLDDT: mean 92.03, std 9.84, range [29.19, 98.81]

Organism: Streptomyces coelicolor (strain ATCC BAA-471 / A3(2) / M145) (NCBI:txid100226)

InterPro domains:
  IPR005471 Transcription regulator IclR, N-terminal [PF09339] (18-68)
  IPR005471 Transcription regulator IclR, N-terminal [PF09339] (301-348)
  IPR005471 Transcription regulator IclR, N-terminal [PS51077] (15-83)
  IPR005471 Transcription regulator IclR, N-terminal [PS51077] (299-360)
  IPR005471 Transcription regulator IclR, N-terminal [SM00346] (15-104)
  IPR005471 Transcription regulator IclR, N-terminal [SM00346] (299-388)
  IPR014757 Transcription regulator IclR, C-terminal [PF01614] (442-507)
  IPR014757 Transcription regulator IclR, C-terminal [PS51078] (77-270)
  IPR014757 Transcription regulator IclR, C-terminal [PS51078] (361-514)
  IPR029016 GAF-like domain superfamily [G3DSA:3.30.450.40] (84-271)
  IPR029016 GAF-like domain superfamily [G3DSA:3.30.450.40] (369-442)
  IPR029016 GAF-like domain superfamily [G3DSA:3.30.450.40] (443-515)
  IPR036388 Winged helix-like DNA-binding domain superfamily [G3DSA:1.10.10.10] (9-83)
  IPR036388 Winged helix-like DNA-binding domain superfamily [G3DSA:1.10.10.10] (288-366)
  IPR036390 Winged helix DNA-binding domain superfamily [SSF46785] (18-87)
  IPR036390 Winged helix DNA-binding domain superfamily [SSF46785] (299-368)
  IPR050707 HTH-type Transcriptional Regulators in Metabolic Pathways [PTHR30136] (289-512)

Foldseek 3Di:
DDPVVLVVVLVVLADVLQVLLLLLLLVLQLDVQSKDFLVRSCVVSVDDSLSSQLSLVQCVLVQQWDDDPRMIHGALVLLLLVQLQLQLLCLLVLQVVLQLVLCVVVVFKKWKWDDDQQWIFTQAINWHDDPDTDQFFGLQTDGLQLDFVSLCQCLPDDPVSVVVNVVCCVVQVQPPVRSSFGTDDPPPPRPPSPVQSVVCNVVQKGKRQQRRHAFKIKIKGFQAQPVPRHGSIIMMTIDGVVVPGRVRCCVPRVVVNVVSSVVSNVSNVVPDQWDDDQFDPCQVVSLVVVCVVPPPSHDSLNSLLSSLSSRGRTNRQKAALVSSCVRNVHDSSSSVNSQSNCVVVVQWDADPPRIIGGDSNSCSSNNGSLLAAALQNLQAVLQQVLCVVVQFKKWKWFQDPVLFKIFTAYIHGGPDPDHDDDDGGDIDGLVQDQFSCQNNPDVVCVVVQKGWHDQRRHRQKIKIKGFAAEPVRHGGMIMMTIDGCVPDDPVRCVVPVVVSRVVSSVSSRVSRHSSPVSHDHHHD/DDPVVLVVVLVVLADVLQVLLLLLLLVLQLDVQSKDFLVRSCVVSVDDSLSSQLSLVQCVLVQQWDDDPRMIHGALVVLLLVQLQLQLLCLLVLQVVLQLVLCVVVVFKKWKWDDDQQWIFTQAINWHDDPDTDLFFGLQTDGLQLDFVSLCQCLPDDPVSVVVNVVCCVVQVQPPVRSSFGTDDPPPPRDPSPVQSVVCNVVQKGKRQQSRHAFKIKIKGFQAQPVPRHGSIIMMTIDGVVVPGRVRCCVPRVVVNVVSSVVSNVSNVVPDAWDDDQFDPCQVVSLVVVCVVCPPSHDSLNSLLSSLSSRGRTNRQKAALVSSCVRNVHDSSSSVNSQSNCVVVVQWDADPPRIIGGDSNSCSSNNGSLLAAALQNLQAVLQQVLCVVVQFKKWKWFQDPVLFKIFTAYIHGGPDPDHDDDDGGDIDGLVQDQFSCQNNPDVVCVVVQKGWHDQRRHRQKIKIKGFAAEPVRHGGMIMMTIDGCVPDDPVCCVVPVVVSRVVSSVSSRVSRHSSPVSHDHHHD

Secondary structure (DSSP, 8-state):
--THHHHHHHHHT--HHHHHHHHHHHHHHHSGGGEEEHHHHHHHH---HHHHHHHHHHHHHTTSEEEETTEEEE-GGGHHHHHHHHHHH-HHHHHHHHHHHHHHHHTSEEEEEEEETTEEEEEEEE---SSEEE---TT-EEEGGGSSHHHHHHTT--HHHHHHHHHHHHH-TT-TT-TTSPPPPTT-----HHHHHHHHHHHS-EEEESSSSTTEEEEEEEEEPTTT-SEEEEEEEEEETTT--HHHHHHHHHHHHHHHHHHHHHHHHHPPPP-------SHHHHHHHHHHHHGGG--HHHHHHHHHHTT-BTTBSEE-HHHHHHHHT--HHHHHHHHHHHHHTTSEEEETTTEEEE-GGGGGTTHHHHTT--HHHHHHHHHHHHHHHHTSEEEEEEE-TTSSEEEEEEEE--S-SEEE---TT-EEEGGGSHHHHHHTT-HHHHHHS-EEEESSSSTTEEEEEEEEE-TTS-EEEEEEEEEETTTS-HHHIIIIIHHHHHHHHHHHHHHHHHHTSSSPPP--/--THHHHHHHHHT--HHHHHHHHHHHHHHHSGGGEEEHHHHHHHH---HHHHHHHHHHHHHTTSEEEETTEEEE-GGGHHHHHHHHHHH-HHHHHHHHHHHHHHHHTSEEEEEEEETTEEEEEEEE---SSEEE---TT-EEEGGGSSHHHHHHTT--HHHHHHHHHHHHH-TT-TT-TTSPPPPTT-----HHHHHHHHHHHS-EEEESSSSTTEEEEEEEEEPTTT-SEEEEEEEEEETTT--HHHHHHHHHHHHHHHHHHHHHHHHHPPPP-------SHHHHHHHHHHHHGGG--HHHHHHHHHHTT-BTTBSEE-HHHHHHHHT--HHHHHHHHHHHHHTTSEEEETTTEEEE-GGGGGTTHHHHTT--HHHHHHHHHHHHHHHHTSEEEEEEE-TTSSEEEEEEEE--S-SEEE---TT-EEEGGGSHHHHHHTT-HHHHHHS-EEEESSSSTTEEEEEEEEE-TTS-EEEEEEEEEETTTS-HHHIIIIIHHHHHHHHHHHHHHHHHHTSSSPPP--

Radius of gyration: 32.55 Å; Cα contacts (8 Å, |Δi|>4): 2162; chains: 2; bounding box: 65×105×81 Å

Solvent-accessible surface area (backbone atoms only — not comparable to full-atom values): 53034 Å² total; per-residue (Å²): 141,66,79,66,60,63,56,57,54,48,61,78,50,40,48,62,60,33,55,51,46,51,49,51,37,38,53,28,35,74,28,74,89,17,41,38,37,59,66,53,48,24,65,74,70,67,47,54,63,70,55,50,51,24,49,52,48,32,36,32,74,72,38,32,27,43,74,60,87,59,31,39,30,68,31,50,52,31,30,46,48,26,46,13,43,48,36,29,64,39,52,49,79,70,37,43,66,59,41,40,50,49,15,64,74,66,74,36,25,20,36,35,30,33,74,46,88,63,21,31,26,29,61,35,72,33,73,55,93,43,59,66,26,74,59,81,38,39,31,36,46,41,53,16,83,45,41,22,53,23,24,57,54,52,52,71,51,49,73,67,52,52,49,52,40,54,50,48,47,69,75,38,70,41,42,75,91,26,80,70,47,67,64,52,62,87,81,58,79,73,70,61,49,68,58,47,8,53,48,11,60,73,69,58,38,31,69,19,72,33,60,69,43,76,40,40,23,32,39,20,38,65,30,42,33,77,87,76,62,46,72,60,32,28,41,32,44,41,53,35,48,65,82,34,44,53,70,51,39,47,72,70,44,42,67,58,48,51,51,51,37,53,51,43,34,50,46,63,64,66,52,72,81,66,67,58,66,84,57,52,74,61,47,51,58,49,52,52,52,47,34,69,73,51,40,88,42,35,48,60,65,31,56,55,36,60,49,54,51,40,40,31,17,36,63,31,43,62,36,34,64,66,53,45,10,63,30,38,60,46,55,58,69,58,40,46,31,34,50,51,33,34,35,73,72,49,32,28,39,82,44,82,87,68,18,36,26,68,33,69,54,36,18,47,45,39,23,30,62,50,46,70,46,30,44,35,68,62,36,37,65,49,29,41,52,46,6,64,74,70,63,29,18,18,39,31,31,30,70,36,93,83,70,53,30,23,27,29,49,30,69,20,74,37,98,48,50,70,32,50,50,76,59,70,68,46,68,46,58,14,84,55,34,20,40,23,34,39,67,65,55,37,67,71,26,59,74,69,55,42,23,74,32,74,37,69,73,39,76,36,39,25,29,40,15,33,58,28,39,48,81,86,63,48,73,68,31,15,36,33,41,31,38,46,44,71,77,48,53,74,67,49,40,58,69,62,45,41,59,56,50,51,52,46,34,50,56,39,27,54,34,46,35,44,44,40,68,83,33,76,60,39,71,110,140,66,79,64,59,63,56,56,54,46,61,78,50,41,48,62,60,33,54,52,46,50,50,52,37,38,54,28,36,74,28,75,90,16,40,38,38,59,67,52,48,23,67,74,69,70,46,53,64,69,55,50,50,24,48,51,48,32,35,31,73,72,38,33,27,41,75,60,86,60,30,40,28,68,30,48,53,30,29,45,47,26,46,12,43,49,36,28,64,38,53,48,79,69,36,44,65,59,41,41,51,47,15,64,72,67,74,33,25,19,35,34,29,35,73,45,87,63,22,33,28,31,61,35,72,33,74,57,95,43,60,65,26,74,58,80,38,40,31,35,46,40,54,17,81,45,40,22,53,24,24,57,53,50,50,70,51,49,73,67,52,53,49,51,39,54,50,49,46,68,74,36,70,40,41,73,90,25,80,70,47,67,63,51,63,87,81,58,77,74,70,62,49,67,58,48,8,52,49,13,58,73,68,56,39,32,69,18,71,34,60,70,40,77,40,40,24,32,40,19,38,65,29,43,34,78,87,77,62,45,74,62,34,26,42,32,44,40,56,34,48,65,81,34,45,54,69,51,40,46,70,70,43,42,65,59,50,52,52,51,37,53,51,44,34,50,44,61,64,64,52,72,80,67,68,58,66,85,58,52,74,58,48,51,61,49,51,53,52,47,34,69,74,51,40,88,42,35,48,60,64,31,56,56,36,60,48,55,50,40,42,32,16,37,64,30,44,61,36,34,64,66,55,45,10,63,31,37,59,44,56,59,68,59,41,47,30,34,47,48,33,33,35,73,72,50,32,29,41,83,44,80,88,69,17,37,26,68,34,71,55,38,19,46,44,40,23,29,63,48,46,70,44,30,45,36,67,62,36,38,66,51,28,39,53,47,7,64,73,70,62,29,18,18,39,32,32,32,72,36,93,83,71,53,30,24,29,30,50,31,68,19,74,37,99,46,49,70,30,49,50,75,58,69,67,45,68,46,56,14,84,54,34,19,42,21,34,39,66,65,54,37,68,70,24,59,75,70,56,41,26,73,33,76,36,69,72,38,75,35,39,25,30,41,15,33,59,28,39,47,80,86,63,48,73,68,30,16,37,36,40,32,38,46,44,71,76,48,51,73,68,47,40,58,68,63,45,42,61,55,51,51,52,46,34,50,54,39,28,55,34,47,36,44,44,40,68,82,30,78,58,40,71,110